Protein 4R1D (pdb70)

B-factor: mean 24.42, std 10.05, range [10.06, 81.53]

Nearest PDB structures (foldseek):
  4r1d-assembly1_A  TM=1.002E+00  e=0.000E+00  Pseudomonas aeruginosa PAO1
  4x00-assembly4_D  TM=4.977E-01  e=3.340E-01  Burkholderia cenocepacia J2315
  1a88-assembly1_C  TM=2.875E-01  e=1.333E-01  Streptomyces lividans
  8oxn-assembly2_BBB  TM=3.572E-01  e=4.376E-01  Paenarthrobacter nitroguajacolicus
  7okz-assembly2_BBB  TM=3.645E-01  e=8.370E-01  Paenarthrobacter nitroguajacolicus

InterPro domains:
  IPR029058 Alpha/Beta hydrolase fold [G3DSA:3.40.50.1820] (187-536)
  IPR029058 Alpha/Beta hydrolase fold [SSF53474] (50-340)

Solvent-accessible surface area: 31313 Å² total; per-residue (Å²): 181,79,20,17,5,0,0,0,0,0,0,0,32,12,1,1,4,0,60,0,76,8,1,62,0,12,2,0,30,10,28,6,7,74,158,45,34,102,33,6,6,30,5,0,7,3,0,0,3,14,12,3,9,2,18,6,16,26,20,23,4,8,68,19,135,10,2,42,40,3,49,101,1,32,22,68,28,42,137,6,81,30,61,49,101,32,0,56,135,25,2,0,0,24,2,2,64,53,0,1,1,55,0,0,6,27,1,2,82,39,5,76,65,5,40,50,221,218,120,40,46,73,38,0,79,96,88,0,62,21,72,8,42,31,12,4,20,69,46,67,129,27,28,68,6,68,123,122,28,0,73,64,0,35,87,14,55,1,26,0,8,0,0,12,3,11,13,0,27,25,2,76,75,0,0,68,57,2,96,63,28,0,36,99,62,0,2,55,86,8,74,175,118,43,62,19,70,98,99,80,30,163,138,18,70,0,0,0,0,0,1,0,8,0,0,3,0,1,7,0,4,17,47,42,85,65,24,126,38,6,16,0,2,0,2,0,0,5,0,11,24,2,0,0,1,7,0,9,24,0,0,10,1,32,66,41,117,25,31,8,1,3,0,75,43,0,2,43,0,0,3,4,5,0,52,2,18,5,18,1,3,20,2,0,9,29,83,3,9,111,10,42,37,2,0,10,0,0,41,73,131,1,83,38,39,133,35,172,106,42,122,70,23,13,8,8,90,118,108,50,0,20,94,33,0,1,29,30,53,66,23,24,0,0,0,3,116,29,0,28,114,34,3,40,32,29,28,100,117,108,21,8,5,28,5,27,45,32,15,0,32,8,21,2,33,28,2,29,39,2,13,36,56,6,52,96,31,16,35,29,88,30,0,11,4,2,4,2,0,2,78,67,28,51,2,24,14,7,0,0,2,61,10,67,10,85,33,6,76,69,137,77,61,108,62,97,15,73,31,81,5,29,6,56,61,235,171,99,202,51,4,1,34,18,43,120,12,103,25,84,94,52,64,119,124,13,70,57,2,20,6,0,1,59,28,2,0,0,7,0,4,18,14,2,13,112,68,44,7,72,0,0,0,26,0,2,73,42,11,169,26,147,45,8,106,150,134,0,11,48,8,23,50,0,0,59,31,76,12,0,34,10,2,0,1,1,0,0,0,29,1,0,42,88,9,106,168,114,110,81,109,47,39,46,38,30,7,11,0,16,1,8,0,14,1,14,77,62,16,80,57,55,24,1,6,2,5,42,11,28,74,4,62,66,11,128,19,132,73,109,80,20,56,61,70,6,74,124,24,20,108,73,42,106,102,70,132,13,119,98,105,35,59,5,14,51,94,96,23,102,2,22,68,120,1,30,0,2,1,1,22,34,29,63,30,0,47,64,0,15,32,2,3,1,2,1,5,0,57,128,76,84,35,0,0,50,0,71,6,66,0,0,53,121,38,35,162,76,0,34,88,24,2,87,26,8,2,120,49,1,89,22,18,55,88,134,91,79,10,85,58,31,1,3,0,0,50,50,0,21,7,9,34,100,90,71,27,10,5,12,0,0,0,2,1,44,10,81,134,15,52,32,4,53,1,0,1,17,5,7,3,15,29,6,95,38,30,5,30,120,38,0,35,54,23,1,80,46,3,54,101,61,22,113,32,12,80,48,44,80,101,22,169,19,83,13,75,114,17,90,2,52,5,1,0,2,0,0,50,52,109,68,18,69,0,5,0,0,0,0,8,8,75,12,125,139,101,13,17,62,88,6,8,1,12,0,0,1,3,0,19,24,53,48,62,72,117,73,106,86,6,48,101,4,15,176,50,35,158,34,0,34,70,4,1,36,20,1,0,80,9,1,90,48,5,98,66,126

Radius of gyration: 27.32 Å; Cα contacts (8 Å, |Δi|>4): 1902; chains: 2; bounding box: 72×76×62 Å

GO terms:
  GO:0044167 host cell endoplasmic reticulum membrane (C, EXP)
  GO:0030968 endoplasmic reticulum unfolded protein response (P, EXP)
  GO:0006914 autophagy (P, EXP)

Foldseek 3Di:
DAAAAEEEEFEADLWFWKAFPVPRHTQGAFQQAVPPPPDDVRPVSNVRNPVVQDLQSNLVRLFLVGMWFDLPADADLDQLPDDVVRVSLLSRRGGHHLQPRVLLSVLNVCLQQQDDPRDGDPCNNPVQQDFVQQLQWDLPQDGGDDPVLSVLSNSYRYHYHYLYTSLLAALLVSLVSSVCCCLPRVLVVCCVVVVDDVVSSVQHAYEYEYAECSQLSVLSNVQVDPDVSYLAYEYEAYLLQAAPVLLQCLQANDDNHDSHGQGGFNLRNCLRQLNGLSNCLNHGALCQLPNFFQEFEAEPVLHFDADPVRHGPGPPPGSCCLVSADLDQAPRHSQHPVNLCSQNVPDPQPPDPDGSSNSSNVSSVVSNVSSVSSVVSAGDQLYQYEFEAEQVQQLSRRWYWYFDCVQQPDPVRDQDAPRRFGSDDPVDDRHTGTDGDDRPDDDPSCVLQGGGQNNRTSSSRCVNVVVPHSIYRYAADSGDHNNRDDHTHHRSNNSVDPSSSSSSSSSVSVSSVSRDD/DDQVQWAWAAAFQKIFTDHNQKDKDKWKAFPRWTKAWDPDDPVRVVCVVVVVLVVQQVDAAPPPGGQWDDWADLPLRKIWTWGCPDSDHDFKIKIWIWEFAPDDTTIIITIDIDTPVCVVVVSVVNSLQNVFWHFDDQRDFDQAGFTDDGRTTRGDFQFTWMKMKMKIDDPLFPQKIKMKMFTADFAPDDDCVVCVVVLVVVVVVDVFKDWPDWFWDAQVPQGKTKTKMKGDDPHAIKIKIKMWRRFDHRHSFGTIIIMIMIRDDDDADVPHHDDYRDPDPVRVVVSVCNGVNRMHRRNHD

Structure (mmCIF, N/CA/C/O backbone):
data_4R1D
#
_entry.id   4R1D
#
_cell.length_a   59.681
_cell.length_b   135.179
_cell.length_c   62.606
_cell.angle_alpha   90.00
_cell.angle_beta   113.49
_cell.angle_gamma   90.00
#
_symmetry.space_group_name_H-M   'P 1 21 1'
#
loop_
_entity.id
_entity.type
_entity.pdbx_description
1 polymer 'Uncharacterized protein'
2 polymer 'Uncharacterized protein'
3 non-polymer 'CALCIUM ION'
4 water water
#
loop_
_atom_site.group_PDB
_atom_site.id
_atom_site.type_symbol
_atom_site.label_atom_id
_atom_site.label_alt_id
_atom_site.label_comp_id
_atom_site.label_asym_id
_atom_site.label_entity_id
_atom_site.label_seq_id
_atom_site.pdbx_PDB_ins_code
_atom_site.Cartn_x
_atom_site.Cartn_y
_atom_site.Cartn_z
_atom_site.occupancy
_atom_site.B_iso_or_equiv
_atom_site.auth_seq_id
_atom_site.auth_comp_id
_atom_site.auth_asym_id
_atom_site.auth_atom_id
_atom_site.pdbx_PDB_model_num
ATOM 1 N N . GLN A 1 45 ? 45.450 48.745 -8.561 1.00 58.85 45 GLN A N 1
ATOM 2 C CA . GLN A 1 45 ? 44.344 47.812 -8.375 1.00 58.94 45 GLN A CA 1
ATOM 3 C C . GLN A 1 45 ? 44.808 46.396 -8.727 1.00 62.18 45 GLN A C 1
ATOM 4 O O . GLN A 1 45 ? 45.901 46.227 -9.275 1.00 69.61 45 GLN A O 1
ATOM 10 N N . THR A 1 46 ? 43.997 45.379 -8.428 1.00 62.78 46 THR A N 1
ATOM 11 C CA . THR A 1 46 ? 42.653 45.541 -7.871 1.00 55.35 46 THR A CA 1
ATOM 12 C C . THR A 1 46 ? 42.652 46.021 -6.418 1.00 54.89 46 THR A C 1
ATOM 13 O O . THR A 1 46 ? 43.482 45.607 -5.608 1.00 54.47 46 THR A O 1
ATOM 17 N N . ALA A 1 47 ? 41.717 46.913 -6.108 1.00 43.70 47 ALA A N 1
ATOM 18 C CA . ALA A 1 47 ? 41.476 47.346 -4.740 1.00 38.08 47 ALA A CA 1
ATOM 19 C C . ALA A 1 47 ? 40.007 47.108 -4.423 1.00 33.56 47 ALA A C 1
ATOM 20 O O . ALA A 1 47 ? 39.192 48.034 -4.486 1.00 27.74 47 ALA A O 1
ATOM 22 N N . PRO A 1 48 ? 39.654 45.851 -4.113 1.00 29.97 48 PRO A N 1
ATOM 23 C CA . PRO A 1 48 ? 38.247 45.513 -3.888 1.00 23.19 48 PRO A CA 1
ATOM 24 C C . PRO A 1 48 ? 37.713 46.158 -2.625 1.00 24.39 48 PRO A C 1
ATOM 25 O O . PRO A 1 48 ? 38.429 46.252 -1.627 1.00 26.09 48 PRO A O 1
ATOM 29 N N . LEU A 1 49 ? 36.460 46.606 -2.681 1.00 19.27 49 LEU A N 1
ATOM 30 C CA . LEU A 1 49 ? 35.800 47.223 -1.540 1.00 17.89 49 LEU A CA 1
ATOM 31 C C . LEU A 1 49 ? 34.388 46.649 -1.486 1.00 20.47 49 LEU A C 1
ATOM 32 O O . LEU A 1 49 ? 33.478 47.166 -2.135 1.00 22.18 49 LEU A O 1
ATOM 37 N N . PRO A 1 50 ? 34.198 45.555 -0.733 1.00 16.91 50 PRO A N 1
ATOM 38 C CA . PRO A 1 50 ? 32.877 44.922 -0.763 1.00 14.42 50 PRO A CA 1
ATOM 39 C C . PRO A 1 50 ? 31.791 45.768 -0.109 1.00 14.81 50 PRO A C 1
ATOM 40 O O . PRO A 1 50 ? 32.012 46.351 0.942 1.00 16.25 50 PRO A O 1
ATOM 44 N N . VAL A 1 51 ? 30.634 45.814 -0.757 1.00 16.21 51 VAL A N 1
ATOM 45 C CA . VAL A 1 51 ? 29.437 46.420 -0.195 1.00 12.42 51 VAL A CA 1
ATOM 46 C C . VAL A 1 51 ? 28.529 45.279 0.253 1.00 13.27 51 VAL A C 1
ATOM 47 O O . VAL A 1 51 ? 28.108 44.479 -0.568 1.00 14.95 51 VAL A O 1
ATOM 51 N N . ILE A 1 52 ? 28.230 45.212 1.551 1.00 13.48 52 ILE A N 1
ATOM 52 C CA . ILE A 1 52 ? 27.426 44.128 2.098 1.00 14.60 52 ILE A CA 1
ATOM 53 C C . ILE A 1 52 ? 26.007 44.629 2.324 1.00 16.19 52 ILE A C 1
ATOM 54 O O . ILE A 1 52 ? 25.782 45.511 3.149 1.00 14.01 52 ILE A O 1
ATOM 59 N N . PHE A 1 53 ? 25.054 44.072 1.589 1.00 14.10 53 PHE A N 1
ATOM 60 C CA . PHE A 1 53 ? 23.676 44.507 1.726 1.00 11.15 53 PHE A CA 1
ATOM 61 C C . PHE A 1 53 ? 22.996 43.621 2.749 1.00 15.44 53 PHE A C 1
ATOM 62 O O . PHE A 1 53 ? 23.060 42.392 2.654 1.00 15.29 53 PHE A O 1
ATOM 70 N N . ILE A 1 54 ? 22.378 44.248 3.744 1.00 13.29 54 ILE A N 1
ATOM 71 C CA . ILE A 1 54 ? 21.693 43.527 4.787 1.00 15.30 54 ILE A CA 1
ATOM 72 C C . ILE A 1 54 ? 20.215 43.885 4.704 1.00 13.61 54 ILE A C 1
ATOM 73 O O . ILE A 1 54 ? 19.841 45.045 4.900 1.00 14.75 54 ILE A O 1
ATOM 78 N N . PRO A 1 55 ? 19.372 42.888 4.419 1.00 11.90 55 PRO A N 1
ATOM 79 C CA . PRO A 1 55 ? 17.935 43.083 4.216 1.00 12.52 55 PRO A CA 1
ATOM 80 C C . PRO A 1 55 ? 17.211 43.291 5.543 1.00 13.69 55 PRO A C 1
ATOM 81 O O . PRO A 1 55 ? 17.828 43.253 6.601 1.00 13.48 55 PRO A O 1
ATOM 85 N N . GLY A 1 56 ? 15.903 43.501 5.472 1.00 13.76 56 GLY A N 1
ATOM 86 C CA . GLY A 1 56 ? 15.141 43.819 6.660 1.00 16.75 56 GLY A CA 1
ATOM 87 C C . GLY A 1 56 ? 14.053 42.836 7.019 1.00 14.31 56 GLY A C 1
ATOM 88 O O . GLY A 1 56 ? 14.193 41.617 6.868 1.00 13.38 56 GLY A O 1
ATOM 89 N N . ILE A 1 57 ? 12.960 43.402 7.517 1.00 19.44 57 ILE A N 1
ATOM 90 C CA . ILE A 1 57 ? 11.846 42.658 8.086 1.00 19.55 57 ILE A CA 1
ATOM 91 C C . ILE A 1 57 ? 11.368 41.525 7.165 1.00 17.17 57 ILE A C 1
ATOM 92 O O . ILE A 1 57 ? 10.955 41.785 6.047 1.00 16.89 57 ILE A O 1
ATOM 97 N N . MET A 1 58 ? 11.447 40.275 7.636 1.00 15.97 58 MET A N 1
ATOM 98 C CA . MET A 1 58 ? 10.937 39.131 6.868 1.00 14.38 58 MET A CA 1
ATOM 99 C C . MET A 1 58 ? 11.533 39.049 5.454 1.00 15.50 58 MET A C 1
ATOM 100 O O . MET A 1 58 ? 10.930 38.464 4.556 1.00 18.63 58 MET A O 1
ATOM 105 N N . GLY A 1 59 ? 12.718 39.620 5.266 1.00 14.67 59 GLY A N 1
ATOM 106 C CA . GLY A 1 59 ? 13.218 39.887 3.924 1.00 13.23 59 GLY A CA 1
ATOM 107 C C . GLY A 1 59 ? 14.045 38.785 3.287 1.00 14.71 59 GLY A C 1
ATOM 108 O O . GLY A 1 59 ? 14.338 38.841 2.087 1.00 14.99 59 GLY A O 1
ATOM 109 N N . THR A 1 60 ? 14.397 37.779 4.083 1.00 14.72 60 THR A N 1
ATOM 110 C CA . THR A 1 60 ? 15.289 36.711 3.640 1.00 15.76 60 THR A CA 1
ATOM 111 C C . THR A 1 60 ? 14.526 35.398 3.519 1.00 17.12 60 THR A C 1
ATOM 112 O O . THR A 1 60 ? 13.768 35.033 4.410 1.00 13.07 60 THR A O 1
ATOM 116 N N . ASN A 1 61 ? 14.734 34.702 2.409 1.00 13.97 61 ASN A N 1
ATOM 117 C CA . ASN A 1 61 ? 14.148 33.374 2.200 1.00 16.35 61 ASN A CA 1
ATOM 118 C C . ASN A 1 61 ? 14.669 32.363 3.201 1.00 16.16 61 ASN A C 1
ATOM 119 O O . ASN A 1 61 ? 15.855 32.384 3.526 1.00 15.03 61 ASN A O 1
ATOM 124 N N . LEU A 1 62 ? 13.804 31.454 3.660 1.00 13.90 62 LEU A N 1
ATOM 125 C CA . LEU A 1 62 ? 14.200 30.450 4.647 1.00 13.34 62 LEU A CA 1
ATOM 126 C C . LEU A 1 62 ? 13.739 29.070 4.225 1.00 12.38 62 LEU A C 1
ATOM 127 O O . LEU A 1 62 ? 12.696 28.917 3.581 1.00 13.95 62 LEU A O 1
ATOM 132 N N . ARG A 1 63 ? 14.515 28.075 4.621 1.00 14.29 63 ARG A N 1
ATOM 133 C CA . ARG A 1 63 ? 14.132 26.692 4.437 1.00 14.14 63 ARG A CA 1
ATOM 134 C C . ARG A 1 63 ? 14.304 25.968 5.754 1.00 15.15 63 ARG A C 1
ATOM 135 O O . ARG A 1 63 ? 15.051 26.417 6.621 1.00 13.85 63 ARG A O 1
ATOM 143 N N . ASN A 1 64 ? 13.616 24.841 5.909 1.00 15.00 64 ASN A N 1
ATOM 144 C CA . ASN A 1 64 ? 13.768 24.046 7.128 1.00 13.96 64 ASN A CA 1
ATOM 145 C C . ASN A 1 64 ? 15.207 23.525 7.201 1.00 13.99 64 ASN A C 1
ATOM 146 O O . ASN A 1 64 ? 15.736 23.013 6.222 1.00 14.91 64 ASN A O 1
ATOM 151 N N . LYS A 1 65 ? 15.847 23.686 8.352 1.00 13.59 65 LYS A N 1
ATOM 152 C CA . LYS A 1 65 ? 17.263 23.383 8.502 1.00 13.99 65 LYS A CA 1
ATOM 153 C C . LYS A 1 65 ? 17.564 21.893 8.338 1.00 16.16 65 LYS A C 1
ATOM 154 O O . LYS A 1 65 ? 18.619 21.520 7.806 1.00 18.64 65 LYS A O 1
ATOM 160 N N . ALA A 1 66 ? 16.635 21.047 8.774 1.00 14.37 66 ALA A N 1
ATOM 161 C CA . ALA A 1 66 ? 16.815 19.594 8.655 1.00 15.36 66 ALA A CA 1
ATOM 162 C C . ALA A 1 66 ? 16.416 19.052 7.295 1.00 16.38 66 ALA A C 1
ATOM 163 O O . ALA A 1 66 ? 17.140 18.236 6.718 1.00 17.05 66 ALA A O 1
ATOM 165 N N . ASP A 1 67 ? 15.259 19.475 6.788 1.00 15.20 67 ASP A N 1
ATOM 166 C CA . ASP A 1 67 ? 14.700 18.820 5.598 1.00 14.98 67 ASP A CA 1
ATOM 167 C C . ASP A 1 67 ? 14.895 19.593 4.305 1.00 14.77 67 ASP A C 1
ATOM 168 O O . ASP A 1 67 ? 14.670 19.056 3.220 1.00 15.13 67 ASP A O 1
ATOM 173 N N . LYS A 1 68 ? 15.313 20.853 4.443 1.00 14.49 68 LYS A N 1
ATOM 174 C CA . LYS A 1 68 ? 15.675 21.727 3.327 1.00 17.44 68 LYS A CA 1
ATOM 175 C C . LYS A 1 68 ? 14.513 22.233 2.463 1.00 18.13 68 LYS A C 1
ATOM 176 O O . LYS A 1 68 ? 14.740 22.903 1.448 1.00 16.54 68 LYS A O 1
ATOM 182 N N . SER A 1 69 ? 13.275 21.941 2.856 1.00 14.26 69 SER A N 1
ATOM 183 C CA . SER A 1 69 ? 12.131 22.414 2.081 1.00 15.16 69 SER A CA 1
ATOM 184 C C . SER A 1 69 ? 11.887 23.889 2.375 1.00 15.96 69 SER A C 1
ATOM 185 O O . SER A 1 69 ? 12.271 24.387 3.441 1.00 17.31 69 SER A O 1
ATOM 188 N N . GLU A 1 70 ? 11.281 24.589 1.421 1.00 18.02 70 GLU A N 1
ATOM 189 C CA . GLU A 1 70 ? 11.056 26.033 1.546 1.00 14.99 70 GLU A CA 1
ATOM 190 C C . GLU A 1 70 ? 9.941 26.334 2.551 1.00 17.03 70 GLU A C 1
ATOM 191 O O . GLU A 1 70 ? 8.848 25.787 2.438 1.00 16.56 70 GLU A O 1
ATOM 197 N N . VAL A 1 71 ? 10.209 27.204 3.526 1.00 14.29 71 VAL A N 1
ATOM 198 C CA . VAL A 1 71 ? 9.189 27.599 4.494 1.00 15.63 71 VAL A CA 1
ATOM 199 C C . VAL A 1 71 ? 8.911 29.101 4.470 1.00 18.12 71 VAL A C 1
ATOM 200 O O . VAL A 1 71 ? 7.979 29.567 5.115 1.00 17.44 71 VAL A O 1
ATOM 204 N N . TRP A 1 72 ? 9.730 29.863 3.753 1.00 13.38 72 TRP A N 1
ATOM 205 C CA . TRP A 1 72 ? 9.528 31.320 3.683 1.00 14.69 72 TRP A CA 1
ATOM 206 C C . TRP A 1 72 ? 10.122 31.849 2.389 1.00 15.99 72 TRP A C 1
ATOM 207 O O . TRP A 1 72 ? 11.320 31.727 2.169 1.00 15.41 72 TRP A O 1
ATOM 218 N N . ARG A 1 73 ? 9.266 32.404 1.539 1.00 16.95 73 ARG A N 1
ATOM 219 C CA . ARG A 1 73 ? 9.692 32.976 0.272 1.00 17.49 73 ARG A CA 1
ATOM 220 C C . ARG A 1 73 ? 8.708 34.055 -0.173 1.00 17.85 73 ARG A C 1
ATOM 221 O O . ARG A 1 73 ? 7.819 33.830 -1.009 1.00 18.45 73 ARG A O 1
ATOM 229 N N . PRO A 1 74 ? 8.877 35.241 0.411 1.00 16.00 74 PRO A N 1
ATOM 230 C CA . PRO A 1 74 ? 8.058 36.444 0.255 1.00 17.76 74 PRO A CA 1
ATOM 231 C C . PRO A 1 74 ? 8.099 36.960 -1.175 1.00 20.02 74 PRO A C 1
ATOM 232 O O . PRO A 1 74 ? 9.063 36.702 -1.892 1.00 18.38 74 PRO A O 1
ATOM 236 N N . PRO A 1 75 ? 7.057 37.686 -1.595 1.00 17.80 75 PRO A N 1
ATOM 237 C CA . PRO A 1 75 ? 5.886 38.099 -0.809 1.00 16.31 75 PRO A CA 1
ATOM 238 C C . PRO A 1 75 ? 4.861 36.986 -0.678 1.00 21.65 75 PRO A C 1
ATOM 239 O O . PRO A 1 75 ? 4.748 36.142 -1.572 1.00 19.06 75 PRO A O 1
ATOM 243 N N . ASN A 1 76 ? 4.109 37.001 0.422 1.00 19.33 76 ASN A N 1
ATOM 244 C CA . ASN A 1 76 ? 3.088 35.984 0.667 1.00 16.44 76 ASN A CA 1
ATOM 245 C C . ASN A 1 76 ? 1.707 36.591 0.896 1.00 17.45 76 ASN A C 1
ATOM 246 O O . ASN A 1 76 ? 0.784 35.893 1.323 1.00 20.00 76 ASN A O 1
ATOM 251 N N . GLY A 1 77 ? 1.573 37.892 0.635 1.00 19.08 77 GLY A N 1
ATOM 252 C CA . GLY A 1 77 ? 0.322 38.594 0.878 1.00 23.75 77 GLY A CA 1
ATOM 253 C C . GLY A 1 77 ? -0.643 38.555 -0.298 1.00 33.10 77 GLY A C 1
ATOM 254 O O . GLY A 1 77 ? -0.376 37.912 -1.313 1.00 31.74 77 GLY A O 1
ATOM 255 N N . LEU A 1 78 ? -1.775 39.240 -0.162 1.00 37.16 78 LEU A N 1
ATOM 256 C CA . LEU A 1 78 ? -2.745 39.330 -1.253 1.00 43.07 78 LEU A CA 1
ATOM 257 C C . LEU A 1 78 ? -2.271 40.367 -2.259 1.00 42.65 78 LEU A C 1
ATOM 258 O O . LEU A 1 78 ? -2.877 40.558 -3.312 1.00 43.85 78 LEU A O 1
ATOM 263 N N . TRP A 1 79 ? -1.173 41.030 -1.917 1.00 40.57 79 TRP A N 1
ATOM 264 C CA . TRP A 1 79 ? -0.586 42.056 -2.760 1.00 46.46 79 TRP A CA 1
ATOM 265 C C . TRP A 1 79 ? 0.912 41.798 -2.893 1.00 44.28 79 TRP A C 1
ATOM 266 O O . TRP A 1 79 ? 1.553 41.365 -1.940 1.00 43.32 79 TRP A O 1
ATOM 277 N N . PRO A 1 80 ? 1.470 42.020 -4.091 1.00 50.36 80 PRO A N 1
ATOM 278 C CA . PRO A 1 80 ? 0.714 42.310 -5.308 1.00 50.55 80 PRO A CA 1
ATOM 279 C C . PRO A 1 80 ? 0.536 41.029 -6.120 1.00 47.51 80 PRO A C 1
ATOM 280 O O . PRO A 1 80 ? 1.523 40.456 -6.586 1.00 56.25 80 PRO A O 1
ATOM 284 N N . MET A 1 81 ? -0.702 40.572 -6.264 1.00 51.75 81 MET A N 1
ATOM 285 C CA . MET A 1 81 ? -0.986 39.424 -7.112 1.00 45.60 81 MET A CA 1
ATOM 286 C C . MET A 1 81 ? -0.715 39.808 -8.561 1.00 42.06 81 MET A C 1
ATOM 287 O O . MET A 1 81 ? -1.646 39.966 -9.347 1.00 48.97 81 MET A O 1
ATOM 292 N N . ASP A 1 82 ? 0.557 39.965 -8.912 1.00 38.92 82 ASP A N 1
ATOM 293 C CA . ASP A 1 82 ? 0.919 40.475 -10.231 1.00 47.03 82 ASP A CA 1
ATOM 294 C C . ASP A 1 82 ? 1.898 39.564 -10.960 1.00 43.46 82 ASP A C 1
ATOM 295 O O . ASP A 1 82 ? 2.340 39.873 -12.066 1.00 47.07 82 ASP A O 1
ATOM 300 N N . ASP A 1 83 ? 2.244 38.445 -10.336 1.00 34.82 83 ASP A N 1
ATOM 301 C CA . ASP A 1 83 ? 3.185 37.522 -10.945 1.00 31.01 83 ASP A CA 1
ATOM 302 C C . ASP A 1 83 ? 2.826 36.081 -10.619 1.00 31.20 83 ASP A C 1
ATOM 303 O O . ASP A 1 83 ? 2.736 35.703 -9.459 1.00 25.73 83 ASP A O 1
ATOM 308 N N . LEU A 1 84 ? 2.627 35.276 -11.653 1.00 26.46 84 LEU A N 1
ATOM 309 C CA . LEU A 1 84 ? 2.199 33.893 -11.456 1.00 24.82 84 LEU A CA 1
ATOM 310 C C . LEU A 1 84 ? 3.110 33.083 -10.524 1.00 22.71 84 LEU A C 1
ATOM 311 O O . LEU A 1 84 ? 2.635 32.436 -9.590 1.00 23.17 84 LEU A O 1
ATOM 316 N N . PHE A 1 85 ? 4.416 33.101 -10.773 1.00 23.52 85 PHE A N 1
ATOM 317 C CA . PHE A 1 85 ? 5.317 32.282 -9.978 1.00 23.27 85 PHE A CA 1
ATOM 318 C C . PHE A 1 85 ? 5.462 32.787 -8.555 1.00 25.57 85 PHE A C 1
ATOM 319 O O . PHE A 1 85 ? 5.652 31.999 -7.637 1.00 23.35 85 PHE A O 1
ATOM 327 N N . ALA A 1 86 ? 5.365 34.104 -8.387 1.00 27.15 86 ALA A N 1
ATOM 328 C CA . ALA A 1 86 ? 5.330 34.711 -7.061 1.00 30.91 86 ALA A CA 1
ATOM 329 C C . ALA A 1 86 ? 4.194 34.106 -6.247 1.00 24.87 86 ALA A C 1
ATOM 330 O O . ALA A 1 86 ? 4.368 33.777 -5.070 1.00 26.39 86 ALA A O 1
ATOM 332 N N . SER A 1 87 ? 3.037 33.954 -6.887 1.00 23.47 87 SER A N 1
ATOM 333 C CA . SER A 1 87 ? 1.843 33.444 -6.216 1.00 21.30 87 SER A CA 1
ATOM 334 C C . SER A 1 87 ? 1.975 31.944 -5.900 1.00 22.84 87 SER A C 1
ATOM 335 O O . SER A 1 87 ? 1.490 31.474 -4.873 1.00 19.50 87 SER A O 1
ATOM 338 N N . ILE A 1 88 ? 2.652 31.197 -6.764 1.00 18.75 88 ILE A N 1
ATOM 339 C CA . ILE A 1 88 ? 2.975 29.805 -6.435 1.00 20.12 88 ILE A CA 1
ATOM 340 C C . ILE A 1 88 ? 3.869 29.763 -5.197 1.00 23.88 88 ILE A C 1
ATOM 341 O O . ILE A 1 88 ? 3.655 28.956 -4.289 1.00 16.89 88 ILE A O 1
ATOM 346 N N . GLY A 1 89 ? 4.852 30.659 -5.137 1.00 23.04 89 GLY A N 1
ATOM 347 C CA . GLY A 1 89 ? 5.743 30.714 -3.993 1.00 22.21 89 GLY A CA 1
ATOM 348 C C . GLY A 1 89 ? 4.986 30.935 -2.698 1.00 17.00 89 GLY A C 1
ATOM 349 O O . GLY A 1 89 ? 5.286 30.315 -1.666 1.00 22.20 89 GLY A O 1
ATOM 350 N N . ALA A 1 90 ? 3.992 31.809 -2.750 1.00 21.67 90 ALA A N 1
ATOM 351 C CA . ALA A 1 90 ? 3.211 32.136 -1.563 1.00 19.54 90 ALA A CA 1
ATOM 352 C C . ALA A 1 90 ? 2.281 30.991 -1.199 1.00 21.57 90 ALA A C 1
ATOM 353 O O . ALA A 1 90 ? 2.021 30.723 -0.024 1.00 22.05 90 ALA A O 1
ATOM 355 N N . LEU A 1 91 ? 1.757 30.321 -2.211 1.00 19.11 91 LEU A N 1
ATOM 356 C CA . LEU A 1 91 ? 0.881 29.183 -1.951 1.00 18.22 91 LEU A CA 1
ATOM 357 C C . LEU A 1 91 ? 1.664 28.091 -1.209 1.00 16.44 91 LEU A C 1
ATOM 358 O O . LEU A 1 91 ? 1.232 27.583 -0.165 1.00 17.91 91 LEU A O 1
ATOM 363 N N . TRP A 1 92 ? 2.829 27.748 -1.745 1.00 16.08 92 TRP A N 1
ATOM 364 C CA . TRP A 1 92 ? 3.641 26.648 -1.237 1.00 15.32 92 TRP A CA 1
ATOM 365 C C . TRP A 1 92 ? 4.246 26.914 0.136 1.00 19.55 92 TRP A C 1
ATOM 366 O O . TRP A 1 92 ? 4.359 26.007 0.961 1.00 17.92 92 TRP A O 1
ATOM 377 N N . THR A 1 93 ? 4.678 28.152 0.367 1.00 18.06 93 THR A N 1
ATOM 378 C CA . THR A 1 93 ? 5.333 28.467 1.630 1.00 23.01 93 THR A CA 1
ATOM 379 C C . THR A 1 93 ? 4.349 28.865 2.726 1.00 20.67 93 THR A C 1
ATOM 380 O O . THR A 1 93 ? 4.662 28.743 3.908 1.00 33.22 93 THR A O 1
ATOM 384 N N . TRP A 1 94 ? 3.165 29.333 2.354 1.00 17.98 94 TRP A N 1
ATOM 385 C CA . TRP A 1 94 ? 2.319 29.981 3.352 1.00 20.61 94 TRP A CA 1
ATOM 386 C C . TRP A 1 94 ? 0.838 29.603 3.313 1.00 20.01 94 TRP A C 1
ATOM 387 O O . TRP A 1 94 ? 0.281 29.118 4.304 1.00 20.27 94 TRP A O 1
ATOM 398 N N . ALA A 1 95 ? 0.204 29.841 2.175 1.00 18.71 95 ALA A N 1
ATOM 399 C CA . ALA A 1 95 ? -1.234 29.681 2.055 1.00 17.65 95 ALA A CA 1
ATOM 400 C C . ALA A 1 95 ? -1.728 28.288 2.445 1.00 17.08 95 ALA A C 1
ATOM 401 O O . ALA A 1 95 ? -2.775 28.171 3.083 1.00 19.83 95 ALA A O 1
ATOM 403 N N . TRP A 1 96 ? -0.992 27.238 2.079 1.00 15.58 96 TRP A N 1
ATOM 404 C CA . TRP A 1 96 ? -1.462 25.876 2.377 1.00 16.99 96 TRP A CA 1
ATOM 405 C C . TRP A 1 96 ? -1.023 25.360 3.739 1.00 18.76 96 TRP A C 1
ATOM 406 O O . TRP A 1 96 ? -1.415 24.257 4.142 1.00 17.72 96 TRP A O 1
ATOM 417 N N . ARG A 1 97 ? -0.214 26.155 4.438 1.00 16.02 97 ARG A N 1
ATOM 418 C CA . ARG A 1 97 ? 0.253 25.790 5.776 1.00 16.45 97 ARG A CA 1
ATOM 419 C C . ARG A 1 97 ? -0.790 26.170 6.815 1.00 17.98 97 ARG A C 1
ATOM 420 O O . ARG A 1 97 ? -1.115 27.353 6.951 1.00 18.04 97 ARG A O 1
ATOM 428 N N . GLY A 1 98 ? -1.289 25.178 7.551 1.00 17.35 98 GLY A N 1
ATOM 429 C CA . GLY A 1 98 ? -2.202 25.430 8.660 1.00 17.90 98 GLY A CA 1
ATOM 430 C C . GLY A 1 98 ? -1.522 26.166 9.808 1.00 16.35 98 GLY A C 1
ATOM 431 O O . GLY A 1 98 ? -0.298 26.235 9.873 1.00 15.51 98 GLY A O 1
ATOM 432 N N . PRO A 1 99 ? -2.315 26.712 10.744 1.00 17.71 99 PRO A N 1
ATOM 433 C CA . PRO A 1 99 ? -1.775 27.538 11.837 1.00 17.42 99 PRO A CA 1
ATOM 434 C C . PRO A 1 99 ? -0.735 26.821 12.709 1.00 16.48 99 PRO A C 1
ATOM 435 O O . PRO A 1 99 ? 0.271 27.432 13.084 1.00 14.90 99 PRO A O 1
ATOM 439 N N . LYS A 1 100 ? -0.977 25.550 13.032 1.00 14.55 100 LYS A N 1
ATOM 440 C CA . LYS A 1 100 ? -0.035 24.786 13.821 1.00 17.35 100 LYS A CA 1
ATOM 441 C C . LYS A 1 100 ? 1.225 24.532 12.999 1.00 16.49 100 LYS A C 1
ATOM 442 O O . LYS A 1 100 ? 2.335 24.688 13.495 1.00 16.63 100 LYS A O 1
ATOM 448 N N . ALA A 1 101 ? 1.055 24.153 11.738 1.00 15.13 101 ALA A N 1
ATOM 449 C CA . ALA A 1 101 ? 2.217 23.941 10.872 1.00 15.09 101 ALA A CA 1
ATOM 450 C C . ALA A 1 101 ? 3.079 25.206 10.802 1.00 15.70 101 ALA A C 1
ATOM 451 O O . ALA A 1 101 ? 4.313 25.134 10.889 1.00 14.37 101 ALA A O 1
ATOM 453 N N . ARG A 1 102 ? 2.436 26.365 10.663 1.00 12.15 102 ARG A N 1
ATOM 454 C CA . ARG A 1 102 ? 3.192 27.617 10.544 1.00 12.47 102 ARG A CA 1
ATOM 455 C C . ARG A 1 102 ? 4.025 27.872 11.773 1.00 17.78 102 ARG A C 1
ATOM 456 O O . ARG A 1 102 ? 5.159 28.322 11.670 1.00 16.88 102 ARG A O 1
ATOM 464 N N . GLN A 1 103 ? 3.447 27.599 12.938 1.00 13.08 103 GLN A N 1
ATOM 465 C CA . GLN A 1 103 ? 4.148 27.802 14.191 1.00 15.16 103 GLN A CA 1
ATOM 466 C C . GLN A 1 103 ? 5.339 26.859 14.323 1.00 13.73 103 GLN A C 1
ATOM 467 O O . GLN A 1 103 ? 6.383 27.225 14.854 1.00 16.11 103 GLN A O 1
ATOM 473 N N . GLU A 1 104 ? 5.184 25.639 13.824 1.00 16.46 104 GLU A N 1
ATOM 474 C CA . GLU A 1 104 ? 6.283 24.681 13.839 1.00 16.67 104 GLU A CA 1
ATOM 475 C C . GLU A 1 104 ? 7.372 25.018 12.840 1.00 14.74 104 GLU A C 1
ATOM 476 O O . GLU A 1 104 ? 8.555 24.841 13.123 1.00 17.91 104 GLU A O 1
ATOM 482 N N . LEU A 1 105 ? 6.981 25.464 11.656 1.00 16.22 105 LEU A N 1
ATOM 483 C CA . LEU A 1 105 ? 7.963 25.644 10.593 1.00 14.50 105 LEU A CA 1
ATOM 484 C C . LEU A 1 105 ? 8.686 26.995 10.647 1.00 19.89 105 LEU A C 1
ATOM 485 O O . LEU A 1 105 ? 9.803 27.115 10.158 1.00 17.73 105 LEU A O 1
ATOM 490 N N . LEU A 1 106 ? 8.052 28.006 11.225 1.00 15.16 106 LEU A N 1
ATOM 491 C CA . LEU A 1 106 ? 8.703 29.316 11.353 1.00 15.08 106 LEU A CA 1
ATOM 492 C C . LEU A 1 106 ? 9.237 29.460 12.773 1.00 18.03 106 LEU A C 1
ATOM 493 O O . LEU A 1 106 ? 8.840 30.350 13.533 1.00 20.72 106 LEU A O 1
ATOM 498 N N . LYS A 1 107 ? 10.136 28.544 13.112 1.00 16.71 107 LYS A N 1
ATOM 499 C CA . LYS A 1 107 ? 10.739 28.442 14.421 1.00 18.95 107 LYS A CA 1
ATOM 500 C C . LYS A 1 107 ? 12.213 28.736 14.197 1.00 20.99 107 LYS A C 1
ATOM 501 O O . LYS A 1 107 ? 12.879 28.057 13.401 1.00 15.31 107 LYS A O 1
ATOM 507 N N . ALA A 1 108 ? 12.707 29.769 14.872 1.00 19.28 108 ALA A N 1
ATOM 508 C CA . ALA A 1 108 ? 14.045 30.290 14.634 1.00 15.45 108 ALA A CA 1
ATOM 509 C C . ALA A 1 108 ? 15.133 29.219 14.585 1.00 16.44 108 ALA A C 1
ATOM 510 O O . ALA A 1 108 ? 15.961 29.213 13.670 1.00 15.11 108 ALA A O 1
ATOM 512 N N . GLU A 1 109 ? 15.126 28.317 15.561 1.00 15.72 109 GLU A N 1
ATOM 513 C CA . GLU A 1 109 ? 16.196 27.326 15.709 1.00 15.98 109 GLU A CA 1
ATOM 514 C C . GLU A 1 109 ? 16.126 26.222 14.668 1.00 15.09 109 GLU A C 1
ATOM 515 O O . GLU A 1 109 ? 17.028 25.384 14.584 1.00 15.44 109 GLU A O 1
ATOM 521 N N . GLN A 1 110 ? 15.050 26.214 13.890 1.00 16.74 110 GLN A N 1
ATOM 522 C CA . GLN A 1 110 ? 14.771 25.119 12.974 1.00 13.49 110 GLN A CA 1
ATOM 523 C C . GLN A 1 110 ? 14.725 25.557 11.511 1.00 16.02 110 GLN A C 1
ATOM 524 O O . GLN A 1 110 ? 14.317 24.786 10.643 1.00 16.75 110 GLN A O 1
ATOM 530 N N . VAL A 1 111 ? 15.158 26.792 11.244 1.00 15.27 111 VAL A N 1
ATOM 531 C CA . VAL A 1 111 ? 15.234 27.295 9.880 1.00 11.26 111 VAL A CA 1
ATOM 532 C C . VAL A 1 111 ? 16.636 27.798 9.559 1.00 12.70 111 VAL A C 1
ATOM 533 O O . VAL A 1 111 ? 17.434 28.015 10.451 1.00 18.45 111 VAL A O 1
ATOM 537 N N . GLU A 1 112 ? 16.920 27.987 8.272 1.00 14.77 112 GLU A N 1
ATOM 538 C CA . GLU A 1 112 ? 18.184 28.595 7.839 1.00 16.84 112 GLU A CA 1
ATOM 539 C C . GLU A 1 112 ? 17.988 29.377 6.544 1.00 13.10 112 GLU A C 1
ATOM 540 O O . GLU A 1 112 ? 17.029 29.155 5.805 1.00 13.34 112 GLU A O 1
ATOM 546 N N . VAL A 1 113 ? 18.879 30.323 6.286 1.00 13.34 113 VAL A N 1
ATOM 547 C CA . VAL A 1 113 ? 18.841 31.067 5.033 1.00 17.36 113 VAL A CA 1
ATOM 548 C C . VAL A 1 113 ? 18.804 30.143 3.819 1.00 16.73 113 VAL A C 1
ATOM 549 O O . VAL A 1 113 ? 19.533 29.150 3.764 1.00 19.22 113 VAL A O 1
ATOM 553 N N . ASP A 1 114 ? 17.944 30.479 2.861 1.00 13.88 114 ASP A N 1
ATOM 554 C CA . ASP A 1 114 ? 17.815 29.753 1.596 1.00 14.26 114 ASP A CA 1
ATOM 555 C C . ASP A 1 114 ? 18.259 30.687 0.480 1.00 17.29 114 ASP A C 1
ATOM 556 O O . ASP A 1 114 ? 17.595 31.686 0.210 1.00 14.65 114 ASP A O 1
ATOM 561 N N . ASP A 1 115 ? 19.378 30.361 -0.163 1.00 17.07 115 ASP A N 1
ATOM 562 C CA . ASP A 1 115 ? 19.931 31.218 -1.207 1.00 12.90 115 ASP A CA 1
ATOM 563 C C . ASP A 1 115 ? 19.468 30.857 -2.614 1.00 18.44 115 ASP A C 1
ATOM 564 O O . ASP A 1 115 ? 20.004 31.370 -3.601 1.00 15.92 115 ASP A O 1
ATOM 569 N N . GLN A 1 116 ? 18.461 29.987 -2.708 1.00 15.15 116 GLN A N 1
ATOM 570 C CA . GLN A 1 116 ? 18.013 29.483 -4.000 1.00 17.33 116 GLN A CA 1
ATOM 571 C C . GLN A 1 116 ? 16.754 30.165 -4.531 1.00 20.17 116 GLN A C 1
ATOM 572 O O . GLN A 1 116 ? 16.047 29.615 -5.378 1.00 20.78 116 GLN A O 1
ATOM 578 N N . GLY A 1 117 ? 16.491 31.384 -4.062 1.00 17.57 117 GLY A N 1
ATOM 579 C CA . GLY A 1 117 ? 15.388 32.163 -4.591 1.00 16.90 117 GLY A CA 1
ATOM 580 C C . GLY A 1 117 ? 15.664 32.698 -5.985 1.00 19.55 117 GLY A C 1
ATOM 581 O O . GLY A 1 117 ? 16.789 32.606 -6.496 1.00 18.72 117 GLY A O 1
ATOM 582 N N . THR A 1 118 ? 14.634 33.269 -6.598 1.00 21.06 118 THR A N 1
ATOM 583 C CA . THR A 1 118 ? 14.749 33.831 -7.937 1.00 22.54 118 THR A CA 1
ATOM 584 C C . THR A 1 118 ? 15.583 35.108 -7.879 1.00 21.59 118 THR A C 1
ATOM 585 O O . THR A 1 118 ? 15.598 35.792 -6.863 1.00 21.81 118 THR A O 1
ATOM 589 N N . ILE A 1 119 ? 16.265 35.413 -8.979 1.00 21.58 119 ILE A N 1
ATOM 590 C CA . ILE A 1 119 ? 17.159 36.565 -9.056 1.00 20.21 119 ILE A CA 1
ATOM 591 C C . ILE A 1 119 ? 16.875 37.360 -10.315 1.00 26.17 119 ILE A C 1
ATOM 592 O O . ILE A 1 119 ? 16.709 36.789 -11.394 1.00 23.14 119 ILE A O 1
ATOM 597 N N . ASP A 1 120 ? 16.838 38.682 -10.178 1.00 21.75 120 ASP A N 1
ATOM 598 C CA . ASP A 1 120 ? 16.710 39.561 -11.325 1.00 22.63 120 ASP A CA 1
ATOM 599 C C . ASP A 1 120 ? 18.007 40.334 -11.448 1.00 24.16 120 ASP A C 1
ATOM 600 O O . ASP A 1 120 ? 18.229 41.284 -10.708 1.00 21.79 120 ASP A O 1
ATOM 605 N N . VAL A 1 121 ? 18.877 39.916 -12.360 1.00 22.06 121 VAL A N 1
ATOM 606 C CA . VAL A 1 121 ? 20.172 40.569 -12.495 1.00 22.10 121 VAL A CA 1
ATOM 607 C C . VAL A 1 121 ? 20.035 41.978 -13.072 1.00 22.19 121 VAL A C 1
ATOM 608 O O . VAL A 1 121 ? 20.955 42.784 -12.973 1.00 19.89 121 VAL A O 1
ATOM 612 N N . GLY A 1 122 ? 18.877 42.272 -13.652 1.00 24.65 122 GLY A N 1
ATOM 613 C CA . GLY A 1 122 ? 18.592 43.602 -14.168 1.00 22.96 122 GLY A CA 1
ATOM 614 C C . GLY A 1 122 ? 19.678 44.139 -15.081 1.00 26.83 122 GLY A C 1
ATOM 615 O O . GLY A 1 122 ? 20.068 43.490 -16.054 1.00 27.23 122 GLY A O 1
ATOM 616 N N . GLN A 1 123 ? 20.171 45.332 -14.757 1.00 26.22 123 GLN A N 1
ATOM 617 C CA . GL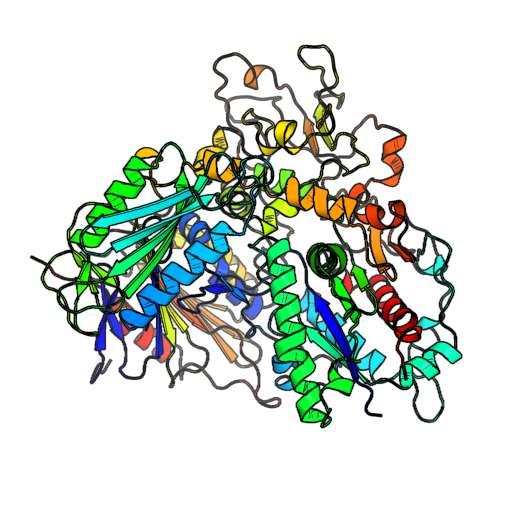N A 1 123 ? 21.263 45.942 -15.509 1.00 32.54 123 GLN A CA 1
ATOM 618 C C . GLN A 1 123 ? 22.564 45.928 -14.703 1.00 29.78 123 GLN A C 1
ATOM 619 O O . GLN A 1 123 ? 23.433 46.772 -14.896 1.00 30.26 123 GLN A O 1
ATOM 625 N N . SER A 1 124 ? 22.707 44.950 -13.815 1.00 27.47 124 SER A N 1
ATOM 626 C CA . SER A 1 124 ? 23.863 44.891 -12.920 1.00 26.95 124 SER A CA 1
ATOM 627 C C . SER A 1 124 ? 25.152 44.543 -13.638 1.00 30.76 124 SER A C 1
ATOM 628 O O . SER A 1 124 ? 26.242 44.820 -13.140 1.00 28.85 124 SER A O 1
ATOM 631 N N . GLY A 1 125 ? 25.025 43.906 -14.795 1.00 30.45 125 GLY A N 1
ATOM 632 C CA . GLY A 1 125 ? 26.178 43.411 -15.521 1.00 29.85 125 GLY A CA 1
ATOM 633 C C . GLY A 1 125 ? 26.648 42.055 -15.026 1.00 30.30 125 GLY A C 1
ATOM 634 O O . GLY A 1 125 ? 27.700 41.574 -15.445 1.00 35.34 125 GLY A O 1
ATOM 635 N N . LEU A 1 126 ? 25.867 41.437 -14.139 1.00 23.94 126 LEU A N 1
ATOM 636 C CA . LEU A 1 126 ? 26.204 40.132 -13.569 1.00 26.10 126 LEU A CA 1
ATOM 637 C C . LEU A 1 126 ? 25.404 39.012 -14.212 1.00 23.02 126 LEU A C 1
ATOM 638 O O . LEU A 1 126 ? 24.229 39.186 -14.506 1.00 24.98 126 LEU A O 1
ATOM 643 N N . SER A 1 127 ? 26.031 37.854 -14.396 1.00 26.95 127 SER A N 1
ATOM 644 C CA . SER A 1 127 ? 25.292 36.658 -14.778 1.00 26.05 127 SER A CA 1
ATOM 645 C C . SER A 1 127 ? 24.467 36.201 -13.588 1.00 29.65 127 SER A C 1
ATOM 646 O O . SER A 1 127 ? 24.794 36.524 -12.441 1.00 24.65 127 SER A O 1
ATOM 649 N N . GLU A 1 128 ? 23.404 35.442 -13.832 1.00 28.51 128 GLU A N 1
ATOM 650 C CA A GLU A 1 128 ? 22.607 34.913 -12.727 0.56 27.01 128 GLU A CA 1
ATOM 651 C CA B GLU A 1 128 ? 22.615 34.948 -12.722 0.44 27.03 128 GLU A CA 1
ATOM 652 C C . GLU A 1 128 ? 23.473 34.072 -11.817 1.00 25.66 128 GLU A C 1
ATOM 653 O O . GLU A 1 128 ? 23.262 34.028 -10.618 1.00 20.72 128 GLU A O 1
ATOM 664 N N . GLU A 1 129 ? 24.445 33.382 -12.404 1.00 25.52 129 GLU A N 1
ATOM 665 C CA . GLU A 1 129 ? 25.292 32.492 -11.633 1.00 21.72 129 GLU A CA 1
ATOM 666 C C . GLU A 1 129 ? 26.162 33.299 -10.667 1.00 21.34 129 GLU A C 1
ATOM 667 O O . GLU A 1 129 ? 26.369 32.909 -9.514 1.00 21.59 129 GLU A O 1
ATOM 673 N N . ALA A 1 130 ? 26.669 34.427 -11.153 1.00 21.50 130 ALA A N 1
ATOM 674 C CA . ALA A 1 130 ? 27.496 35.307 -10.343 1.00 18.98 130 ALA A CA 1
ATOM 675 C C . ALA A 1 130 ? 26.667 35.946 -9.234 1.00 18.89 130 ALA A C 1
ATOM 676 O O . ALA A 1 130 ? 27.098 35.986 -8.094 1.00 17.88 130 ALA A O 1
ATOM 678 N N . ALA A 1 131 ? 25.480 36.434 -9.589 1.00 18.95 131 ALA A N 1
ATOM 679 C CA . ALA A 1 131 ? 24.567 37.044 -8.622 1.00 18.36 131 ALA A CA 1
ATOM 680 C C . ALA A 1 131 ? 24.147 36.011 -7.580 1.00 19.15 131 ALA A C 1
ATOM 681 O O . ALA A 1 131 ? 23.975 36.343 -6.409 1.00 18.04 131 ALA A O 1
ATOM 683 N N . ARG A 1 132 ? 23.986 34.757 -8.005 1.00 16.17 132 ARG A N 1
ATOM 684 C CA . ARG A 1 132 ? 23.668 33.679 -7.069 1.00 16.47 132 ARG A CA 1
ATOM 685 C C . ARG A 1 132 ? 24.810 33.487 -6.063 1.00 17.38 132 ARG A C 1
ATOM 686 O O . ARG A 1 132 ? 24.588 33.395 -4.855 1.00 17.26 132 ARG A O 1
ATOM 694 N N . LEU A 1 133 ? 26.043 33.445 -6.560 1.00 15.70 133 LEU A N 1
ATOM 695 C CA . LEU A 1 133 ? 27.203 33.346 -5.682 1.00 16.57 133 LEU A CA 1
ATOM 696 C C . LEU A 1 133 ? 27.263 34.520 -4.717 1.00 17.24 133 LEU A C 1
ATOM 697 O O . LEU A 1 133 ? 27.691 34.368 -3.569 1.00 18.36 133 LEU A O 1
ATOM 702 N N . ARG A 1 134 ? 26.839 35.686 -5.189 1.00 15.87 134 ARG A N 1
ATOM 703 C CA . ARG A 1 134 ? 26.821 36.884 -4.345 1.00 16.13 134 ARG A CA 1
ATOM 704 C C . ARG A 1 134 ? 25.661 36.859 -3.348 1.00 16.34 134 ARG A C 1
ATOM 705 O O . ARG A 1 134 ? 25.514 37.789 -2.558 1.00 15.60 134 ARG A O 1
ATOM 713 N N . GLY A 1 135 ? 24.821 35.826 -3.419 1.00 16.48 135 GLY A N 1
ATOM 714 C CA . GLY A 1 135 ? 23.722 35.665 -2.473 1.00 16.58 135 GLY A CA 1
ATOM 715 C C . GLY A 1 135 ? 22.449 36.448 -2.766 1.00 13.06 135 GLY A C 1
ATOM 716 O O . GLY A 1 135 ? 21.562 36.570 -1.907 1.00 14.49 135 GLY A O 1
ATOM 717 N N . TRP A 1 136 ? 22.324 36.966 -3.979 1.00 13.49 136 TRP A N 1
ATOM 718 C CA . TRP A 1 136 ? 21.173 37.808 -4.290 1.00 18.21 136 TRP A CA 1
ATOM 719 C C . TRP A 1 136 ? 19.857 37.021 -4.306 1.00 14.07 136 TRP A C 1
ATOM 720 O O . TRP A 1 136 ? 18.786 37.616 -4.279 1.00 14.90 136 TRP A O 1
ATOM 731 N N . GLY A 1 137 ? 19.947 35.689 -4.343 1.00 11.84 137 GLY A N 1
ATOM 732 C CA . GLY A 1 137 ? 18.758 34.856 -4.323 1.00 14.92 137 GLY A CA 1
ATOM 733 C C . GLY A 1 137 ? 18.321 34.525 -2.906 1.00 16.79 137 GLY A C 1
ATOM 734 O O . GLY A 1 137 ? 17.456 33.682 -2.696 1.00 14.42 137 GLY A O 1
ATOM 735 N N . LYS A 1 138 ? 18.940 35.177 -1.931 1.00 13.38 138 LYS A N 1
ATOM 736 C CA . LYS A 1 138 ? 18.590 34.976 -0.527 1.00 11.01 138 LYS A CA 1
ATOM 737 C C . LYS A 1 138 ? 17.421 35.837 -0.084 1.00 15.68 138 LYS A C 1
ATOM 738 O O . LYS A 1 138 ? 16.847 35.593 0.975 1.00 15.51 138 LYS A O 1
ATOM 744 N N . VAL A 1 139 ? 17.105 36.869 -0.859 1.00 12.80 139 VAL A N 1
ATOM 745 C CA . VAL A 1 139 ? 16.193 37.916 -0.391 1.00 13.99 139 VAL A CA 1
ATOM 746 C C . VAL A 1 139 ? 15.064 38.240 -1.370 1.00 17.23 139 VAL A C 1
ATOM 747 O O . VAL A 1 139 ? 15.142 37.916 -2.556 1.00 17.10 139 VAL A O 1
ATOM 751 N N . MET A 1 140 ? 14.021 38.896 -0.860 1.00 13.24 140 MET A N 1
ATOM 752 C CA A MET A 1 140 ? 12.856 39.252 -1.664 0.54 17.45 140 MET A CA 1
ATOM 753 C CA B MET A 1 140 ? 12.858 39.273 -1.666 0.46 17.46 140 MET A CA 1
ATOM 754 C C . MET A 1 140 ? 13.291 39.984 -2.937 1.00 17.74 140 MET A C 1
ATOM 755 O O . MET A 1 140 ? 13.969 41.018 -2.886 1.00 18.18 140 MET A O 1
ATOM 764 N N . ARG A 1 141 ? 12.907 39.440 -4.083 1.00 17.17 141 ARG A N 1
ATOM 765 C CA . ARG A 1 141 ? 13.466 39.930 -5.341 1.00 17.36 141 ARG A CA 1
ATOM 766 C C . ARG A 1 141 ? 13.094 41.375 -5.678 1.00 16.12 141 ARG A C 1
ATOM 767 O O . ARG A 1 141 ? 13.969 42.209 -5.893 1.00 16.49 141 ARG A O 1
ATOM 775 N N . SER A 1 142 ? 11.803 41.664 -5.736 1.00 17.29 142 SER A N 1
ATOM 776 C CA . SER A 1 142 ? 11.352 43.008 -6.115 1.00 20.14 142 SER A CA 1
ATOM 777 C C . SER A 1 142 ? 11.863 44.087 -5.161 1.00 21.55 142 SER A C 1
ATOM 778 O O . SER A 1 142 ? 12.204 45.197 -5.576 1.00 19.98 142 SER A O 1
ATOM 781 N N . ALA A 1 143 ? 11.902 43.769 -3.874 1.00 16.47 143 ALA A N 1
ATOM 782 C CA . ALA A 1 143 ? 12.291 44.756 -2.869 1.00 17.59 143 ALA A CA 1
ATOM 783 C C . ALA A 1 143 ? 13.775 45.093 -2.893 1.00 15.44 143 ALA A C 1
ATOM 784 O O . ALA A 1 143 ? 14.156 46.244 -2.627 1.00 13.79 143 ALA A O 1
ATOM 786 N N . TYR A 1 144 ? 14.603 44.097 -3.217 1.00 14.22 144 TYR A N 1
ATOM 787 C CA . TYR A 1 144 ? 16.054 44.227 -3.043 1.00 16.90 144 TYR A CA 1
ATOM 788 C C . TYR A 1 144 ? 16.943 44.036 -4.271 1.00 15.50 144 TYR A C 1
ATOM 789 O O . TYR A 1 144 ? 18.006 44.641 -4.347 1.00 16.03 144 TYR A O 1
ATOM 798 N N . ASN A 1 145 ? 16.546 43.190 -5.218 1.00 15.47 145 ASN A N 1
ATOM 799 C CA . ASN A 1 145 ? 17.407 42.969 -6.386 1.00 15.10 145 ASN A CA 1
ATOM 800 C C . ASN A 1 145 ? 17.684 44.237 -7.227 1.00 14.48 145 ASN A C 1
ATOM 801 O O . ASN A 1 145 ? 18.821 44.466 -7.639 1.00 16.56 145 ASN A O 1
ATOM 806 N N . PRO A 1 146 ? 16.655 45.074 -7.456 1.00 15.41 146 PRO A N 1
ATOM 807 C CA . PRO A 1 146 ? 16.911 46.318 -8.198 1.00 17.07 146 PRO A CA 1
ATOM 808 C C . PRO A 1 146 ? 17.973 47.207 -7.546 1.00 13.00 146 PRO A C 1
ATOM 809 O O . PRO A 1 146 ? 18.867 47.672 -8.242 1.00 13.27 146 PRO A O 1
ATOM 813 N N . VAL A 1 147 ? 17.912 47.443 -6.240 1.00 14.54 147 VAL A N 1
ATOM 814 C CA . VAL A 1 147 ? 18.895 48.351 -5.649 1.00 12.53 147 VAL A CA 1
ATOM 815 C C . VAL A 1 147 ? 20.292 47.733 -5.587 1.00 12.88 147 VAL A C 1
ATOM 816 O O . VAL A 1 147 ? 21.298 48.426 -5.737 1.00 14.68 147 VAL A O 1
ATOM 820 N N . MET A 1 148 ? 20.355 46.419 -5.401 1.00 12.97 148 MET A N 1
ATOM 821 C CA . MET A 1 148 ? 21.644 45.762 -5.414 1.00 12.20 148 MET A CA 1
ATOM 822 C C . MET A 1 148 ? 22.279 45.873 -6.804 1.00 12.97 148 MET A C 1
ATOM 823 O O . MET A 1 148 ? 23.470 46.119 -6.929 1.00 13.29 148 MET A O 1
ATOM 828 N N . GLY A 1 149 ? 21.467 45.719 -7.841 1.00 15.28 149 GLY A N 1
ATOM 829 C CA . GLY A 1 149 ? 21.979 45.774 -9.197 1.00 15.52 149 GLY A CA 1
ATOM 830 C C . GLY A 1 149 ? 22.321 47.198 -9.592 1.00 18.69 149 GLY A C 1
ATOM 831 O O . GLY A 1 149 ? 23.254 47.436 -10.361 1.00 16.20 149 GLY A O 1
ATOM 832 N N . LEU A 1 150 ? 21.560 48.151 -9.069 1.00 11.65 150 LEU A N 1
ATOM 833 C CA . LEU A 1 150 ? 21.828 49.575 -9.351 1.00 13.47 150 LEU A CA 1
ATOM 834 C C . LEU A 1 150 ? 23.160 50.021 -8.759 1.00 15.82 150 LEU A C 1
ATOM 835 O O . LEU A 1 150 ? 23.965 50.687 -9.420 1.00 16.83 150 LEU A O 1
ATOM 840 N N . MET A 1 151 ? 23.378 49.693 -7.489 1.00 15.14 151 MET A N 1
ATOM 841 C CA . MET A 1 151 ? 24.621 50.044 -6.835 1.00 16.25 151 MET A CA 1
ATOM 842 C C . MET A 1 151 ? 25.788 49.385 -7.561 1.00 15.26 151 MET A C 1
ATOM 843 O O . MET A 1 151 ? 26.855 49.981 -7.736 1.00 15.02 151 MET A O 1
ATOM 848 N N . GLU A 1 152 ? 25.586 48.146 -7.985 1.00 14.00 152 GLU A N 1
ATOM 849 C CA . GLU A 1 152 ? 26.659 47.419 -8.663 1.00 18.00 152 GLU A CA 1
ATOM 850 C C . GLU A 1 152 ? 27.070 48.155 -9.940 1.00 16.32 152 GLU A C 1
ATOM 851 O O . GLU A 1 152 ? 28.258 48.401 -10.171 1.00 17.59 152 GLU A O 1
ATOM 857 N N . ARG A 1 153 ? 26.093 48.506 -10.771 1.00 17.95 153 ARG A N 1
ATOM 858 C CA . ARG A 1 153 ? 26.420 49.168 -12.036 1.00 19.31 153 ARG A CA 1
ATOM 859 C C . ARG A 1 153 ? 26.911 50.591 -11.823 1.00 17.77 153 ARG A C 1
ATOM 860 O O . ARG A 1 153 ? 27.857 51.038 -12.483 1.00 19.08 153 ARG A O 1
ATOM 868 N N . ARG A 1 154 ? 26.280 51.303 -10.899 1.00 14.30 154 ARG A N 1
ATOM 869 C CA . ARG A 1 154 ? 26.720 52.672 -10.613 1.00 16.88 154 ARG A CA 1
ATOM 870 C C . ARG A 1 154 ? 28.153 52.681 -10.084 1.00 18.14 154 ARG A C 1
ATOM 871 O O . ARG A 1 154 ? 28.990 53.455 -10.546 1.00 16.25 154 ARG A O 1
ATOM 879 N N . LEU A 1 155 ? 28.454 51.809 -9.133 1.00 17.77 155 LEU A N 1
ATOM 880 C CA . LEU A 1 155 ? 29.783 51.829 -8.512 1.00 15.89 155 LEU A CA 1
ATOM 881 C C . LEU A 1 155 ? 30.876 51.269 -9.427 1.00 17.07 155 LEU A C 1
ATOM 882 O O . LEU A 1 155 ? 32.065 51.536 -9.224 1.00 20.49 155 LEU A O 1
ATOM 887 N N . ASP A 1 156 ? 30.461 50.499 -10.430 1.00 18.33 156 ASP A N 1
ATOM 888 C CA . ASP A 1 156 ? 31.369 49.944 -11.432 1.00 21.23 156 ASP A CA 1
ATOM 889 C C . ASP A 1 156 ? 31.588 50.935 -12.575 1.00 17.84 156 ASP A C 1
ATOM 890 O O . ASP A 1 156 ? 32.381 50.686 -13.484 1.00 19.77 156 ASP A O 1
ATOM 895 N N . ASN A 1 157 ? 30.882 52.059 -12.527 1.00 17.83 157 ASN A N 1
ATOM 896 C CA . ASN A 1 157 ? 30.929 53.040 -13.600 1.00 16.77 157 ASN A CA 1
ATOM 897 C C . ASN A 1 157 ? 30.952 54.480 -13.092 1.00 17.15 157 ASN A C 1
ATOM 898 O O . ASN A 1 157 ? 30.044 55.247 -13.388 1.00 19.28 157 ASN A O 1
ATOM 903 N N . ILE A 1 158 ? 31.991 54.838 -12.340 1.00 18.23 158 ILE A N 1
ATOM 904 C CA . ILE A 1 158 ? 32.083 56.190 -11.778 1.00 16.14 158 ILE A CA 1
ATOM 905 C C . ILE A 1 158 ? 32.864 57.116 -12.699 1.00 16.37 158 ILE A C 1
ATOM 906 O O . ILE A 1 158 ? 32.384 58.188 -13.081 1.00 18.83 158 ILE A O 1
ATOM 911 N N . VAL A 1 159 ? 34.068 56.687 -13.053 1.00 18.46 159 VAL A N 1
ATOM 912 C CA . VAL A 1 159 ? 34.915 57.443 -13.957 1.00 20.26 159 VAL A CA 1
ATOM 913 C C . VAL A 1 159 ? 35.326 56.535 -15.097 1.00 20.74 159 VAL A C 1
ATOM 914 O O . VAL A 1 159 ? 35.751 55.406 -14.870 1.00 21.16 159 VAL A O 1
ATOM 918 N N . SER A 1 160 ? 35.203 57.026 -16.324 1.00 23.19 160 SER A N 1
ATOM 919 C CA . SER A 1 160 ? 35.781 56.329 -17.470 1.00 22.43 160 SER A CA 1
ATOM 920 C C . SER A 1 160 ? 36.438 57.346 -18.393 1.00 22.25 160 SER A C 1
ATOM 921 O O . SER A 1 160 ? 35.870 58.404 -18.654 1.00 23.92 160 SER A O 1
ATOM 924 N N . ARG A 1 161 ? 37.639 57.037 -18.865 1.00 21.17 161 ARG A N 1
ATOM 925 C CA A ARG A 1 161 ? 38.329 57.905 -19.815 0.56 22.51 161 ARG A CA 1
ATOM 926 C CA B ARG A 1 161 ? 38.326 57.909 -19.817 0.44 22.54 161 ARG A CA 1
ATOM 927 C C . ARG A 1 161 ? 38.400 59.346 -19.313 1.00 24.41 161 ARG A C 1
ATOM 928 O O . ARG A 1 161 ? 38.210 60.298 -20.079 1.00 24.17 161 ARG A O 1
ATOM 943 N N . ARG A 1 162 ? 38.671 59.482 -18.021 1.00 22.36 162 ARG A N 1
ATOM 944 C CA . ARG A 1 162 ? 38.846 60.775 -17.364 1.00 23.31 162 ARG A CA 1
ATOM 945 C C . ARG A 1 162 ? 37.611 61.670 -17.420 1.00 24.79 162 ARG A C 1
ATOM 946 O O . ARG A 1 162 ? 37.721 62.896 -17.411 1.00 23.41 162 ARG A O 1
ATOM 954 N N . GLU A 1 163 ? 36.431 61.051 -17.463 1.00 22.48 163 GLU A N 1
ATOM 955 C CA . GLU A 1 163 ? 35.182 61.781 -17.315 1.00 25.39 163 GLU A CA 1
ATOM 956 C C . GLU A 1 163 ? 34.299 61.089 -16.296 1.00 22.35 163 GLU A C 1
ATOM 957 O O . GLU A 1 163 ? 34.288 59.861 -16.193 1.00 20.87 163 GLU A O 1
ATOM 963 N N . LEU A 1 164 ? 33.550 61.881 -15.547 1.00 22.13 164 LEU A N 1
ATOM 964 C CA . LEU A 1 164 ? 32.500 61.322 -14.709 1.00 22.51 164 LEU A CA 1
ATOM 965 C C . LEU A 1 164 ? 31.393 60.749 -15.578 1.00 24.36 164 LEU A C 1
ATOM 966 O O . LEU A 1 164 ? 30.929 61.391 -16.517 1.00 22.29 164 LEU A O 1
ATOM 971 N N . GLN A 1 165 ? 30.947 59.545 -15.241 1.00 22.75 165 GLN A N 1
ATOM 972 C CA . GLN A 1 165 ? 29.913 58.885 -16.012 1.00 19.63 165 GLN A CA 1
ATOM 973 C C . GLN A 1 165 ? 28.506 59.318 -15.584 1.00 23.66 165 GLN A C 1
ATOM 974 O O . GLN A 1 165 ? 28.340 60.143 -14.682 1.00 21.18 165 GLN A O 1
ATOM 980 N N . ALA A 1 166 ? 27.501 58.751 -16.241 1.00 20.51 166 ALA A N 1
ATOM 981 C CA . ALA A 1 166 ? 26.106 59.122 -16.035 1.00 22.36 166 ALA A CA 1
ATOM 982 C C . ALA A 1 166 ? 25.710 59.056 -14.575 1.00 18.94 166 ALA A C 1
ATOM 983 O O . ALA A 1 166 ? 26.170 58.181 -13.838 1.00 21.43 166 ALA A O 1
ATOM 985 N N . TRP A 1 167 ? 24.848 59.988 -14.180 1.00 20.73 167 TRP A N 1
ATOM 986 C CA . TRP A 1 167 ? 24.327 60.086 -12.816 1.00 20.47 167 TRP A CA 1
ATOM 987 C C . TRP A 1 167 ? 25.345 60.711 -11.860 1.00 20.01 167 TRP A C 1
ATOM 988 O O . TRP A 1 167 ? 25.044 61.701 -11.175 1.00 18.29 167 TRP A O 1
ATOM 999 N N . TRP A 1 168 ? 26.553 60.153 -11.831 1.00 19.27 168 TRP A N 1
ATOM 1000 C CA . TRP A 1 168 ? 27.619 60.699 -10.993 1.00 20.97 168 TRP A CA 1
ATOM 1001 C C . TRP A 1 168 ? 27.947 62.127 -11.411 1.00 19.25 168 TRP A C 1
ATOM 1002 O O . TRP A 1 168 ? 28.356 62.937 -10.596 1.00 19.95 168 TRP A O 1
ATOM 1013 N N . ASN A 1 169 ? 27.770 62.419 -12.694 1.00 18.22 169 ASN A N 1
ATOM 1014 C CA . ASN A 1 169 ? 28.169 63.725 -13.216 1.00 20.61 169 ASN A CA 1
ATOM 1015 C C . ASN A 1 169 ? 27.142 64.826 -13.016 1.00 20.30 169 ASN A C 1
ATOM 1016 O O . ASN A 1 169 ? 27.372 65.974 -13.419 1.00 25.09 169 ASN A O 1
ATOM 1021 N N . ASP A 1 170 ? 26.015 64.496 -12.395 1.00 19.58 170 ASP A N 1
ATOM 1022 C CA . ASP A 1 170 ? 24.956 65.485 -12.199 1.00 21.51 170 ASP A CA 1
ATOM 1023 C C . ASP A 1 170 ? 24.166 65.175 -10.934 1.00 22.07 170 ASP A C 1
ATOM 1024 O O . ASP A 1 170 ? 24.350 65.827 -9.896 1.00 21.11 170 ASP A O 1
ATOM 1029 N N . GLU A 1 171 ? 23.310 64.161 -11.012 1.00 20.47 171 GLU A N 1
ATOM 1030 C CA . GLU A 1 171 ? 22.453 63.795 -9.888 1.00 19.20 171 GLU A CA 1
ATOM 1031 C C . GLU A 1 171 ? 23.199 63.595 -8.559 1.00 18.12 171 GLU A C 1
ATOM 1032 O O . GLU A 1 171 ? 22.733 64.033 -7.497 1.00 18.35 171 GLU A O 1
ATOM 1038 N N . ALA A 1 172 ? 24.340 62.917 -8.609 1.00 17.21 172 ALA A N 1
ATOM 1039 C CA . ALA A 1 172 ? 25.108 62.639 -7.406 1.00 17.50 172 ALA A CA 1
ATOM 1040 C C . ALA A 1 172 ? 25.614 63.889 -6.705 1.00 17.91 172 ALA A C 1
ATOM 1041 O O . ALA A 1 172 ? 25.921 63.839 -5.526 1.00 17.74 172 ALA A O 1
ATOM 1043 N N . LEU A 1 173 ? 25.698 65.004 -7.425 1.00 19.04 173 LEU A N 1
ATOM 1044 C CA . LEU A 1 173 ? 26.336 66.208 -6.879 1.00 20.70 173 LEU A CA 1
ATOM 1045 C C . LEU A 1 173 ? 25.377 67.091 -6.081 1.00 22.81 173 LEU A C 1
ATOM 1046 O O . LEU A 1 173 ? 25.761 68.149 -5.586 1.00 21.42 173 LEU A O 1
ATOM 1051 N N . SER A 1 174 ? 24.129 66.649 -5.974 1.00 22.24 174 SER A N 1
ATOM 1052 C CA . SER A 1 174 ? 23.081 67.379 -5.267 1.00 23.69 174 SER A CA 1
ATOM 1053 C C . SER A 1 174 ? 23.496 67.809 -3.849 1.00 22.18 174 SER A C 1
ATOM 1054 O O . SER A 1 174 ? 24.088 67.030 -3.103 1.00 22.14 174 SER A O 1
ATOM 1057 N N . PRO A 1 175 ? 23.209 69.070 -3.469 1.00 20.25 175 PRO A N 1
ATOM 1058 C CA . PRO A 1 175 ? 23.460 69.431 -2.068 1.00 21.68 175 PRO A CA 1
ATOM 1059 C C . PRO A 1 175 ? 22.638 68.526 -1.161 1.00 16.32 175 PRO A C 1
ATOM 1060 O O . PRO A 1 175 ? 21.462 68.342 -1.427 1.00 22.68 175 PRO A O 1
ATOM 1064 N N . PRO A 1 176 ? 23.250 67.956 -0.110 1.00 19.18 176 PRO A N 1
ATOM 1065 C CA . PRO A 1 176 ? 22.530 67.010 0.752 1.00 16.77 176 PRO A CA 1
ATOM 1066 C C . PRO A 1 176 ? 21.214 67.563 1.301 1.00 17.02 176 PRO A C 1
ATOM 1067 O O . PRO A 1 176 ? 20.259 66.808 1.453 1.00 17.04 176 PRO A O 1
ATOM 1071 N N . GLY A 1 177 ? 21.150 68.866 1.563 1.00 18.92 177 GLY A N 1
ATOM 1072 C CA . GLY A 1 177 ? 19.926 69.462 2.069 1.00 23.03 177 GLY A CA 1
ATOM 1073 C C . GLY A 1 177 ? 18.761 69.316 1.107 1.00 19.16 177 GLY A C 1
ATOM 1074 O O . GLY A 1 177 ? 17.608 69.159 1.516 1.00 19.44 177 GLY A O 1
ATOM 1075 N N . ASP A 1 178 ? 19.070 69.377 -0.182 1.00 18.17 178 ASP A N 1
ATOM 1076 C CA . ASP A 1 178 ? 18.067 69.237 -1.223 1.00 19.43 178 ASP A CA 1
ATOM 1077 C C . ASP A 1 178 ? 17.424 67.850 -1.119 1.00 18.37 178 ASP A C 1
ATOM 1078 O O . ASP A 1 178 ? 16.284 67.654 -1.545 1.00 20.11 178 ASP A O 1
ATOM 1083 N N . GLN A 1 179 ? 18.181 66.900 -0.569 1.00 16.09 179 GLN A N 1
ATOM 1084 C CA . GLN A 1 179 ? 17.761 65.494 -0.465 1.00 14.41 179 GLN A CA 1
ATOM 1085 C C . GLN A 1 179 ? 17.151 65.192 0.909 1.00 17.58 179 GLN A C 1
ATOM 1086 O O . GLN A 1 179 ? 16.882 64.029 1.250 1.00 16.38 179 GLN A O 1
ATOM 1092 N N . GLY A 1 180 ? 16.949 66.235 1.706 1.00 13.85 180 GLY A N 1
ATOM 1093 C CA . GLY A 1 180 ? 16.337 66.068 3.015 1.00 15.12 180 GLY A CA 1
ATOM 1094 C C . GLY A 1 180 ? 17.315 65.837 4.160 1.00 16.64 180 GLY A C 1
ATOM 1095 O O . GLY A 1 180 ? 16.899 65.465 5.250 1.00 18.48 180 GLY A O 1
ATOM 1096 N N . GLU A 1 181 ? 18.607 66.072 3.935 1.00 17.36 181 GLU A N 1
ATOM 1097 C CA . GLU A 1 181 ? 19.605 65.883 5.002 1.00 17.58 181 GLU A CA 1
ATOM 1098 C C . GLU A 1 181 ? 19.373 66.895 6.118 1.00 19.25 181 GLU A C 1
ATOM 1099 O O . GLU A 1 181 ? 19.217 68.085 5.847 1.00 19.13 181 GLU A O 1
ATOM 1105 N N . GLU A 1 182 ? 19.355 66.422 7.362 1.00 18.28 182 GLU A N 1
ATOM 1106 C CA . GLU A 1 182 ? 18.930 67.252 8.494 1.00 20.10 182 GLU A CA 1
ATOM 1107 C C . GLU A 1 182 ? 19.995 67.576 9.545 1.00 22.83 182 GLU A C 1
ATOM 1108 O O . GLU A 1 182 ? 19.767 68.441 10.388 1.00 20.87 182 GLU A O 1
ATOM 1114 N N . GLN A 1 183 ? 21.141 66.901 9.512 1.00 15.46 183 GLN A N 1
ATOM 1115 C CA . GLN A 1 183 ? 22.180 67.148 10.520 1.00 16.96 183 GLN A CA 1
ATOM 1116 C C . GLN A 1 183 ? 22.989 68.396 10.163 1.00 19.32 183 GLN A C 1
ATOM 1117 O O . GLN A 1 183 ? 23.445 69.121 11.043 1.00 22.68 183 GLN A O 1
ATOM 1123 N N . GLY A 1 184 ? 23.177 68.631 8.868 1.00 20.36 184 GLY A N 1
ATOM 1124 C CA . GLY A 1 184 ? 23.810 69.849 8.393 1.00 24.27 184 GLY A CA 1
ATOM 1125 C C . GLY A 1 184 ? 25.323 69.825 8.442 1.00 27.72 184 GLY A C 1
ATOM 1126 O O . GLY A 1 184 ? 25.968 70.858 8.284 1.00 30.98 184 GLY A O 1
ATOM 1127 N N . LYS A 1 185 ? 25.893 68.645 8.655 1.00 21.59 185 LYS A N 1
ATOM 1128 C CA . LYS A 1 185 ? 27.339 68.515 8.789 1.00 22.53 185 LYS A CA 1
ATOM 1129 C C . LYS A 1 185 ? 27.999 68.144 7.457 1.00 31.22 185 LYS A C 1
ATOM 1130 O O . LYS A 1 185 ? 28.994 68.744 7.057 1.00 26.75 185 LYS A O 1
ATOM 1136 N N . VAL A 1 186 ? 27.429 67.175 6.753 1.00 23.38 186 VAL A N 1
ATOM 1137 C CA . VAL A 1 186 ? 28.070 66.688 5.540 1.00 20.53 186 VAL A CA 1
ATOM 1138 C C . VAL A 1 186 ? 27.794 67.583 4.344 1.00 19.65 186 VAL A C 1
ATOM 1139 O O . VAL A 1 186 ? 26.818 68.324 4.315 1.00 20.49 186 VAL A O 1
ATOM 1143 N N . GLY A 1 187 ? 28.671 67.524 3.351 1.00 18.83 187 GLY A N 1
ATOM 1144 C CA . GLY A 1 187 ? 28.529 68.384 2.191 1.00 19.97 187 GLY A CA 1
ATOM 1145 C C . GLY A 1 187 ? 28.337 67.568 0.933 1.00 20.09 187 GLY A C 1
ATOM 1146 O O . GLY A 1 187 ? 28.321 66.341 0.986 1.00 19.89 187 GLY A O 1
ATOM 1147 N N . PRO A 1 188 ? 28.187 68.243 -0.211 1.00 20.72 188 PRO A N 1
ATOM 1148 C CA . PRO A 1 188 ? 27.961 67.527 -1.468 1.00 18.41 188 PRO A CA 1
ATOM 1149 C C . PRO A 1 188 ? 29.175 66.698 -1.846 1.00 21.54 188 PRO A C 1
ATOM 1150 O O . PRO A 1 188 ? 30.283 66.978 -1.385 1.00 18.57 188 PRO A O 1
ATOM 1154 N N . ILE A 1 189 ? 28.954 65.678 -2.668 1.00 19.37 189 ILE A N 1
ATOM 1155 C CA . ILE A 1 189 ? 30.041 64.934 -3.275 1.00 16.32 189 ILE A CA 1
ATOM 1156 C C . ILE A 1 189 ? 30.752 65.876 -4.248 1.00 17.39 189 ILE A C 1
ATOM 1157 O O . ILE A 1 189 ? 30.098 66.681 -4.920 1.00 20.20 189 ILE A O 1
ATOM 1162 N N . ASP A 1 190 ? 32.075 65.796 -4.298 1.00 19.55 190 ASP A N 1
ATOM 1163 C CA . ASP A 1 190 ? 32.839 66.587 -5.257 1.00 20.64 190 ASP A CA 1
ATOM 1164 C C . ASP A 1 190 ? 33.647 65.707 -6.201 1.00 21.26 190 ASP A C 1
ATOM 1165 O O . ASP A 1 190 ? 33.666 64.479 -6.067 1.00 18.17 190 ASP A O 1
ATOM 1170 N N . GLU A 1 191 ? 34.310 66.336 -7.168 1.00 20.07 191 GLU A N 1
ATOM 1171 C CA . GLU A 1 191 ? 34.984 65.584 -8.222 1.00 19.00 191 GLU A CA 1
ATOM 1172 C C . GLU A 1 191 ? 36.173 64.789 -7.682 1.00 16.54 191 GLU A C 1
ATOM 1173 O O . GLU A 1 191 ? 36.429 63.666 -8.120 1.00 19.23 191 GLU A O 1
ATOM 1179 N N . GLU A 1 192 ? 36.910 65.380 -6.742 1.00 16.14 192 GLU A N 1
ATOM 1180 C CA . GLU A 1 192 ? 37.963 64.662 -6.008 1.00 16.54 192 GLU A CA 1
ATOM 1181 C C . GLU A 1 192 ? 37.492 63.334 -5.472 1.00 17.18 192 GLU A C 1
ATOM 1182 O O . GLU A 1 192 ? 38.142 62.303 -5.638 1.00 17.42 192 GLU A O 1
ATOM 1188 N N . GLU A 1 193 ? 36.389 63.408 -4.743 1.00 20.68 193 GLU A N 1
ATOM 1189 C CA . GLU A 1 193 ? 35.848 62.256 -4.034 1.00 18.46 193 GLU A CA 1
ATOM 1190 C C . GLU A 1 193 ? 35.477 61.136 -4.988 1.00 20.66 193 GLU A C 1
ATOM 1191 O O . GLU A 1 193 ? 35.758 59.966 -4.713 1.00 19.74 193 GLU A O 1
ATOM 1197 N N . LEU A 1 194 ? 34.867 61.488 -6.117 1.00 17.33 194 LEU A N 1
ATOM 1198 C CA . LEU A 1 194 ? 34.513 60.478 -7.109 1.00 18.04 194 LEU A CA 1
ATOM 1199 C C . LEU A 1 194 ? 35.757 59.892 -7.772 1.00 21.23 194 LEU A C 1
ATOM 1200 O O . LEU A 1 194 ? 35.828 58.698 -8.045 1.00 18.55 194 LEU A O 1
ATOM 1205 N N . LEU A 1 195 ? 36.744 60.729 -8.048 1.00 17.48 195 LEU A N 1
ATOM 1206 C CA . LEU A 1 195 ? 37.961 60.198 -8.643 1.00 16.53 195 LEU A CA 1
ATOM 1207 C C . LEU A 1 195 ? 38.606 59.218 -7.675 1.00 19.73 195 LEU A C 1
ATOM 1208 O O . LEU A 1 195 ? 39.038 58.131 -8.057 1.00 19.86 195 LEU A O 1
ATOM 1213 N N . ARG A 1 196 ? 38.651 59.598 -6.407 1.00 19.95 196 ARG A N 1
ATOM 1214 C CA . ARG A 1 196 ? 39.202 58.726 -5.393 1.00 16.33 196 ARG A CA 1
ATOM 1215 C C . ARG A 1 196 ? 38.404 57.427 -5.333 1.00 19.09 196 ARG A C 1
ATOM 1216 O O . ARG A 1 196 ? 38.970 56.344 -5.256 1.00 20.06 196 ARG A O 1
ATOM 1224 N N . ALA A 1 197 ? 37.084 57.542 -5.345 1.00 19.31 197 ALA A N 1
ATOM 1225 C CA . ALA A 1 197 ? 36.252 56.359 -5.181 1.00 17.94 197 ALA A CA 1
ATOM 1226 C C . ALA A 1 197 ? 36.426 55.426 -6.371 1.00 18.57 197 ALA A C 1
ATOM 1227 O O . ALA A 1 197 ? 36.351 54.206 -6.229 1.00 19.44 197 ALA A O 1
ATOM 1229 N N . SER A 1 198 ? 36.677 56.001 -7.546 1.00 20.08 198 SER A N 1
ATOM 1230 C CA . SER A 1 198 ? 36.792 55.212 -8.772 1.00 20.24 198 SER A CA 1
ATOM 1231 C C . SER A 1 198 ? 38.027 54.315 -8.771 1.00 21.34 198 SER A C 1
ATOM 1232 O O . SER A 1 198 ? 38.178 53.452 -9.627 1.00 24.80 198 SER A O 1
ATOM 1235 N N . ARG A 1 199 ? 38.910 54.521 -7.805 1.00 20.49 199 ARG A N 1
ATOM 1236 C CA . ARG A 1 199 ? 40.099 53.691 -7.694 1.00 22.22 199 ARG A CA 1
ATOM 1237 C C . ARG A 1 199 ? 39.791 52.323 -7.107 1.00 25.14 199 ARG A C 1
ATOM 1238 O O . ARG A 1 199 ? 40.628 51.421 -7.157 1.00 26.53 199 ARG A O 1
ATOM 1246 N N . TYR A 1 200 ? 38.582 52.165 -6.571 1.00 18.79 200 TYR A N 1
ATOM 1247 C CA . TYR A 1 200 ? 38.184 50.910 -5.929 1.00 20.77 200 TYR A CA 1
ATOM 1248 C C . TYR A 1 200 ? 37.212 50.100 -6.776 1.00 24.39 200 TYR A C 1
ATOM 1249 O O . TYR A 1 200 ? 36.459 50.661 -7.561 1.00 19.59 200 TYR A O 1
ATOM 1258 N N . GLN A 1 201 ? 37.243 48.777 -6.624 1.00 23.61 201 GLN A N 1
ATOM 1259 C CA . GLN A 1 201 ? 36.259 47.920 -7.280 1.00 20.12 201 GLN A CA 1
ATOM 1260 C C . GLN A 1 201 ? 35.202 47.488 -6.270 1.00 21.54 201 GLN A C 1
ATOM 1261 O O . GLN A 1 201 ? 35.481 46.708 -5.351 1.00 22.24 201 GLN A O 1
ATOM 1267 N N . PHE A 1 202 ? 33.990 48.008 -6.427 1.00 20.52 202 PHE A N 1
ATOM 1268 C CA . PHE A 1 202 ? 32.918 47.688 -5.500 1.00 15.60 202 PHE A CA 1
ATOM 1269 C C . PHE A 1 202 ? 32.181 46.477 -6.035 1.00 17.93 202 PHE A C 1
ATOM 1270 O O . PHE A 1 202 ? 31.954 46.374 -7.232 1.00 19.01 202 PHE A O 1
ATOM 1278 N N . ASP A 1 203 ? 31.825 45.561 -5.146 1.00 16.17 203 ASP A N 1
ATOM 1279 C CA . ASP A 1 203 ? 30.969 44.421 -5.479 1.00 15.88 203 ASP A CA 1
ATOM 1280 C C . ASP A 1 203 ? 29.920 44.297 -4.376 1.00 13.49 203 ASP A C 1
ATOM 1281 O O . ASP A 1 203 ? 30.263 44.358 -3.194 1.00 15.42 203 ASP A O 1
ATOM 1286 N N . VAL A 1 204 ? 28.662 44.105 -4.754 1.00 13.56 204 VAL A N 1
ATOM 1287 C CA . VAL A 1 204 ? 27.591 43.993 -3.757 1.00 16.38 204 VAL A CA 1
ATOM 1288 C C . VAL A 1 204 ? 27.333 42.532 -3.400 1.00 17.17 204 VAL A C 1
ATOM 1289 O O . VAL A 1 204 ? 27.002 41.730 -4.273 1.00 18.11 204 VAL A O 1
ATOM 1293 N N . TRP A 1 205 ? 27.465 42.209 -2.114 1.00 14.09 205 TRP A N 1
ATOM 1294 C CA . TRP A 1 205 ? 27.207 40.867 -1.604 1.00 17.12 205 TRP A CA 1
ATOM 1295 C C . TRP A 1 205 ? 25.983 40.948 -0.707 1.00 15.72 205 TRP A C 1
ATOM 1296 O O . TRP A 1 205 ? 25.761 41.963 -0.060 1.00 16.02 205 TRP A O 1
ATOM 1307 N N . CYS A 1 206 ? 25.191 39.885 -0.677 1.00 16.34 206 CYS A N 1
ATOM 1308 C CA . CYS A 1 206 ? 23.897 39.926 -0.004 1.00 13.81 206 CYS A CA 1
ATOM 1309 C C . CYS A 1 206 ? 23.904 39.092 1.270 1.00 15.49 206 CYS A C 1
ATOM 1310 O O . CYS A 1 206 ? 23.896 37.859 1.211 1.00 15.93 206 CYS A O 1
ATOM 1313 N N . ALA A 1 207 ? 23.910 39.771 2.412 1.00 15.61 207 ALA A N 1
ATOM 1314 C CA . ALA A 1 207 ? 23.965 39.090 3.700 1.00 13.46 207 ALA A CA 1
ATOM 1315 C C . ALA A 1 207 ? 22.580 38.777 4.242 1.00 16.63 207 ALA A C 1
ATOM 1316 O O . ALA A 1 207 ? 22.179 39.288 5.291 1.00 16.67 207 ALA A O 1
ATOM 1318 N N . GLY A 1 208 ? 21.841 37.933 3.531 1.00 15.89 208 GLY A N 1
ATOM 1319 C CA . GLY A 1 208 ? 20.560 37.472 4.049 1.00 15.11 208 GLY A CA 1
ATOM 1320 C C . GLY A 1 208 ? 20.773 36.811 5.406 1.00 14.03 208 GLY A C 1
ATOM 1321 O O . GLY A 1 208 ? 21.857 36.278 5.688 1.00 16.67 208 GLY A O 1
ATOM 1322 N N . TYR A 1 209 ? 19.746 36.829 6.253 1.00 12.56 209 TYR A N 1
ATOM 1323 C CA . TYR A 1 209 ? 19.888 36.295 7.600 1.00 11.87 209 TYR A CA 1
ATOM 1324 C C . TYR A 1 209 ? 18.572 35.738 8.135 1.00 13.96 209 TYR A C 1
ATOM 1325 O O . TYR A 1 209 ? 17.493 36.054 7.641 1.00 13.61 209 TYR A O 1
ATOM 1334 N N . ASN A 1 210 ? 18.686 34.888 9.142 1.00 14.49 210 ASN A N 1
ATOM 1335 C CA . ASN A 1 210 ? 17.537 34.257 9.751 1.00 15.89 210 ASN A CA 1
ATOM 1336 C C . ASN A 1 210 ? 16.843 35.279 10.640 1.00 11.73 210 ASN A C 1
ATOM 1337 O O . ASN A 1 210 ? 17.231 35.470 11.784 1.00 13.80 210 ASN A O 1
ATOM 1342 N N . TRP A 1 211 ? 15.836 35.945 10.084 1.00 13.34 211 TRP A N 1
ATOM 1343 C CA . TRP A 1 211 ? 15.158 37.053 10.768 1.00 13.10 211 TRP A CA 1
ATOM 1344 C C . TRP A 1 211 ? 14.288 36.607 11.951 1.00 15.62 211 TRP A C 1
ATOM 1345 O O . TRP A 1 211 ? 13.851 37.431 12.749 1.00 13.36 211 TRP A O 1
ATOM 1356 N N . LEU A 1 212 ? 14.042 35.305 12.081 1.00 12.98 212 LEU A N 1
ATOM 1357 C CA . LEU A 1 212 ? 13.289 34.807 13.236 1.00 13.27 212 LEU A CA 1
ATOM 1358 C C . LEU A 1 212 ? 14.118 34.804 14.517 1.00 14.98 212 LEU A C 1
ATOM 1359 O O . LEU A 1 212 ? 13.589 34.947 15.628 1.00 14.05 212 LEU A O 1
ATOM 1364 N N . GLN A 1 213 ? 15.425 34.618 14.376 1.00 14.09 213 GLN A N 1
ATOM 1365 C CA . GLN A 1 213 ? 16.271 34.553 15.549 1.00 11.68 213 GLN A CA 1
ATOM 1366 C C . GLN A 1 213 ? 16.602 35.965 15.999 1.00 14.77 213 GLN A C 1
ATOM 1367 O O . GLN A 1 213 ? 16.346 36.927 15.271 1.00 14.72 213 GLN A O 1
ATOM 1373 N N . SER A 1 214 ? 17.180 36.091 17.195 1.00 16.49 214 SER A N 1
ATOM 1374 C CA . SER A 1 214 ? 17.604 37.402 17.678 1.00 18.56 214 SER A CA 1
ATOM 1375 C C . SER A 1 214 ? 18.551 38.068 16.701 1.00 17.76 214 SER A C 1
ATOM 1376 O O . SER A 1 214 ? 19.443 37.433 16.149 1.00 15.87 214 SER A O 1
ATOM 1379 N N . ASN A 1 215 ? 18.367 39.365 16.502 1.00 17.05 215 ASN A N 1
ATOM 1380 C CA . ASN A 1 215 ? 19.302 40.124 15.703 1.00 11.96 215 ASN A CA 1
ATOM 1381 C C . ASN A 1 215 ? 20.704 40.110 16.292 1.00 16.60 215 ASN A C 1
ATOM 1382 O O . ASN A 1 215 ? 21.687 40.308 15.583 1.00 15.83 215 ASN A O 1
ATOM 1387 N N . ARG A 1 216 ? 20.787 39.847 17.592 1.00 15.21 216 ARG A N 1
ATOM 1388 C CA . ARG A 1 216 ? 22.069 39.611 18.232 1.00 19.85 216 ARG A CA 1
ATOM 1389 C C . ARG A 1 216 ? 22.816 38.463 17.559 1.00 17.26 216 ARG A C 1
ATOM 1390 O O . ARG A 1 216 ? 24.019 38.565 17.302 1.00 18.65 216 ARG A O 1
ATOM 1398 N N . GLN A 1 217 ? 22.115 37.364 17.286 1.00 15.18 217 GLN A N 1
ATOM 1399 C CA . GLN A 1 217 ? 22.751 36.211 16.658 1.00 17.63 217 GLN A CA 1
ATOM 1400 C C . GLN A 1 217 ? 22.970 36.437 15.154 1.00 15.58 217 GLN A C 1
ATOM 1401 O O . GLN A 1 217 ? 23.961 35.983 14.583 1.00 15.78 217 GLN A O 1
ATOM 1407 N N . SER A 1 218 ? 22.047 37.153 14.518 1.00 13.33 218 SER A N 1
ATOM 1408 C CA . SER A 1 218 ? 22.206 37.462 13.100 1.00 15.48 218 SER A CA 1
ATOM 1409 C C . SER A 1 218 ? 23.461 38.290 12.823 1.00 13.04 218 SER A C 1
ATOM 1410 O O . SER A 1 218 ? 24.086 38.182 11.754 1.00 14.25 218 SER A O 1
ATOM 1413 N N . ALA A 1 219 ? 23.828 39.142 13.769 1.00 14.53 219 ALA A N 1
ATOM 1414 C CA . ALA A 1 219 ? 25.072 39.899 13.645 1.00 15.06 219 ALA A CA 1
ATOM 1415 C C . ALA A 1 219 ? 26.247 38.929 13.540 1.00 18.21 219 ALA A C 1
ATOM 1416 O O . ALA A 1 219 ? 27.140 39.111 12.709 1.00 16.66 219 ALA A O 1
ATOM 1418 N N . LEU A 1 220 ? 26.236 37.897 14.383 1.00 19.46 220 LEU A N 1
ATOM 1419 C CA . LEU A 1 220 ? 27.286 36.880 14.345 1.00 18.60 220 LEU A CA 1
ATOM 1420 C C . LEU A 1 220 ? 27.294 36.171 13.002 1.00 17.10 220 LEU A C 1
ATOM 1421 O O . LEU A 1 220 ? 28.359 35.906 12.439 1.00 18.12 220 LEU A O 1
ATOM 1426 N N . ASP A 1 221 ? 26.109 35.864 12.485 1.00 14.94 221 ASP A N 1
ATOM 1427 C CA . ASP A 1 221 ? 26.025 35.173 11.199 1.00 14.78 221 ASP A CA 1
ATOM 1428 C C . ASP A 1 221 ? 26.548 36.043 10.055 1.00 15.90 221 ASP A C 1
ATOM 1429 O O . ASP A 1 221 ? 27.150 35.536 9.104 1.00 15.25 221 ASP A O 1
ATOM 1434 N N . VAL A 1 222 ? 26.324 37.352 10.147 1.00 13.14 222 VAL A N 1
ATOM 1435 C CA . VAL A 1 222 ? 26.811 38.260 9.106 1.00 14.34 222 VAL A CA 1
ATOM 1436 C C . VAL A 1 222 ? 28.336 38.393 9.174 1.00 14.26 222 VAL A C 1
ATOM 1437 O O . VAL A 1 222 ? 29.022 38.402 8.144 1.00 14.88 222 VAL A O 1
ATOM 1441 N N . ARG A 1 223 ? 28.867 38.478 10.390 1.00 15.01 223 ARG A N 1
ATOM 1442 C CA . ARG A 1 223 ? 30.313 38.445 10.580 1.00 15.92 223 ARG A CA 1
ATOM 1443 C C . ARG A 1 223 ? 30.881 37.209 9.885 1.00 16.78 223 ARG A C 1
ATOM 1444 O O . ARG A 1 223 ? 31.813 37.303 9.076 1.00 17.94 223 ARG A O 1
ATOM 1452 N N . ASP A 1 224 ? 30.308 36.044 10.172 1.00 15.10 224 ASP A N 1
ATOM 1453 C CA . ASP A 1 224 ? 30.839 34.816 9.579 1.00 16.01 224 ASP A CA 1
ATOM 1454 C C . ASP A 1 224 ? 30.777 34.858 8.050 1.00 19.39 224 ASP A C 1
ATOM 1455 O O . ASP A 1 224 ? 31.703 34.406 7.370 1.00 19.58 224 ASP A O 1
ATOM 1460 N N . TYR A 1 225 ? 29.683 35.408 7.518 1.00 14.64 225 TYR A N 1
ATOM 1461 C CA . TYR A 1 225 ? 29.492 35.509 6.082 1.00 18.20 225 TYR A CA 1
ATOM 1462 C C . TYR A 1 225 ? 30.605 36.356 5.476 1.00 16.67 225 TYR A C 1
ATOM 1463 O O . TYR A 1 225 ? 31.232 35.961 4.492 1.00 15.20 225 TYR A O 1
ATOM 1472 N N . ILE A 1 226 ? 30.863 37.517 6.068 1.00 16.85 226 ILE A N 1
ATOM 1473 C CA . ILE A 1 226 ? 31.914 38.392 5.550 1.00 14.87 226 ILE A CA 1
ATOM 1474 C C . ILE A 1 226 ? 33.289 37.722 5.657 1.00 17.54 226 ILE A C 1
ATOM 1475 O O . ILE A 1 226 ? 34.039 37.685 4.691 1.00 15.88 226 ILE A O 1
ATOM 1480 N N . GLU A 1 227 ? 33.607 37.187 6.831 1.00 17.10 227 GLU A N 1
ATOM 1481 C CA . GLU A 1 227 ? 34.947 36.656 7.090 1.00 21.09 227 GLU A CA 1
ATOM 1482 C C . GLU A 1 227 ? 35.221 35.327 6.386 1.00 23.27 227 GLU A C 1
ATOM 1483 O O . GLU A 1 227 ? 36.367 35.030 6.025 1.00 21.18 227 GLU A O 1
ATOM 1489 N N . ASN A 1 228 ? 34.177 34.530 6.190 1.00 16.02 228 ASN A N 1
ATOM 1490 C CA . ASN A 1 228 ? 34.356 33.174 5.684 1.00 18.65 228 ASN A CA 1
ATOM 1491 C C . ASN A 1 228 ? 33.871 32.945 4.254 1.00 18.81 228 ASN A C 1
ATOM 1492 O O . ASN A 1 228 ? 34.229 31.946 3.635 1.00 21.07 228 ASN A O 1
ATOM 1497 N N . THR A 1 229 ? 33.062 33.858 3.723 1.00 20.82 229 THR A N 1
ATOM 1498 C CA . THR A 1 229 ? 32.629 33.737 2.327 1.00 17.16 229 THR A CA 1
ATOM 1499 C C . THR A 1 229 ? 33.112 34.895 1.469 1.00 17.60 229 THR A C 1
ATOM 1500 O O . THR A 1 229 ? 33.786 34.701 0.451 1.00 18.65 229 THR A O 1
ATOM 1504 N N . VAL A 1 230 ? 32.759 36.111 1.864 1.00 14.55 230 VAL A N 1
ATOM 1505 C CA . VAL A 1 230 ? 33.102 37.266 1.044 1.00 14.69 230 VAL A CA 1
ATOM 1506 C C . VAL A 1 230 ? 34.608 37.469 0.887 1.00 16.38 230 VAL A C 1
ATOM 1507 O O . VAL A 1 230 ? 35.110 37.524 -0.229 1.00 21.41 230 VAL A O 1
ATOM 1511 N N . LEU A 1 231 ? 35.332 37.571 1.993 1.00 15.95 231 LEU A N 1
ATOM 1512 C CA . LEU A 1 231 ? 36.750 37.917 1.891 1.00 19.06 231 LEU A CA 1
ATOM 1513 C C . LEU A 1 231 ? 37.573 36.795 1.242 1.00 20.44 231 LEU A C 1
ATOM 1514 O O . LEU A 1 231 ? 38.445 37.071 0.417 1.00 18.55 231 LEU A O 1
ATOM 1519 N N . PRO A 1 232 ? 37.277 35.527 1.580 1.00 18.59 232 PRO A N 1
ATOM 1520 C CA . PRO A 1 232 ? 38.058 34.467 0.926 1.00 21.32 232 PRO A CA 1
ATOM 1521 C C . PRO A 1 232 ? 37.900 34.454 -0.595 1.00 19.89 232 PRO A C 1
ATOM 1522 O O . PRO A 1 232 ? 38.826 34.068 -1.302 1.00 23.57 232 PRO A O 1
ATOM 1526 N N . PHE A 1 233 ? 36.751 34.873 -1.110 1.00 18.57 233 PHE A N 1
ATOM 1527 C CA . PHE A 1 233 ? 36.651 35.011 -2.556 1.00 19.75 233 PHE A CA 1
ATOM 1528 C C . PHE A 1 233 ? 37.752 35.936 -3.092 1.00 23.19 233 PHE A C 1
ATOM 1529 O O . PHE A 1 233 ? 38.399 35.615 -4.087 1.00 25.13 233 PHE A O 1
ATOM 1537 N N . TYR A 1 234 ? 37.960 37.083 -2.445 1.00 21.98 234 TYR A N 1
ATOM 1538 C CA . TYR A 1 234 ? 38.972 38.033 -2.916 1.00 19.43 234 TYR A CA 1
ATOM 1539 C C . TYR A 1 234 ? 40.385 37.526 -2.642 1.00 21.35 234 TYR A C 1
ATOM 1540 O O . TYR A 1 234 ? 41.294 37.754 -3.444 1.00 22.16 234 TYR A O 1
ATOM 1549 N N . GLN A 1 235 ? 40.565 36.819 -1.531 1.00 18.49 235 GLN A N 1
ATOM 1550 C CA . GLN A 1 235 ? 41.871 36.217 -1.255 1.00 21.49 235 GLN A CA 1
ATOM 1551 C C . GLN A 1 235 ? 42.286 35.368 -2.452 1.00 26.84 235 GLN A C 1
ATOM 1552 O O . GLN A 1 235 ? 43.390 35.517 -2.981 1.00 24.14 235 GLN A O 1
ATOM 1558 N N . LYS A 1 236 ? 41.384 34.495 -2.887 1.00 24.28 236 LYS A N 1
ATOM 1559 C CA . LYS A 1 236 ? 41.674 33.582 -3.983 1.00 28.71 236 LYS A CA 1
ATOM 1560 C C . LYS A 1 236 ? 41.749 34.294 -5.326 1.00 28.82 236 LYS A C 1
ATOM 1561 O O . LYS A 1 236 ? 42.654 34.049 -6.119 1.00 29.38 236 LYS A O 1
ATOM 1567 N N . GLU A 1 237 ? 40.788 35.169 -5.585 1.00 26.91 237 GLU A N 1
ATOM 1568 C CA . GLU A 1 237 ? 40.682 35.820 -6.883 1.00 32.89 237 GLU A CA 1
ATOM 1569 C C . GLU A 1 237 ? 41.833 36.790 -7.127 1.00 36.55 237 GLU A C 1
ATOM 1570 O O . GLU A 1 237 ? 42.359 36.881 -8.238 1.00 31.81 237 GLU A O 1
ATOM 1576 N N . CYS A 1 238 ? 42.225 37.508 -6.079 1.00 29.64 238 CYS A N 1
ATOM 1577 C CA . CYS A 1 238 ? 43.223 38.559 -6.206 1.00 29.47 238 CYS A CA 1
ATOM 1578 C C . CYS A 1 238 ? 44.591 38.130 -5.688 1.00 29.69 238 CYS A C 1
ATOM 1579 O O . CYS A 1 238 ? 45.527 38.925 -5.678 1.00 33.09 238 CYS A O 1
ATOM 1582 N N . GLY A 1 239 ? 44.702 36.880 -5.246 1.00 29.03 239 GLY A N 1
ATOM 1583 C CA . GLY A 1 239 ? 45.958 36.372 -4.722 1.00 31.31 239 GLY A CA 1
ATOM 1584 C C . GLY A 1 239 ? 46.498 37.224 -3.587 1.00 33.86 239 GLY A C 1
ATOM 1585 O O . GLY A 1 239 ? 47.648 37.656 -3.613 1.00 27.79 239 GLY A O 1
ATOM 1586 N N . LEU A 1 240 ? 45.661 37.458 -2.581 1.00 24.93 240 LEU A N 1
ATOM 1587 C CA . LEU A 1 240 ? 46.017 38.324 -1.468 1.00 25.07 240 LEU A CA 1
ATOM 1588 C C . LEU A 1 240 ? 46.692 37.548 -0.346 1.00 28.43 240 LEU A C 1
ATOM 1589 O O . LEU A 1 240 ? 46.253 36.456 0.025 1.00 27.19 240 LEU A O 1
ATOM 1594 N N . ASP A 1 241 ? 47.758 38.111 0.206 1.00 28.95 241 ASP A N 1
ATOM 1595 C CA . ASP A 1 241 ? 48.399 37.486 1.348 1.00 28.15 241 ASP A CA 1
ATOM 1596 C C . ASP A 1 241 ? 47.602 37.875 2.590 1.00 29.17 241 ASP A C 1
ATOM 1597 O O . ASP A 1 241 ? 46.714 38.720 2.510 1.00 25.61 241 ASP A O 1
ATOM 1602 N N . PRO A 1 242 ? 47.901 37.247 3.734 1.00 27.09 242 PRO A N 1
ATOM 1603 C CA . PRO A 1 242 ? 47.121 37.494 4.951 1.00 30.48 242 PRO A CA 1
ATOM 1604 C C . PRO A 1 242 ? 47.100 38.948 5.415 1.00 27.91 242 PRO A C 1
ATOM 1605 O O . PRO A 1 242 ? 46.060 39.396 5.894 1.00 26.37 242 PRO A O 1
ATOM 1609 N N . GLU A 1 243 ? 48.206 39.673 5.286 1.00 25.27 243 GLU A N 1
ATOM 1610 C CA . GLU A 1 243 ? 48.212 41.085 5.672 1.00 25.66 243 GLU A CA 1
ATOM 1611 C C . GLU A 1 243 ? 47.227 41.904 4.839 1.00 29.64 243 GLU A C 1
ATOM 1612 O O . GLU A 1 243 ? 46.475 42.723 5.368 1.00 25.49 243 GLU A O 1
ATOM 1618 N N . GLN A 1 244 ? 47.250 41.692 3.529 1.00 20.33 244 GLN A N 1
ATOM 1619 C CA . GLN A 1 244 ? 46.320 42.366 2.633 1.00 29.39 244 GLN A CA 1
ATOM 1620 C C . GLN A 1 244 ? 44.870 42.070 3.006 1.00 25.16 244 GLN A C 1
ATOM 1621 O O . GLN A 1 244 ? 44.017 42.948 2.959 1.00 25.67 244 GLN A O 1
ATOM 1627 N N . MET A 1 245 ? 44.603 40.817 3.353 1.00 24.27 245 MET A N 1
ATOM 1628 C CA . MET A 1 245 ? 43.286 40.412 3.820 1.00 23.42 245 MET A CA 1
ATOM 1629 C C . MET A 1 245 ? 42.886 41.205 5.039 1.00 25.58 245 MET A C 1
ATOM 1630 O O . MET A 1 245 ? 41.795 41.780 5.100 1.00 21.80 245 MET A O 1
ATOM 1635 N N . ARG A 1 246 ? 43.768 41.195 6.032 1.00 22.82 246 ARG A N 1
ATOM 1636 C CA . ARG A 1 246 ? 43.518 41.890 7.285 1.00 24.54 246 ARG A CA 1
ATOM 1637 C C . ARG A 1 246 ? 43.201 43.355 7.060 1.00 24.02 246 ARG A C 1
ATOM 1638 O O . ARG A 1 246 ? 42.438 43.949 7.825 1.00 23.58 246 ARG A O 1
ATOM 1646 N N . ARG A 1 247 ? 43.787 43.938 6.017 1.00 22.54 247 ARG A N 1
ATOM 1647 C CA A ARG A 1 247 ? 43.632 45.368 5.756 0.50 25.64 247 ARG A CA 1
ATOM 1648 C CA B ARG A 1 247 ? 43.635 45.366 5.763 0.50 25.64 247 ARG A CA 1
ATOM 1649 C C . ARG A 1 247 ? 42.334 45.678 5.018 1.00 20.06 247 ARG A C 1
ATOM 1650 O O . ARG A 1 247 ? 41.909 46.833 4.945 1.00 21.12 247 ARG A O 1
ATOM 1665 N N . MET A 1 248 ? 41.697 44.652 4.468 1.00 18.59 248 MET A N 1
ATOM 1666 C CA . MET A 1 248 ? 40.453 44.887 3.735 1.00 21.59 248 MET A CA 1
ATOM 1667 C C . MET A 1 248 ? 39.356 45.453 4.653 1.00 20.70 248 MET A C 1
ATOM 1668 O O . MET A 1 248 ? 39.299 45.131 5.844 1.00 18.29 248 MET A O 1
ATOM 1673 N N . LYS A 1 249 ? 38.514 46.319 4.095 1.00 19.91 249 LYS A N 1
ATOM 1674 C CA . LYS A 1 249 ? 37.354 46.860 4.813 1.00 20.65 249 LYS A CA 1
ATOM 1675 C C . LYS A 1 249 ? 36.097 46.666 3.963 1.00 17.59 249 LYS A C 1
ATOM 1676 O O . LYS A 1 249 ? 36.183 46.486 2.757 1.00 16.86 249 LYS A O 1
ATOM 1682 N N . VAL A 1 250 ? 34.925 46.719 4.583 1.00 13.49 250 VAL A N 1
ATOM 1683 C CA . VAL A 1 250 ? 33.677 46.620 3.822 1.00 11.94 250 VAL A CA 1
ATOM 1684 C C . VAL A 1 250 ? 32.742 47.760 4.230 1.00 15.22 250 VAL A C 1
ATOM 1685 O O . VAL A 1 250 ? 32.933 48.392 5.265 1.00 15.91 250 VAL A O 1
ATOM 1689 N N . ILE A 1 251 ? 31.731 48.022 3.417 1.00 14.66 251 ILE A N 1
ATOM 1690 C CA . ILE A 1 251 ? 30.723 49.031 3.748 1.00 13.77 251 ILE A CA 1
ATOM 1691 C C . ILE A 1 251 ? 29.383 48.330 3.858 1.00 15.07 251 ILE A C 1
ATOM 1692 O O . ILE A 1 251 ? 29.008 47.583 2.964 1.00 15.29 251 ILE A O 1
ATOM 1697 N N . LEU A 1 252 ? 28.664 48.555 4.952 1.00 14.17 252 LEU A N 1
ATOM 1698 C CA . LEU A 1 252 ? 27.339 47.950 5.121 1.00 14.43 252 LEU A CA 1
ATOM 1699 C C . LEU A 1 252 ? 26.266 48.863 4.533 1.00 14.96 252 LEU A C 1
ATOM 1700 O O . LEU A 1 252 ? 26.332 50.082 4.693 1.00 14.90 252 LEU A O 1
ATOM 1705 N N . VAL A 1 253 ? 25.293 48.275 3.846 1.00 14.48 253 VAL A N 1
ATOM 1706 C CA . VAL A 1 253 ? 24.113 49.012 3.384 1.00 12.94 253 VAL A CA 1
ATOM 1707 C C . VAL A 1 253 ? 22.927 48.194 3.863 1.00 16.13 253 VAL A C 1
ATOM 1708 O O . VAL A 1 253 ? 22.783 47.016 3.503 1.00 14.08 253 VAL A O 1
ATOM 1712 N N . THR A 1 254 ? 22.106 48.785 4.726 1.00 13.75 254 THR A N 1
ATOM 1713 C CA . THR A 1 254 ? 21.063 48.019 5.391 1.00 15.68 254 THR A CA 1
ATOM 1714 C C . THR A 1 254 ? 19.669 48.514 5.060 1.00 15.20 254 THR A C 1
ATOM 1715 O O . THR A 1 254 ? 19.455 49.698 4.795 1.00 13.37 254 THR A O 1
ATOM 1719 N N . HIS A 1 255 ? 18.717 47.591 5.098 1.00 12.60 255 HIS A N 1
ATOM 1720 C CA . HIS A 1 255 ? 17.300 47.944 4.995 1.00 10.85 255 HIS A CA 1
ATOM 1721 C C . HIS A 1 255 ? 16.572 47.572 6.282 1.00 15.80 255 HIS A C 1
ATOM 1722 O O . HIS A 1 255 ? 16.725 46.462 6.800 1.00 14.76 255 HIS A O 1
ATOM 1729 N N . SER A 1 256 ? 15.792 48.501 6.812 1.00 12.87 256 SER A N 1
ATOM 1730 C CA . SER A 1 256 ? 14.851 48.133 7.871 1.00 14.13 256 SER A CA 1
ATOM 1731 C C . SER A 1 256 ? 15.579 47.503 9.071 1.00 13.45 256 SER A C 1
ATOM 1732 O O . SER A 1 256 ? 16.597 48.019 9.534 1.00 15.38 256 SER A O 1
ATOM 1735 N N . MET A 1 257 ? 15.067 46.384 9.586 1.00 15.76 257 MET A N 1
ATOM 1736 C CA A MET A 1 257 ? 15.666 45.772 10.771 0.35 15.42 257 MET A CA 1
ATOM 1737 C CA B MET A 1 257 ? 15.668 45.761 10.767 0.65 15.41 257 MET A CA 1
ATOM 1738 C C . MET A 1 257 ? 17.098 45.284 10.529 1.00 12.42 257 MET A C 1
ATOM 1739 O O . MET A 1 257 ? 17.831 44.983 11.475 1.00 15.41 257 MET A O 1
ATOM 1748 N N . GLY A 1 258 ? 17.498 45.216 9.266 1.00 13.92 258 GLY A N 1
ATOM 1749 C CA . GLY A 1 258 ? 18.882 44.902 8.952 1.00 11.79 258 GLY A CA 1
ATOM 1750 C C . GLY A 1 258 ? 19.819 45.918 9.596 1.00 16.52 258 GLY A C 1
ATOM 1751 O O . GLY A 1 258 ? 20.998 45.650 9.806 1.00 13.72 258 GLY A O 1
ATOM 1752 N N . GLY A 1 259 ? 19.288 47.095 9.914 1.00 11.79 259 GLY A N 1
ATOM 1753 C CA . GLY A 1 259 ? 20.070 48.114 10.587 1.00 12.70 259 GLY A CA 1
ATOM 1754 C C . GLY A 1 259 ? 20.368 47.771 12.040 1.00 14.99 259 GLY A C 1
ATOM 1755 O O . GLY A 1 259 ? 21.376 48.199 12.603 1.00 13.91 259 GLY A O 1
ATOM 1756 N N . LEU A 1 260 ? 19.468 47.026 12.663 1.00 14.73 260 LEU A N 1
ATOM 1757 C CA . LEU A 1 260 ? 19.710 46.573 14.025 1.00 15.81 260 LEU A CA 1
ATOM 1758 C C . LEU A 1 260 ? 20.770 45.462 14.024 1.00 14.80 260 LEU A C 1
ATOM 1759 O O . LEU A 1 260 ? 21.632 45.403 14.916 1.00 16.94 260 LEU A O 1
ATOM 1764 N N . VAL A 1 261 ? 20.711 44.602 13.014 1.00 14.29 261 VAL A N 1
ATOM 1765 C CA . VAL A 1 261 ? 21.730 43.571 12.826 1.00 14.12 261 VAL A CA 1
ATOM 1766 C C . VAL A 1 261 ? 23.099 44.236 12.689 1.00 15.13 261 VAL A C 1
ATOM 1767 O O . VAL A 1 261 ? 24.062 43.844 13.350 1.00 14.03 261 VAL A O 1
ATOM 1771 N N . ALA A 1 262 ? 23.169 45.259 11.842 1.00 14.80 262 ALA A N 1
ATOM 1772 C CA . ALA A 1 262 ? 24.415 45.973 11.599 1.00 14.21 262 ALA A CA 1
ATOM 1773 C C . ALA A 1 262 ? 24.949 46.622 12.876 1.00 14.23 262 ALA A C 1
ATOM 1774 O O . ALA A 1 262 ? 26.132 46.556 13.175 1.00 15.33 262 ALA A O 1
ATOM 1776 N N . ARG A 1 263 ? 24.070 47.251 13.639 1.00 14.63 263 ARG A N 1
ATOM 1777 C CA . ARG A 1 263 ? 24.520 47.893 14.866 1.00 13.98 263 ARG A CA 1
ATOM 1778 C C . ARG A 1 263 ? 25.004 46.881 15.899 1.00 14.28 263 ARG A C 1
ATOM 1779 O O . ARG A 1 263 ? 25.999 47.111 16.570 1.00 14.78 263 ARG A O 1
ATOM 1787 N N . ALA A 1 264 ? 24.296 45.759 16.027 1.00 13.25 264 ALA A N 1
ATOM 1788 C CA . ALA A 1 264 ? 24.765 44.682 16.886 1.00 13.79 264 ALA A CA 1
ATOM 1789 C C . ALA A 1 264 ? 26.169 44.251 16.463 1.00 16.71 264 ALA A C 1
ATOM 1790 O O . ALA A 1 264 ? 27.044 44.051 17.297 1.00 15.79 264 ALA A O 1
ATOM 1792 N N . LEU A 1 265 ? 26.379 44.131 15.155 1.00 13.36 265 LEU A N 1
ATOM 1793 C CA . LEU A 1 265 ? 27.673 43.733 14.605 1.00 14.05 265 LEU A CA 1
ATOM 1794 C C . LEU A 1 265 ? 28.807 44.717 14.912 1.00 18.13 265 LEU A C 1
ATOM 1795 O O . LEU A 1 265 ? 29.860 44.320 15.416 1.00 16.17 265 LEU A O 1
ATOM 1800 N N . THR A 1 266 ? 28.597 46.002 14.620 1.00 12.26 266 THR A N 1
ATOM 1801 C CA . THR A 1 266 ? 29.663 46.986 14.801 1.00 16.65 266 THR A CA 1
ATOM 1802 C C . THR A 1 266 ? 29.764 47.585 16.204 1.00 16.64 266 THR A C 1
ATOM 1803 O O . THR A 1 266 ? 30.848 48.002 16.606 1.00 18.21 266 THR A O 1
ATOM 1807 N N . GLN A 1 267 ? 28.649 47.616 16.936 1.00 16.00 267 GLN A N 1
ATOM 1808 C CA . GLN A 1 267 ? 28.583 48.323 18.215 1.00 20.33 267 GLN A CA 1
ATOM 1809 C C . GLN A 1 267 ? 28.675 47.447 19.472 1.00 18.93 267 GLN A C 1
ATOM 1810 O O . GLN A 1 267 ? 29.074 47.936 20.536 1.00 20.24 267 GLN A O 1
ATOM 1816 N N . LEU A 1 268 ? 28.315 46.169 19.355 1.00 15.36 268 LEU A N 1
ATOM 1817 C CA . LEU A 1 268 ? 28.374 45.251 20.489 1.00 18.45 268 LEU A CA 1
ATOM 1818 C C . LEU A 1 268 ? 29.574 44.317 20.420 1.00 22.58 268 LEU A C 1
ATOM 1819 O O . LEU A 1 268 ? 29.771 43.492 21.301 1.00 25.83 268 LEU A O 1
ATOM 1824 N N . HIS A 1 269 ? 30.355 44.435 19.351 1.00 22.93 269 HIS A N 1
ATOM 1825 C CA . HIS A 1 269 ? 31.572 43.651 19.197 1.00 26.37 269 HIS A CA 1
ATOM 1826 C C . HIS A 1 269 ? 32.632 44.544 18.584 1.00 30.30 269 HIS A C 1
ATOM 1827 O O . HIS A 1 269 ? 32.318 45.604 18.063 1.00 25.10 269 HIS A O 1
ATOM 1834 N N . GLY A 1 270 ? 33.887 44.114 18.652 1.00 29.28 270 GLY A N 1
ATOM 1835 C CA . GLY A 1 270 ? 34.951 44.823 17.974 1.00 27.40 270 GLY A CA 1
ATOM 1836 C C . GLY A 1 270 ? 34.961 44.361 16.536 1.00 27.24 270 GLY A C 1
ATOM 1837 O O . GLY A 1 270 ? 35.400 43.250 16.234 1.00 26.78 270 GLY A O 1
ATOM 1838 N N . TYR A 1 271 ? 34.441 45.184 15.638 1.00 27.38 271 TYR A N 1
ATOM 1839 C CA . TYR A 1 271 ? 34.424 44.793 14.237 1.00 24.11 271 TYR A CA 1
ATOM 1840 C C . TYR A 1 271 ? 34.797 45.972 13.369 1.00 24.67 271 TYR A C 1
ATOM 1841 O O . TYR A 1 271 ? 33.955 46.568 12.694 1.00 24.78 271 TYR A O 1
ATOM 1850 N N . GLU A 1 272 ? 36.085 46.291 13.404 1.00 23.83 272 GLU A N 1
ATOM 1851 C CA A GLU A 1 272 ? 36.663 47.402 12.669 0.56 23.12 272 GLU A CA 1
ATOM 1852 C CA B GLU A 1 272 ? 36.597 47.431 12.661 0.44 23.11 272 GLU A CA 1
ATOM 1853 C C . GLU A 1 272 ? 36.680 47.131 11.168 1.00 20.33 272 GLU A C 1
ATOM 1854 O O . GLU A 1 272 ? 36.985 48.012 10.376 1.00 24.33 272 GLU A O 1
ATOM 1865 N N . ARG A 1 273 ? 36.368 45.892 10.788 1.00 17.37 273 ARG A N 1
ATOM 1866 C CA . ARG A 1 273 ? 36.262 45.516 9.376 1.00 17.56 273 ARG A CA 1
ATOM 1867 C C . ARG A 1 273 ? 35.306 46.451 8.629 1.00 18.70 273 ARG A C 1
ATOM 1868 O O . ARG A 1 273 ? 35.450 46.685 7.426 1.00 18.52 273 ARG A O 1
ATOM 1876 N N . VAL A 1 274 ? 34.318 46.975 9.345 1.00 16.61 274 VAL A N 1
ATOM 1877 C CA . VAL A 1 274 ? 33.320 47.849 8.729 1.00 16.42 274 VAL A CA 1
ATOM 1878 C C . VAL A 1 274 ? 33.801 49.298 8.694 1.00 14.43 274 VAL A C 1
ATOM 1879 O O . VAL A 1 274 ? 34.086 49.905 9.730 1.00 17.20 274 VAL A O 1
ATOM 1883 N N . LEU A 1 275 ? 33.893 49.842 7.483 1.00 16.68 275 LEU A N 1
ATOM 1884 C CA . LEU A 1 275 ? 34.427 51.188 7.273 1.00 16.75 275 LEU A CA 1
ATOM 1885 C C . LEU A 1 275 ? 33.378 52.249 7.574 1.00 14.67 275 LEU A C 1
ATOM 1886 O O . LEU A 1 275 ? 33.698 53.353 8.040 1.00 17.47 275 LEU A O 1
ATOM 1891 N N . GLY A 1 276 ? 32.126 51.914 7.299 1.00 15.36 276 GLY A N 1
ATOM 1892 C CA . GLY A 1 276 ? 31.024 52.838 7.491 1.00 11.71 276 GLY A CA 1
ATOM 1893 C C . GLY A 1 276 ? 2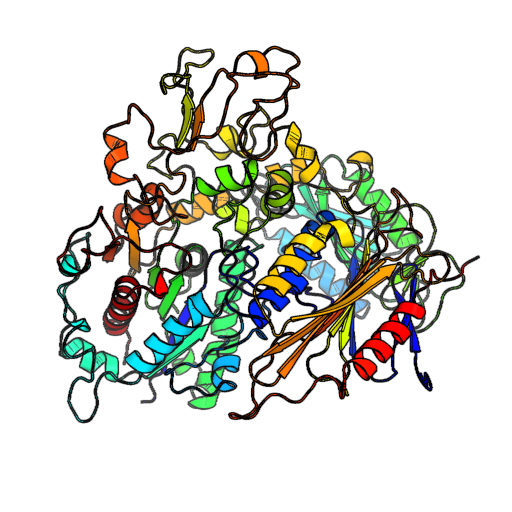9.706 52.137 7.217 1.00 16.15 276 GLY A C 1
ATOM 1894 O O . GLY A 1 276 ? 29.678 51.008 6.727 1.00 15.94 276 GLY A O 1
ATOM 1895 N N . VAL A 1 277 ? 28.604 52.807 7.527 1.00 15.89 277 VAL A N 1
ATOM 1896 C CA . VAL A 1 277 ? 27.302 52.164 7.432 1.00 15.89 277 VAL A CA 1
ATOM 1897 C C . VAL A 1 277 ? 26.258 53.096 6.843 1.00 14.49 277 VAL A C 1
ATOM 1898 O O . VAL A 1 277 ? 26.126 54.249 7.261 1.00 14.07 277 VAL A O 1
ATOM 1902 N N . VAL A 1 278 ? 25.533 52.574 5.858 1.00 15.81 278 VAL A N 1
ATOM 1903 C CA . VAL A 1 278 ? 24.320 53.177 5.346 1.00 13.23 278 VAL A CA 1
ATOM 1904 C C . VAL A 1 278 ? 23.123 52.425 5.926 1.00 13.23 278 VAL A C 1
ATOM 1905 O O . VAL A 1 278 ? 23.046 51.201 5.829 1.00 13.74 278 VAL A O 1
ATOM 1909 N N . HIS A 1 279 ? 22.213 53.161 6.554 1.00 13.72 279 HIS A N 1
ATOM 1910 C CA . HIS A 1 279 ? 20.940 52.615 7.022 1.00 14.72 279 HIS A CA 1
ATOM 1911 C C . HIS A 1 279 ? 19.782 53.222 6.241 1.00 15.39 279 HIS A C 1
ATOM 1912 O O . HIS A 1 279 ? 19.670 54.454 6.130 1.00 11.25 279 HIS A O 1
ATOM 1919 N N . GLY A 1 280 ? 18.894 52.362 5.756 1.00 13.19 280 GLY A N 1
ATOM 1920 C CA . GLY A 1 280 ? 17.630 52.786 5.174 1.00 11.52 280 GLY A CA 1
ATOM 1921 C C . GLY A 1 280 ? 16.467 52.305 6.028 1.00 14.39 280 GLY A C 1
ATOM 1922 O O . GLY A 1 280 ? 16.422 51.144 6.443 1.00 12.85 280 GLY A O 1
ATOM 1923 N N . VAL A 1 281 ? 15.537 53.212 6.300 1.00 13.58 281 VAL A N 1
ATOM 1924 C CA . VAL A 1 281 ? 14.323 52.931 7.071 1.00 14.01 281 VAL A CA 1
ATOM 1925 C C . VAL A 1 281 ? 14.484 52.031 8.295 1.00 14.47 281 VAL A C 1
ATOM 1926 O O . VAL A 1 281 ? 13.673 51.124 8.514 1.00 13.58 281 VAL A O 1
ATOM 1930 N N . GLN A 1 282 ? 15.500 52.304 9.109 1.00 14.52 282 GLN A N 1
ATOM 1931 C CA . GLN A 1 282 ? 15.730 51.512 10.308 1.00 12.37 282 GLN A CA 1
ATOM 1932 C C . GLN A 1 282 ? 14.703 51.874 11.368 1.00 11.35 282 GLN A C 1
ATOM 1933 O O . GLN A 1 282 ? 14.522 53.043 11.666 1.00 15.05 282 GLN A O 1
ATOM 1939 N N . PRO A 1 283 ? 14.037 50.872 11.937 1.00 12.94 283 PRO A N 1
ATOM 1940 C CA . PRO A 1 283 ? 13.220 51.116 13.132 1.00 12.23 283 PRO A CA 1
ATOM 1941 C C . PRO A 1 283 ? 14.153 51.061 14.353 1.00 14.16 283 PRO A C 1
ATOM 1942 O O . PRO A 1 283 ? 14.182 50.068 15.097 1.00 14.78 283 PRO A O 1
ATOM 1946 N N . ALA A 1 284 ? 14.910 52.142 14.539 1.00 13.20 284 ALA A N 1
ATOM 1947 C CA . ALA A 1 284 ? 16.052 52.180 15.446 1.00 14.31 284 ALA A CA 1
ATOM 1948 C C . ALA A 1 284 ? 15.620 51.894 16.868 1.00 15.95 284 ALA A C 1
ATOM 1949 O O . ALA A 1 284 ? 16.357 51.264 17.639 1.00 17.02 284 ALA A O 1
ATOM 1951 N N . THR A 1 285 ? 14.416 52.345 17.206 1.00 14.45 285 THR A N 1
ATOM 1952 C CA . THR A 1 285 ? 13.885 52.125 18.542 1.00 18.25 285 THR A CA 1
ATOM 1953 C C . THR A 1 285 ? 12.613 51.281 18.478 1.00 19.01 285 THR A C 1
ATOM 1954 O O . THR A 1 285 ? 11.869 51.191 19.450 1.00 17.43 285 THR A O 1
ATOM 1958 N N . GLY A 1 286 ? 12.360 50.657 17.327 1.00 14.68 286 GLY A N 1
ATOM 1959 C CA . GLY A 1 286 ? 11.209 49.775 17.224 1.00 13.91 286 GLY A CA 1
ATOM 1960 C C . GLY A 1 286 ? 10.026 50.388 16.500 1.00 15.80 286 GLY A C 1
ATOM 1961 O O . GLY A 1 286 ? 10.175 51.406 15.826 1.00 16.57 286 GLY A O 1
ATOM 1962 N N . SER A 1 287 ? 8.858 49.758 16.623 1.00 16.10 287 SER A N 1
ATOM 1963 C CA . SER A 1 287 ? 7.670 50.181 15.878 1.00 15.22 287 SER A CA 1
ATOM 1964 C C . SER A 1 287 ? 6.383 49.730 16.554 1.00 14.64 287 SER A C 1
ATOM 1965 O O . SER A 1 287 ? 6.177 48.538 16.782 1.00 14.24 287 SER A O 1
ATOM 1968 N N . SER A 1 288 ? 5.500 50.682 16.841 1.00 13.97 288 SER A N 1
ATOM 1969 C CA . SER A 1 288 ? 4.189 50.366 17.398 1.00 16.99 288 SER A CA 1
ATOM 1970 C C . SER A 1 288 ? 3.343 49.462 16.479 1.00 14.48 288 SER A C 1
ATOM 1971 O O . SER A 1 288 ? 2.340 48.888 16.906 1.00 13.84 288 SER A O 1
ATOM 1974 N N . THR A 1 289 ? 3.721 49.338 15.208 1.00 14.97 289 THR A N 1
ATOM 1975 C CA . THR A 1 289 ? 2.942 48.463 14.337 1.00 13.57 289 THR A CA 1
ATOM 1976 C C . THR A 1 289 ? 2.886 47.030 14.856 1.00 14.58 289 THR A C 1
ATOM 1977 O O . THR A 1 289 ? 1.915 46.332 14.601 1.00 16.58 289 THR A O 1
ATOM 1981 N N . ILE A 1 290 ? 3.904 46.587 15.590 1.00 15.12 290 ILE A N 1
ATOM 1982 C CA . ILE A 1 290 ? 3.907 45.200 16.077 1.00 15.22 290 ILE A CA 1
ATOM 1983 C C . ILE A 1 290 ? 2.708 44.944 16.979 1.00 15.84 290 ILE A C 1
ATOM 1984 O O . ILE A 1 290 ? 2.150 43.845 16.997 1.00 14.25 290 ILE A O 1
ATOM 1989 N N . TYR A 1 291 ? 2.291 45.970 17.717 1.00 13.73 291 TYR A N 1
ATOM 1990 C CA . TYR A 1 291 ? 1.102 45.828 18.549 1.00 17.27 291 TYR A CA 1
ATOM 1991 C C . TYR A 1 291 ? -0.143 45.668 17.679 1.00 14.22 291 TYR A C 1
ATOM 1992 O O . TYR A 1 291 ? -0.965 44.805 17.923 1.00 15.97 291 TYR A O 1
ATOM 2001 N N . HIS A 1 292 ? -0.285 46.501 16.654 1.00 15.58 292 HIS A N 1
ATOM 2002 C CA . HIS A 1 292 ? -1.429 46.360 15.761 1.00 14.82 292 HIS A CA 1
ATOM 2003 C C . HIS A 1 292 ? -1.493 44.946 15.206 1.00 16.90 292 HIS A C 1
ATOM 2004 O O . HIS A 1 292 ? -2.531 44.288 15.264 1.00 16.11 292 HIS A O 1
ATOM 2011 N N . HIS A 1 293 ? -0.372 44.479 14.665 1.00 16.51 293 HIS A N 1
ATOM 2012 C CA . HIS A 1 293 ? -0.356 43.191 13.983 1.00 15.67 293 HIS A CA 1
ATOM 2013 C C . HIS A 1 293 ? -0.651 42.017 14.909 1.00 16.33 293 HIS A C 1
ATOM 2014 O O . HIS A 1 293 ? -1.393 41.117 14.534 1.00 16.32 293 HIS A O 1
ATOM 2021 N N . MET A 1 294 ? -0.095 42.045 16.119 1.00 16.28 294 MET A N 1
ATOM 2022 C CA . MET A 1 294 ? -0.322 40.982 17.077 1.00 14.65 294 MET A CA 1
ATOM 2023 C C . MET A 1 294 ? -1.750 40.972 17.610 1.00 16.74 294 MET A C 1
ATOM 2024 O O . MET A 1 294 ? -2.261 39.924 17.984 1.00 15.67 294 MET A O 1
ATOM 2029 N N . ARG A 1 295 ? -2.394 42.131 17.647 1.00 17.31 295 ARG A N 1
ATOM 2030 C CA . ARG A 1 295 ? -3.770 42.172 18.147 1.00 15.09 295 ARG A CA 1
ATOM 2031 C C . ARG A 1 295 ? -4.836 42.084 17.046 1.00 16.20 295 ARG A C 1
ATOM 2032 O O . ARG A 1 295 ? -5.978 41.699 17.327 1.00 17.90 295 ARG A O 1
ATOM 2040 N N . CYS A 1 296 ? -4.477 42.407 15.801 1.00 15.71 296 CYS A N 1
ATOM 2041 C CA . CYS A 1 296 ? -5.477 42.514 14.726 1.00 16.91 296 CYS A CA 1
ATOM 2042 C C . CYS A 1 296 ? -5.188 41.707 13.463 1.00 17.96 296 CYS A C 1
ATOM 2043 O O . CYS A 1 296 ? -6.043 41.634 12.582 1.00 19.57 296 CYS A O 1
ATOM 2046 N N . GLY A 1 297 ? -3.981 41.161 13.349 1.00 17.37 297 GLY A N 1
ATOM 2047 C CA . GLY A 1 297 ? -3.522 40.592 12.088 1.00 17.96 297 GLY A CA 1
ATOM 2048 C C . GLY A 1 297 ? -2.925 41.658 11.188 1.00 17.50 297 GLY A C 1
ATOM 2049 O O . GLY A 1 297 ? -3.083 42.853 11.431 1.00 18.99 297 GLY A O 1
ATOM 2050 N N . TYR A 1 298 ? -2.218 41.241 10.139 1.00 18.65 298 TYR A N 1
ATOM 2051 C CA . TYR A 1 298 ? -1.772 42.190 9.132 1.00 18.59 298 TYR A CA 1
ATOM 2052 C C . TYR A 1 298 ? -2.957 42.652 8.287 1.00 19.48 298 TYR A C 1
ATOM 2053 O O . TYR A 1 298 ? -3.940 41.934 8.154 1.00 23.06 298 TYR A O 1
ATOM 2062 N N . GLU A 1 299 ? -2.839 43.843 7.710 1.00 28.61 299 GLU A N 1
ATOM 2063 C CA . GLU A 1 299 ? -3.851 44.369 6.800 1.00 30.88 299 GLU A CA 1
ATOM 2064 C C . GLU A 1 299 ? -3.764 43.699 5.428 1.00 29.69 299 GLU A C 1
ATOM 2065 O O . GLU A 1 299 ? -2.712 43.194 5.037 1.00 23.96 299 GLU A O 1
ATOM 2071 N N . GLY A 1 300 ? -4.878 43.701 4.700 1.00 31.05 300 GLY A N 1
ATOM 2072 C CA . GLY A 1 300 ? -4.956 43.035 3.413 1.00 32.19 300 GLY A CA 1
ATOM 2073 C C . GLY A 1 300 ? -3.994 43.591 2.382 1.00 30.92 300 GLY A C 1
ATOM 2074 O O . GLY A 1 300 ? -3.583 42.885 1.464 1.00 37.11 300 GLY A O 1
ATOM 2075 N N . ILE A 1 301 ? -3.635 44.860 2.531 1.00 33.10 301 ILE A N 1
ATOM 2076 C CA . ILE A 1 301 ? -2.720 45.513 1.602 1.00 36.67 301 ILE A CA 1
ATOM 2077 C C . ILE A 1 301 ? -1.255 45.072 1.744 1.00 30.76 301 ILE A C 1
ATOM 2078 O O . ILE A 1 301 ? -0.428 45.380 0.885 1.00 29.92 301 ILE A O 1
ATOM 2083 N N . ALA A 1 302 ? -0.924 44.373 2.826 1.00 26.41 302 ALA A N 1
ATOM 2084 C CA . ALA A 1 302 ? 0.474 44.031 3.094 1.00 21.86 302 ALA A CA 1
ATOM 2085 C C . ALA A 1 302 ? 1.025 42.960 2.145 1.00 21.06 302 ALA A C 1
ATOM 2086 O O . ALA A 1 302 ? 0.383 41.926 1.910 1.00 21.39 302 ALA A O 1
ATOM 2088 N N . GLN A 1 303 ? 2.221 43.207 1.613 1.00 21.17 303 GLN A N 1
ATOM 2089 C CA . GLN A 1 303 ? 2.890 42.238 0.746 1.00 20.57 303 GLN A CA 1
ATOM 2090 C C . GLN A 1 303 ? 3.436 41.063 1.531 1.00 19.80 303 GLN A C 1
ATOM 2091 O O . GLN A 1 303 ? 3.503 39.938 1.023 1.00 20.24 303 GLN A O 1
ATOM 2097 N N . VAL A 1 304 ? 3.893 41.336 2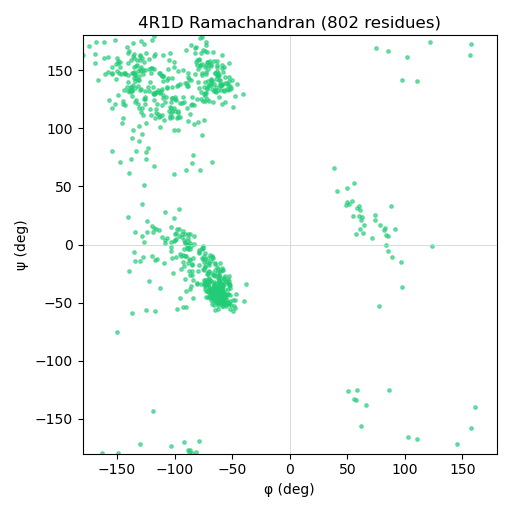.752 1.00 19.46 304 VAL A N 1
ATOM 2098 C CA . VAL A 1 304 ? 4.489 40.297 3.573 1.00 16.83 304 VAL A CA 1
ATOM 2099 C C . VAL A 1 304 ? 3.798 40.268 4.923 1.00 22.08 304 VAL A C 1
ATOM 2100 O O . VAL A 1 304 ? 3.707 41.295 5.598 1.00 18.14 304 VAL A O 1
ATOM 2104 N N . VAL A 1 305 ? 3.300 39.094 5.302 1.00 17.56 305 VAL A N 1
ATOM 2105 C CA . VAL A 1 305 ? 2.442 38.974 6.473 1.00 15.55 305 VAL A CA 1
ATOM 2106 C C . VAL A 1 305 ? 2.755 37.719 7.273 1.00 18.57 305 VAL A C 1
ATOM 2107 O O . VAL A 1 305 ? 3.283 36.760 6.729 1.00 15.08 305 VAL A O 1
ATOM 2111 N N . LEU A 1 306 ? 2.424 37.729 8.563 1.00 13.51 306 LEU A N 1
ATOM 2112 C CA . LEU A 1 306 ? 2.519 36.526 9.382 1.00 15.75 306 LEU A CA 1
ATOM 2113 C C . LEU A 1 306 ? 1.147 36.087 9.894 1.00 16.53 306 LEU A C 1
ATOM 2114 O O . LEU A 1 306 ? 1.046 35.245 10.780 1.00 19.37 306 LEU A O 1
ATOM 2119 N N . GLY A 1 307 ? 0.092 36.659 9.330 1.00 18.50 307 GLY A N 1
ATOM 2120 C CA . GLY A 1 307 ? -1.250 36.240 9.685 1.00 18.91 307 GLY A CA 1
ATOM 2121 C C . GLY A 1 307 ? -2.299 37.304 9.430 1.00 15.58 307 GLY A C 1
ATOM 2122 O O . GLY A 1 307 ? -1.977 38.484 9.267 1.00 19.63 307 GLY A O 1
ATOM 2123 N N . ARG A 1 308 ? -3.558 36.870 9.397 1.00 17.70 308 ARG A N 1
ATOM 2124 C CA . ARG A 1 308 ? -4.673 37.760 9.075 1.00 16.67 308 ARG A CA 1
ATOM 2125 C C . ARG A 1 308 ? -5.535 38.081 10.290 1.00 16.66 308 ARG A C 1
ATOM 2126 O O . ARG A 1 308 ? -6.544 38.776 10.172 1.00 20.83 308 ARG A O 1
ATOM 2134 N N . ASN A 1 309 ? -5.150 37.557 11.440 1.00 18.97 309 ASN A N 1
ATOM 2135 C CA . ASN A 1 309 ? -5.779 37.939 12.703 1.00 17.80 309 ASN A CA 1
ATOM 2136 C C . ASN A 1 309 ? -4.778 37.785 13.839 1.00 19.64 309 ASN A C 1
ATOM 2137 O O . ASN A 1 309 ? -3.627 37.343 13.635 1.00 17.53 309 ASN A O 1
ATOM 2142 N N . ALA A 1 310 ? -5.202 38.176 15.033 1.00 18.70 310 ALA A N 1
ATOM 2143 C CA . ALA A 1 310 ? -4.341 38.156 16.204 1.00 16.15 310 ALA A CA 1
ATOM 2144 C C . ALA A 1 310 ? -3.676 36.802 16.430 1.00 14.11 310 ALA A C 1
ATOM 2145 O O . ALA A 1 310 ? -2.468 36.728 16.646 1.00 16.25 310 ALA A O 1
ATOM 2147 N N . GLY A 1 311 ? -4.474 35.739 16.411 1.00 14.32 311 GLY A N 1
ATOM 2148 C CA . GLY A 1 311 ? -3.984 34.419 16.768 1.00 15.82 311 GLY A CA 1
ATOM 2149 C C . GLY A 1 311 ? -2.909 33.944 15.805 1.00 16.34 311 GLY A C 1
ATOM 2150 O O . GLY A 1 311 ? -1.943 33.298 16.213 1.00 16.40 311 GLY A O 1
ATOM 2151 N N . GLU A 1 312 ? -3.086 34.239 14.523 1.00 16.60 312 GLU A N 1
ATOM 2152 C CA . GLU A 1 312 ? -2.118 33.806 13.514 1.00 19.19 312 GLU A CA 1
ATOM 2153 C C . GLU A 1 312 ? -0.783 34.517 13.679 1.00 19.24 312 GLU A C 1
ATOM 2154 O O . GLU A 1 312 ? 0.273 33.896 13.653 1.00 16.61 312 GLU A O 1
ATOM 2160 N N . VAL A 1 313 ? -0.830 35.827 13.865 1.00 15.06 313 VAL A N 1
ATOM 2161 C CA . VAL A 1 313 ? 0.406 36.580 13.998 1.00 12.11 313 VAL A CA 1
ATOM 2162 C C . VAL A 1 313 ? 1.073 36.246 15.311 1.00 16.65 313 VAL A C 1
ATOM 2163 O O . VAL A 1 313 ? 2.278 36.028 15.371 1.00 15.38 313 VAL A O 1
ATOM 2167 N N . THR A 1 314 ? 0.278 36.216 16.377 1.00 12.80 314 THR A N 1
ATOM 2168 C CA . THR A 1 314 ? 0.816 35.993 17.708 1.00 11.56 314 THR A CA 1
ATOM 2169 C C . THR A 1 314 ? 1.500 34.628 17.825 1.00 12.81 314 THR A C 1
ATOM 2170 O O . THR A 1 314 ? 2.524 34.510 18.478 1.00 16.10 314 THR A O 1
ATOM 2174 N N . ALA A 1 315 ? 0.945 33.617 17.164 1.00 15.53 315 ALA A N 1
ATOM 2175 C CA . ALA A 1 315 ? 1.515 32.271 17.207 1.00 12.70 315 ALA A CA 1
ATOM 2176 C C . ALA A 1 315 ? 2.957 32.232 16.710 1.00 14.34 315 ALA A C 1
ATOM 2177 O O . ALA A 1 315 ? 3.762 31.435 17.182 1.00 17.59 315 ALA A O 1
ATOM 2179 N N . ILE A 1 316 ? 3.260 33.066 15.725 1.00 14.22 316 ILE A N 1
ATOM 2180 C CA . ILE A 1 316 ? 4.620 33.133 15.199 1.00 14.68 316 ILE A CA 1
ATOM 2181 C C . ILE A 1 316 ? 5.486 34.174 15.928 1.00 16.11 316 ILE A C 1
ATOM 2182 O O . ILE A 1 316 ? 6.560 33.849 16.465 1.00 16.74 316 ILE A O 1
ATOM 2187 N N . VAL A 1 317 ? 5.005 35.412 15.990 1.00 13.29 317 VAL A N 1
ATOM 2188 C CA . VAL A 1 317 ? 5.817 36.503 16.501 1.00 12.34 317 VAL A CA 1
ATOM 2189 C C . VAL A 1 317 ? 6.187 36.327 17.972 1.00 12.51 317 VAL A C 1
ATOM 2190 O O . VAL A 1 317 ? 7.311 36.605 18.366 1.00 13.56 317 VAL A O 1
ATOM 2194 N N . ALA A 1 318 ? 5.245 35.857 18.788 1.00 14.43 318 ALA A N 1
ATOM 2195 C CA . ALA A 1 318 ? 5.475 35.779 20.231 1.00 16.13 318 ALA A CA 1
ATOM 2196 C C . ALA A 1 318 ? 6.503 34.717 20.593 1.00 17.52 318 ALA A C 1
ATOM 2197 O O . ALA A 1 318 ? 6.950 34.649 21.736 1.00 16.61 318 ALA A O 1
ATOM 2199 N N . ASN A 1 319 ? 6.887 33.903 19.611 1.00 15.55 319 ASN A N 1
ATOM 2200 C CA . ASN A 1 319 ? 7.947 32.897 19.800 1.00 16.52 319 ASN A CA 1
ATOM 2201 C C . ASN A 1 319 ? 9.275 33.223 19.125 1.00 18.94 319 ASN A C 1
ATOM 2202 O O . ASN A 1 319 ? 10.209 32.406 19.142 1.00 18.74 319 ASN A O 1
ATOM 2207 N N . SER A 1 320 ? 9.360 34.413 18.541 1.00 15.39 320 SER A N 1
ATOM 2208 C CA . SER A 1 320 ? 10.514 34.792 17.737 1.00 16.32 320 SER A CA 1
ATOM 2209 C C . SER A 1 320 ? 11.178 36.040 18.287 1.00 17.52 320 SER A C 1
ATOM 2210 O O . SER A 1 320 ? 10.572 37.114 18.322 1.00 14.88 320 SER A O 1
ATOM 2213 N N . ALA A 1 321 ? 12.431 35.887 18.717 1.00 18.22 321 ALA A N 1
ATOM 2214 C CA . ALA A 1 321 ? 13.190 37.003 19.268 1.00 17.97 321 ALA A CA 1
ATOM 2215 C C . ALA A 1 321 ? 13.399 38.065 18.199 1.00 15.87 321 ALA A C 1
ATOM 2216 O O . ALA A 1 321 ? 13.257 39.260 18.458 1.00 15.27 321 ALA A O 1
ATOM 2218 N N . GLY A 1 322 ? 13.725 37.626 16.986 1.00 15.98 322 GLY A N 1
ATOM 2219 C CA . GLY A 1 322 ? 13.932 38.559 15.890 1.00 15.71 322 GLY A CA 1
ATOM 2220 C C . GLY A 1 322 ? 12.710 39.417 15.616 1.00 15.67 322 GLY A C 1
ATOM 2221 O O . GLY A 1 322 ? 12.835 40.623 15.365 1.00 18.39 322 GLY A O 1
ATOM 2222 N N . ALA A 1 323 ? 11.527 38.805 15.647 1.00 15.58 323 ALA A N 1
ATOM 2223 C CA . ALA A 1 323 ? 10.296 39.532 15.358 1.00 14.58 323 ALA A CA 1
ATOM 2224 C C . ALA A 1 323 ? 9.933 40.459 16.510 1.00 20.46 323 ALA A C 1
ATOM 2225 O O . ALA A 1 323 ? 9.584 41.629 16.293 1.00 18.76 323 ALA A O 1
ATOM 2227 N N . LEU A 1 324 ? 10.023 39.933 17.733 1.00 16.82 324 LEU A N 1
ATOM 2228 C CA . LEU A 1 324 ? 9.660 40.693 18.925 1.00 19.81 324 LEU A CA 1
ATOM 2229 C C . LEU A 1 324 ? 10.588 41.871 19.143 1.00 17.92 324 LEU A C 1
ATOM 2230 O O . LEU A 1 324 ? 10.205 42.857 19.774 1.00 20.43 324 LEU A O 1
ATOM 2235 N N . GLU A 1 325 ? 11.815 41.765 18.641 1.00 14.50 325 GLU A N 1
ATOM 2236 C CA . GLU A 1 325 ? 12.787 42.840 18.817 1.00 15.72 325 GLU A CA 1
ATOM 2237 C C . GLU A 1 325 ? 12.393 44.116 18.074 1.00 15.44 325 GLU A C 1
ATOM 2238 O O . GLU A 1 325 ? 12.976 45.170 18.299 1.00 16.58 325 GLU A O 1
ATOM 2244 N N . LEU A 1 326 ? 11.394 44.020 17.203 1.00 15.72 326 LEU A N 1
ATOM 2245 C CA . LEU A 1 326 ? 10.846 45.203 16.550 1.00 15.79 326 LEU A CA 1
ATOM 2246 C C . LEU A 1 326 ? 9.963 46.017 17.503 1.00 16.23 326 LEU A C 1
ATOM 2247 O O . LEU A 1 326 ? 9.592 47.149 17.200 1.00 16.36 326 LEU A O 1
ATOM 2252 N N . ALA A 1 327 ? 9.612 45.439 18.647 1.00 14.96 327 ALA A N 1
ATOM 2253 C CA . ALA A 1 327 ? 8.720 46.131 19.582 1.00 17.67 327 ALA A CA 1
ATOM 2254 C C . ALA A 1 327 ? 9.372 47.427 20.069 1.00 16.46 327 ALA A C 1
ATOM 2255 O O . ALA A 1 327 ? 10.590 47.489 20.202 1.00 15.60 327 ALA A O 1
ATOM 2257 N N . PRO A 1 328 ? 8.562 48.483 20.312 1.00 13.78 328 PRO A N 1
ATOM 2258 C CA . PRO A 1 328 ? 9.158 49.730 20.812 1.00 14.67 328 PRO A CA 1
ATOM 2259 C C . PRO A 1 328 ? 10.010 49.522 22.075 1.00 16.02 328 PRO A C 1
ATOM 2260 O O . PRO A 1 328 ? 9.623 48.782 22.979 1.00 18.41 328 PRO A O 1
ATOM 2264 N N . SER A 1 329 ? 11.166 50.176 22.126 1.00 13.77 329 SER A N 1
ATOM 2265 C CA . SER A 1 329 ? 12.051 50.099 23.283 1.00 15.32 329 SER A CA 1
ATOM 2266 C C . SER A 1 329 ? 11.578 51.062 24.369 1.00 19.88 329 SER A C 1
ATOM 2267 O O . SER A 1 329 ? 10.572 51.749 24.195 1.00 17.23 329 SER A O 1
ATOM 2270 N N . ALA A 1 330 ? 12.299 51.128 25.484 1.00 18.98 330 ALA A N 1
ATOM 2271 C CA . ALA A 1 330 ? 11.968 52.119 26.516 1.00 18.21 330 ALA A CA 1
ATOM 2272 C C . ALA A 1 330 ? 12.242 53.546 26.039 1.00 19.59 330 ALA A C 1
ATOM 2273 O O . ALA A 1 330 ? 11.649 54.498 26.542 1.00 21.08 330 ALA A O 1
ATOM 2275 N N . GLU A 1 331 ? 13.155 53.685 25.082 1.00 17.59 331 GLU A N 1
ATOM 2276 C CA . GLU A 1 331 ? 13.585 54.996 24.578 1.00 18.72 331 GLU A CA 1
ATOM 2277 C C . GLU A 1 331 ? 12.769 55.482 23.381 1.00 17.30 331 GLU A C 1
ATOM 2278 O O . GLU A 1 331 ? 12.896 56.623 22.934 1.00 19.34 331 GLU A O 1
ATOM 2284 N N . TYR A 1 332 ? 11.952 54.594 22.842 1.00 16.00 332 TYR A N 1
ATOM 2285 C CA . TYR A 1 332 ? 11.098 54.903 21.700 1.00 15.34 332 TYR A CA 1
ATOM 2286 C C . TYR A 1 332 ? 10.257 56.135 22.006 1.00 16.09 332 TYR A C 1
ATOM 2287 O O . TYR A 1 332 ? 9.680 56.225 23.082 1.00 17.02 332 TYR A O 1
ATOM 2296 N N . ARG A 1 333 ? 10.195 57.082 21.073 1.00 13.26 333 ARG A N 1
ATOM 2297 C CA . ARG A 1 333 ? 9.349 58.267 21.252 1.00 16.22 333 ARG A CA 1
ATOM 2298 C C . ARG A 1 333 ? 9.798 59.046 22.495 1.00 19.31 333 ARG A C 1
ATOM 2299 O O . ARG A 1 333 ? 8.987 59.668 23.188 1.00 19.11 333 ARG A O 1
ATOM 2307 N N . GLU A 1 334 ? 11.102 59.005 22.759 1.00 18.37 334 GLU A N 1
ATOM 2308 C CA . GLU A 1 334 ? 11.701 59.684 23.903 1.00 19.04 334 GLU A CA 1
ATOM 2309 C C . GLU A 1 334 ? 10.975 59.332 25.209 1.00 23.21 334 GLU A C 1
ATOM 2310 O O . GLU A 1 334 ? 10.843 60.168 26.106 1.00 22.83 334 GLU A O 1
ATOM 2316 N N . GLY A 1 335 ? 10.504 58.092 25.305 1.00 19.05 335 GLY A N 1
ATOM 2317 C CA . GLY A 1 335 ? 9.858 57.599 26.510 1.00 21.48 335 GLY A CA 1
ATOM 2318 C C . GLY A 1 335 ? 8.381 57.940 26.640 1.00 17.85 335 GLY A C 1
ATOM 2319 O O . GLY A 1 335 ? 7.731 57.540 27.611 1.00 22.13 335 GLY A O 1
ATOM 2320 N N . ARG A 1 336 ? 7.832 58.658 25.665 1.00 21.19 336 ARG A N 1
ATOM 2321 C CA . ARG A 1 336 ? 6.416 59.033 25.736 1.00 18.41 336 ARG A CA 1
ATOM 2322 C C . ARG A 1 336 ? 5.493 57.887 25.328 1.00 21.70 336 ARG A C 1
ATOM 2323 O O . ARG A 1 336 ? 5.919 56.949 24.652 1.00 18.05 336 ARG A O 1
ATOM 2331 N N . PRO A 1 337 ? 4.222 57.953 25.752 1.00 20.97 337 PRO A N 1
ATOM 2332 C CA . PRO A 1 337 ? 3.263 56.901 25.407 1.00 17.95 337 PRO A CA 1
ATOM 2333 C C . PRO A 1 337 ? 2.889 56.855 23.930 1.00 18.55 337 PRO A C 1
ATOM 2334 O O . PRO A 1 337 ? 2.961 57.864 23.224 1.00 19.39 337 PRO A O 1
ATOM 2338 N N . TRP A 1 338 ? 2.499 55.666 23.478 1.00 16.26 338 TRP A N 1
ATOM 2339 C CA . TRP A 1 338 ? 2.060 55.449 22.108 1.00 17.46 338 TRP A CA 1
ATOM 2340 C C . TRP A 1 338 ? 0.799 54.600 22.044 1.00 17.46 338 TRP A C 1
ATOM 2341 O O . TRP A 1 338 ? 0.222 54.415 20.988 1.00 17.35 338 TRP A O 1
ATOM 2352 N N . LEU A 1 339 ? 0.363 54.082 23.188 1.00 15.43 339 LEU A N 1
ATOM 2353 C CA . LEU A 1 339 ? -0.813 53.233 23.217 1.00 16.05 339 LEU A CA 1
ATOM 2354 C C . LEU A 1 339 ? -1.848 53.954 24.045 1.00 18.63 339 LEU A C 1
ATOM 2355 O O . LEU A 1 339 ? -1.658 54.136 25.246 1.00 16.51 339 LEU A O 1
ATOM 2360 N N . PHE A 1 340 ? -2.926 54.370 23.399 1.00 17.47 340 PHE A N 1
ATOM 2361 C CA . PHE A 1 340 ? -3.899 55.259 24.032 1.00 19.87 340 PHE A CA 1
ATOM 2362 C C . PHE A 1 340 ? -5.276 54.628 24.157 1.00 20.29 340 PHE A C 1
ATOM 2363 O O . PHE A 1 340 ? -5.833 54.119 23.186 1.00 18.99 340 PHE A O 1
ATOM 2371 N N . LEU A 1 341 ? -5.840 54.687 25.361 1.00 18.72 341 LEU A N 1
ATOM 2372 C CA . LEU A 1 341 ? -7.193 54.228 25.593 1.00 16.54 341 LEU A CA 1
ATOM 2373 C C . LEU A 1 341 ? -8.085 55.463 25.689 1.00 26.60 341 LEU A C 1
ATOM 2374 O O . LEU A 1 341 ? -7.950 56.248 26.625 1.00 22.46 341 LEU A O 1
ATOM 2379 N N . CYS A 1 342 ? -8.978 55.635 24.716 1.00 22.06 342 CYS A N 1
ATOM 2380 C CA . CYS A 1 342 ? -9.768 56.865 24.589 1.00 23.99 342 CYS A CA 1
ATOM 2381 C C . CYS A 1 342 ? -11.259 56.577 24.629 1.00 24.79 342 CYS A C 1
ATOM 2382 O O . CYS A 1 342 ? -11.693 55.453 24.362 1.00 23.21 342 CYS A O 1
ATOM 2385 N N . ASP A 1 343 ? -12.048 57.601 24.946 1.00 26.54 343 ASP A N 1
ATOM 2386 C CA . ASP A 1 343 ? -13.495 57.466 24.921 1.00 26.54 343 ASP A CA 1
ATOM 2387 C C . ASP A 1 343 ? -14.042 57.777 23.523 1.00 31.75 343 ASP A C 1
ATOM 2388 O O . ASP A 1 343 ? -13.276 58.077 22.599 1.00 28.12 343 ASP A O 1
ATOM 2393 N N . ALA A 1 344 ? -15.364 57.708 23.380 1.00 29.84 344 ALA A N 1
ATOM 2394 C CA . ALA A 1 344 ? -16.030 57.944 22.098 1.00 33.65 344 ALA A CA 1
ATOM 2395 C C . ALA A 1 344 ? -15.700 59.302 21.478 1.00 38.16 344 ALA A C 1
ATOM 2396 O O . ALA A 1 344 ? -15.745 59.456 20.259 1.00 40.31 344 ALA A O 1
ATOM 2398 N N . GLN A 1 345 ? -15.371 60.286 22.311 1.00 38.05 345 GLN A N 1
ATOM 2399 C CA . GLN A 1 345 ? -15.014 61.614 21.813 1.00 36.23 345 GLN A CA 1
ATOM 2400 C C . GLN A 1 345 ? -13.520 61.736 21.503 1.00 38.77 345 GLN A C 1
ATOM 2401 O O . GLN A 1 345 ? -13.041 62.810 21.137 1.00 41.29 345 GLN A O 1
ATOM 2407 N N . GLY A 1 346 ? -12.784 60.639 21.669 1.00 33.95 346 GLY A N 1
ATOM 2408 C CA . GLY A 1 346 ? -11.369 60.616 21.351 1.00 30.67 346 GLY A CA 1
ATOM 2409 C C . GLY A 1 346 ? -10.477 61.105 22.475 1.00 32.76 346 GLY A C 1
ATOM 2410 O O . GLY A 1 346 ? -9.267 61.256 22.301 1.00 32.57 346 GLY A O 1
ATOM 2411 N N . GLN A 1 347 ? -11.071 61.344 23.638 1.00 28.31 347 GLN A N 1
ATOM 2412 C CA . GLN A 1 347 ? -10.321 61.842 24.777 1.00 29.68 347 GLN A CA 1
ATOM 2413 C C . GLN A 1 347 ? -9.742 60.690 25.574 1.00 24.16 347 GLN A C 1
ATOM 2414 O O . GLN A 1 347 ? -10.422 59.691 25.825 1.00 24.89 347 GLN A O 1
ATOM 2420 N N . VAL A 1 348 ? -8.483 60.840 25.964 1.00 25.81 348 VAL A N 1
ATOM 2421 C CA . VAL A 1 348 ? -7.780 59.797 26.694 1.00 25.90 348 VAL A CA 1
ATOM 2422 C C . VAL A 1 348 ? -8.430 59.593 28.056 1.00 27.59 348 VAL A C 1
ATOM 2423 O O . VAL A 1 348 ? -8.700 60.560 28.774 1.00 24.20 348 VAL A O 1
ATOM 2427 N N . LEU A 1 349 ? -8.675 58.329 28.389 1.00 24.07 349 LEU A N 1
ATOM 2428 C CA . LEU A 1 349 ? -9.358 57.935 29.614 1.00 20.82 349 LEU A CA 1
ATOM 2429 C C . LEU A 1 349 ? -8.444 58.057 30.832 1.00 20.74 349 LEU A C 1
ATOM 2430 O O . LEU A 1 349 ? -7.240 58.232 30.690 1.00 23.64 349 LEU A O 1
ATOM 2435 N N . LYS A 1 350 ? -9.027 57.969 32.028 1.00 26.36 350 LYS A N 1
ATOM 2436 C CA . LYS A 1 350 ? -8.260 58.043 33.271 1.00 23.55 350 LYS A CA 1
ATOM 2437 C C . LYS A 1 350 ? -8.240 56.684 33.953 1.00 24.12 350 LYS A C 1
ATOM 2438 O O . LYS A 1 350 ? -9.231 55.956 33.896 1.00 25.15 350 LYS A O 1
ATOM 2444 N N . ASP A 1 351 ? -7.127 56.348 34.606 1.00 26.34 351 ASP A N 1
ATOM 2445 C CA . ASP A 1 351 ? -7.039 55.081 35.343 1.00 21.91 351 ASP A CA 1
ATOM 2446 C C . ASP A 1 351 ? -7.455 55.223 36.808 1.00 29.94 351 ASP A C 1
ATOM 2447 O O . ASP A 1 351 ? -7.978 56.258 37.221 1.00 28.44 351 ASP A O 1
ATOM 2452 N N . ILE A 1 352 ? -7.207 54.171 37.578 1.00 26.95 352 ILE A N 1
ATOM 2453 C CA . ILE A 1 352 ? -7.607 54.099 38.979 1.00 36.33 352 ILE A CA 1
ATOM 2454 C C . ILE A 1 352 ? -7.072 55.273 39.799 1.00 30.38 352 ILE A C 1
ATOM 2455 O O . ILE A 1 352 ? -7.701 55.701 40.769 1.00 32.09 352 ILE A O 1
ATOM 2460 N N . ASP A 1 353 ? -5.909 55.787 39.414 1.00 27.95 353 ASP A N 1
ATOM 2461 C CA . ASP A 1 353 ? -5.307 56.906 40.129 1.00 28.07 353 ASP A CA 1
ATOM 2462 C C . ASP A 1 353 ? -5.572 58.247 39.449 1.00 24.28 353 ASP A C 1
ATOM 2463 O O . ASP A 1 353 ? -4.978 59.258 39.814 1.00 29.20 353 ASP A O 1
ATOM 2468 N N . GLY A 1 354 ? -6.456 58.251 38.458 1.00 29.00 354 GLY A N 1
ATOM 2469 C CA . GLY A 1 354 ? -6.815 59.480 37.769 1.00 30.94 354 GLY A CA 1
ATOM 2470 C C . GLY A 1 354 ? -5.779 59.931 36.754 1.00 33.46 354 GLY A C 1
ATOM 2471 O O . GLY A 1 354 ? -5.788 61.090 36.318 1.00 28.44 354 GLY A O 1
ATOM 2472 N N . LYS A 1 355 ? -4.887 59.018 36.375 1.00 27.53 355 LYS A N 1
ATOM 2473 C CA . LYS A 1 355 ? -3.839 59.325 35.408 1.00 25.52 355 LYS A CA 1
ATOM 2474 C C . LYS A 1 355 ? -4.233 58.876 33.997 1.00 24.32 355 LYS A C 1
ATOM 2475 O O . LYS A 1 355 ? -4.972 57.904 33.836 1.00 25.16 355 LYS A O 1
ATOM 2481 N N . PRO A 1 356 ? -3.743 59.588 32.973 1.00 24.54 356 PRO A N 1
ATOM 2482 C CA . PRO A 1 356 ? -4.146 59.261 31.602 1.00 21.43 356 PRO A CA 1
ATOM 2483 C C . PRO A 1 356 ? -3.784 57.820 31.253 1.00 19.39 356 PRO A C 1
ATOM 2484 O O . PRO A 1 356 ? -2.693 57.366 31.588 1.00 21.96 356 PRO A O 1
ATOM 2488 N N . ARG A 1 357 ? -4.696 57.125 30.591 1.00 19.44 357 ARG A N 1
ATOM 2489 C CA . ARG A 1 357 ? -4.435 55.762 30.139 1.00 18.10 357 ARG A CA 1
ATOM 2490 C C . ARG A 1 357 ? -3.713 55.824 28.794 1.00 18.44 357 ARG A C 1
ATOM 2491 O O . ARG A 1 357 ? -4.276 55.509 27.735 1.00 21.39 357 ARG A O 1
ATOM 2499 N N . ALA A 1 358 ? -2.464 56.266 28.884 1.00 21.78 358 ALA A N 1
ATOM 2500 C CA . ALA A 1 358 ? -1.554 56.451 27.764 1.00 17.73 358 ALA A CA 1
ATOM 2501 C C . ALA A 1 358 ? -0.287 55.693 28.138 1.00 20.15 358 ALA A C 1
ATOM 2502 O O . ALA A 1 358 ? 0.428 56.082 29.063 1.00 20.05 358 ALA A O 1
ATOM 2504 N N . TYR A 1 359 ? -0.004 54.602 27.429 1.00 20.63 359 TYR A N 1
ATOM 2505 C CA . TYR A 1 359 ? 1.049 53.679 27.831 1.00 19.57 359 TYR A CA 1
ATOM 2506 C C . TYR A 1 359 ? 2.204 53.679 26.828 1.00 17.06 359 TYR A C 1
ATOM 2507 O O . TYR A 1 359 ? 1.978 53.900 25.641 1.00 17.31 359 TYR A O 1
ATOM 2516 N N . PRO A 1 360 ? 3.445 53.462 27.306 1.00 19.58 360 PRO A N 1
ATOM 2517 C CA . PRO A 1 360 ? 3.808 53.296 28.724 1.00 15.64 360 PRO A CA 1
ATOM 2518 C C . PRO A 1 360 ? 3.560 54.579 29.514 1.00 17.46 360 PRO A C 1
ATOM 2519 O O . PRO A 1 360 ? 3.708 55.676 28.973 1.00 18.27 360 PRO A O 1
ATOM 2523 N N . GLN A 1 361 ? 3.195 54.423 30.784 1.00 18.89 361 GLN A N 1
ATOM 2524 C CA . GLN A 1 361 ? 2.972 55.546 31.688 1.00 20.11 361 GLN A CA 1
ATOM 2525 C C . GLN A 1 361 ? 4.267 55.886 32.409 1.00 21.14 361 GLN A C 1
ATOM 2526 O O . GLN A 1 361 ? 4.504 57.047 32.772 1.00 21.27 361 GLN A O 1
ATOM 2532 N N . ASN A 1 362 ? 5.109 54.873 32.613 1.00 20.52 362 ASN A N 1
ATOM 2533 C CA A ASN A 1 362 ? 6.383 55.094 33.299 0.60 23.69 362 ASN A CA 1
ATOM 2534 C CA B ASN A 1 362 ? 6.361 55.034 33.335 0.40 23.70 362 ASN A CA 1
ATOM 2535 C C . ASN A 1 362 ? 7.580 54.498 32.566 1.00 21.57 362 ASN A C 1
ATOM 2536 O O . ASN A 1 362 ? 8.486 53.926 33.168 1.00 23.73 362 ASN A O 1
ATOM 2545 N N . GLN A 1 363 ? 7.575 54.661 31.247 1.00 21.57 363 GLN A N 1
ATOM 2546 C CA . GLN A 1 363 ? 8.714 54.317 30.403 1.00 18.71 363 GLN A CA 1
ATOM 2547 C C . GLN A 1 363 ? 9.161 52.867 30.488 1.00 18.16 363 GLN A C 1
ATOM 2548 O O . GLN A 1 363 ? 10.342 52.570 30.304 1.00 20.42 363 GLN A O 1
ATOM 2554 N N . ASP A 1 364 ? 8.220 51.963 30.739 1.00 18.00 364 ASP A N 1
ATOM 2555 C CA . ASP A 1 364 ? 8.541 50.537 30.751 1.00 16.78 364 ASP A CA 1
ATOM 2556 C C . ASP A 1 364 ? 7.511 49.748 29.962 1.00 17.04 364 ASP A C 1
ATOM 2557 O O . ASP A 1 364 ? 6.609 49.143 30.537 1.00 20.25 364 ASP A O 1
ATOM 2562 N N . PRO A 1 365 ? 7.652 49.738 28.634 1.00 17.93 365 PRO A N 1
ATOM 2563 C CA . PRO A 1 365 ? 6.695 49.032 27.782 1.00 16.49 365 PRO A CA 1
ATOM 2564 C C . PRO A 1 365 ? 6.747 47.537 28.032 1.00 15.96 365 PRO A C 1
ATOM 2565 O O . PRO A 1 365 ? 5.739 46.860 27.827 1.00 17.17 365 PRO A O 1
ATOM 2569 N N . TYR A 1 366 ? 7.896 47.032 28.482 1.00 16.48 366 TYR A N 1
ATOM 2570 C CA . TYR A 1 366 ? 8.039 45.597 28.706 1.00 16.08 366 TYR A CA 1
ATOM 2571 C C . TYR A 1 366 ? 7.061 45.088 29.759 1.00 20.96 366 TYR A C 1
ATOM 2572 O O . TYR A 1 366 ? 6.362 44.091 29.533 1.00 16.09 366 TYR A O 1
ATOM 2581 N N . GLU A 1 367 ? 6.991 45.777 30.896 1.00 18.45 367 GLU A N 1
ATOM 2582 C CA . GLU A 1 367 ? 6.085 45.358 31.964 1.00 21.55 367 GLU A CA 1
ATOM 2583 C C . GLU A 1 367 ? 4.679 45.927 31.784 1.00 20.56 367 GLU A C 1
ATOM 2584 O O . GLU A 1 367 ? 3.685 45.258 32.061 1.00 19.49 367 GLU A O 1
ATOM 2590 N N . GLU A 1 368 ? 4.601 47.171 31.325 1.00 19.26 368 GLU A N 1
ATOM 2591 C CA . GLU A 1 368 ? 3.317 47.853 31.203 1.00 17.36 368 GLU A CA 1
ATOM 2592 C C . GLU A 1 368 ? 2.437 47.333 30.071 1.00 20.81 368 GLU A C 1
ATOM 2593 O O . GLU A 1 368 ? 1.216 47.355 30.165 1.00 19.55 368 GLU A O 1
ATOM 2599 N N . ILE A 1 369 ? 3.059 46.858 29.001 1.00 17.74 369 ILE A N 1
ATOM 2600 C CA . ILE A 1 369 ? 2.310 46.452 27.813 1.00 15.97 369 ILE A CA 1
ATOM 2601 C C . ILE A 1 369 ? 2.624 45.016 27.399 1.00 15.72 369 ILE A C 1
ATOM 2602 O O . ILE A 1 369 ? 1.725 44.182 27.315 1.00 15.81 369 ILE A O 1
ATOM 2607 N N . TYR A 1 370 ? 3.901 44.719 27.164 1.00 15.49 370 TYR A N 1
ATOM 2608 C CA . TYR A 1 370 ? 4.256 43.442 26.522 1.00 15.45 370 TYR A CA 1
ATOM 2609 C C . TYR A 1 370 ? 3.942 42.199 27.361 1.00 16.87 370 TYR A C 1
ATOM 2610 O O . TYR A 1 370 ? 3.471 41.205 26.822 1.00 16.36 370 TYR A O 1
ATOM 2619 N N . LYS A 1 371 ? 4.199 42.262 28.668 1.00 20.23 371 LYS A N 1
ATOM 2620 C CA . LYS A 1 371 ? 3.885 41.151 29.566 1.00 17.78 371 LYS A CA 1
ATOM 2621 C C . LYS A 1 371 ? 2.513 41.294 30.238 1.00 21.69 371 LYS A C 1
ATOM 2622 O O . LYS A 1 371 ? 2.027 40.358 30.875 1.00 21.00 371 LYS A O 1
ATOM 2628 N N . ASN A 1 372 ? 1.897 42.462 30.096 1.00 19.77 372 ASN A N 1
ATOM 2629 C CA . ASN A 1 372 ? 0.558 42.689 30.650 1.00 20.40 372 ASN A CA 1
ATOM 2630 C C . ASN A 1 372 ? -0.477 41.742 30.036 1.00 20.34 372 ASN A C 1
ATOM 2631 O O . ASN A 1 372 ? -0.588 41.645 28.812 1.00 20.53 372 ASN A O 1
ATOM 2636 N N . THR A 1 373 ? -1.221 41.032 30.881 1.00 20.17 373 THR A N 1
ATOM 2637 C CA . THR A 1 373 ? -2.179 40.049 30.389 1.00 22.34 373 THR A CA 1
ATOM 2638 C C . THR A 1 373 ? -3.624 40.539 30.369 1.00 20.07 373 THR A C 1
ATOM 2639 O O . THR A 1 373 ? -4.530 39.767 30.051 1.00 18.94 373 THR A O 1
ATOM 2643 N N . THR A 1 374 ? -3.839 41.805 30.728 1.00 24.11 374 THR A N 1
ATOM 2644 C CA . THR A 1 374 ? -5.176 42.390 30.660 1.00 23.46 374 THR A CA 1
ATOM 2645 C C . THR A 1 374 ? -5.567 42.638 29.208 1.00 25.00 374 THR A C 1
ATOM 2646 O O . THR A 1 374 ? -4.750 42.474 28.298 1.00 23.08 374 THR A O 1
ATOM 2650 N N . TRP A 1 375 ? -6.811 43.055 28.992 1.00 22.34 375 TRP A N 1
ATOM 2651 C CA . TRP A 1 375 ? -7.326 43.234 27.636 1.00 23.19 375 TRP A CA 1
ATOM 2652 C C . TRP A 1 375 ? -6.468 44.112 26.715 1.00 24.69 375 TRP A C 1
ATOM 2653 O O . TRP A 1 375 ? -6.523 43.949 25.499 1.00 21.94 375 TRP A O 1
ATOM 2664 N N . TYR A 1 376 ? -5.701 45.052 27.269 1.00 17.48 376 TYR A N 1
ATOM 2665 C CA . TYR A 1 376 ? -4.940 45.957 26.414 1.00 18.27 376 TYR A CA 1
ATOM 2666 C C . TYR A 1 376 ? -3.482 45.534 26.270 1.00 19.86 376 TYR A C 1
ATOM 2667 O O . TYR A 1 376 ? -2.695 46.234 25.648 1.00 19.48 376 TYR A O 1
ATOM 2676 N N . GLY A 1 377 ? -3.138 44.382 26.836 1.00 18.30 377 GLY A N 1
ATOM 2677 C CA . GLY A 1 377 ? -1.775 43.879 26.763 1.00 19.00 377 GLY A CA 1
ATOM 2678 C C . GLY A 1 377 ? -1.446 43.360 25.380 1.00 18.84 377 GLY A C 1
ATOM 2679 O O . GLY A 1 377 ? -2.336 43.176 24.559 1.00 17.98 377 GLY A O 1
ATOM 2680 N N . LEU A 1 378 ? -0.162 43.129 25.120 1.00 17.13 378 LEU A N 1
ATOM 2681 C CA . LEU A 1 378 ? 0.274 42.657 23.804 1.00 14.50 378 LEU A CA 1
ATOM 2682 C C . LEU A 1 378 ? -0.280 41.265 23.512 1.00 16.35 378 LEU A C 1
ATOM 2683 O O . LEU A 1 378 ? -0.723 40.979 22.396 1.00 18.02 378 LEU A O 1
ATOM 2688 N N . VAL A 1 379 ? -0.220 40.401 24.518 1.00 15.18 379 VAL A N 1
ATOM 2689 C CA . VAL A 1 379 ? -0.848 39.091 24.462 1.00 16.12 379 VAL A CA 1
ATOM 2690 C C . VAL A 1 379 ? -1.814 38.934 25.632 1.00 20.06 379 VAL A C 1
ATOM 2691 O O . VAL A 1 379 ? -1.469 38.363 26.670 1.00 18.09 379 VAL A O 1
ATOM 2695 N N . PRO A 1 380 ? -3.033 39.460 25.465 1.00 17.69 380 PRO A N 1
ATOM 2696 C CA . PRO A 1 380 ? -4.048 39.324 26.514 1.00 20.77 380 PRO A CA 1
ATOM 2697 C C . PRO A 1 380 ? -4.307 37.852 26.789 1.00 24.55 380 PRO A C 1
ATOM 2698 O O . PRO A 1 380 ? -3.948 36.970 25.992 1.00 18.90 380 PRO A O 1
ATOM 2702 N N . GLU A 1 381 ? -4.920 37.584 27.930 1.00 19.22 381 GLU A N 1
ATOM 2703 C CA . GLU A 1 381 ? -5.209 36.221 28.332 1.00 18.40 381 GLU A CA 1
ATOM 2704 C C . GLU A 1 381 ? -5.937 35.450 27.230 1.00 20.73 381 GLU A C 1
ATOM 2705 O O . GLU A 1 381 ? -5.683 34.260 27.012 1.00 23.16 381 GLU A O 1
ATOM 2711 N N . GLN A 1 382 ? -6.836 36.126 26.524 1.00 22.62 382 GLN A N 1
ATOM 2712 C CA . GLN A 1 382 ? -7.602 35.470 25.472 1.00 22.90 382 GLN A CA 1
ATOM 2713 C C . GLN A 1 382 ? -6.690 34.885 24.393 1.00 18.20 382 GLN A C 1
ATOM 2714 O O . GLN A 1 382 ? -7.112 34.016 23.638 1.00 21.02 382 GLN A O 1
ATOM 2720 N N . ASN A 1 383 ? -5.456 35.380 24.315 1.00 18.96 383 ASN A N 1
ATOM 2721 C CA . ASN A 1 383 ? -4.545 34.978 23.237 1.00 19.77 383 ASN A CA 1
ATOM 2722 C C . ASN A 1 383 ? -3.405 34.069 23.699 1.00 22.17 383 ASN A C 1
ATOM 2723 O O . ASN A 1 383 ? -2.519 33.725 22.909 1.00 17.96 383 ASN A O 1
ATOM 2728 N N . SER A 1 384 ? -3.420 33.694 24.975 1.00 16.71 384 SER A N 1
ATOM 2729 C CA . SER A 1 384 ? -2.410 32.789 25.525 1.00 19.26 384 SER A CA 1
ATOM 2730 C C . SER A 1 384 ? -2.394 31.450 24.791 1.00 21.52 384 SER A C 1
ATOM 2731 O O . SER A 1 384 ? -1.341 30.816 24.667 1.00 19.63 384 SER A O 1
ATOM 2734 N N . GLN A 1 385 ? -3.565 31.035 24.310 1.00 19.65 385 GLN A N 1
ATOM 2735 C CA . GLN A 1 385 ? -3.742 29.746 23.645 1.00 22.23 385 GLN A CA 1
ATOM 2736 C C . GLN A 1 385 ? -2.867 29.648 22.407 1.00 18.03 385 GLN A C 1
ATOM 2737 O O . GLN A 1 385 ? -2.544 28.553 21.955 1.00 20.05 385 GLN A O 1
ATOM 2743 N N . TYR A 1 386 ? -2.479 30.799 21.867 1.00 15.57 386 TYR A N 1
ATOM 2744 C CA . TYR A 1 386 ? -1.696 30.822 20.628 1.00 15.00 386 TYR A CA 1
ATOM 2745 C C . TYR A 1 386 ? -0.187 30.716 20.852 1.00 19.87 386 TYR A C 1
ATOM 2746 O O . TYR A 1 386 ? 0.574 30.484 19.903 1.00 16.18 386 TYR A O 1
ATOM 2755 N N . LEU A 1 387 ? 0.258 30.876 22.096 1.00 17.13 387 LEU A N 1
ATOM 2756 C CA . LEU A 1 387 ? 1.703 30.865 22.371 1.00 16.33 387 LEU A CA 1
ATOM 2757 C C . LEU A 1 387 ? 2.358 29.513 22.057 1.00 19.73 387 LEU A C 1
ATOM 2758 O O . LEU A 1 387 ? 3.470 29.452 21.511 1.00 19.00 387 LEU A O 1
ATOM 2763 N N . ASP A 1 388 ? 1.673 28.436 22.421 1.00 17.41 388 ASP A N 1
ATOM 2764 C CA . ASP A 1 388 ? 2.148 27.085 22.141 1.00 18.00 388 ASP A CA 1
ATOM 2765 C C . ASP A 1 388 ? 0.926 26.218 21.876 1.00 22.11 388 ASP A C 1
ATOM 2766 O O . ASP A 1 388 ? 0.191 25.854 22.792 1.00 20.34 388 ASP A O 1
ATOM 2771 N N . MET A 1 389 ? 0.696 25.895 20.612 1.00 14.89 389 MET A N 1
ATOM 2772 C CA . MET A 1 389 ? -0.500 25.157 20.247 1.00 19.48 389 MET A CA 1
ATOM 2773 C C . MET A 1 389 ? -0.265 23.646 20.207 1.00 23.36 389 MET A C 1
ATOM 2774 O O . MET A 1 389 ? -1.141 22.893 19.797 1.00 24.01 389 MET A O 1
ATOM 2779 N N . SER A 1 390 ? 0.899 23.205 20.670 1.00 20.07 390 SER A N 1
ATOM 2780 C CA . SER A 1 390 ? 1.326 21.822 20.437 1.00 29.89 390 SER A CA 1
ATOM 2781 C C . SER A 1 390 ? 0.614 20.795 21.314 1.00 30.58 390 SER A C 1
ATOM 2782 O O . SER A 1 390 ? 0.557 19.610 20.983 1.00 35.44 390 SER A O 1
ATOM 2785 N N . ASP A 1 391 ? 0.066 21.253 22.429 1.00 31.12 391 ASP A N 1
ATOM 2786 C CA . ASP A 1 391 ? -0.528 20.350 23.393 1.00 43.13 391 ASP A CA 1
ATOM 2787 C C . ASP A 1 391 ? -1.074 21.193 24.529 1.00 49.05 391 ASP A C 1
ATOM 2788 O O . ASP A 1 391 ? -0.710 22.365 24.667 1.00 48.78 391 ASP A O 1
ATOM 2793 N N . LYS A 1 392 ? -1.949 20.606 25.336 1.00 51.85 392 LYS A N 1
ATOM 2794 C CA . LYS A 1 392 ? -2.440 21.285 26.524 1.00 56.87 392 LYS A CA 1
ATOM 2795 C C . LYS A 1 392 ? -1.251 21.579 27.426 1.00 53.00 392 LYS A C 1
ATOM 2796 O O . LYS A 1 392 ? -0.340 20.763 27.538 1.00 41.17 392 LYS A O 1
ATOM 2802 N N . LYS A 1 393 ? -1.265 22.745 28.061 1.00 52.92 393 LYS A N 1
ATOM 2803 C CA . LYS A 1 393 ? -0.164 23.180 28.917 1.00 55.54 393 LYS A CA 1
ATOM 2804 C C . LYS A 1 393 ? 0.453 22.042 29.744 1.00 51.53 393 LYS A C 1
ATOM 2805 O O . LYS A 1 393 ? 1.661 22.015 29.963 1.00 48.20 393 LYS A O 1
ATOM 2811 N N . GLU A 1 394 ? -0.379 21.090 30.161 1.00 54.73 394 GLU A N 1
ATOM 2812 C CA . GLU A 1 394 ? -0.014 20.105 31.184 1.00 53.34 394 GLU A CA 1
ATOM 2813 C C . GLU A 1 394 ? 1.233 19.243 30.936 1.00 49.48 394 GLU A C 1
ATOM 2814 O O . GLU A 1 394 ? 2.079 19.114 31.820 1.00 46.65 394 GLU A O 1
ATOM 2820 N N . GLY A 1 395 ? 1.338 18.639 29.757 1.00 40.74 395 GLY A N 1
ATOM 2821 C CA . GLY A 1 395 ? 2.423 17.712 29.483 1.00 42.06 395 GLY A CA 1
ATOM 2822 C C . GLY A 1 395 ? 3.690 18.351 28.932 1.00 31.86 395 GLY A C 1
ATOM 2823 O O . GLY A 1 395 ? 4.680 17.663 28.682 1.00 32.14 395 GLY A O 1
ATOM 2824 N N . LEU A 1 396 ? 3.666 19.668 28.753 1.00 27.73 396 LEU A N 1
ATOM 2825 C CA . LEU A 1 396 ? 4.793 20.382 28.144 1.00 27.68 396 LEU A CA 1
ATOM 2826 C C . LEU A 1 396 ? 6.023 20.483 29.043 1.00 26.94 396 LEU A C 1
ATOM 2827 O O . LEU A 1 396 ? 5.921 20.405 30.267 1.00 25.41 396 LEU A O 1
ATOM 2832 N N . ARG A 1 397 ? 7.189 20.670 28.429 1.00 22.19 397 ARG A N 1
ATOM 2833 C CA . ARG A 1 397 ? 8.423 20.825 29.182 1.00 18.58 397 ARG A CA 1
ATOM 2834 C C . ARG A 1 397 ? 8.615 22.268 29.611 1.00 15.63 397 ARG A C 1
ATOM 2835 O O . ARG A 1 397 ? 9.341 22.554 30.560 1.00 18.16 397 ARG A O 1
ATOM 2843 N N . VAL A 1 398 ? 7.976 23.179 28.890 1.00 19.52 398 VAL A N 1
ATOM 2844 C CA . VAL A 1 398 ? 8.132 24.597 29.166 1.00 18.92 398 VAL A CA 1
ATOM 2845 C C . VAL A 1 398 ? 6.761 25.260 29.072 1.00 21.94 398 VAL A C 1
ATOM 2846 O O . VAL A 1 398 ? 5.983 24.979 28.157 1.00 23.24 398 VAL A O 1
ATOM 2850 N N . GLY A 1 399 ? 6.461 26.116 30.044 1.00 24.86 399 GLY A N 1
ATOM 2851 C CA . GLY A 1 399 ? 5.207 26.844 30.053 1.00 24.27 399 GLY A CA 1
ATOM 2852 C C . GLY A 1 399 ? 5.254 27.943 29.017 1.00 23.22 399 GLY A C 1
ATOM 2853 O O . GLY A 1 399 ? 6.252 28.643 28.913 1.00 19.32 399 GLY A O 1
ATOM 2854 N N . PRO A 1 400 ? 4.177 28.090 28.234 1.00 26.12 400 PRO A N 1
ATOM 2855 C CA . PRO A 1 400 ? 4.151 29.051 27.124 1.00 23.14 400 PRO A CA 1
ATOM 2856 C C . PRO A 1 400 ? 4.397 30.483 27.586 1.00 23.73 400 PRO A C 1
ATOM 2857 O O . PRO A 1 400 ? 5.123 31.229 26.926 1.00 20.66 400 PRO A O 1
ATOM 2861 N N . ARG A 1 401 ? 3.804 30.858 28.713 1.00 22.98 401 ARG A N 1
ATOM 2862 C CA . ARG A 1 401 ? 3.946 32.212 29.231 1.00 19.66 401 ARG A CA 1
ATOM 2863 C C . ARG A 1 401 ? 5.339 32.393 29.845 1.00 21.96 401 ARG A C 1
ATOM 2864 O O . ARG A 1 401 ? 5.923 33.465 29.737 1.00 20.02 401 ARG A O 1
ATOM 2872 N N . ASP A 1 402 ? 5.884 31.336 30.455 1.00 20.29 402 ASP A N 1
ATOM 2873 C CA . ASP A 1 402 ? 7.250 31.370 30.981 1.00 20.40 402 ASP A CA 1
ATOM 2874 C C . ASP A 1 402 ? 8.199 31.728 29.849 1.00 20.32 402 ASP A C 1
ATOM 2875 O O . ASP A 1 402 ? 9.050 32.596 29.987 1.00 18.16 402 ASP A O 1
ATOM 2880 N N . ASN A 1 403 ? 8.063 31.015 28.741 1.00 19.26 403 ASN A N 1
ATOM 2881 C CA . ASN A 1 403 ? 8.921 31.242 27.579 1.00 17.16 403 ASN A CA 1
ATOM 2882 C C . ASN A 1 403 ? 8.770 32.662 27.058 1.00 19.53 403 ASN A C 1
ATOM 2883 O O . ASN A 1 403 ? 9.759 33.351 26.805 1.00 16.21 403 ASN A O 1
ATOM 2888 N N . PHE A 1 404 ? 7.522 33.089 26.891 1.00 18.59 404 PHE A N 1
ATOM 2889 C CA . PHE A 1 404 ? 7.235 34.422 26.373 1.00 16.44 404 PHE A CA 1
ATOM 2890 C C . PHE A 1 404 ? 7.802 35.529 27.260 1.00 15.38 404 PHE A C 1
ATOM 2891 O O . PHE A 1 404 ? 8.414 36.473 26.761 1.00 16.26 404 PHE A O 1
ATOM 2899 N N . GLU A 1 405 ? 7.616 35.426 28.578 1.00 16.97 405 GLU A N 1
ATOM 2900 C CA . GLU A 1 405 ? 8.122 36.476 29.461 1.00 19.32 405 GLU A CA 1
ATOM 2901 C C . GLU A 1 405 ? 9.647 36.543 29.462 1.00 17.11 405 GLU A C 1
ATOM 2902 O O . GLU A 1 405 ? 10.238 37.637 29.504 1.00 16.43 405 GLU A O 1
ATOM 2908 N N . ASP A 1 406 ? 10.298 35.383 29.421 1.00 15.43 406 ASP A N 1
ATOM 2909 C CA . ASP A 1 406 ? 11.751 35.369 29.329 1.00 18.90 406 ASP A CA 1
ATOM 2910 C C . ASP A 1 406 ? 12.211 35.999 28.007 1.00 16.13 406 ASP A C 1
ATOM 2911 O O . ASP A 1 406 ? 13.238 36.687 27.969 1.00 15.55 406 ASP A O 1
ATOM 2916 N N . LEU A 1 407 ? 11.455 35.770 26.934 1.00 15.99 407 LEU A N 1
ATOM 2917 C CA A LEU A 1 407 ? 11.817 36.345 25.636 0.60 16.29 407 LEU A CA 1
ATOM 2918 C CA B LEU A 1 407 ? 11.809 36.341 25.642 0.40 16.32 407 LEU A CA 1
ATOM 2919 C C . LEU A 1 407 ? 11.690 37.861 25.699 1.00 15.57 407 LEU A C 1
ATOM 2920 O O . LEU A 1 407 ? 12.528 38.577 25.172 1.00 17.26 407 LEU A O 1
ATOM 2929 N N . ILE A 1 408 ? 10.639 38.350 26.362 1.00 16.75 408 ILE A N 1
ATOM 2930 C CA . ILE A 1 408 ? 10.487 39.795 26.522 1.00 18.52 408 ILE A CA 1
ATOM 2931 C C . ILE A 1 408 ? 11.664 40.376 27.320 1.00 16.70 408 ILE A C 1
ATOM 2932 O O . ILE A 1 408 ? 12.193 41.433 26.984 1.00 16.90 408 ILE A O 1
ATOM 2937 N N . ASP A 1 409 ? 12.087 39.685 28.373 1.00 16.91 409 ASP A N 1
ATOM 2938 C CA . ASP A 1 409 ? 13.201 40.189 29.172 1.00 17.10 409 ASP A CA 1
ATOM 2939 C C . ASP A 1 409 ? 14.485 40.219 28.331 1.00 17.93 409 ASP A C 1
ATOM 2940 O O . ASP A 1 409 ? 15.293 41.156 28.425 1.00 18.48 409 ASP A O 1
ATOM 2945 N N . SER A 1 410 ? 14.654 39.200 27.493 1.00 17.62 410 SER A N 1
ATOM 2946 C CA . SER A 1 410 ? 15.765 39.177 26.530 1.00 17.53 410 SER A CA 1
ATOM 2947 C C . SER A 1 410 ? 15.773 40.375 25.588 1.00 17.22 410 SER A C 1
ATOM 2948 O O . SER A 1 410 ? 16.807 41.011 25.416 1.00 18.50 410 SER A O 1
ATOM 2951 N N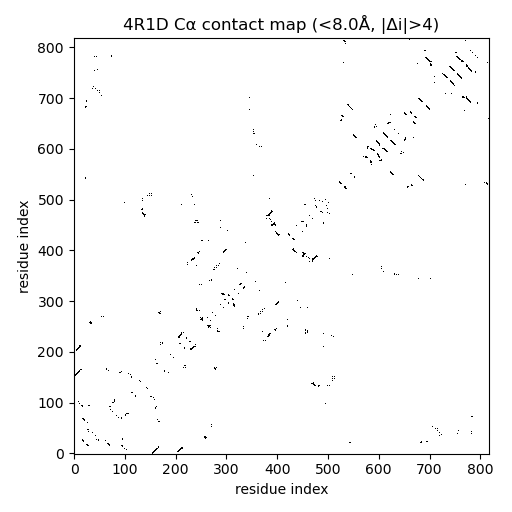 . ILE A 1 411 ? 14.642 40.677 24.955 1.00 19.59 411 ILE A N 1
ATOM 2952 C CA A ILE A 1 411 ? 14.520 41.843 24.084 0.27 18.29 411 ILE A CA 1
ATOM 2953 C CA B ILE A 1 411 ? 14.610 41.832 24.062 0.73 18.26 411 ILE A CA 1
ATOM 2954 C C . ILE A 1 411 ? 14.870 43.135 24.821 1.00 16.77 411 ILE A C 1
ATOM 2955 O O . ILE A 1 411 ? 15.550 44.013 24.296 1.00 18.76 411 ILE A O 1
ATOM 2964 N N . ALA A 1 412 ? 14.352 43.265 26.044 1.00 17.11 412 ALA A N 1
ATOM 2965 C CA . ALA A 1 412 ? 14.597 44.475 26.832 1.00 18.42 412 ALA A CA 1
ATOM 2966 C C . ALA A 1 412 ? 16.095 44.658 27.025 1.00 16.66 412 ALA A C 1
ATOM 2967 O O . ALA A 1 412 ? 16.621 45.774 26.940 1.00 17.52 412 ALA A O 1
ATOM 2969 N N . ASN A 1 413 ? 16.788 43.550 27.260 1.00 15.74 413 ASN A N 1
ATOM 2970 C CA . ASN A 1 413 ? 18.229 43.598 27.483 1.00 17.51 413 ASN A CA 1
ATOM 2971 C C . ASN A 1 413 ? 18.975 43.962 26.190 1.00 16.75 413 ASN A C 1
ATOM 2972 O O . ASN A 1 413 ? 19.878 44.791 26.190 1.00 19.87 413 ASN A O 1
ATOM 2977 N N . PHE A 1 414 ? 18.562 43.360 25.082 1.00 18.96 414 PHE A N 1
ATOM 2978 C CA . PHE A 1 414 ? 19.157 43.675 23.783 1.00 16.37 414 PHE A CA 1
ATOM 2979 C C . PHE A 1 414 ? 18.903 45.130 23.399 1.00 16.96 414 PHE A C 1
ATOM 2980 O O . PHE A 1 414 ? 19.815 45.833 22.986 1.00 16.13 414 PHE A O 1
ATOM 2988 N N . HIS A 1 415 ? 17.658 45.576 23.532 1.00 16.05 415 HIS A N 1
ATOM 2989 C CA . HIS A 1 415 ? 17.309 46.978 23.298 1.00 13.41 415 HIS A CA 1
ATOM 2990 C C . HIS A 1 415 ? 18.194 47.925 24.093 1.00 18.17 415 HIS A C 1
ATOM 2991 O O . HIS A 1 415 ? 18.693 48.911 23.560 1.00 18.23 415 HIS A O 1
ATOM 2998 N N . GLY A 1 416 ? 18.345 47.639 25.382 1.00 21.86 416 GLY A N 1
ATOM 2999 C CA . GLY A 1 416 ? 19.162 48.465 26.256 1.00 20.00 416 GLY A CA 1
ATOM 3000 C C . GLY A 1 416 ? 20.619 48.532 25.833 1.00 20.40 416 GLY A C 1
ATOM 3001 O O . GLY A 1 416 ? 21.218 49.605 25.828 1.00 19.21 416 GLY A O 1
ATOM 3002 N N . GLU A 1 417 ? 21.198 47.384 25.491 1.00 17.59 417 GLU A N 1
ATOM 3003 C CA . GLU A 1 417 ? 22.569 47.354 24.991 1.00 20.42 417 GLU A CA 1
ATOM 3004 C C . GLU A 1 417 ? 22.725 48.133 23.702 1.00 17.93 417 GLU A C 1
ATOM 3005 O O . GLU A 1 417 ? 23.666 48.922 23.553 1.00 17.61 417 GLU A O 1
ATOM 3011 N N . LEU A 1 418 ? 21.816 47.915 22.755 1.00 17.37 418 LEU A N 1
ATOM 3012 C CA . LEU A 1 418 ? 21.897 48.647 21.495 1.00 20.23 418 LEU A CA 1
ATOM 3013 C C . LEU A 1 418 ? 21.799 50.150 21.710 1.00 20.26 418 LEU A C 1
ATOM 3014 O O . LEU A 1 418 ? 22.538 50.908 21.103 1.00 18.94 418 LEU A O 1
ATOM 3019 N N . SER A 1 419 ? 20.862 50.581 22.551 1.00 17.56 419 SER A N 1
ATOM 3020 C CA . SER A 1 419 ? 20.702 52.002 22.826 1.00 19.94 419 SER A CA 1
ATOM 3021 C C . SER A 1 419 ? 22.006 52.617 23.345 1.00 23.64 419 SER A C 1
ATOM 3022 O O . SER A 1 419 ? 22.473 53.644 22.833 1.00 22.64 419 SER A O 1
ATOM 3025 N N . ALA A 1 420 ? 22.589 51.983 24.359 1.00 18.02 420 ALA A N 1
ATOM 3026 C CA . ALA A 1 420 ? 23.825 52.482 24.977 1.00 23.09 420 ALA A CA 1
ATOM 3027 C C . ALA A 1 420 ? 24.994 52.481 23.995 1.00 25.32 420 ALA A C 1
ATOM 3028 O O . ALA A 1 420 ? 25.825 53.393 24.000 1.00 24.28 420 ALA A O 1
ATOM 3030 N N . ALA A 1 421 ? 25.040 51.465 23.139 1.00 18.58 421 ALA A N 1
ATOM 3031 C CA . ALA A 1 421 ? 26.149 51.287 22.204 1.00 22.22 421 ALA A CA 1
ATOM 3032 C C . ALA A 1 421 ? 26.060 52.203 20.983 1.00 21.53 421 ALA A C 1
ATOM 3033 O O . ALA A 1 421 ? 27.051 52.407 20.281 1.00 21.88 421 ALA A O 1
ATOM 3035 N N . GLY A 1 422 ? 24.875 52.751 20.725 1.00 19.64 422 GLY A N 1
ATOM 3036 C CA . GLY A 1 422 ? 24.708 53.742 19.673 1.00 19.97 422 GLY A CA 1
ATOM 3037 C C . GLY A 1 422 ? 24.914 53.262 18.236 1.00 17.29 422 GLY A C 1
ATOM 3038 O O . GLY A 1 422 ? 24.465 52.177 17.855 1.00 16.86 422 GLY A O 1
ATOM 3039 N N . TYR A 1 423 ? 25.589 54.094 17.445 1.00 15.05 423 TYR A N 1
ATOM 3040 C CA . TYR A 1 423 ? 25.717 53.897 16.002 1.00 18.84 423 TYR A CA 1
ATOM 3041 C C . TYR A 1 423 ? 27.180 54.007 15.599 1.00 20.31 423 TYR A C 1
ATOM 3042 O O . TYR A 1 423 ? 27.950 54.736 16.228 1.00 17.71 423 TYR A O 1
ATOM 3051 N N . HIS A 1 424 ? 27.548 53.297 14.536 1.00 16.73 424 HIS A N 1
ATOM 3052 C CA . HIS A 1 424 ? 28.864 53.432 13.931 1.00 17.50 424 HIS A CA 1
ATOM 3053 C C . HIS A 1 424 ? 29.167 54.920 13.690 1.00 18.51 424 HIS A C 1
ATOM 3054 O O . HIS A 1 424 ? 28.283 55.693 13.331 1.00 14.75 424 HIS A O 1
ATOM 3061 N N . SER A 1 425 ? 30.415 55.326 13.904 1.00 18.03 425 SER A N 1
ATOM 3062 C CA . SER A 1 425 ? 30.784 56.738 13.780 1.00 19.15 425 SER A CA 1
ATOM 3063 C C . SER A 1 425 ? 30.656 57.299 12.357 1.00 19.31 425 SER A C 1
ATOM 3064 O O . SER A 1 425 ? 30.645 58.518 12.157 1.00 22.15 425 SER A O 1
ATOM 3067 N N . GLU A 1 426 ? 30.572 56.421 11.364 1.00 16.08 426 GLU A N 1
ATOM 3068 C CA . GLU A 1 426 ? 30.368 56.873 9.991 1.00 15.15 426 GLU A CA 1
ATOM 3069 C C . GLU A 1 426 ? 29.035 56.325 9.473 1.00 16.68 426 GLU A C 1
ATOM 3070 O O . GLU A 1 426 ? 29.000 55.484 8.579 1.00 18.24 426 GLU A O 1
ATOM 3076 N N . THR A 1 427 ? 27.946 56.812 10.056 1.00 16.45 427 THR A N 1
ATOM 3077 C CA . THR A 1 427 ? 26.621 56.313 9.735 1.00 15.98 427 THR A CA 1
ATOM 3078 C C . THR A 1 427 ? 25.851 57.332 8.908 1.00 18.42 427 THR A C 1
ATOM 3079 O O . THR A 1 427 ? 25.737 58.508 9.294 1.00 17.00 427 THR A O 1
ATOM 3083 N N . TYR A 1 428 ? 25.339 56.879 7.767 1.00 14.64 428 TYR A N 1
ATOM 3084 C CA . TYR A 1 428 ? 24.512 57.704 6.887 1.00 15.61 428 TYR A CA 1
ATOM 3085 C C . TYR A 1 428 ? 23.138 57.064 6.813 1.00 16.23 428 TYR A C 1
ATOM 3086 O O . TYR A 1 428 ? 22.965 55.989 6.235 1.00 16.27 428 TYR A O 1
ATOM 3095 N N . ALA A 1 429 ? 22.156 57.703 7.435 1.00 14.34 429 ALA A N 1
ATOM 3096 C CA . ALA A 1 429 ? 20.841 57.096 7.565 1.00 12.33 429 ALA A CA 1
ATOM 3097 C C . ALA A 1 429 ? 19.808 57.844 6.720 1.00 14.37 429 ALA A C 1
ATOM 3098 O O . ALA A 1 429 ? 19.891 59.058 6.572 1.00 16.26 429 ALA A O 1
ATOM 3100 N N . HIS A 1 430 ? 18.838 57.119 6.168 1.00 13.05 430 HIS A N 1
ATOM 3101 C CA . HIS A 1 430 ? 17.685 57.764 5.538 1.00 12.95 430 HIS A CA 1
ATOM 3102 C C . HIS A 1 430 ? 16.405 57.049 5.981 1.00 15.70 430 HIS A C 1
ATOM 3103 O O . HIS A 1 430 ? 16.426 55.872 6.335 1.00 14.21 430 HIS A O 1
ATOM 3110 N N . TYR A 1 431 ? 15.294 57.765 5.998 1.00 12.84 431 TYR A N 1
ATOM 3111 C CA . TYR A 1 431 ? 14.053 57.175 6.467 1.00 15.38 431 TYR A CA 1
ATOM 3112 C C . TYR A 1 431 ? 12.854 57.934 5.905 1.00 15.15 431 TYR A C 1
ATOM 3113 O O . TYR A 1 431 ? 12.996 59.062 5.434 1.00 14.95 431 TYR A O 1
ATOM 3122 N N . GLY A 1 432 ? 11.692 57.291 5.937 1.00 16.81 432 GLY A N 1
ATOM 3123 C CA . GLY A 1 432 ? 10.455 57.877 5.441 1.00 15.84 432 GLY A CA 1
ATOM 3124 C C . GLY A 1 432 ? 9.683 58.525 6.574 1.00 16.62 432 GLY A C 1
ATOM 3125 O O . GLY A 1 432 ? 9.337 57.873 7.563 1.00 16.47 432 GLY A O 1
ATOM 3126 N N . ALA A 1 433 ? 9.422 59.819 6.427 1.00 18.03 433 ALA A N 1
ATOM 3127 C CA . ALA A 1 433 ? 8.718 60.578 7.439 1.00 19.27 433 ALA A CA 1
ATOM 3128 C C . ALA A 1 433 ? 7.603 61.348 6.755 1.00 17.58 433 ALA A C 1
ATOM 3129 O O . ALA A 1 433 ? 7.795 62.480 6.320 1.00 18.79 433 ALA A O 1
ATOM 3131 N N . ASP A 1 434 ? 6.438 60.725 6.654 1.00 17.00 434 ASP A N 1
ATOM 3132 C CA . ASP A 1 434 ? 5.362 61.312 5.872 1.00 20.24 434 ASP A CA 1
ATOM 3133 C C . ASP A 1 434 ? 4.054 61.178 6.610 1.00 19.27 434 ASP A C 1
ATOM 3134 O O . ASP A 1 434 ? 3.675 60.085 7.040 1.00 17.48 434 ASP A O 1
ATOM 3139 N N . ASP A 1 435 ? 3.357 62.300 6.759 1.00 21.24 435 ASP A N 1
ATOM 3140 C CA . ASP A 1 435 ? 2.108 62.299 7.508 1.00 19.37 435 ASP A CA 1
ATOM 3141 C C . ASP A 1 435 ? 0.932 61.701 6.736 1.00 24.69 435 ASP A C 1
ATOM 3142 O O . ASP A 1 435 ? -0.149 61.545 7.298 1.00 24.34 435 ASP A O 1
ATOM 3147 N N . SER A 1 436 ? 1.142 61.336 5.469 1.00 17.24 436 SER A N 1
ATOM 3148 C CA . SER A 1 436 ? 0.104 60.611 4.728 1.00 22.21 436 SER A CA 1
ATOM 3149 C C . SER A 1 436 ? 0.204 59.094 4.916 1.00 23.63 436 SER A C 1
ATOM 3150 O O . SER A 1 436 ? -0.522 58.328 4.284 1.00 24.72 436 SER A O 1
ATOM 3153 N N . ARG A 1 437 ? 1.104 58.656 5.793 1.00 18.62 437 ARG A N 1
ATOM 3154 C CA . ARG A 1 437 ? 1.215 57.236 6.104 1.00 21.91 437 ARG A CA 1
ATOM 3155 C C . ARG A 1 437 ? 1.154 57.088 7.612 1.00 22.86 437 ARG A C 1
ATOM 3156 O O . ARG A 1 437 ? 2.167 57.249 8.284 1.00 21.33 437 ARG A O 1
ATOM 3164 N N . HIS A 1 438 ? -0.040 56.815 8.138 1.00 24.75 438 HIS A N 1
ATOM 3165 C CA . HIS A 1 438 ? -0.276 56.892 9.581 1.00 21.41 438 HIS A CA 1
ATOM 3166 C C . HIS A 1 438 ? 0.616 55.947 10.381 1.00 20.21 438 HIS A C 1
ATOM 3167 O O . HIS A 1 438 ? 0.995 56.257 11.515 1.00 21.93 438 HIS A O 1
ATOM 3174 N N . SER A 1 439 ? 0.930 54.796 9.787 1.00 18.68 439 SER A N 1
ATOM 3175 C CA . SER A 1 439 ? 1.929 53.876 10.327 1.00 15.13 439 SER A CA 1
ATOM 3176 C C . SER A 1 439 ? 1.600 53.361 11.733 1.00 18.04 439 SER A C 1
ATOM 3177 O O . SER A 1 439 ? 2.504 52.961 12.467 1.00 16.35 439 SER A O 1
ATOM 3180 N N . TRP A 1 440 ? 0.320 53.364 12.097 1.00 17.77 440 TRP A N 1
ATOM 3181 C CA . TRP A 1 440 ? -0.107 52.979 13.447 1.00 19.57 440 TRP A CA 1
ATOM 3182 C C . TRP A 1 440 ? 0.702 53.693 14.523 1.00 17.30 440 TRP A C 1
ATOM 3183 O O . TRP A 1 440 ? 0.946 53.150 15.608 1.00 18.94 440 TRP A O 1
ATOM 3194 N N . ARG A 1 441 ? 1.087 54.929 14.229 1.00 19.40 441 ARG A N 1
ATOM 3195 C CA . ARG A 1 441 ? 1.986 55.667 15.104 1.00 18.01 441 ARG A CA 1
ATOM 3196 C C . ARG A 1 441 ? 1.332 55.941 16.462 1.00 16.97 441 ARG A C 1
ATOM 3197 O O . ARG A 1 441 ? 1.977 55.828 17.503 1.00 15.11 441 ARG A O 1
ATOM 3205 N N . ASP A 1 442 ? 0.060 56.324 16.444 1.00 19.95 442 ASP A N 1
ATOM 3206 C CA . ASP A 1 442 ? -0.730 56.355 17.668 1.00 17.86 442 ASP A CA 1
ATOM 3207 C C . ASP A 1 442 ? -1.620 55.144 17.636 1.00 18.68 442 ASP A C 1
ATOM 3208 O O . ASP A 1 442 ? -2.451 55.004 16.738 1.00 24.96 442 ASP A O 1
ATOM 3213 N N . LEU A 1 443 ? -1.433 54.251 18.598 1.00 16.77 443 LEU A N 1
ATOM 3214 C CA . LEU A 1 443 ? -2.207 53.038 18.641 1.00 17.33 443 LEU A CA 1
ATOM 3215 C C . LEU A 1 443 ? -3.359 53.346 19.581 1.00 21.35 443 LEU A C 1
ATOM 3216 O O . LEU A 1 443 ? -3.156 53.490 20.782 1.00 18.40 443 LEU A O 1
ATOM 3221 N N . ILE A 1 444 ? -4.561 53.455 19.028 1.00 16.97 444 ILE A N 1
ATOM 3222 C CA . ILE A 1 444 ? -5.711 53.930 19.797 1.00 18.15 444 ILE A CA 1
ATOM 3223 C C . ILE A 1 444 ? -6.826 52.904 19.919 1.00 19.13 444 ILE A C 1
ATOM 3224 O O . ILE A 1 444 ? -7.333 52.403 18.924 1.00 19.22 444 ILE A O 1
ATOM 3229 N N . TRP A 1 445 ? -7.205 52.597 21.158 1.00 15.74 445 TRP A N 1
ATOM 3230 C CA . TRP A 1 445 ? -8.390 51.802 21.424 1.00 14.89 445 TRP A CA 1
ATOM 3231 C C . TRP A 1 445 ? -9.455 52.814 21.800 1.00 22.81 445 TRP A C 1
ATOM 3232 O O . TRP A 1 445 ? -9.328 53.494 22.819 1.00 22.20 445 TRP A O 1
ATOM 3243 N N . LYS A 1 446 ? -10.492 52.922 20.984 1.00 20.63 446 LYS A N 1
ATOM 3244 C CA . LYS A 1 446 ? -11.545 53.897 21.237 1.00 22.93 446 LYS A CA 1
ATOM 3245 C C . LYS A 1 446 ? -12.820 53.178 21.656 1.00 23.81 446 LYS A C 1
ATOM 3246 O O . LYS A 1 446 ? -13.280 52.266 20.973 1.00 23.13 446 LYS A O 1
ATOM 3252 N N . GLY A 1 447 ? -13.381 53.568 22.799 1.00 23.81 447 GLY A N 1
ATOM 3253 C CA . GLY A 1 447 ? -14.568 52.911 23.313 1.00 21.59 447 GLY A CA 1
ATOM 3254 C C . GLY A 1 447 ? -14.575 52.849 24.830 1.00 22.44 447 GLY A C 1
ATOM 3255 O O . GLY A 1 447 ? -13.718 53.441 25.478 1.00 25.55 447 GLY A O 1
ATOM 3256 N N . ASP A 1 448 ? -15.535 52.123 25.391 1.00 23.76 448 ASP A N 1
ATOM 3257 C CA . ASP A 1 448 ? -15.712 52.060 26.841 1.00 28.19 448 ASP A CA 1
ATOM 3258 C C . ASP A 1 448 ? -15.205 50.736 27.413 1.00 23.50 448 ASP A C 1
ATOM 3259 O O . ASP A 1 448 ? -15.807 49.695 27.190 1.00 26.92 448 ASP A O 1
ATOM 3264 N N . PRO A 1 449 ? -14.080 50.778 28.146 1.00 23.69 449 PRO A N 1
ATOM 3265 C CA . PRO A 1 449 ? -13.446 49.584 28.720 1.00 22.71 449 PRO A CA 1
ATOM 3266 C C . PRO A 1 449 ? -14.190 49.031 29.929 1.00 28.93 449 PRO A C 1
ATOM 3267 O O . PRO A 1 449 ? -13.862 47.942 30.388 1.00 27.73 449 PRO A O 1
ATOM 3271 N N . THR A 1 450 ? -15.172 49.770 30.438 1.00 27.48 450 THR A N 1
ATOM 3272 C CA . THR A 1 450 ? -15.845 49.382 31.677 1.00 29.00 450 THR A CA 1
ATOM 3273 C C . THR A 1 450 ? -16.262 47.908 31.719 1.00 27.40 450 THR A C 1
ATOM 3274 O O . THR A 1 450 ? -15.901 47.188 32.647 1.00 32.50 450 THR A O 1
ATOM 3278 N N . PRO A 1 451 ? -17.025 47.452 30.719 1.00 26.34 451 PRO A N 1
ATOM 3279 C CA . PRO A 1 451 ? -17.494 46.061 30.764 1.00 27.43 451 PRO A CA 1
ATOM 3280 C C . PRO A 1 451 ? -16.352 45.050 30.668 1.00 26.50 451 PRO A C 1
ATOM 3281 O O . PRO A 1 451 ? -16.508 43.899 31.069 1.00 29.21 451 PRO A O 1
ATOM 3285 N N . LEU A 1 452 ? -15.214 45.472 30.130 1.00 30.42 452 LEU A N 1
ATOM 3286 C CA . LEU A 1 452 ? -14.087 44.562 29.993 1.00 25.76 452 LEU A CA 1
ATOM 3287 C C . LEU A 1 452 ? -13.348 44.421 31.317 1.00 30.25 452 LEU A C 1
ATOM 3288 O O . LEU A 1 452 ? -12.661 43.437 31.552 1.00 27.63 452 LEU A O 1
ATOM 3293 N N . GLU A 1 453 ? -13.505 45.415 32.181 1.00 23.33 453 GLU A N 1
ATOM 3294 C CA . GLU A 1 453 ? -12.668 45.528 33.370 1.00 27.88 453 GLU A CA 1
ATOM 3295 C C . GLU A 1 453 ? -13.382 45.283 34.701 1.00 37.06 453 GLU A C 1
ATOM 3296 O O . GLU A 1 453 ? -12.795 45.478 35.765 1.00 30.67 453 GLU A O 1
ATOM 3302 N N . THR A 1 454 ? -14.639 44.862 34.658 1.00 34.34 454 THR A N 1
ATOM 3303 C CA . THR A 1 454 ? -15.295 44.464 35.898 1.00 41.62 454 THR A CA 1
ATOM 3304 C C . THR A 1 454 ? -14.714 43.122 36.333 1.00 44.50 454 THR A C 1
ATOM 3305 O O . THR A 1 454 ? -14.304 42.324 35.491 1.00 43.45 454 THR A O 1
ATOM 3309 N N . PRO A 1 455 ? -14.649 42.879 37.652 1.00 47.60 455 PRO A N 1
ATOM 3310 C CA . PRO A 1 455 ? -14.125 41.615 38.176 1.00 47.79 455 PRO A CA 1
ATOM 3311 C C . PRO A 1 455 ? -14.693 40.414 37.428 1.00 47.15 455 PRO A C 1
ATOM 3312 O O . PRO A 1 455 ? -15.882 40.385 37.117 1.00 47.47 455 PRO A O 1
ATOM 3316 N N . GLY A 1 456 ? -13.846 39.433 37.140 1.00 50.30 456 GLY A N 1
ATOM 3317 C CA . GLY A 1 456 ? -14.277 38.264 36.397 1.00 57.00 456 GLY A CA 1
ATOM 3318 C C . GLY A 1 456 ? -14.466 38.590 34.929 1.00 52.52 456 GLY A C 1
ATOM 3319 O O . GLY A 1 456 ? -15.247 37.945 34.230 1.00 51.57 456 GLY A O 1
ATOM 3320 N N . ALA A 1 457 ? -13.749 39.610 34.472 1.00 49.85 457 ALA A N 1
ATOM 3321 C CA . ALA A 1 457 ? -13.747 40.000 33.070 1.00 55.75 457 ALA A CA 1
ATOM 3322 C C . ALA A 1 457 ? -13.547 38.784 32.171 1.00 49.79 457 ALA A C 1
ATOM 3323 O O . ALA A 1 457 ? -12.603 38.018 32.357 1.00 59.17 457 ALA A O 1
ATOM 3325 N N . THR A 1 458 ? -14.429 38.611 31.191 1.00 46.61 458 THR A N 1
ATOM 3326 C CA . THR A 1 458 ? -14.340 37.455 30.308 1.00 52.76 458 THR A CA 1
ATOM 3327 C C . THR A 1 458 ? -14.403 37.824 28.825 1.00 46.17 458 THR A C 1
ATOM 3328 O O . THR A 1 458 ? -14.074 37.006 27.964 1.00 44.20 458 THR A O 1
ATOM 3332 N N . LEU A 1 459 ? -14.815 39.056 28.537 1.00 42.41 459 LEU A N 1
ATOM 3333 C CA . LEU A 1 459 ? -15.046 39.495 27.162 1.00 35.50 459 LEU A CA 1
ATOM 3334 C C . LEU A 1 459 ? -13.832 39.275 26.268 1.00 34.60 459 LEU A C 1
ATOM 3335 O O . LEU A 1 459 ? -12.692 39.513 26.674 1.00 31.38 459 LEU A O 1
ATOM 3340 N N . ASN A 1 460 ? -14.088 38.823 25.047 1.00 25.06 460 ASN A N 1
ATOM 3341 C CA . ASN A 1 460 ? -13.027 38.619 24.075 1.00 24.53 460 ASN A CA 1
ATOM 3342 C C . ASN A 1 460 ? -13.242 39.486 22.836 1.00 23.72 460 ASN A C 1
ATOM 3343 O O . ASN A 1 460 ? -14.369 39.840 22.498 1.00 23.95 460 ASN A O 1
ATOM 3348 N N . ASP A 1 461 ? -12.156 39.853 22.168 1.00 19.44 461 ASP A N 1
ATOM 3349 C CA . ASP A 1 461 ? -12.285 40.623 20.943 1.00 18.49 461 ASP A CA 1
ATOM 3350 C C . ASP A 1 461 ? -12.463 39.674 19.755 1.00 14.46 461 ASP A C 1
ATOM 3351 O O . ASP A 1 461 ? -12.559 38.456 19.938 1.00 20.82 461 ASP A O 1
ATOM 3356 N N . ASP A 1 462 ? -12.524 40.224 18.550 1.00 18.34 462 ASP A N 1
ATOM 3357 C CA . ASP A 1 462 ? -12.709 39.400 17.355 1.00 22.55 462 ASP A CA 1
ATOM 3358 C C . ASP A 1 462 ? -11.374 39.088 16.680 1.00 21.19 462 ASP A C 1
ATOM 3359 O O . ASP A 1 462 ? -11.338 38.641 15.532 1.00 19.59 462 ASP A O 1
ATOM 3364 N N . GLU A 1 463 ? -10.288 39.348 17.402 1.00 18.69 463 GLU A N 1
ATOM 3365 C CA . GLU A 1 463 ? -8.932 39.122 16.898 1.00 17.73 463 GLU A CA 1
ATOM 3366 C C . GLU A 1 463 ? -8.612 39.948 15.662 1.00 18.89 463 GLU A C 1
ATOM 3367 O O . GLU A 1 463 ? -7.605 39.705 14.996 1.00 19.29 463 GLU A O 1
ATOM 3373 N N . ASN A 1 464 ? -9.456 40.945 15.378 1.00 16.51 464 ASN A N 1
ATOM 3374 C CA . ASN A 1 464 ? -9.268 41.813 14.223 1.00 20.06 464 ASN A CA 1
ATOM 3375 C C . ASN A 1 464 ? -9.465 43.304 14.565 1.00 20.20 464 ASN A C 1
ATOM 3376 O O . ASN A 1 464 ? -9.524 44.146 13.675 1.00 21.11 464 ASN A O 1
ATOM 3381 N N . GLY A 1 465 ? -9.557 43.625 15.852 1.00 19.16 465 GLY A N 1
ATOM 3382 C CA . GLY A 1 465 ? -9.505 45.016 16.264 1.00 16.40 465 GLY A CA 1
ATOM 3383 C C . GLY A 1 465 ? -10.686 45.526 17.074 1.00 23.43 465 GLY A C 1
ATOM 3384 O O . GLY A 1 465 ? -10.690 46.686 17.474 1.00 22.36 465 GLY A O 1
ATOM 3385 N N . THR A 1 466 ? -11.682 44.686 17.327 1.00 20.93 466 THR A N 1
ATOM 3386 C CA . THR A 1 466 ? -12.828 45.170 18.104 1.00 22.41 466 THR A CA 1
ATOM 3387 C C . THR A 1 466 ? -13.401 44.183 19.115 1.00 21.57 466 THR A C 1
ATOM 3388 O O . THR A 1 466 ? -13.398 42.965 18.900 1.00 20.10 466 THR A O 1
ATOM 3392 N N . TYR A 1 467 ? -13.875 44.740 20.231 1.00 21.24 467 TYR A N 1
ATOM 3393 C CA . TYR A 1 467 ? -14.628 44.005 21.238 1.00 21.91 467 TYR A CA 1
ATOM 3394 C C . TYR A 1 467 ? -16.143 44.090 20.981 1.00 21.46 467 TYR A C 1
ATOM 3395 O O . TYR A 1 467 ? -16.927 43.416 21.640 1.00 23.30 467 TYR A O 1
ATOM 3404 N N . ASN A 1 468 ? -16.551 44.935 20.040 1.00 23.48 468 ASN A N 1
ATOM 3405 C CA . ASN A 1 468 ? -17.963 44.994 19.651 1.00 27.78 468 ASN A CA 1
ATOM 3406 C C . ASN A 1 468 ? -18.368 43.689 19.003 1.00 27.56 468 ASN A C 1
ATOM 3407 O O . ASN A 1 468 ? -17.617 43.124 18.211 1.00 24.87 468 ASN A O 1
ATOM 3412 N N . SER A 1 469 ? -19.550 43.202 19.348 1.00 22.04 469 SER A N 1
ATOM 3413 C CA . SER A 1 469 ? -20.036 41.957 18.786 1.00 28.60 469 SER A CA 1
ATOM 3414 C C . SER A 1 469 ? -21.551 41.981 18.702 1.00 25.93 469 SER A C 1
ATOM 3415 O O . SER A 1 469 ? -22.187 42.966 19.068 1.00 25.69 469 SER A O 1
ATOM 3418 N N . TRP A 1 470 ? -22.119 40.887 18.208 1.00 29.83 470 TRP A N 1
ATOM 3419 C CA . TRP A 1 470 ? -23.563 40.707 18.209 1.00 29.22 470 TRP A CA 1
ATOM 3420 C C . TRP A 1 470 ? -24.099 40.923 19.624 1.00 31.80 470 TRP A C 1
ATOM 3421 O O . TRP A 1 470 ? -25.210 41.429 19.811 1.00 27.78 470 TRP A O 1
ATOM 3432 N N . PHE A 1 471 ? -23.280 40.578 20.616 1.00 31.40 471 PHE A N 1
ATOM 3433 C CA . PHE A 1 471 ? -23.699 40.590 22.018 1.00 36.13 471 PHE A CA 1
ATOM 3434 C C . PHE A 1 471 ? -23.443 41.889 22.799 1.00 38.24 471 PHE A C 1
ATOM 3435 O O . PHE A 1 471 ? -24.071 42.105 23.840 1.00 42.29 471 PHE A O 1
ATOM 3443 N N . ARG A 1 472 ? -22.545 42.746 22.307 1.00 34.21 472 ARG A N 1
ATOM 3444 C CA . ARG A 1 472 ? -22.137 43.959 23.036 1.00 41.60 472 ARG A CA 1
ATOM 3445 C C . ARG A 1 472 ? -21.631 45.078 22.114 1.00 40.12 472 ARG A C 1
ATOM 3446 O O . ARG A 1 472 ? -21.009 44.782 21.098 1.00 36.54 472 ARG A O 1
ATOM 3454 N N . ARG A 1 473 ? -21.875 46.348 22.481 1.00 39.02 473 ARG A N 1
ATOM 3455 C CA . ARG A 1 473 ? -21.584 47.520 21.611 1.00 41.05 473 ARG A CA 1
ATOM 3456 C C . ARG A 1 473 ? -20.983 48.750 22.329 1.00 36.74 473 ARG A C 1
ATOM 3457 O O . ARG A 1 473 ? -21.016 48.836 23.555 1.00 41.45 473 ARG A O 1
ATOM 3465 N N . GLY A 1 474 ? -20.458 49.703 21.553 1.00 29.37 474 GLY A N 1
ATOM 3466 C CA . GLY A 1 474 ? -19.712 50.834 22.093 1.00 31.01 474 GLY A CA 1
ATOM 3467 C C . GLY A 1 474 ? -18.396 50.496 22.796 1.00 29.31 474 GLY A C 1
ATOM 3468 O O . GLY A 1 474 ? -17.835 51.312 23.541 1.00 25.09 474 GLY A O 1
ATOM 3469 N N . LEU A 1 475 ? -17.895 49.292 22.546 1.00 23.67 475 LEU A N 1
ATOM 3470 C CA . LEU A 1 475 ? -16.719 48.787 23.242 1.00 22.97 475 LEU A CA 1
ATOM 3471 C C . LEU A 1 475 ? -15.401 49.138 22.531 1.00 21.59 475 LEU A C 1
ATOM 3472 O O . LEU A 1 475 ? -15.412 49.593 21.381 1.00 24.10 475 LEU A O 1
ATOM 3477 N N . PRO A 1 476 ? -14.261 48.940 23.220 1.00 23.08 476 PRO A N 1
ATOM 3478 C CA . PRO A 1 476 ? -12.979 49.363 22.646 1.00 20.84 476 PRO A CA 1
ATOM 3479 C C . PRO A 1 476 ? -12.713 48.783 21.261 1.00 17.14 476 PRO A C 1
ATOM 3480 O O . PRO A 1 476 ? -12.902 47.582 21.021 1.00 21.60 476 PRO A O 1
ATOM 3484 N N . THR A 1 477 ? -12.266 49.662 20.372 1.00 20.69 477 THR A N 1
ATOM 3485 C CA . THR A 1 477 ? -11.976 49.312 18.993 1.00 19.18 477 THR A CA 1
ATOM 3486 C C . THR A 1 477 ? -10.718 50.029 18.550 1.00 22.33 477 THR A C 1
ATOM 3487 O O . THR A 1 477 ? -10.563 51.239 18.739 1.00 18.45 477 THR A O 1
ATOM 3491 N N . ILE A 1 478 ? -9.801 49.291 17.940 1.00 17.82 478 ILE A N 1
ATOM 3492 C CA . ILE A 1 478 ? -8.614 49.942 17.412 1.00 18.79 478 ILE A CA 1
ATOM 3493 C C . ILE A 1 478 ? -8.984 50.790 16.204 1.00 23.10 478 ILE A C 1
ATOM 3494 O O . ILE A 1 478 ? -9.591 50.303 15.249 1.00 24.34 478 ILE A O 1
ATOM 3499 N N . VAL A 1 479 ? -8.652 52.074 16.269 1.00 22.79 479 VAL A N 1
ATOM 3500 C CA . VAL A 1 479 ? -8.966 52.988 15.187 1.00 22.75 479 VAL A CA 1
ATOM 3501 C C . VAL A 1 479 ? -7.718 53.741 14.752 1.00 23.68 479 VAL A C 1
ATOM 3502 O O . VAL A 1 479 ? -6.809 53.988 15.546 1.00 26.00 479 VAL A O 1
ATOM 3506 N N . GLN A 1 480 ? -7.689 54.104 13.477 1.00 25.26 480 GLN A N 1
ATOM 3507 C CA . GLN A 1 480 ? -6.584 54.841 12.899 1.00 30.62 480 GLN A CA 1
ATOM 3508 C C . GLN A 1 480 ? -6.388 56.176 13.617 1.00 35.10 480 GLN A C 1
ATOM 3509 O O . GLN A 1 480 ? -7.362 56.874 13.918 1.00 28.79 480 GLN A O 1
ATOM 3515 N N . GLY A 1 481 ? -5.129 56.521 13.891 1.00 25.68 481 GLY A N 1
ATOM 3516 C CA . GLY A 1 481 ? -4.785 57.812 14.460 1.00 31.03 481 GLY A CA 1
ATOM 3517 C C . GLY A 1 481 ? -4.798 58.888 13.393 1.00 31.52 481 GLY A C 1
ATOM 3518 O O . GLY A 1 481 ? -5.247 58.634 12.277 1.00 37.47 481 GLY A O 1
ATOM 3519 N N . PRO A 1 482 ? -4.279 60.088 13.713 1.00 34.63 482 PRO A N 1
ATOM 3520 C CA . PRO A 1 482 ? -3.617 60.440 14.973 1.00 25.83 482 PRO A CA 1
ATOM 3521 C C . PRO A 1 482 ? -4.584 60.800 16.095 1.00 32.36 482 PRO A C 1
ATOM 3522 O O . PRO A 1 482 ? -5.765 61.061 15.857 1.00 32.69 482 PRO A O 1
ATOM 3526 N N . LEU A 1 483 ? -4.060 60.818 17.318 1.00 25.82 483 LEU A N 1
ATOM 3527 C CA . LEU A 1 483 ? -4.829 61.158 18.503 1.00 26.27 483 LEU A CA 1
ATOM 3528 C C . LEU A 1 483 ? -5.479 62.536 18.346 1.00 41.37 483 LEU A C 1
ATOM 3529 O O . LEU A 1 483 ? -4.896 63.450 17.761 1.00 35.61 483 LEU A O 1
ATOM 3534 N N . GLU A 1 484 ? -6.690 62.671 18.879 1.00 42.53 484 GLU A N 1
ATOM 3535 C CA . GLU A 1 484 ? -7.477 63.894 18.745 1.00 44.92 484 GLU A CA 1
ATOM 3536 C C . GLU A 1 484 ? -6.747 65.107 19.323 1.00 46.39 484 GLU A C 1
ATOM 3537 O O . GLU A 1 484 ? -6.575 66.125 18.648 1.00 45.43 484 GLU A O 1
ATOM 3543 N N . THR A 1 485 ? -6.317 64.985 20.575 1.00 40.81 485 THR A N 1
ATOM 3544 C CA . THR A 1 485 ? -5.563 66.040 21.246 1.00 41.23 485 THR A CA 1
ATOM 3545 C C . THR A 1 485 ? -4.146 65.550 21.511 1.00 41.08 485 THR A C 1
ATOM 3546 O O . THR A 1 485 ? -3.928 64.673 22.347 1.00 42.39 485 THR A O 1
ATOM 3550 N N . GLY A 1 486 ? -3.182 66.115 20.799 1.00 38.09 486 GLY A N 1
ATOM 3551 C CA . GLY A 1 486 ? -1.817 65.634 20.881 1.00 36.98 486 GLY A CA 1
ATOM 3552 C C . GLY A 1 486 ? -0.891 66.446 21.762 1.00 38.69 486 GLY A C 1
ATOM 3553 O O . GLY A 1 486 ? -1.121 67.626 22.033 1.00 37.68 486 GLY A O 1
ATOM 3554 N N . ASN A 1 487 ? 0.168 65.786 22.208 1.00 27.28 487 ASN A N 1
ATOM 3555 C CA . ASN A 1 487 ? 1.254 66.411 22.939 1.00 29.19 487 ASN A CA 1
ATOM 3556 C C . ASN A 1 487 ? 2.123 67.149 21.928 1.00 32.48 487 ASN A C 1
ATOM 3557 O O . ASN A 1 487 ? 2.568 66.559 20.944 1.00 28.78 487 ASN A O 1
ATOM 3562 N N . PRO A 1 488 ? 2.344 68.452 22.147 1.00 29.75 488 PRO A N 1
ATOM 3563 C CA . PRO A 1 488 ? 3.148 69.284 21.240 1.00 31.32 488 PRO A CA 1
ATOM 3564 C C . PRO A 1 488 ? 4.526 68.682 20.973 1.00 25.99 488 PRO A C 1
ATOM 3565 O O . PRO A 1 488 ? 5.067 68.834 19.879 1.00 25.93 488 PRO A O 1
ATOM 3569 N N . LEU A 1 489 ? 5.088 68.016 21.975 1.00 22.57 489 LEU A N 1
ATOM 3570 C CA . LEU A 1 489 ? 6.373 67.340 21.826 1.00 26.34 489 LEU A CA 1
ATOM 3571 C C . LEU A 1 489 ? 6.314 66.181 20.834 1.00 24.15 489 LEU A C 1
ATOM 3572 O O . LEU A 1 489 ? 7.351 65.701 20.382 1.00 24.43 489 LEU A O 1
ATOM 3577 N N . ASP A 1 490 ? 5.108 65.729 20.507 1.00 21.01 490 ASP A N 1
ATOM 3578 C CA . ASP A 1 490 ? 4.954 64.588 19.605 1.00 24.43 490 ASP A CA 1
ATOM 3579 C C . ASP A 1 490 ? 4.869 64.969 18.131 1.00 22.23 490 ASP A C 1
ATOM 3580 O O . ASP A 1 490 ? 4.772 64.095 17.270 1.00 21.13 490 ASP A O 1
ATOM 3585 N N . ALA A 1 491 ? 4.872 66.266 17.833 1.00 21.64 491 ALA A N 1
ATOM 3586 C CA . ALA A 1 491 ? 4.674 66.701 16.451 1.00 20.90 491 ALA A CA 1
ATOM 3587 C C . ALA A 1 491 ? 5.687 66.116 15.451 1.00 17.54 491 ALA A C 1
ATOM 3588 O O . ALA A 1 491 ? 5.306 65.693 14.355 1.00 18.37 491 ALA A O 1
ATOM 3590 N N . SER A 1 492 ? 6.957 66.064 15.838 1.00 17.74 492 SER A N 1
ATOM 3591 C CA . SER A 1 492 ? 8.015 65.676 14.908 1.00 19.76 492 SER A CA 1
ATOM 3592 C C . SER A 1 492 ? 8.002 64.181 14.608 1.00 20.14 492 SER A C 1
ATOM 3593 O O . SER A 1 492 ? 8.571 63.754 13.609 1.00 19.70 492 SER A O 1
ATOM 3596 N N . GLY A 1 493 ? 7.349 63.402 15.463 1.00 16.67 493 GLY A N 1
ATOM 3597 C CA . GLY A 1 493 ? 7.375 61.948 15.353 1.00 21.36 493 GLY A CA 1
ATOM 3598 C C . GLY A 1 493 ? 6.164 61.309 14.690 1.00 19.37 493 GLY A C 1
ATOM 3599 O O . GLY A 1 493 ? 6.081 60.084 14.595 1.00 18.70 493 GLY A O 1
ATOM 3600 N N . SER A 1 494 ? 5.235 62.132 14.206 1.00 19.74 494 SER A N 1
ATOM 3601 C CA . SER A 1 494 ? 4.020 61.624 13.562 1.00 20.84 494 SER A CA 1
ATOM 3602 C C . SER A 1 494 ? 4.301 61.019 12.188 1.00 17.46 494 SER A C 1
ATOM 3603 O O . SER A 1 494 ? 5.368 61.242 11.603 1.00 18.13 494 SER A O 1
ATOM 3606 N N . GLY A 1 495 ? 3.326 60.276 11.672 1.00 17.04 495 GLY A N 1
ATOM 3607 C CA . GLY A 1 495 ? 3.458 59.606 10.385 1.00 19.04 495 GLY A CA 1
ATOM 3608 C C . GLY A 1 495 ? 4.579 58.570 10.353 1.00 15.01 495 GLY A C 1
ATOM 3609 O O . GLY A 1 495 ? 5.001 58.062 11.387 1.00 17.23 495 GLY A O 1
ATOM 3610 N N . GLY A 1 496 ? 5.080 58.284 9.155 1.00 15.82 496 GLY A N 1
ATOM 3611 C CA . GLY A 1 496 ? 6.194 57.362 9.012 1.00 15.51 496 GLY A CA 1
ATOM 3612 C C . GLY A 1 496 ? 6.270 56.839 7.594 1.00 17.09 496 GLY A C 1
ATOM 3613 O O . GLY A 1 496 ? 6.064 57.592 6.634 1.00 17.20 496 GLY A O 1
ATOM 3614 N N . ASP A 1 497 ? 6.567 55.550 7.455 1.00 15.39 497 ASP A N 1
ATOM 3615 C CA . ASP A 1 497 ? 6.653 54.948 6.129 1.00 16.84 497 ASP A CA 1
ATOM 3616 C C . ASP A 1 497 ? 5.720 53.745 5.999 1.00 18.60 497 ASP A C 1
ATOM 3617 O O . ASP A 1 497 ? 5.909 52.914 5.121 1.00 17.94 497 ASP A O 1
ATOM 3622 N N . GLU A 1 498 ? 4.714 53.683 6.879 1.00 16.57 498 GLU A N 1
ATOM 3623 C CA . GLU A 1 498 ? 3.712 52.612 6.945 1.00 18.72 498 GLU A CA 1
ATOM 3624 C C . GLU A 1 498 ? 4.080 51.581 8.002 1.00 17.17 498 GLU A C 1
ATOM 3625 O O . GLU A 1 498 ? 3.211 51.053 8.692 1.00 19.85 498 GLU A O 1
ATOM 3631 N N . THR A 1 499 ? 5.373 51.306 8.131 1.00 18.48 499 THR A N 1
ATOM 3632 C CA . THR A 1 499 ? 5.835 50.307 9.092 1.00 16.59 499 THR A CA 1
ATOM 3633 C C . THR A 1 499 ? 6.637 50.902 10.244 1.00 16.47 499 THR A C 1
ATOM 3634 O O . THR A 1 499 ? 6.517 50.442 11.377 1.00 21.06 499 THR A O 1
ATOM 3638 N N . VAL A 1 500 ? 7.445 51.919 9.949 1.00 15.38 500 VAL A N 1
ATOM 3639 C CA . VAL A 1 500 ? 8.262 52.588 10.961 1.00 16.70 500 VAL A CA 1
ATOM 3640 C C . VAL A 1 500 ? 7.744 54.015 11.195 1.00 13.46 500 VAL A C 1
ATOM 3641 O O . VAL A 1 500 ? 7.848 54.860 10.319 1.00 13.77 500 VAL A O 1
ATOM 3645 N N . PRO A 1 501 ? 7.174 54.276 12.379 1.00 14.76 501 PRO A N 1
ATOM 3646 C CA . PRO A 1 501 ? 6.734 55.653 12.665 1.00 14.35 501 PRO A CA 1
ATOM 3647 C C . PRO A 1 501 ? 7.936 56.575 12.670 1.00 15.06 501 PRO A C 1
ATOM 3648 O O . PRO A 1 501 ? 9.034 56.158 13.017 1.00 14.36 501 PRO A O 1
ATOM 3652 N N . THR A 1 502 ? 7.733 57.829 12.296 1.00 14.89 502 THR A N 1
ATOM 3653 C CA . THR A 1 502 ? 8.812 58.795 12.326 1.00 11.98 502 THR A CA 1
ATOM 3654 C C . THR A 1 502 ? 9.504 58.829 13.707 1.00 13.54 502 THR A C 1
ATOM 3655 O O . THR A 1 502 ? 10.714 59.032 13.794 1.00 16.02 502 THR A O 1
ATOM 3659 N N . ASP A 1 503 ? 8.734 58.620 14.780 1.00 16.84 503 ASP A N 1
ATOM 3660 C CA . ASP A 1 503 ? 9.291 58.508 16.131 1.00 18.94 503 ASP A CA 1
ATOM 3661 C C . ASP A 1 503 ? 10.600 57.725 16.124 1.00 18.01 503 ASP A C 1
ATOM 3662 O O . ASP A 1 503 ? 11.595 58.137 16.707 1.00 18.08 503 ASP A O 1
ATOM 3667 N N . SER A 1 504 ? 10.562 56.575 15.463 1.00 14.06 504 SER A N 1
ATOM 3668 C CA . SER A 1 504 ? 11.664 55.610 15.451 1.00 11.67 504 SER A CA 1
ATOM 3669 C C . SER A 1 504 ? 12.623 55.907 14.290 1.00 14.03 504 SER A C 1
ATOM 3670 O O . SER A 1 504 ? 13.842 55.824 14.434 1.00 14.00 504 SER A O 1
ATOM 3673 N N . GLY A 1 505 ? 12.076 56.260 13.136 1.00 13.89 505 GLY A N 1
ATOM 3674 C CA . GLY A 1 505 ? 12.918 56.589 11.997 1.00 13.80 505 GLY A CA 1
ATOM 3675 C C . GLY A 1 505 ? 13.909 57.721 12.259 1.00 18.26 505 GLY A C 1
ATOM 3676 O O . GLY A 1 505 ? 15.021 57.720 11.736 1.00 13.54 505 GLY A O 1
ATOM 3677 N N . GLN A 1 506 ? 13.510 58.695 13.072 1.00 17.75 506 GLN A N 1
ATOM 3678 C CA . GLN A 1 506 ? 14.374 59.840 13.336 1.00 15.14 506 GLN A CA 1
ATOM 3679 C C . GLN A 1 506 ? 15.285 59.640 14.557 1.00 16.11 506 GLN A C 1
ATOM 3680 O O . GLN A 1 506 ? 16.043 60.536 14.912 1.00 16.34 506 GLN A O 1
ATOM 3686 N N . ALA A 1 507 ? 15.231 58.469 15.196 1.00 16.73 507 ALA A N 1
ATOM 3687 C CA . ALA A 1 507 ? 16.065 58.250 16.383 1.00 16.80 507 ALA A CA 1
ATOM 3688 C C . ALA A 1 507 ? 17.565 58.386 16.104 1.00 18.37 507 ALA A C 1
ATOM 3689 O O . ALA A 1 507 ? 18.300 58.966 16.912 1.00 17.73 507 ALA A O 1
ATOM 3691 N N . PRO A 1 508 ? 18.037 57.842 14.966 1.00 17.23 508 PRO A N 1
ATOM 3692 C CA . PRO A 1 508 ? 19.462 57.998 14.657 1.00 20.64 508 PRO A CA 1
ATOM 3693 C C . PRO A 1 508 ? 19.873 59.475 14.553 1.00 15.51 508 PRO A C 1
ATOM 3694 O O . PRO A 1 508 ? 20.931 59.847 15.055 1.00 17.73 508 PRO A O 1
ATOM 3698 N N . ALA A 1 509 ? 19.048 60.304 13.924 1.00 16.55 509 ALA A N 1
ATOM 3699 C CA . ALA A 1 509 ? 19.354 61.731 13.848 1.00 17.93 509 ALA A CA 1
ATOM 3700 C C . ALA A 1 509 ? 19.443 62.310 15.259 1.00 18.64 509 ALA A C 1
ATOM 3701 O O . ALA A 1 509 ? 20.377 63.036 15.584 1.00 18.28 509 ALA A O 1
ATOM 3703 N N . LEU A 1 510 ? 18.485 61.956 16.106 1.00 17.03 510 LEU A N 1
ATOM 3704 C CA . LEU A 1 510 ? 18.491 62.458 17.480 1.00 23.34 510 LEU A CA 1
ATOM 3705 C C . LEU A 1 510 ? 19.725 62.009 18.265 1.00 22.10 510 LEU A C 1
ATOM 3706 O O . LEU A 1 510 ? 20.184 62.709 19.168 1.00 24.81 510 LEU A O 1
ATOM 3711 N N . ALA A 1 511 ? 20.272 60.850 17.912 1.00 18.65 511 ALA A N 1
ATOM 3712 C CA . ALA A 1 511 ? 21.436 60.314 18.604 1.00 19.90 511 ALA A CA 1
ATOM 3713 C C . ALA A 1 511 ? 22.741 60.863 18.030 1.00 22.93 511 ALA A C 1
ATOM 3714 O O . ALA A 1 511 ? 23.829 60.518 18.493 1.00 24.94 511 ALA A O 1
ATOM 3716 N N . GLY A 1 512 ? 22.626 61.696 17.005 1.00 21.92 512 GLY A N 1
ATOM 3717 C CA . GLY A 1 512 ? 23.768 62.405 16.459 1.00 22.82 512 GLY A CA 1
ATOM 3718 C C . GLY A 1 512 ? 24.562 61.697 15.375 1.00 23.46 512 GLY A C 1
ATOM 3719 O O . GLY A 1 512 ? 25.774 61.886 15.290 1.00 23.58 512 GLY A O 1
ATOM 3720 N N . VAL A 1 513 ? 23.902 60.893 14.539 1.00 19.34 513 VAL A N 1
ATOM 3721 C CA . VAL A 1 513 ? 24.608 60.240 13.433 1.00 16.74 513 VAL A CA 1
ATOM 3722 C C . VAL A 1 513 ? 25.148 61.283 12.466 1.00 17.76 513 VAL A C 1
ATOM 3723 O O . VAL A 1 513 ? 24.670 62.429 12.427 1.00 18.89 513 VAL A O 1
ATOM 3727 N N . LYS A 1 514 ? 26.155 60.893 11.696 1.00 17.80 514 LYS A N 1
ATOM 3728 C CA . LYS A 1 514 ? 26.856 61.838 10.830 1.00 20.79 514 LYS A CA 1
ATOM 3729 C C . LYS A 1 514 ? 25.944 62.466 9.775 1.00 21.80 514 LYS A C 1
ATOM 3730 O O . LYS A 1 514 ? 26.017 63.669 9.511 1.00 18.47 514 LYS A O 1
ATOM 3736 N N . ALA A 1 515 ? 25.095 61.650 9.159 1.00 16.25 515 ALA A N 1
ATOM 3737 C CA . ALA A 1 515 ? 24.142 62.152 8.176 1.00 15.30 515 ALA A CA 1
ATOM 3738 C C . ALA A 1 515 ? 22.791 61.457 8.316 1.00 15.35 515 ALA A C 1
ATOM 3739 O O . ALA A 1 515 ? 22.724 60.251 8.566 1.00 15.67 515 ALA A O 1
ATOM 3741 N N . SER A 1 516 ? 21.717 62.221 8.173 1.00 12.85 516 SER A N 1
ATOM 3742 C CA . SER A 1 516 ? 20.358 61.687 8.301 1.00 15.52 516 SER A CA 1
ATOM 3743 C C . SER A 1 516 ? 19.444 62.375 7.281 1.00 18.63 516 SER A C 1
ATOM 3744 O O . SER A 1 516 ? 19.294 63.609 7.284 1.00 17.17 516 SER A O 1
ATOM 3747 N N . PHE A 1 517 ? 18.858 61.578 6.392 1.00 15.20 517 PHE A N 1
ATOM 3748 C CA . PHE A 1 517 ? 17.973 62.093 5.345 1.00 15.27 517 PHE A CA 1
ATOM 3749 C C . PHE A 1 517 ? 16.517 61.803 5.659 1.00 16.36 517 PHE A C 1
ATOM 3750 O O . PHE A 1 517 ? 16.085 60.638 5.707 1.00 16.05 517 PHE A O 1
ATOM 3758 N N . ARG A 1 518 ? 15.766 62.881 5.881 1.00 13.82 518 ARG A N 1
ATOM 3759 C CA . ARG A 1 518 ? 14.383 62.784 6.301 1.00 14.27 518 ARG A CA 1
ATOM 3760 C C . ARG A 1 518 ? 13.494 62.924 5.058 1.00 17.88 518 ARG A C 1
ATOM 3761 O O . ARG A 1 518 ? 13.249 64.029 4.565 1.00 18.03 518 ARG A O 1
ATOM 3769 N N . HIS A 1 519 ? 13.039 61.794 4.532 1.00 13.76 519 HIS A N 1
ATOM 3770 C CA . HIS A 1 519 ? 12.345 61.795 3.243 1.00 13.71 519 HIS A CA 1
ATOM 3771 C C . HIS A 1 519 ? 10.828 61.857 3.413 1.00 17.34 519 HIS A C 1
ATOM 3772 O O . HIS A 1 519 ? 10.258 61.180 4.257 1.00 20.39 519 HIS A O 1
ATOM 3779 N N . GLY A 1 520 ? 10.170 62.663 2.590 1.00 18.18 520 GLY A N 1
ATOM 3780 C CA . GLY A 1 520 ? 8.727 62.759 2.668 1.00 14.65 520 GLY A CA 1
ATOM 3781 C C . GLY A 1 520 ? 8.245 64.098 3.194 1.00 18.58 520 GLY A C 1
ATOM 3782 O O . GLY A 1 520 ? 9.017 65.048 3.322 1.00 18.09 520 GLY A O 1
ATOM 3783 N N . SER A 1 521 ? 6.960 64.153 3.526 1.00 22.42 521 SER A N 1
ATOM 3784 C CA . SER A 1 521 ? 6.297 65.412 3.839 1.00 21.99 521 SER A CA 1
ATOM 3785 C C . SER A 1 521 ? 6.883 66.148 5.047 1.00 20.70 521 SER A C 1
ATOM 3786 O O . SER A 1 521 ? 6.791 67.379 5.133 1.00 21.55 521 SER A O 1
ATOM 3789 N N . LYS A 1 522 ? 7.478 65.412 5.985 1.00 17.96 522 LYS A N 1
ATOM 3790 C CA . LYS A 1 522 ? 8.028 66.030 7.193 1.00 19.78 522 LYS A CA 1
ATOM 3791 C C . LYS A 1 522 ? 9.484 66.465 7.048 1.00 19.45 522 LYS A C 1
ATOM 3792 O O . LYS A 1 522 ? 10.078 67.000 7.981 1.00 17.38 522 LYS A O 1
ATOM 3798 N N . GLY A 1 523 ? 10.062 66.219 5.878 1.00 18.52 523 GLY A N 1
ATOM 3799 C CA . GLY A 1 523 ? 11.409 66.662 5.593 1.00 17.40 523 GLY A CA 1
ATOM 3800 C C . GLY A 1 523 ? 11.403 67.884 4.695 1.00 20.72 523 GLY A C 1
ATOM 3801 O O . GLY A 1 523 ? 10.338 68.435 4.397 1.00 19.66 523 GLY A O 1
ATOM 3802 N N . LYS A 1 524 ? 12.589 68.304 4.258 1.00 18.41 524 LYS A N 1
ATOM 3803 C CA . LYS A 1 524 ? 12.730 69.486 3.410 1.00 21.22 524 LYS A CA 1
ATOM 3804 C C . LYS A 1 524 ? 13.569 69.172 2.176 1.00 22.57 524 LYS A C 1
ATOM 3805 O O . LYS A 1 524 ? 14.113 68.073 2.051 1.00 19.22 524 LYS A O 1
ATOM 3811 N N . GLY A 1 525 ? 13.692 70.145 1.274 1.00 22.19 525 GLY A N 1
ATOM 3812 C CA . GLY A 1 525 ? 14.575 70.000 0.126 1.00 19.63 525 GLY A CA 1
ATOM 3813 C C . GLY A 1 525 ? 13.875 69.862 -1.211 1.00 19.17 525 GLY A C 1
ATOM 3814 O O . GLY A 1 525 ? 12.847 69.197 -1.335 1.00 20.02 525 GLY A O 1
ATOM 3815 N N . GLN A 1 526 ? 14.442 70.499 -2.233 1.00 21.91 526 GLN A N 1
ATOM 3816 C CA . GLN A 1 526 ? 13.785 70.548 -3.532 1.00 22.24 526 GLN A CA 1
ATOM 3817 C C . GLN A 1 526 ? 13.751 69.207 -4.262 1.00 17.94 526 GLN A C 1
ATOM 3818 O O . GLN A 1 526 ? 12.957 69.019 -5.191 1.00 20.83 526 GLN A O 1
ATOM 3824 N N . ALA A 1 527 ? 14.602 68.271 -3.847 1.00 18.92 527 ALA A N 1
ATOM 3825 C CA . ALA A 1 527 ? 14.594 66.922 -4.420 1.00 18.95 527 ALA A CA 1
ATOM 3826 C C . ALA A 1 527 ? 13.811 65.952 -3.547 1.00 20.21 527 ALA A C 1
ATOM 3827 O O . ALA A 1 527 ? 13.885 64.732 -3.729 1.00 22.85 527 ALA A O 1
ATOM 3829 N N . ASN A 1 5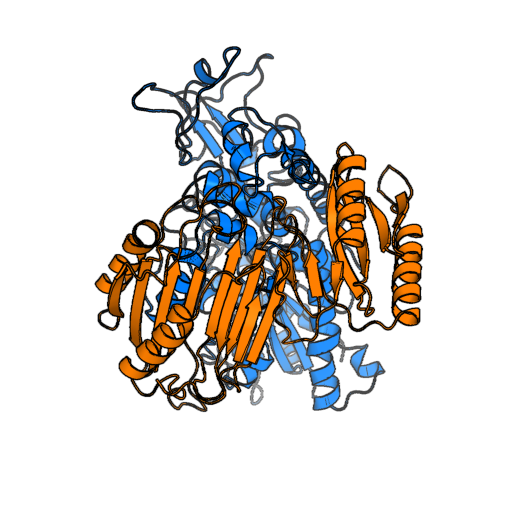28 ? 13.050 66.505 -2.608 1.00 18.55 528 ASN A N 1
ATOM 3830 C CA . ASN A 1 528 ? 12.346 65.713 -1.602 1.00 18.19 528 ASN A CA 1
ATOM 3831 C C . ASN A 1 528 ? 10.863 66.092 -1.553 1.00 18.26 528 ASN A C 1
ATOM 3832 O O . ASN A 1 528 ? 10.253 66.084 -0.487 1.00 21.20 528 ASN A O 1
ATOM 3837 N N . THR A 1 529 ? 10.287 66.429 -2.706 1.00 19.82 529 THR A N 1
ATOM 3838 C CA . THR A 1 529 ? 8.897 66.889 -2.758 1.00 20.86 529 THR A CA 1
ATOM 3839 C C . THR A 1 529 ? 7.868 65.795 -3.019 1.00 21.49 529 THR A C 1
ATOM 3840 O O . THR A 1 529 ? 6.677 66.020 -2.825 1.00 22.50 529 THR A O 1
ATOM 3844 N N . LYS A 1 530 ? 8.308 64.622 -3.471 1.00 19.47 530 LYS A N 1
ATOM 3845 C CA . LYS A 1 530 ? 7.386 63.509 -3.669 1.00 24.81 530 LYS A CA 1
ATOM 3846 C C . LYS A 1 530 ? 6.892 62.972 -2.333 1.00 18.25 530 LYS A C 1
ATOM 3847 O O . LYS A 1 530 ? 7.573 63.094 -1.321 1.00 19.96 530 LYS A O 1
ATOM 3853 N N . ARG A 1 531 ? 5.715 62.358 -2.331 1.00 23.37 531 ARG A N 1
ATOM 3854 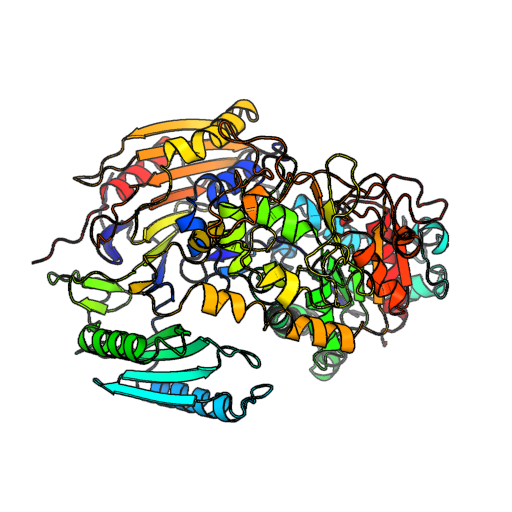C CA . ARG A 1 531 ? 5.203 61.693 -1.129 1.00 20.35 531 ARG A CA 1
ATOM 3855 C C . ARG A 1 531 ? 6.267 60.715 -0.627 1.00 20.73 531 ARG A C 1
ATOM 3856 O O . ARG A 1 531 ? 6.940 60.066 -1.435 1.00 17.24 531 ARG A O 1
ATOM 3864 N N . GLY A 1 532 ? 6.432 60.626 0.692 1.00 17.03 532 GLY A N 1
ATOM 3865 C CA . GLY A 1 532 ? 7.403 59.708 1.274 1.00 18.78 532 GLY A CA 1
ATOM 3866 C C . GLY A 1 532 ? 7.116 58.283 0.848 1.00 19.16 532 GLY A C 1
ATOM 3867 O O . GLY A 1 532 ? 5.966 57.911 0.632 1.00 17.84 532 GLY A O 1
ATOM 3868 N N . TYR A 1 533 ? 8.168 57.481 0.723 1.00 19.37 533 TYR A N 1
ATOM 3869 C CA . TYR A 1 533 ? 8.038 56.121 0.228 1.00 14.95 533 TYR A CA 1
ATOM 3870 C C . TYR A 1 533 ? 7.485 55.177 1.288 1.00 17.89 533 TYR A C 1
ATOM 3871 O O . TYR A 1 533 ? 7.445 55.505 2.470 1.00 17.89 533 TYR A O 1
ATOM 3880 N N . GLU A 1 534 ? 7.048 54.006 0.838 1.00 17.79 534 GLU A N 1
ATOM 3881 C CA . GLU A 1 534 ? 6.570 52.951 1.711 1.00 16.18 534 GLU A CA 1
ATOM 3882 C C . GLU A 1 534 ? 7.752 52.075 2.123 1.00 16.40 534 GLU A C 1
ATOM 3883 O O . GLU A 1 534 ? 8.706 51.910 1.370 1.00 16.83 534 GLU A O 1
ATOM 3889 N N . HIS A 1 535 ? 7.680 51.534 3.332 1.00 15.13 535 HIS A N 1
ATOM 3890 C CA . HIS A 1 535 ? 8.775 50.781 3.942 1.00 18.19 535 HIS A CA 1
ATOM 3891 C C . HIS A 1 535 ? 9.356 49.656 3.077 1.00 15.77 535 HIS A C 1
ATOM 3892 O O . HIS A 1 535 ? 10.559 49.604 2.825 1.00 14.50 535 HIS A O 1
ATOM 3899 N N . GLN A 1 536 ? 8.495 48.745 2.647 1.00 13.46 536 GLN A N 1
ATOM 3900 C CA . GLN A 1 536 ? 8.941 47.519 2.023 1.00 18.93 536 GLN A CA 1
ATOM 3901 C C . GLN A 1 536 ? 9.678 47.818 0.734 1.00 16.51 536 GLN A C 1
ATOM 3902 O O . GLN A 1 536 ? 10.658 47.148 0.399 1.00 18.79 536 GLN A O 1
ATOM 3908 N N . GLU A 1 537 ? 9.205 48.838 0.028 1.00 18.94 537 GLU A N 1
ATOM 3909 C CA . GLU A 1 537 ? 9.742 49.179 -1.280 1.00 22.95 537 GLU A CA 1
ATOM 3910 C C . GLU A 1 537 ? 10.671 50.392 -1.239 1.00 19.52 537 GLU A C 1
ATOM 3911 O O . GLU A 1 537 ? 10.958 50.971 -2.273 1.00 16.71 537 GLU A O 1
ATOM 3917 N N . SER A 1 538 ? 11.128 50.785 -0.054 1.00 13.87 538 SER A N 1
ATOM 3918 C CA . SER A 1 538 ? 11.889 52.040 0.073 1.00 15.67 538 SER A CA 1
ATOM 3919 C C . SER A 1 538 ? 13.094 52.140 -0.876 1.00 13.03 538 SER A C 1
ATOM 3920 O O . SER A 1 538 ? 13.378 53.213 -1.421 1.00 15.21 538 SER A O 1
ATOM 3923 N N . TYR A 1 539 ? 13.805 51.035 -1.084 1.00 14.42 539 TYR A N 1
ATOM 3924 C CA . TYR A 1 539 ? 15.017 51.092 -1.893 1.00 12.13 539 TYR A CA 1
ATOM 3925 C C . TYR A 1 539 ? 14.712 51.170 -3.377 1.00 13.85 539 TYR A C 1
ATOM 3926 O O . TYR A 1 539 ? 15.620 51.259 -4.199 1.00 14.67 539 TYR A O 1
ATOM 3935 N N . ASN A 1 540 ? 13.428 51.119 -3.715 1.00 13.22 540 ASN A N 1
ATOM 3936 C CA . ASN A 1 540 ? 13.015 51.394 -5.093 1.00 14.77 540 ASN A CA 1
ATOM 3937 C C . ASN A 1 540 ? 12.657 52.872 -5.344 1.00 16.87 540 ASN A C 1
ATOM 3938 O O . ASN A 1 540 ? 12.231 53.244 -6.444 1.00 16.47 540 ASN A O 1
ATOM 3943 N N . ASP A 1 541 ? 12.848 53.705 -4.328 1.00 14.35 541 ASP A N 1
ATOM 3944 C CA . ASP A 1 541 ? 12.600 55.143 -4.451 1.00 15.69 541 ASP A CA 1
ATOM 3945 C C . ASP A 1 541 ? 13.925 55.843 -4.711 1.00 18.55 541 ASP A C 1
ATOM 3946 O O . ASP A 1 541 ? 14.930 55.527 -4.069 1.00 15.14 541 ASP A O 1
ATOM 3951 N N . ALA A 1 542 ? 13.929 56.784 -5.655 1.00 16.88 542 ALA A N 1
ATOM 3952 C CA . ALA A 1 542 ? 15.152 57.481 -6.046 1.00 16.87 542 ALA A CA 1
ATOM 3953 C C . ALA A 1 542 ? 15.913 58.103 -4.876 1.00 16.91 542 ALA A C 1
ATOM 3954 O O . ALA A 1 542 ? 17.137 58.173 -4.894 1.00 14.99 542 ALA A O 1
ATOM 3956 N N . ARG A 1 543 ? 15.194 58.587 -3.869 1.00 15.86 543 ARG A N 1
ATOM 3957 C CA . ARG A 1 543 ? 15.856 59.234 -2.734 1.00 15.69 543 ARG A CA 1
ATOM 3958 C C . ARG A 1 543 ? 16.639 58.243 -1.875 1.00 13.33 543 ARG A C 1
ATOM 3959 O O . ARG A 1 543 ? 17.715 58.570 -1.359 1.00 13.41 543 ARG A O 1
ATOM 3967 N N . ALA A 1 544 ? 16.080 57.044 -1.698 1.00 16.24 544 ALA A N 1
ATOM 3968 C CA . ALA A 1 544 ? 16.755 56.019 -0.901 1.00 14.31 544 ALA A CA 1
ATOM 3969 C C . ALA A 1 544 ? 18.017 55.587 -1.620 1.00 12.52 544 ALA A C 1
ATOM 3970 O O . ALA A 1 544 ? 19.058 55.382 -0.992 1.00 14.32 544 ALA A O 1
ATOM 3972 N N . GLN A 1 545 ? 17.908 55.433 -2.939 1.00 15.26 545 GLN A N 1
ATOM 3973 C CA . GLN A 1 545 ? 19.037 55.055 -3.791 1.00 14.15 545 GLN A CA 1
ATOM 3974 C C . GLN A 1 545 ? 20.129 56.120 -3.753 1.00 14.71 545 GLN A C 1
ATOM 3975 O O . GLN A 1 545 ? 21.316 55.807 -3.626 1.00 13.42 545 GLN A O 1
ATOM 3981 N N . TRP A 1 546 ? 19.714 57.376 -3.871 1.00 14.17 546 TRP A N 1
ATOM 3982 C CA . TRP A 1 546 ? 20.649 58.505 -3.808 1.00 10.90 546 TRP A CA 1
ATOM 3983 C C . TRP A 1 546 ? 21.379 58.477 -2.479 1.00 14.56 546 TRP A C 1
ATOM 3984 O O . TRP A 1 546 ? 22.594 58.564 -2.427 1.00 14.55 546 TRP A O 1
ATOM 3995 N N . ALA A 1 547 ? 20.625 58.372 -1.388 1.00 12.08 547 ALA A N 1
ATOM 3996 C CA . ALA A 1 547 ? 21.243 58.394 -0.069 1.00 13.04 547 ALA A CA 1
ATOM 3997 C C . ALA A 1 547 ? 22.213 57.229 0.175 1.00 13.68 547 ALA A C 1
ATOM 3998 O O . ALA A 1 547 ? 23.205 57.385 0.880 1.00 13.90 547 ALA A O 1
ATOM 4000 N N . ALA A 1 548 ? 21.909 56.065 -0.391 1.00 13.19 548 ALA A N 1
ATOM 4001 C CA . ALA A 1 548 ? 22.804 54.915 -0.283 1.00 14.14 548 ALA A CA 1
ATOM 4002 C C . ALA A 1 548 ? 24.109 55.144 -1.050 1.00 12.48 548 ALA A C 1
ATOM 4003 O O . ALA A 1 548 ? 25.202 54.964 -0.512 1.00 13.55 548 ALA A O 1
ATOM 4005 N N . LEU A 1 549 ? 23.997 55.543 -2.311 1.00 15.72 549 LEU A N 1
ATOM 4006 C CA . LEU A 1 549 ? 25.195 55.763 -3.109 1.00 14.85 549 LEU A CA 1
ATOM 4007 C C . LEU A 1 549 ? 26.027 56.916 -2.551 1.00 16.77 549 LEU A C 1
ATOM 4008 O O . LEU A 1 549 ? 27.253 56.850 -2.516 1.00 13.60 549 LEU A O 1
ATOM 4013 N N . TYR A 1 550 ? 25.351 57.972 -2.107 1.00 14.27 550 TYR A N 1
ATOM 4014 C CA . TYR A 1 550 ? 26.026 59.088 -1.457 1.00 13.30 550 TYR A CA 1
ATOM 4015 C C . TYR A 1 550 ? 26.820 58.602 -0.242 1.00 16.62 550 TYR A C 1
ATOM 4016 O O . TYR A 1 550 ? 27.990 58.941 -0.079 1.00 14.13 550 TYR A O 1
ATOM 4025 N N . GLY A 1 551 ? 26.185 57.803 0.613 1.00 16.59 551 GLY A N 1
ATOM 4026 C CA . GLY A 1 551 ? 26.874 57.254 1.764 1.00 14.59 551 GLY A CA 1
ATOM 4027 C C . GLY A 1 551 ? 28.116 56.455 1.375 1.00 15.00 551 GLY A C 1
ATOM 4028 O O . GLY A 1 551 ? 29.185 56.600 1.969 1.00 13.35 551 GLY A O 1
ATOM 4029 N N . VAL A 1 552 ? 27.982 55.615 0.357 1.00 16.36 552 VAL A N 1
ATOM 4030 C CA . VAL A 1 552 ? 29.101 54.766 -0.050 1.00 16.83 552 VAL A CA 1
ATOM 4031 C C . VAL A 1 552 ? 30.289 55.605 -0.514 1.00 15.53 552 VAL A C 1
ATOM 4032 O O . VAL A 1 552 ? 31.442 55.338 -0.133 1.00 14.42 552 VAL A O 1
ATOM 4036 N N . ILE A 1 553 ? 30.005 56.621 -1.324 1.00 14.41 553 ILE A N 1
ATOM 4037 C CA . ILE A 1 553 ? 31.059 57.517 -1.789 1.00 15.41 553 ILE A CA 1
ATOM 4038 C C . ILE A 1 553 ? 31.761 58.239 -0.631 1.00 14.97 553 ILE A C 1
ATOM 4039 O O . ILE A 1 553 ? 32.997 58.278 -0.564 1.00 14.46 553 ILE A O 1
ATOM 4044 N N . LYS A 1 554 ? 30.983 58.806 0.283 1.00 15.73 554 LYS A N 1
ATOM 4045 C CA . LYS A 1 554 ? 31.568 59.486 1.429 1.00 17.78 554 LYS A CA 1
ATOM 4046 C C . LYS A 1 554 ? 32.402 58.552 2.317 1.00 18.19 554 LYS A C 1
ATOM 4047 O O . LYS A 1 554 ? 33.538 58.875 2.675 1.00 16.23 554 LYS A O 1
ATOM 4053 N N . ILE A 1 555 ? 31.852 57.382 2.648 1.00 15.39 555 ILE A N 1
ATOM 4054 C CA . ILE A 1 555 ? 32.556 56.428 3.497 1.00 16.84 555 ILE A CA 1
ATOM 4055 C C . ILE A 1 555 ? 33.877 55.984 2.864 1.00 15.74 555 ILE A C 1
ATOM 4056 O O . ILE A 1 555 ? 34.880 55.811 3.551 1.00 15.89 555 ILE A O 1
ATOM 4061 N N . THR A 1 556 ? 33.854 55.787 1.554 1.00 15.46 556 THR A N 1
ATOM 4062 C CA . THR A 1 556 ? 35.024 55.367 0.780 1.00 15.39 556 THR A CA 1
ATOM 4063 C C . THR A 1 556 ? 36.230 56.316 0.912 1.00 15.83 556 THR A C 1
ATOM 4064 O O . THR A 1 556 ? 37.387 55.890 0.801 1.00 16.40 556 THR A O 1
ATOM 4068 N N . GLN A 1 557 ? 35.967 57.591 1.162 1.00 16.30 557 GLN A N 1
ATOM 4069 C CA . GLN A 1 557 ? 37.052 58.557 1.338 1.00 17.75 557 GLN A CA 1
ATOM 4070 C C . GLN A 1 557 ? 37.973 58.151 2.496 1.00 20.35 557 GLN A C 1
ATOM 4071 O O . GLN A 1 557 ? 39.139 58.550 2.554 1.00 22.13 557 GLN A O 1
ATOM 4077 N N . LEU A 1 558 ? 37.444 57.331 3.403 1.00 19.50 558 LEU A N 1
ATOM 4078 C CA . LEU A 1 558 ? 38.202 56.842 4.557 1.00 18.53 558 LEU A CA 1
ATOM 4079 C C . LEU A 1 558 ? 39.068 55.617 4.257 1.00 22.08 558 LEU A C 1
ATOM 4080 O O . LEU A 1 558 ? 39.907 55.234 5.070 1.00 24.17 558 LEU A O 1
ATOM 4085 N N . ALA A 1 559 ? 38.864 54.999 3.101 1.00 22.49 559 ALA A N 1
ATOM 4086 C CA . ALA A 1 559 ? 39.567 53.764 2.785 1.00 23.10 559 ALA A CA 1
ATOM 4087 C C . ALA A 1 559 ? 41.044 54.066 2.594 1.00 33.55 559 ALA A C 1
ATOM 4088 O O . ALA A 1 559 ? 41.395 55.078 1.998 1.00 27.36 559 ALA A O 1
ATOM 4090 N N . ASP A 1 560 ? 41.908 53.198 3.109 1.00 37.98 560 ASP A N 1
ATOM 4091 C CA . ASP A 1 560 ? 43.343 53.383 2.929 1.00 48.13 560 ASP A CA 1
ATOM 4092 C C . ASP A 1 560 ? 43.756 52.890 1.552 1.00 47.35 560 ASP A C 1
ATOM 4093 O O . ASP A 1 560 ? 43.082 52.041 0.968 1.00 49.11 560 ASP A O 1
ATOM 4098 N N . TRP A 1 561 ? 44.855 53.431 1.035 1.00 56.11 561 TRP A N 1
ATOM 4099 C CA . TRP A 1 561 ? 45.421 52.969 -0.232 1.00 64.24 561 TRP A CA 1
ATOM 4100 C C . TRP A 1 561 ? 46.459 53.942 -0.791 1.00 65.62 561 TRP A C 1
ATOM 4101 O O . TRP A 1 561 ? 47.127 54.658 -0.045 1.00 67.27 561 TRP A O 1
ATOM 4112 N N . MET B 2 1 ? 2.511 2.624 -12.026 1.00 31.54 33 MET B N 1
ATOM 4113 C CA . MET B 2 1 ? 3.896 3.035 -12.207 1.00 37.51 33 MET B CA 1
ATOM 4114 C C . MET B 2 1 ? 4.839 1.918 -11.769 1.00 29.98 33 MET B C 1
ATOM 4115 O O . MET B 2 1 ? 4.587 1.241 -10.777 1.00 38.26 33 MET B O 1
ATOM 4120 N N . ASP B 2 2 ? 5.931 1.740 -12.506 1.00 36.23 34 ASP B N 1
ATOM 4121 C CA . ASP B 2 2 ? 6.928 0.726 -12.177 1.00 33.62 34 ASP B CA 1
ATOM 4122 C C . ASP B 2 2 ? 7.770 1.147 -10.976 1.00 35.97 34 ASP B C 1
ATOM 4123 O O . ASP B 2 2 ? 8.620 2.028 -11.088 1.00 41.09 34 ASP B O 1
ATOM 4128 N N . LYS B 2 3 ? 7.532 0.514 -9.831 1.00 31.87 35 LYS B N 1
ATOM 4129 C CA . LYS B 2 3 ? 8.259 0.838 -8.606 1.00 30.61 35 LYS B CA 1
ATOM 4130 C C . LYS B 2 3 ? 9.442 -0.102 -8.392 1.00 31.84 35 LYS B C 1
ATOM 4131 O O . LYS B 2 3 ? 9.838 -0.389 -7.260 1.00 26.97 35 LYS B O 1
ATOM 4137 N N . THR B 2 4 ? 10.008 -0.582 -9.491 1.00 38.49 36 THR B N 1
ATOM 4138 C CA . THR B 2 4 ? 11.192 -1.422 -9.408 1.00 37.24 36 THR B CA 1
ATOM 4139 C C . THR B 2 4 ? 12.321 -0.669 -8.716 1.00 30.73 36 THR B C 1
ATOM 4140 O O . THR B 2 4 ? 12.725 0.411 -9.155 1.00 35.80 36 THR B O 1
ATOM 4144 N N . GLY B 2 5 ? 12.809 -1.227 -7.614 1.00 31.25 37 GLY B N 1
ATOM 4145 C CA . GLY B 2 5 ? 13.914 -0.628 -6.890 1.00 34.43 37 GLY B CA 1
ATOM 4146 C C . GLY B 2 5 ? 13.523 0.447 -5.885 1.00 25.33 37 GLY B C 1
ATOM 4147 O O . GLY B 2 5 ? 14.379 0.941 -5.147 1.00 28.03 37 GLY B O 1
ATOM 4148 N N . TRP B 2 6 ? 12.246 0.819 -5.852 1.00 28.57 38 TRP B N 1
ATOM 4149 C CA . TRP B 2 6 ? 11.792 1.794 -4.859 1.00 28.17 38 TRP B CA 1
ATOM 4150 C C . TRP B 2 6 ? 12.076 1.281 -3.454 1.00 25.30 38 TRP B C 1
ATOM 4151 O O . TRP B 2 6 ? 12.127 0.072 -3.225 1.00 26.36 38 TRP B O 1
ATOM 4162 N N . ILE B 2 7 ? 12.274 2.207 -2.519 1.00 22.31 39 ILE B N 1
ATOM 4163 C CA . ILE B 2 7 ? 12.657 1.872 -1.152 1.00 19.48 39 ILE B CA 1
ATOM 4164 C C . ILE B 2 7 ? 11.583 2.310 -0.158 1.00 23.27 39 ILE B C 1
ATOM 4165 O O . ILE B 2 7 ? 11.125 3.460 -0.189 1.00 20.38 39 ILE B O 1
ATOM 4170 N N . THR B 2 8 ? 11.189 1.397 0.720 1.00 21.12 40 THR B N 1
ATOM 4171 C CA . THR B 2 8 ? 10.245 1.713 1.791 1.00 20.40 40 THR B CA 1
ATOM 4172 C C . THR B 2 8 ? 11.004 2.298 2.980 1.00 26.41 40 THR B C 1
ATOM 4173 O O . THR B 2 8 ? 11.901 1.654 3.528 1.00 23.92 40 THR B O 1
ATOM 4177 N N . HIS B 2 9 ? 10.649 3.525 3.361 1.00 21.19 41 HIS B N 1
ATOM 4178 C CA . HIS B 2 9 ? 11.340 4.253 4.413 1.00 17.62 41 HIS B CA 1
ATOM 4179 C C . HIS B 2 9 ? 10.445 4.378 5.644 1.00 18.28 41 HIS B C 1
ATOM 4180 O O . HIS B 2 9 ? 9.230 4.518 5.525 1.00 19.06 41 HIS B O 1
ATOM 4187 N N . CYS B 2 10 ? 11.055 4.332 6.822 1.00 16.70 42 CYS B N 1
ATOM 4188 C CA . CYS B 2 10 ? 10.341 4.593 8.069 1.00 17.62 42 CYS B CA 1
ATOM 4189 C C . CYS B 2 10 ? 10.602 6.024 8.494 1.00 19.56 42 CYS B C 1
ATOM 4190 O O . CYS B 2 10 ? 11.755 6.424 8.637 1.00 18.45 42 CYS B O 1
ATOM 4193 N N . PHE B 2 11 ? 9.532 6.786 8.697 1.00 15.60 43 PHE B N 1
ATOM 4194 C CA . PHE B 2 11 ? 9.637 8.128 9.262 1.00 17.63 43 PHE B CA 1
ATOM 4195 C C . PHE B 2 11 ? 8.608 8.235 10.390 1.00 12.61 43 PHE B C 1
ATOM 4196 O O . PHE B 2 11 ? 7.409 8.077 10.161 1.00 16.34 43 PHE B O 1
ATOM 4204 N N . GLY B 2 12 ? 9.070 8.451 11.612 1.00 14.17 44 GLY B N 1
ATOM 4205 C CA . GLY B 2 12 ? 8.145 8.551 12.733 1.00 16.48 44 GLY B CA 1
ATOM 4206 C C . GLY B 2 12 ? 7.326 7.276 12.844 1.00 19.68 44 GLY B C 1
ATOM 4207 O O . GLY B 2 12 ? 7.897 6.181 12.912 1.00 15.78 44 GLY B O 1
ATOM 4208 N N . ARG B 2 13 ? 5.998 7.406 12.840 1.00 18.08 45 ARG B N 1
ATOM 4209 C CA . ARG B 2 13 ? 5.115 6.242 12.966 1.00 13.42 45 ARG B CA 1
ATOM 4210 C C . ARG B 2 13 ? 4.752 5.657 11.613 1.00 14.81 45 ARG B C 1
ATOM 4211 O O . ARG B 2 13 ? 4.006 4.678 11.542 1.00 18.81 45 ARG B O 1
ATOM 4219 N N . PHE B 2 14 ? 5.283 6.243 10.543 1.00 18.08 46 PHE B N 1
ATOM 4220 C CA . PHE B 2 14 ? 4.791 5.948 9.200 1.00 19.31 46 PHE B CA 1
ATOM 4221 C C . PHE B 2 14 ? 5.807 5.300 8.265 1.00 19.21 46 PHE B C 1
ATOM 4222 O O . PHE B 2 14 ? 7.005 5.315 8.526 1.00 18.24 46 PHE B O 1
ATOM 4230 N N . LEU B 2 15 ? 5.297 4.737 7.175 1.00 15.86 47 LEU B N 1
ATOM 4231 C CA . LEU B 2 15 ? 6.120 4.245 6.068 1.00 15.93 47 LEU B CA 1
ATOM 4232 C C . LEU B 2 15 ? 5.733 4.985 4.790 1.00 17.12 47 LEU B C 1
ATOM 4233 O O . LEU B 2 15 ? 4.588 5.409 4.636 1.00 17.75 47 LEU B O 1
ATOM 4238 N N . ILE B 2 16 ? 6.684 5.112 3.869 1.00 13.23 48 ILE B N 1
ATOM 4239 C CA . ILE B 2 16 ? 6.428 5.692 2.564 1.00 15.81 48 ILE B CA 1
ATOM 4240 C C . ILE B 2 16 ? 7.453 5.126 1.591 1.00 19.18 48 ILE B C 1
ATOM 4241 O O . ILE B 2 16 ? 8.579 4.834 1.985 1.00 17.91 48 ILE B O 1
ATOM 4246 N N . ASP B 2 17 ? 7.066 4.963 0.327 1.00 19.60 49 ASP B N 1
ATOM 4247 C CA . ASP B 2 17 ? 7.988 4.465 -0.690 1.00 21.39 49 ASP B CA 1
ATOM 4248 C C . ASP B 2 17 ? 8.510 5.587 -1.581 1.00 19.46 49 ASP B C 1
ATOM 4249 O O . ASP B 2 17 ? 7.746 6.449 -1.997 1.00 20.52 49 ASP B O 1
ATOM 4254 N N . LEU B 2 18 ? 9.815 5.582 -1.852 1.00 17.26 50 LEU B N 1
ATOM 4255 C CA . LEU B 2 18 ? 10.437 6.569 -2.716 1.00 22.18 50 LEU B CA 1
ATOM 4256 C C . LEU B 2 18 ? 11.337 5.868 -3.723 1.00 21.14 50 LEU B C 1
ATOM 4257 O O . LEU B 2 18 ? 11.820 4.770 -3.453 1.00 24.08 50 LEU B O 1
ATOM 4262 N N . PRO B 2 19 ? 11.560 6.503 -4.882 1.00 22.32 51 PRO B N 1
ATOM 4263 C CA . PRO B 2 19 ? 12.451 5.975 -5.926 1.00 22.74 51 PRO B CA 1
ATOM 4264 C C . PRO B 2 19 ? 13.854 5.782 -5.368 1.00 27.48 51 PRO B C 1
ATOM 4265 O O . PRO B 2 19 ? 14.244 6.474 -4.426 1.00 22.17 51 PRO B O 1
ATOM 4269 N N . PRO B 2 20 ? 14.630 4.859 -5.955 1.00 23.91 52 PRO B N 1
ATOM 4270 C CA . PRO B 2 20 ? 15.929 4.541 -5.360 1.00 25.33 52 PRO B CA 1
ATOM 4271 C C . PRO B 2 20 ? 16.933 5.696 -5.413 1.00 21.45 52 PRO B C 1
ATOM 4272 O O . PRO B 2 20 ? 17.825 5.753 -4.567 1.00 25.55 52 PRO B O 1
ATOM 4276 N N . ASP B 2 21 ? 16.796 6.595 -6.383 1.00 25.50 53 ASP B N 1
ATOM 4277 C CA . ASP B 2 21 ? 17.739 7.701 -6.522 1.00 23.33 53 ASP B CA 1
ATOM 4278 C C . ASP B 2 21 ? 17.281 8.978 -5.795 1.00 25.40 53 ASP B C 1
ATOM 4279 O O . ASP B 2 21 ? 17.912 10.020 -5.914 1.00 23.06 53 ASP B O 1
ATOM 4284 N N . ALA B 2 22 ? 16.195 8.885 -5.035 1.00 22.77 54 ALA B N 1
ATOM 4285 C CA . ALA B 2 22 ? 15.681 10.041 -4.295 1.00 20.39 54 ALA B CA 1
ATOM 4286 C C . ALA B 2 22 ? 16.735 10.540 -3.314 1.00 19.01 54 ALA B C 1
ATOM 4287 O O . ALA B 2 22 ? 17.391 9.741 -2.639 1.00 21.07 54 ALA B O 1
ATOM 4289 N N . VAL B 2 23 ? 16.897 11.861 -3.249 1.00 17.18 55 VAL B N 1
ATOM 4290 C CA . VAL B 2 23 ? 17.812 12.496 -2.308 1.00 16.77 55 VAL B CA 1
ATOM 4291 C C . VAL B 2 23 ? 16.976 13.012 -1.140 1.00 20.00 55 VAL B C 1
ATOM 4292 O O . VAL B 2 23 ? 16.120 13.880 -1.326 1.00 19.20 55 VAL B O 1
ATOM 4296 N N . ILE B 2 24 ? 17.241 12.482 0.049 1.00 15.10 56 ILE B N 1
ATOM 4297 C CA . ILE B 2 24 ? 16.350 12.630 1.207 1.00 18.27 56 ILE B CA 1
ATOM 4298 C C . ILE B 2 24 ? 17.035 13.362 2.362 1.00 19.30 56 ILE B C 1
ATOM 4299 O O . ILE B 2 24 ? 18.151 13.024 2.751 1.00 17.85 56 ILE B O 1
ATOM 4304 N N . ASN B 2 25 ? 16.362 14.374 2.900 1.00 16.21 57 ASN B N 1
ATOM 4305 C CA . ASN B 2 25 ? 16.815 15.061 4.097 1.00 17.96 57 ASN B CA 1
ATOM 4306 C C . ASN B 2 25 ? 15.683 15.045 5.122 1.00 16.91 57 ASN B C 1
ATOM 4307 O O . ASN B 2 25 ? 14.577 15.474 4.817 1.00 16.33 57 ASN B O 1
ATOM 4312 N N . ALA B 2 26 ? 15.964 14.541 6.319 1.00 17.30 58 ALA B N 1
ATOM 4313 C CA . ALA B 2 26 ? 14.928 14.360 7.331 1.00 17.12 58 ALA B CA 1
ATOM 4314 C C . ALA B 2 26 ? 15.268 15.041 8.644 1.00 13.99 58 ALA B C 1
ATOM 4315 O O . ALA B 2 26 ? 16.437 15.152 9.027 1.00 17.46 58 ALA B O 1
ATOM 4317 N N . GLY B 2 27 ? 14.222 15.457 9.346 1.00 15.08 59 GLY B N 1
ATOM 4318 C CA . GLY B 2 27 ? 14.352 15.989 10.685 1.00 11.47 59 GLY B CA 1
ATOM 4319 C C . GLY B 2 27 ? 13.260 15.426 11.575 1.00 15.72 59 GLY B C 1
ATOM 4320 O O . GLY B 2 27 ? 12.143 15.172 11.106 1.00 12.86 59 GLY B O 1
ATOM 4321 N N . TYR B 2 28 ? 13.588 15.250 12.855 1.00 13.72 60 TYR B N 1
ATOM 4322 C CA . TYR B 2 28 ? 12.681 14.657 13.835 1.00 14.41 60 TYR B CA 1
ATOM 4323 C C . TYR B 2 28 ? 12.659 15.546 15.049 1.00 13.38 60 TYR B C 1
ATOM 4324 O O . TYR B 2 28 ? 13.698 16.076 15.443 1.00 14.70 60 TYR B O 1
ATOM 4333 N N . TYR B 2 29 ? 11.482 15.704 15.644 1.00 14.75 61 TYR B N 1
ATOM 4334 C CA . TYR B 2 29 ? 11.312 16.670 16.719 1.00 14.32 61 TYR B CA 1
ATOM 4335 C C . TYR B 2 29 ? 10.483 16.059 17.840 1.00 14.32 61 TYR B C 1
ATOM 4336 O O . TYR B 2 29 ? 9.425 15.473 17.591 1.00 15.47 61 TYR B O 1
ATOM 4345 N N . LEU B 2 30 ? 10.972 16.217 19.068 1.00 16.56 62 LEU B N 1
ATOM 4346 C CA A LEU B 2 30 ? 10.308 15.686 20.249 0.65 17.49 62 LEU B CA 1
ATOM 4347 C CA B LEU B 2 30 ? 10.306 15.696 20.259 0.35 17.48 62 LEU B CA 1
ATOM 4348 C C . LEU B 2 30 ? 9.970 16.848 21.184 1.00 17.06 62 LEU B C 1
ATOM 4349 O O . LEU B 2 30 ? 10.848 17.632 21.547 1.00 16.35 62 LEU B O 1
ATOM 4358 N N . TRP B 2 31 ? 8.698 16.939 21.572 1.00 15.15 63 TRP B N 1
ATOM 4359 C CA . TRP B 2 31 ? 8.217 18.056 22.374 1.00 17.61 63 TRP B CA 1
ATOM 4360 C C . TRP B 2 31 ? 8.673 19.366 21.734 1.00 17.70 63 TRP B C 1
ATOM 4361 O O . TRP B 2 31 ? 8.993 20.330 22.415 1.00 18.49 63 TRP B O 1
ATOM 4372 N N . GLY B 2 32 ? 8.681 19.385 20.402 1.00 17.51 64 GLY B N 1
ATOM 4373 C CA . GLY B 2 32 ? 8.927 20.604 19.656 1.00 18.20 64 GLY B CA 1
ATOM 4374 C C . GLY B 2 32 ? 10.380 20.903 19.335 1.00 18.69 64 GLY B C 1
ATOM 4375 O O . GLY B 2 32 ? 10.659 21.786 18.536 1.00 16.34 64 GLY B O 1
ATOM 4376 N N . ASP B 2 33 ? 11.307 20.163 19.939 1.00 16.10 65 ASP B N 1
ATOM 4377 C CA . ASP B 2 33 ? 12.735 20.412 19.748 1.00 14.37 65 ASP B CA 1
ATOM 4378 C C . ASP B 2 33 ? 13.390 19.297 18.935 1.00 15.40 65 ASP B C 1
ATOM 4379 O O . ASP B 2 33 ? 13.073 18.128 19.117 1.00 16.70 65 ASP B O 1
ATOM 4384 N N . ARG B 2 34 ? 14.308 19.653 18.043 1.00 15.99 66 ARG B N 1
ATOM 4385 C CA . ARG B 2 34 ? 14.923 18.649 17.185 1.00 14.11 66 ARG B CA 1
ATOM 4386 C C . ARG B 2 34 ? 15.770 17.629 17.939 1.00 14.57 66 ARG B C 1
ATOM 4387 O O . ARG B 2 34 ? 16.569 17.989 18.800 1.00 14.62 66 ARG B O 1
ATOM 4395 N N . ILE B 2 35 ? 15.566 16.351 17.623 1.00 14.28 67 ILE B N 1
ATOM 4396 C CA . ILE B 2 35 ? 16.485 15.319 18.065 1.00 15.03 67 ILE B CA 1
ATOM 4397 C C . ILE B 2 35 ? 17.428 15.061 16.893 1.00 16.19 67 ILE B C 1
ATOM 4398 O O . ILE B 2 35 ? 17.026 14.545 15.844 1.00 19.20 67 ILE B O 1
ATOM 4403 N N . GLU B 2 36 ? 18.670 15.492 17.081 1.00 13.21 68 GLU B N 1
ATOM 4404 C CA . GLU B 2 36 ? 19.690 15.497 16.033 1.00 16.65 68 GLU B CA 1
ATOM 4405 C C . GLU B 2 36 ? 20.629 14.307 16.160 1.00 17.41 68 GLU B C 1
ATOM 4406 O O . GLU B 2 36 ? 21.214 14.073 17.218 1.00 18.91 68 GLU B O 1
ATOM 4412 N N . TYR B 2 37 ? 20.780 13.557 15.072 1.00 17.57 69 TYR B N 1
ATOM 4413 C CA . TYR B 2 37 ? 21.729 12.453 15.037 1.00 17.41 69 TYR B CA 1
ATOM 4414 C C . TYR B 2 37 ? 23.150 12.990 14.863 1.00 22.42 69 TYR B C 1
ATOM 4415 O O . TYR B 2 37 ? 23.412 13.821 13.991 1.00 21.89 69 TYR B O 1
ATOM 4424 N N . LEU B 2 38 ? 24.069 12.512 15.694 1.00 18.87 70 LEU B N 1
ATOM 4425 C CA . LEU B 2 38 ? 25.451 12.978 15.649 1.00 19.75 70 LEU B CA 1
ATOM 4426 C C . LEU B 2 38 ? 26.360 11.869 15.128 1.00 23.65 70 LEU B C 1
ATOM 4427 O O . LEU B 2 38 ? 26.124 10.699 15.418 1.00 19.06 70 LEU B O 1
ATOM 4432 N N . ASP B 2 39 ? 27.396 12.250 14.381 1.00 24.29 71 ASP B N 1
ATOM 4433 C CA . ASP B 2 39 ? 28.356 11.287 13.826 1.00 33.36 71 ASP B CA 1
ATOM 4434 C C . ASP B 2 39 ? 29.358 10.828 14.874 1.00 34.64 71 ASP B C 1
ATOM 4435 O O . ASP B 2 39 ? 30.161 9.929 14.622 1.00 34.38 71 ASP B O 1
ATOM 4440 N N . ASP B 2 40 ? 29.305 11.452 16.046 1.00 26.70 72 ASP B N 1
ATOM 4441 C CA . ASP B 2 40 ? 30.295 11.236 17.097 1.00 29.96 72 ASP B CA 1
ATOM 4442 C C . ASP B 2 40 ? 30.531 9.787 17.470 1.00 33.08 72 ASP B C 1
ATOM 4443 O O . ASP B 2 40 ? 29.587 9.024 17.676 1.00 33.24 72 ASP B O 1
ATOM 4448 N N . LYS B 2 41 ? 31.805 9.425 17.578 1.00 33.57 73 LYS B N 1
ATOM 4449 C CA . LYS B 2 41 ? 32.199 8.223 18.291 1.00 37.60 73 LYS B CA 1
ATOM 4450 C C . LYS B 2 41 ? 32.163 8.557 19.782 1.00 35.27 73 LYS B C 1
ATOM 4451 O O . LYS B 2 41 ? 32.197 9.732 20.156 1.00 36.45 73 LYS B O 1
ATOM 4457 N N . PRO B 2 42 ? 32.082 7.532 20.639 1.00 33.24 74 PRO B N 1
ATOM 4458 C CA . PRO B 2 42 ? 31.905 7.744 22.079 1.00 32.84 74 PRO B CA 1
ATOM 4459 C C . PRO B 2 42 ? 32.934 8.683 22.708 1.00 37.40 74 PRO B C 1
ATOM 4460 O O . PRO B 2 42 ? 32.544 9.520 23.524 1.00 33.38 74 PRO B O 1
ATOM 4464 N N . THR B 2 43 ? 34.211 8.557 22.350 1.00 34.70 75 THR B N 1
ATOM 4465 C CA . THR B 2 43 ? 35.224 9.448 22.917 1.00 37.90 75 THR B CA 1
ATOM 4466 C C . THR B 2 43 ? 35.002 10.883 22.442 1.00 33.79 75 THR B C 1
ATOM 4467 O O . THR B 2 43 ? 35.194 11.838 23.196 1.00 33.40 75 THR B O 1
ATOM 4471 N N . GLU B 2 44 ? 34.595 11.026 21.187 1.00 31.56 76 GLU B N 1
ATOM 4472 C CA . GLU B 2 44 ? 34.267 12.332 20.632 1.00 32.10 76 GLU B CA 1
ATOM 4473 C C . GLU B 2 44 ? 33.070 12.957 21.352 1.00 32.20 76 GLU B C 1
ATOM 4474 O O . GLU B 2 44 ? 33.087 14.154 21.662 1.00 32.31 76 GLU B O 1
ATOM 4480 N N . LEU B 2 45 ? 32.044 12.151 21.620 1.00 29.25 77 LEU B N 1
ATOM 4481 C CA . LEU B 2 45 ? 30.861 12.642 22.331 1.00 30.37 77 LEU B CA 1
ATOM 4482 C C . LEU B 2 45 ? 31.223 13.134 23.729 1.00 31.66 77 LEU B C 1
ATOM 4483 O O . LEU B 2 45 ? 30.786 14.202 24.147 1.00 27.39 77 LEU B O 1
ATOM 4488 N N . ALA B 2 46 ? 32.017 12.348 24.449 1.00 30.66 78 ALA B N 1
ATOM 4489 C CA . ALA B 2 46 ? 32.435 12.724 25.798 1.00 28.53 78 ALA B CA 1
ATOM 4490 C C . ALA B 2 46 ? 33.133 14.070 25.785 1.00 29.45 78 ALA B C 1
ATOM 4491 O O . ALA B 2 46 ? 32.890 14.917 26.648 1.00 30.68 78 ALA B O 1
ATOM 4493 N N . ALA B 2 47 ? 34.003 14.258 24.800 1.00 25.84 79 ALA B N 1
ATOM 4494 C CA . ALA B 2 47 ? 34.793 15.475 24.682 1.00 31.75 79 ALA B CA 1
ATOM 4495 C C . ALA B 2 47 ? 33.911 16.656 24.287 1.00 31.88 79 ALA B C 1
ATOM 4496 O O . ALA B 2 47 ? 34.119 17.783 24.743 1.00 31.50 79 ALA B O 1
ATOM 4498 N N . ARG B 2 48 ? 32.931 16.388 23.428 1.00 30.61 80 ARG B N 1
ATOM 4499 C CA . ARG B 2 48 ? 31.951 17.396 23.025 1.00 28.84 80 ARG B CA 1
ATOM 4500 C C . ARG B 2 48 ? 31.182 17.930 24.237 1.00 22.12 80 ARG B C 1
ATOM 4501 O O . ARG B 2 48 ? 31.032 19.143 24.415 1.00 27.51 80 ARG B O 1
ATOM 4509 N N . VAL B 2 49 ? 30.686 17.015 25.059 1.00 25.30 81 VAL B N 1
ATOM 4510 C CA . VAL B 2 49 ? 29.894 17.386 26.232 1.00 25.22 81 VAL B CA 1
ATOM 4511 C C . VAL B 2 49 ? 30.724 18.108 27.293 1.00 28.21 81 VAL B C 1
ATOM 4512 O O . VAL B 2 49 ? 30.289 19.122 27.849 1.00 26.14 81 VAL B O 1
ATOM 4516 N N . ASP B 2 50 ? 31.919 17.593 27.571 1.00 27.37 82 ASP B N 1
ATOM 4517 C CA . ASP B 2 50 ? 32.808 18.238 28.537 1.00 29.14 82 ASP B CA 1
ATOM 4518 C C . ASP B 2 50 ? 33.189 19.627 28.055 1.00 25.75 82 ASP B C 1
ATOM 4519 O O . ASP B 2 50 ? 33.278 20.559 28.848 1.00 26.53 82 ASP B O 1
ATOM 4524 N N . ARG B 2 51 ? 33.426 19.761 26.752 1.00 25.22 83 ARG B N 1
ATOM 4525 C CA . ARG B 2 51 ? 33.824 21.039 26.173 1.00 29.51 83 ARG B CA 1
ATOM 4526 C C . ARG B 2 51 ? 32.751 22.098 26.385 1.00 28.39 83 ARG B C 1
ATOM 4527 O O . ARG B 2 51 ? 33.049 23.249 26.708 1.00 25.00 83 ARG B O 1
ATOM 4535 N N . LEU B 2 52 ? 31.500 21.703 26.172 1.00 25.75 84 LEU B N 1
ATOM 4536 C CA . LEU B 2 52 ? 30.371 22.609 26.329 1.00 28.52 84 LEU B CA 1
ATOM 4537 C C . LEU B 2 52 ? 30.152 22.989 27.780 1.00 21.55 84 LEU B C 1
ATOM 4538 O O . LEU B 2 52 ? 29.852 24.145 28.082 1.00 23.65 84 LEU B O 1
ATOM 4543 N N . GLU B 2 53 ? 30.252 22.010 28.674 1.00 24.31 85 GLU B N 1
ATOM 4544 C CA . GLU B 2 53 ? 30.059 22.307 30.087 1.00 25.66 85 GLU B CA 1
ATOM 4545 C C . GLU B 2 53 ? 31.059 23.368 30.524 1.00 26.32 85 GLU B C 1
ATOM 4546 O O . GLU B 2 53 ? 30.709 24.322 31.221 1.00 24.33 85 GLU B O 1
ATOM 4552 N N . GLN B 2 54 ? 32.305 23.220 30.091 1.00 24.73 86 GLN B N 1
ATOM 4553 C CA . GLN B 2 54 ? 33.332 24.169 30.490 1.00 24.80 86 GLN B CA 1
ATOM 4554 C C . GLN B 2 54 ? 33.140 25.550 29.864 1.00 25.11 86 GLN B C 1
ATOM 4555 O O . GLN B 2 54 ? 33.494 26.560 30.466 1.00 29.88 86 GLN B O 1
ATOM 4561 N N . GLU B 2 55 ? 32.573 25.604 28.665 1.00 24.24 87 GLU B N 1
ATOM 4562 C CA . GLU B 2 55 ? 32.247 26.889 28.062 1.00 25.73 87 GLU B CA 1
ATOM 4563 C C . GLU B 2 55 ? 31.184 27.589 28.893 1.00 24.48 87 GLU B C 1
ATOM 4564 O O . GLU B 2 55 ? 31.307 28.773 29.201 1.00 24.67 87 GLU B O 1
ATOM 4570 N N . TRP B 2 56 ? 30.134 26.852 29.236 1.00 23.30 88 TRP B N 1
ATOM 4571 C CA . TRP B 2 56 ? 29.037 27.403 30.023 1.00 20.91 88 TRP B CA 1
ATOM 4572 C C . TRP B 2 56 ? 29.550 27.941 31.352 1.00 25.46 88 TRP B C 1
ATOM 4573 O O . TRP B 2 56 ? 29.113 28.990 31.820 1.00 22.74 88 TRP B O 1
ATOM 4584 N N . ARG B 2 57 ? 30.471 27.208 31.961 1.00 23.51 89 ARG B N 1
ATOM 4585 C CA . ARG B 2 57 ? 30.998 27.594 33.269 1.00 24.36 89 ARG B CA 1
ATOM 4586 C C . ARG B 2 57 ? 31.741 28.936 33.253 1.00 24.46 89 ARG B C 1
ATOM 4587 O O . ARG B 2 57 ? 31.901 29.567 34.304 1.00 27.78 89 ARG B O 1
ATOM 4595 N N . THR B 2 58 ? 32.164 29.387 32.070 1.00 22.24 90 THR B N 1
ATOM 4596 C CA . THR B 2 58 ? 32.839 30.676 31.947 1.00 24.53 90 THR B CA 1
ATOM 4597 C C . THR B 2 58 ? 31.852 31.826 31.769 1.00 27.17 90 THR B C 1
ATOM 4598 O O . THR B 2 58 ? 32.222 32.991 31.889 1.00 25.66 90 THR B O 1
ATOM 4602 N N . GLN B 2 59 ? 30.599 31.501 31.472 1.00 25.71 91 GLN B N 1
ATOM 4603 C CA . GLN B 2 59 ? 29.628 32.536 31.145 1.00 21.50 91 GLN B CA 1
ATOM 4604 C C . GLN B 2 59 ? 28.836 33.002 32.353 1.00 24.19 91 GLN B C 1
ATOM 4605 O O . GLN B 2 59 ? 28.628 32.254 33.306 1.00 21.45 91 GLN B O 1
ATOM 4611 N N . ARG B 2 60 ? 28.418 34.261 32.308 1.00 23.73 92 ARG B N 1
ATOM 4612 C CA . ARG B 2 60 ? 27.778 34.900 33.446 1.00 23.09 92 ARG B CA 1
ATOM 4613 C C . ARG B 2 60 ? 26.391 35.420 33.109 1.00 25.65 92 ARG B C 1
ATOM 4614 O O . ARG B 2 60 ? 26.201 36.095 32.105 1.00 25.59 92 ARG B O 1
ATOM 4622 N N . HIS B 2 61 ? 25.434 35.100 33.972 1.00 22.31 93 HIS B N 1
ATOM 4623 C CA . HIS B 2 61 ? 24.106 35.688 33.933 1.00 23.17 93 HIS B CA 1
ATOM 4624 C C . HIS B 2 61 ? 24.263 37.143 34.355 1.00 29.13 93 HIS B C 1
ATOM 4625 O O . HIS B 2 61 ? 25.257 37.498 34.993 1.00 27.51 93 HIS B O 1
ATOM 4632 N N . LYS B 2 62 ? 23.315 38.000 33.987 1.00 20.55 94 LYS B N 1
ATOM 4633 C CA . LYS B 2 62 ? 23.461 39.417 34.323 1.00 27.14 94 LYS B CA 1
ATOM 4634 C C . LYS B 2 62 ? 23.281 39.659 35.819 1.00 29.68 94 LYS B C 1
ATOM 4635 O O . LYS B 2 62 ? 23.770 40.653 36.352 1.00 32.08 94 LYS B O 1
ATOM 4641 N N . SER B 2 63 ? 22.579 38.755 36.492 1.00 24.11 95 SER B N 1
ATOM 4642 C CA . SER B 2 63 ? 22.307 38.936 37.916 1.00 31.33 95 SER B CA 1
ATOM 4643 C C . SER B 2 63 ? 22.409 37.668 38.769 1.00 33.81 95 SER B C 1
ATOM 4644 O O . SER B 2 63 ? 22.619 37.758 39.978 1.00 35.50 95 SER B O 1
ATOM 4647 N N . LYS B 2 64 ? 22.269 36.497 38.150 1.00 28.48 96 LYS B N 1
ATOM 4648 C CA . LYS B 2 64 ? 22.198 35.243 38.901 1.00 27.49 96 LYS B CA 1
ATOM 4649 C C . LYS B 2 64 ? 23.498 34.436 38.962 1.00 28.71 96 LYS B C 1
ATOM 4650 O O . LYS B 2 64 ? 23.491 33.285 39.408 1.00 32.11 96 LYS B O 1
ATOM 4656 N N . GLY B 2 65 ? 24.602 35.021 38.508 1.00 26.77 97 GLY B N 1
ATOM 4657 C CA . GLY B 2 65 ? 25.891 34.356 38.577 1.00 24.44 97 GLY B CA 1
ATOM 4658 C C . GLY B 2 65 ? 26.221 33.428 37.421 1.00 26.46 97 GLY B C 1
ATOM 4659 O O . GLY B 2 65 ? 26.192 33.834 36.258 1.00 24.20 97 GLY B O 1
ATOM 4660 N N . ASN B 2 66 ? 26.545 32.176 37.734 1.00 22.35 98 ASN B N 1
ATOM 4661 C CA . ASN B 2 66 ? 27.049 31.258 36.711 1.00 23.92 98 ASN B CA 1
ATOM 4662 C C . ASN B 2 66 ? 25.931 30.854 35.753 1.00 22.47 98 ASN B C 1
ATOM 4663 O O . ASN B 2 66 ? 24.826 30.552 36.186 1.00 22.60 98 ASN B O 1
ATOM 4668 N N . MET B 2 67 ? 26.214 30.845 34.452 1.00 23.04 99 MET B N 1
ATOM 4669 C CA . MET B 2 67 ? 25.225 30.402 33.480 1.00 22.13 99 MET B CA 1
ATOM 4670 C C . MET B 2 67 ? 25.013 28.898 33.543 1.00 19.37 99 MET B C 1
ATOM 4671 O O . MET B 2 67 ? 23.946 28.405 33.186 1.00 19.99 99 MET B O 1
ATOM 4676 N N . PHE B 2 68 ? 26.023 28.164 34.008 1.00 19.65 100 PHE B N 1
ATOM 4677 C CA . PHE B 2 68 ? 25.881 26.719 34.139 1.00 20.16 100 PHE B CA 1
ATOM 4678 C C . PHE B 2 68 ? 25.221 26.353 35.462 1.00 22.91 100 PHE B C 1
ATOM 4679 O O . PHE B 2 68 ? 25.667 26.775 36.524 1.00 24.05 100 PHE B O 1
ATOM 4687 N N . LEU B 2 69 ? 24.160 25.564 35.392 1.00 22.62 101 LEU B N 1
ATOM 4688 C CA . LEU B 2 69 ? 23.447 25.150 36.594 1.00 20.89 101 LEU B CA 1
ATOM 4689 C C . LEU B 2 69 ? 23.865 23.758 37.071 1.00 29.12 101 LEU B C 1
ATOM 4690 O O . LEU B 2 69 ? 24.283 23.596 38.215 1.00 29.34 101 LEU B O 1
ATOM 4695 N N . ARG B 2 70 ? 23.771 22.758 36.201 1.00 24.63 102 ARG B N 1
ATOM 4696 C CA . ARG B 2 70 ? 24.153 21.406 36.593 1.00 27.04 102 ARG B CA 1
ATOM 4697 C C . ARG B 2 70 ? 24.234 20.447 35.425 1.00 25.93 102 ARG B C 1
ATOM 4698 O O . ARG B 2 70 ? 23.615 20.654 34.380 1.00 23.41 102 ARG B O 1
ATOM 4706 N N . LYS B 2 71 ? 25.020 19.395 35.613 1.00 25.12 103 LYS B N 1
ATOM 4707 C CA . LYS B 2 71 ? 25.014 18.268 34.704 1.00 22.64 103 LYS B CA 1
ATOM 4708 C C . LYS B 2 71 ? 24.162 17.170 35.321 1.00 29.92 103 LYS B C 1
ATOM 4709 O O . LYS B 2 71 ? 24.389 16.768 36.466 1.00 28.95 103 LYS B O 1
ATOM 4715 N N . ILE B 2 72 ? 23.167 16.705 34.570 1.00 21.40 104 ILE B N 1
ATOM 4716 C CA . ILE B 2 72 ? 22.226 15.715 35.059 1.00 25.74 104 ILE B CA 1
ATOM 4717 C C . ILE B 2 72 ? 22.471 14.346 34.430 1.00 26.19 104 ILE B C 1
ATOM 4718 O O . ILE B 2 72 ? 22.665 14.233 33.219 1.00 25.55 104 ILE B O 1
ATOM 4723 N N . ASP B 2 73 ? 22.455 13.310 35.266 1.00 32.95 105 ASP B N 1
ATOM 4724 C CA . ASP B 2 73 ? 22.621 11.930 34.811 1.00 26.45 105 ASP B CA 1
ATOM 4725 C C . ASP B 2 73 ? 21.249 11.282 34.646 1.00 26.55 105 ASP B C 1
ATOM 4726 O O . ASP B 2 73 ? 20.530 11.086 35.627 1.00 29.62 105 ASP B O 1
ATOM 4731 N N . PHE B 2 74 ? 20.872 10.969 33.406 1.00 26.24 106 PHE B N 1
ATOM 4732 C CA . PHE B 2 74 ? 19.540 10.442 33.122 1.00 20.85 106 PHE B CA 1
ATOM 4733 C C . PHE B 2 74 ? 19.475 8.920 33.172 1.00 27.22 106 PHE B C 1
ATOM 4734 O O . PHE B 2 74 ? 18.465 8.328 32.791 1.00 26.87 106 PHE B O 1
ATOM 4742 N N . GLY B 2 75 ? 20.550 8.291 33.633 1.00 28.69 107 GLY B N 1
ATOM 4743 C CA . GLY B 2 75 ? 20.663 6.847 33.558 1.00 30.16 107 GLY B CA 1
ATOM 4744 C C . GLY B 2 75 ? 20.967 6.429 32.129 1.00 33.43 107 GLY B C 1
ATOM 4745 O O . GLY B 2 75 ? 20.887 7.245 31.205 1.00 27.46 107 GLY B O 1
ATOM 4746 N N . ASN B 2 76 ? 21.322 5.161 31.947 1.00 28.96 108 ASN B N 1
ATOM 4747 C CA . ASN B 2 76 ? 21.587 4.621 30.620 1.00 29.29 108 ASN B CA 1
ATOM 4748 C C . ASN B 2 76 ? 22.618 5.424 29.830 1.00 29.74 108 ASN B C 1
ATOM 4749 O O . ASN B 2 76 ? 22.503 5.569 28.612 1.00 33.27 108 ASN B O 1
ATOM 4754 N N . GLU B 2 77 ? 23.632 5.915 30.545 1.00 38.65 109 GLU B N 1
ATOM 4755 C CA . GLU B 2 77 ? 24.709 6.770 30.016 1.00 39.48 109 GLU B CA 1
ATOM 4756 C C . GLU B 2 77 ? 24.271 8.076 29.349 1.00 35.87 109 GLU B C 1
ATOM 4757 O O . GLU B 2 77 ? 25.084 8.767 28.748 1.00 34.47 109 GLU B O 1
ATOM 4763 N N . SER B 2 78 ? 22.998 8.418 29.473 1.00 28.97 110 SER B N 1
ATOM 4764 C CA . SER B 2 78 ? 22.512 9.672 28.917 1.00 27.14 110 SER B CA 1
ATOM 4765 C C . SER B 2 78 ? 22.727 10.802 29.916 1.00 27.65 110 SER B C 1
ATOM 4766 O O . SER B 2 78 ? 22.564 10.603 31.122 1.00 27.46 110 SER B O 1
ATOM 4769 N N . VAL B 2 79 ? 23.099 11.983 29.419 1.00 21.58 111 VAL B N 1
ATOM 4770 C CA . VAL B 2 79 ? 23.339 13.128 30.290 1.00 24.86 111 VAL B CA 1
ATOM 4771 C C . VAL B 2 79 ? 22.709 14.414 29.753 1.00 21.58 111 VAL B C 1
ATOM 4772 O O . VAL B 2 79 ? 22.405 14.531 28.562 1.00 25.57 111 VAL B O 1
ATOM 4776 N N . GLY B 2 80 ? 22.529 15.383 30.638 1.00 22.10 112 GLY B N 1
ATOM 4777 C CA . GLY B 2 80 ? 22.046 16.688 30.225 1.00 24.12 112 GLY B CA 1
ATOM 4778 C C . GLY B 2 80 ? 22.856 17.814 30.825 1.00 23.70 112 GLY B C 1
ATOM 4779 O O . GLY B 2 80 ? 23.305 17.724 31.966 1.00 24.75 112 GLY B O 1
ATOM 4780 N N . LEU B 2 81 ? 23.060 18.875 30.052 1.00 19.76 113 LEU B N 1
ATOM 4781 C CA . LEU B 2 81 ? 23.645 20.096 30.577 1.00 19.62 113 LEU B CA 1
ATOM 4782 C C . LEU B 2 81 ? 22.526 21.105 30.760 1.00 24.59 113 LEU B C 1
ATOM 4783 O O . LEU B 2 81 ? 21.809 21.419 29.815 1.00 18.33 113 LEU B O 1
ATOM 4788 N N . LEU B 2 82 ? 22.372 21.598 31.982 1.00 16.10 114 LEU B N 1
ATOM 4789 C CA . LEU B 2 82 ? 21.328 22.564 32.288 1.00 19.89 114 LEU B CA 1
ATOM 4790 C C . LEU B 2 82 ? 21.950 23.923 32.527 1.00 20.38 114 LEU B C 1
ATOM 4791 O O . LEU B 2 82 ? 22.822 24.083 33.396 1.00 23.33 114 LEU B O 1
ATOM 4796 N N . SER B 2 83 ? 21.507 24.905 31.749 1.00 17.58 115 SER B N 1
ATOM 4797 C CA . SER B 2 83 ? 21.997 26.273 31.870 1.00 15.11 115 SER B CA 1
ATOM 4798 C C . SER B 2 83 ? 20.804 27.210 31.829 1.00 17.28 115 SER B C 1
ATOM 4799 O O . SER B 2 83 ? 19.715 26.795 31.452 1.00 15.89 115 SER B O 1
ATOM 4802 N N . TRP B 2 84 ? 20.990 28.462 32.239 1.00 20.82 116 TRP B N 1
ATOM 4803 C CA . TRP B 2 84 ? 19.961 29.478 32.009 1.00 18.00 116 TRP B CA 1
ATOM 4804 C C . TRP B 2 84 ? 19.749 29.658 30.505 1.00 20.14 116 TRP B C 1
ATOM 4805 O O . TRP B 2 84 ? 20.696 29.571 29.733 1.00 20.07 116 TRP B O 1
ATOM 4816 N N . SER B 2 85 ? 18.513 29.921 30.087 1.00 18.85 117 SER B N 1
ATOM 4817 C CA . SER B 2 85 ? 18.222 30.026 28.655 1.00 17.18 117 SER B CA 1
ATOM 4818 C C . SER B 2 85 ? 18.721 31.330 28.026 1.00 17.35 117 SER B C 1
ATOM 4819 O O . SER B 2 85 ? 18.793 31.448 26.800 1.00 19.88 117 SER B O 1
ATOM 4822 N N . SER B 2 86 ? 19.049 32.312 28.862 1.00 16.57 118 SER B N 1
ATOM 4823 C CA . SER B 2 86 ? 19.720 33.530 28.416 1.00 21.49 118 SER B CA 1
ATOM 4824 C C . SER B 2 86 ? 20.353 34.207 29.612 1.00 23.77 118 SER B C 1
ATOM 4825 O O . SER B 2 86 ? 20.142 33.793 30.753 1.00 17.51 118 SER B O 1
ATOM 4828 N N . GLU B 2 87 ? 21.106 35.269 29.354 1.00 19.95 119 GLU B N 1
ATOM 4829 C CA . GLU B 2 87 ? 21.781 35.961 30.439 1.00 22.49 119 GLU B CA 1
ATOM 4830 C C . GLU B 2 87 ? 20.854 36.825 31.287 1.00 21.07 119 GLU B C 1
ATOM 4831 O O . GLU B 2 87 ? 21.304 37.455 32.247 1.00 22.64 119 GLU B O 1
ATOM 4837 N N . VAL B 2 88 ? 19.570 36.864 30.939 1.00 19.63 120 VAL B N 1
ATOM 4838 C CA . VAL B 2 88 ? 18.585 37.529 31.798 1.00 18.56 120 VAL B CA 1
ATOM 4839 C C . VAL B 2 88 ? 17.375 36.657 32.110 1.00 22.53 120 VAL B C 1
ATOM 4840 O O . VAL B 2 88 ? 16.410 37.120 32.725 1.00 24.86 120 VAL B O 1
ATOM 4844 N N . ALA B 2 89 ? 17.431 35.392 31.710 1.00 19.79 121 ALA B N 1
ATOM 4845 C CA . ALA B 2 89 ? 16.322 34.470 31.950 1.00 19.35 121 ALA B CA 1
ATOM 4846 C C . ALA B 2 89 ? 16.052 34.289 33.442 1.00 17.07 121 ALA B C 1
ATOM 4847 O O . ALA B 2 89 ? 16.975 34.311 34.248 1.00 20.46 121 ALA B O 1
ATOM 4849 N N . SER B 2 90 ? 14.789 34.103 33.800 1.00 18.18 122 SER B N 1
ATOM 4850 C CA . SER B 2 90 ? 14.436 33.803 35.186 1.00 22.50 122 SER B CA 1
ATOM 4851 C C . SER B 2 90 ? 13.426 32.662 35.294 1.00 22.00 122 SER B C 1
ATOM 4852 O O . SER B 2 90 ? 13.219 32.105 36.379 1.00 22.02 122 SER B O 1
ATOM 4855 N N . LYS B 2 91 ? 12.791 32.307 34.179 1.00 18.13 123 LYS B N 1
ATOM 4856 C CA . LYS B 2 91 ? 11.734 31.296 34.228 1.00 20.63 123 LYS B CA 1
ATOM 4857 C C . LYS B 2 91 ? 12.025 30.029 33.431 1.00 19.29 123 LYS B C 1
ATOM 4858 O O . LYS B 2 91 ? 11.316 29.023 33.573 1.00 19.77 123 LYS B O 1
ATOM 4864 N N . THR B 2 92 ? 13.049 30.087 32.584 1.00 24.69 124 THR B N 1
ATOM 4865 C CA . THR B 2 92 ? 13.368 28.964 31.711 1.00 18.47 124 THR B CA 1
ATOM 4866 C C . THR B 2 92 ? 14.853 28.660 31.671 1.00 17.68 124 THR B C 1
ATOM 4867 O O . THR B 2 92 ? 15.700 29.562 31.712 1.00 17.44 124 THR B O 1
ATOM 4871 N N . TYR B 2 93 ? 15.143 27.364 31.599 1.00 17.65 125 TYR B N 1
ATOM 4872 C CA . TYR B 2 93 ? 16.482 26.846 31.402 1.00 17.55 125 TYR B CA 1
ATOM 4873 C C . TYR B 2 93 ? 16.620 26.387 29.961 1.00 18.89 125 TYR B C 1
ATOM 4874 O O . TYR B 2 93 ? 15.631 26.209 29.250 1.00 17.78 125 TYR B O 1
ATOM 4883 N N . LEU B 2 94 ? 17.865 26.180 29.551 1.00 16.54 126 LEU B N 1
ATOM 4884 C CA . LEU B 2 94 ? 18.170 25.384 28.383 1.00 16.73 126 LEU B CA 1
ATOM 4885 C C . LEU B 2 94 ? 18.624 24.039 28.916 1.00 17.61 126 LEU B C 1
ATOM 4886 O O . LEU B 2 94 ? 19.522 23.976 29.769 1.00 18.50 126 LEU B O 1
ATOM 4891 N N . LEU B 2 95 ? 17.991 22.972 28.443 1.00 16.23 127 LEU B N 1
ATOM 4892 C CA . LEU B 2 95 ? 18.415 21.619 28.775 1.00 17.47 127 LEU B CA 1
ATOM 4893 C C . LEU B 2 95 ? 18.941 20.955 27.513 1.00 15.96 127 LEU B C 1
ATOM 4894 O O . LEU B 2 95 ? 18.186 20.683 26.580 1.00 18.68 127 LEU B O 1
ATOM 4899 N N . ASP B 2 96 ? 20.251 20.740 27.483 1.00 17.84 128 ASP B N 1
ATOM 4900 C CA . ASP B 2 96 ? 20.926 20.142 26.332 1.00 16.23 128 ASP B CA 1
ATOM 4901 C C . ASP B 2 96 ? 21.180 18.656 26.619 1.00 19.43 128 ASP B C 1
ATOM 4902 O O . ASP B 2 96 ? 22.141 18.318 27.316 1.00 25.25 128 ASP B O 1
ATOM 4907 N N . THR B 2 97 ? 20.322 17.775 26.108 1.00 20.73 129 THR B N 1
ATOM 4908 C CA . THR B 2 97 ? 20.442 16.342 26.415 1.00 16.09 129 THR B CA 1
ATOM 4909 C C . THR B 2 97 ? 21.187 15.558 25.343 1.00 24.04 129 THR B C 1
ATOM 4910 O O . THR B 2 97 ? 20.971 15.752 24.140 1.00 21.35 129 THR B O 1
ATOM 4914 N N . TYR B 2 98 ? 22.054 14.662 25.795 1.00 15.88 130 TYR B N 1
ATOM 4915 C CA . TYR B 2 98 ? 22.763 13.753 24.905 1.00 21.32 130 TYR B CA 1
ATOM 4916 C C . TYR B 2 98 ? 22.341 12.339 25.265 1.00 20.73 130 TYR B C 1
ATOM 4917 O O . TYR B 2 98 ? 22.322 11.961 26.440 1.00 23.20 130 TYR B O 1
ATOM 4926 N N . VAL B 2 99 ? 21.963 11.569 24.258 1.00 17.92 131 VAL B N 1
ATOM 4927 C CA . VAL B 2 99 ? 21.371 10.259 24.513 1.00 19.73 131 VAL B CA 1
ATOM 4928 C C . VAL B 2 99 ? 21.812 9.282 23.440 1.00 23.27 131 VAL B C 1
ATOM 4929 O O . VAL B 2 99 ? 22.029 9.669 22.289 1.00 21.60 131 VAL B O 1
ATOM 4933 N N . THR B 2 100 ? 21.957 8.018 23.823 1.00 21.20 132 THR B N 1
ATOM 4934 C CA . THR B 2 100 ? 22.450 6.994 22.913 1.00 22.81 132 THR B CA 1
ATOM 4935 C C . THR B 2 100 ? 21.441 5.871 22.729 1.00 21.45 132 THR B C 1
ATOM 4936 O O . THR B 2 100 ? 20.692 5.545 23.637 1.00 25.98 132 THR B O 1
ATOM 4940 N N . SER B 2 101 ? 21.425 5.276 21.542 1.00 20.13 133 SER B N 1
ATOM 4941 C CA . SER B 2 101 ? 20.557 4.140 21.281 1.00 18.18 133 SER B CA 1
ATOM 4942 C C . SER B 2 101 ? 21.196 2.867 21.832 1.00 21.43 133 SER B C 1
ATOM 4943 O O . SER B 2 101 ? 22.411 2.822 22.056 1.00 21.50 133 SER B O 1
ATOM 4946 N N . LYS B 2 102 ? 20.362 1.857 22.065 1.00 21.44 134 LYS B N 1
ATOM 4947 C CA A LYS B 2 102 ? 20.820 0.543 22.501 0.46 24.02 134 LYS B CA 1
ATOM 4948 C CA B LYS B 2 102 ? 20.833 0.541 22.497 0.54 24.01 134 LYS B CA 1
ATOM 4949 C C . LYS B 2 102 ? 20.125 -0.531 21.682 1.00 23.29 134 LYS B C 1
ATOM 4950 O O . LYS B 2 102 ? 18.979 -0.351 21.259 1.00 21.95 134 LYS B O 1
ATOM 4961 N N . PRO B 2 103 ? 20.792 -1.679 21.482 1.00 20.47 135 PRO B N 1
ATOM 4962 C CA . PRO B 2 103 ? 22.138 -1.983 21.979 1.00 24.13 135 PRO B CA 1
ATOM 4963 C C . PRO B 2 103 ? 23.261 -1.479 21.080 1.00 25.50 135 PRO B C 1
ATOM 4964 O O . PRO B 2 103 ? 24.405 -1.399 21.535 1.00 28.73 135 PRO B O 1
ATOM 4968 N N . THR B 2 104 ? 22.958 -1.166 19.824 1.00 21.52 136 THR B N 1
ATOM 4969 C CA . THR B 2 104 ? 23.962 -0.557 18.966 1.00 21.66 136 THR B CA 1
ATOM 4970 C C . THR B 2 104 ? 24.054 0.935 19.268 1.00 25.07 136 THR B C 1
ATOM 4971 O O . THR B 2 104 ? 23.064 1.659 19.217 1.00 19.90 136 THR B O 1
ATOM 4975 N N . TRP B 2 105 ? 25.260 1.380 19.570 1.00 24.12 137 TRP B N 1
ATOM 4976 C CA . TRP B 2 105 ? 25.511 2.753 19.979 1.00 26.15 137 TRP B CA 1
ATOM 4977 C C . TRP B 2 105 ? 25.371 3.739 18.822 1.00 25.76 137 TRP B C 1
ATOM 4978 O O . TRP B 2 105 ? 26.003 3.581 17.779 1.00 22.00 137 TRP B O 1
ATOM 4989 N N . HIS B 2 106 ? 24.522 4.746 19.012 1.00 21.75 138 HIS B N 1
ATOM 4990 C CA . HIS B 2 106 ? 24.486 5.924 18.151 1.00 24.34 138 HIS B CA 1
ATOM 4991 C C . HIS B 2 106 ? 24.195 7.084 19.080 1.00 21.40 138 HIS B C 1
ATOM 4992 O O . HIS B 2 106 ? 23.466 6.922 20.060 1.00 22.57 138 HIS B O 1
ATOM 4999 N N . VAL B 2 107 ? 24.740 8.246 18.763 1.00 18.91 139 VAL B N 1
ATOM 5000 C CA . VAL B 2 107 ? 24.589 9.413 19.628 1.00 21.91 139 VAL B CA 1
ATOM 5001 C C . VAL B 2 107 ? 23.603 10.435 19.076 1.00 23.36 139 VAL B C 1
ATOM 5002 O O . VAL B 2 107 ? 23.540 10.641 17.872 1.00 19.70 139 VAL B O 1
ATOM 5006 N N . TYR B 2 108 ? 22.839 11.064 19.969 1.00 17.52 140 TYR B N 1
ATOM 5007 C CA . TYR B 2 108 ? 21.881 12.096 19.582 1.00 17.16 140 TYR B CA 1
ATOM 5008 C C . TYR B 2 108 ? 21.947 13.288 20.514 1.00 18.63 140 TYR B C 1
ATOM 5009 O O . TYR B 2 108 ? 22.208 13.134 21.709 1.00 18.94 140 TYR B O 1
ATOM 5018 N N . ARG B 2 109 ? 21.684 14.472 19.962 1.00 15.21 141 ARG B N 1
ATOM 5019 C CA . ARG B 2 109 ? 21.561 15.679 20.762 1.00 17.56 141 ARG B CA 1
ATOM 5020 C C . ARG B 2 109 ? 20.110 16.148 20.705 1.00 18.00 141 ARG B C 1
ATOM 5021 O O . ARG B 2 109 ? 19.534 16.239 19.630 1.00 15.27 141 ARG B O 1
ATOM 5029 N N . TRP B 2 110 ? 19.523 16.429 21.862 1.00 17.38 142 TRP B N 1
ATOM 5030 C CA . TRP B 2 110 ? 18.142 16.870 21.919 1.00 16.21 142 TRP B CA 1
ATOM 5031 C C . TRP B 2 110 ? 18.072 18.034 22.898 1.00 17.31 142 TRP B C 1
ATOM 5032 O O . TRP B 2 110 ? 18.043 17.840 24.118 1.00 18.37 142 TRP B O 1
ATOM 5043 N N . LYS B 2 111 ? 18.080 19.247 22.363 1.00 16.20 143 LYS B N 1
ATOM 5044 C CA . LYS B 2 111 ? 18.236 20.431 23.201 1.00 16.02 143 LYS B CA 1
ATOM 5045 C C . LYS B 2 111 ? 17.029 21.340 23.092 1.00 20.53 143 LYS B C 1
ATOM 5046 O O . LYS B 2 111 ? 16.533 21.603 21.999 1.00 16.58 143 LYS B O 1
ATOM 5052 N N . GLY B 2 112 ? 16.555 21.826 24.232 1.00 17.73 144 GLY B N 1
ATOM 5053 C CA . GLY B 2 112 ? 15.441 22.748 24.205 1.00 18.06 144 GLY B CA 1
ATOM 5054 C C . GLY B 2 112 ? 15.211 23.405 25.543 1.00 18.56 144 GLY B C 1
ATOM 5055 O O . GLY B 2 112 ? 15.857 23.070 26.529 1.00 17.75 144 GLY B O 1
ATOM 5056 N N . LYS B 2 113 ? 14.283 24.352 25.578 1.00 15.45 145 LYS B N 1
ATOM 5057 C CA . LYS B 2 113 ? 14.017 25.069 26.822 1.00 15.10 145 LYS B CA 1
ATOM 5058 C C . LYS B 2 113 ? 13.086 24.293 27.740 1.00 16.34 145 LYS B C 1
ATOM 5059 O O . LYS B 2 113 ? 12.183 23.585 27.287 1.00 18.78 145 LYS B O 1
ATOM 5065 N N . VAL B 2 114 ? 13.316 24.444 29.045 1.00 15.54 146 VAL B N 1
ATOM 5066 C CA . VAL B 2 114 ? 12.523 23.779 30.060 1.00 18.11 146 VAL B CA 1
ATOM 5067 C C . VAL B 2 114 ? 12.167 24.808 31.140 1.00 16.81 146 VAL B C 1
ATOM 5068 O O . VAL B 2 114 ? 12.985 25.648 31.496 1.00 18.56 146 VAL B O 1
ATOM 5072 N N . SER B 2 115 ? 10.945 24.755 31.651 1.00 17.71 147 SER B N 1
ATOM 5073 C CA . SER B 2 115 ? 10.563 25.694 32.702 1.00 18.64 147 SER B CA 1
ATOM 5074 C C . SER B 2 115 ? 11.225 25.337 34.025 1.00 19.98 147 SER B C 1
ATOM 5075 O O . SER B 2 115 ? 11.336 24.168 34.380 1.00 21.55 147 SER B O 1
ATOM 5078 N N . VAL B 2 116 ? 11.662 26.358 34.748 1.00 20.44 148 VAL B N 1
ATOM 5079 C CA . VAL B 2 116 ? 12.233 26.154 36.074 1.00 22.66 148 VAL B CA 1
ATOM 5080 C C . VAL B 2 116 ? 11.312 25.276 36.918 1.00 26.03 148 VAL B C 1
ATOM 5081 O O . VAL B 2 116 ? 11.755 24.304 37.537 1.00 26.54 148 VAL B O 1
ATOM 5085 N N . ASP B 2 117 ? 10.024 25.607 36.923 1.00 25.71 149 ASP B N 1
ATOM 5086 C CA . ASP B 2 117 ? 9.076 24.894 37.772 1.00 27.55 149 ASP B CA 1
ATOM 5087 C C . ASP B 2 117 ? 8.588 23.592 37.139 1.00 28.46 149 ASP B C 1
ATOM 5088 O O . ASP B 2 117 ? 7.692 22.932 37.667 1.00 26.97 149 ASP B O 1
ATOM 5093 N N . ARG B 2 118 ? 9.197 23.216 36.014 1.00 20.65 150 ARG B N 1
ATOM 5094 C CA . ARG B 2 118 ? 8.895 21.933 35.389 1.00 24.41 150 ARG B CA 1
ATOM 5095 C C . ARG B 2 118 ? 10.115 21.028 35.292 1.00 23.76 150 ARG B C 1
ATOM 5096 O O . ARG B 2 118 ? 10.099 20.044 34.544 1.00 23.16 150 ARG B O 1
ATOM 5104 N N . GLU B 2 119 ? 11.160 21.350 36.050 1.00 21.66 151 GLU B N 1
ATOM 5105 C CA . GLU B 2 119 ? 12.433 20.654 35.921 1.00 22.41 151 GLU B CA 1
ATOM 5106 C C . GLU B 2 119 ? 12.353 19.142 36.135 1.00 26.23 151 GLU B C 1
ATOM 5107 O O . GLU B 2 119 ? 12.917 18.374 35.355 1.00 22.61 151 GLU B O 1
ATOM 5113 N N . GLN B 2 120 ? 11.682 18.716 37.199 1.00 27.26 152 GLN B N 1
ATOM 5114 C CA . GLN B 2 120 ? 11.588 17.290 37.507 1.00 28.98 152 GLN B CA 1
ATOM 5115 C C . GLN B 2 120 ? 10.881 16.550 36.380 1.00 26.88 152 GLN B C 1
ATOM 5116 O O . GLN B 2 120 ? 11.252 15.427 36.028 1.00 26.33 152 GLN B O 1
ATOM 5122 N N . HIS B 2 121 ? 9.847 17.177 35.829 1.00 25.20 153 HIS B N 1
ATOM 5123 C CA . HIS B 2 121 ? 9.095 16.581 34.735 1.00 24.49 153 HIS B CA 1
ATOM 5124 C C . HIS B 2 121 ? 9.975 16.406 33.502 1.00 24.46 153 HIS B C 1
ATOM 5125 O O . HIS B 2 121 ? 9.969 15.351 32.867 1.00 24.40 153 HIS B O 1
ATOM 5132 N N . ALA B 2 122 ? 10.729 17.446 33.164 1.00 21.67 154 ALA B N 1
ATOM 5133 C CA . ALA B 2 122 ? 11.678 17.357 32.050 1.00 20.76 154 ALA B CA 1
ATOM 5134 C C . ALA B 2 122 ? 12.670 16.217 32.279 1.00 23.44 154 ALA B C 1
ATOM 5135 O O . ALA B 2 122 ? 12.980 15.449 31.365 1.00 23.49 154 ALA B O 1
ATOM 5137 N N . VAL B 2 123 ? 13.175 16.106 33.503 1.00 24.31 155 VAL B N 1
ATOM 5138 C CA . VAL B 2 123 ? 14.123 15.045 33.821 1.00 23.40 155 VAL B CA 1
ATOM 5139 C C . VAL B 2 123 ? 13.520 13.663 33.557 1.00 23.03 155 VAL B C 1
ATOM 5140 O O . VAL B 2 123 ? 14.155 12.817 32.929 1.00 25.40 155 VAL B O 1
ATOM 5144 N N . GLU B 2 124 ? 12.287 13.442 33.997 1.00 19.12 156 GLU B N 1
ATOM 5145 C CA . GLU B 2 124 ? 11.648 12.143 33.790 1.00 27.12 156 GLU B CA 1
ATOM 5146 C C . GLU B 2 124 ? 11.486 11.824 32.300 1.00 25.27 156 GLU B C 1
ATOM 5147 O O . GLU B 2 124 ? 11.639 10.674 31.884 1.00 22.49 156 GLU B O 1
ATOM 5153 N N . ILE B 2 125 ? 11.188 12.841 31.497 1.00 22.35 157 ILE B N 1
ATOM 5154 C CA . ILE B 2 125 ? 11.066 12.644 30.055 1.00 23.48 157 ILE B CA 1
ATOM 5155 C C . ILE B 2 125 ? 12.389 12.158 29.447 1.00 17.95 157 ILE B C 1
ATOM 5156 O O . ILE B 2 125 ? 12.397 11.230 28.640 1.00 23.12 157 ILE B O 1
ATOM 5161 N N . SER B 2 126 ? 13.498 12.782 29.844 1.00 19.26 158 SER B N 1
ATOM 5162 C CA . SER B 2 126 ? 14.819 12.386 29.364 1.00 21.19 158 SER B CA 1
ATOM 5163 C C . SER B 2 126 ? 15.225 11.009 29.888 1.00 25.08 158 SER B C 1
ATOM 5164 O O . SER B 2 126 ? 15.820 10.223 29.158 1.00 21.01 158 SER B O 1
ATOM 5167 N N . ARG B 2 127 ? 14.910 10.725 31.149 1.00 23.02 159 ARG B N 1
ATOM 5168 C CA . ARG B 2 127 ? 15.117 9.380 31.692 1.00 28.48 159 ARG B CA 1
ATOM 5169 C C . ARG B 2 127 ? 14.411 8.349 30.821 1.00 23.54 159 ARG B C 1
ATOM 5170 O O . ARG B 2 127 ? 14.985 7.319 30.454 1.00 24.82 159 ARG B O 1
ATOM 5178 N N . ALA B 2 128 ? 13.151 8.624 30.509 1.00 22.79 160 ALA B N 1
ATOM 5179 C CA . ALA B 2 128 ? 12.334 7.705 29.730 1.00 26.66 160 ALA B CA 1
ATOM 5180 C C . ALA B 2 128 ? 12.869 7.572 28.306 1.00 23.66 160 ALA B C 1
ATOM 5181 O O . ALA B 2 128 ? 12.902 6.478 27.752 1.00 21.77 160 ALA B O 1
ATOM 5183 N N . LEU B 2 129 ? 13.290 8.691 27.722 1.00 17.91 161 LEU B N 1
ATOM 5184 C CA . LEU B 2 129 ? 13.897 8.665 26.394 1.00 24.93 161 LEU B CA 1
ATOM 5185 C C . LEU B 2 129 ? 15.098 7.725 26.363 1.00 24.49 161 LEU B C 1
ATOM 5186 O O . LEU B 2 129 ? 15.258 6.938 25.430 1.00 19.77 161 LEU B O 1
ATOM 5191 N N . ALA B 2 130 ? 15.938 7.807 27.389 1.00 18.98 162 ALA B N 1
ATOM 5192 C CA . ALA B 2 130 ? 17.159 6.997 27.425 1.00 25.29 162 ALA B CA 1
ATOM 5193 C C . ALA B 2 130 ? 16.844 5.509 27.589 1.00 25.41 162 ALA B C 1
ATOM 5194 O O . ALA B 2 130 ? 17.578 4.650 27.096 1.00 25.35 162 ALA B O 1
ATOM 5196 N N . ARG B 2 131 ? 15.754 5.206 28.286 1.00 20.33 163 ARG B N 1
ATOM 5197 C CA . ARG B 2 131 ? 15.277 3.826 28.375 1.00 24.88 163 ARG B CA 1
ATOM 5198 C C . ARG B 2 131 ? 14.719 3.324 27.050 1.00 28.64 163 ARG B C 1
ATOM 5199 O O . ARG B 2 131 ? 14.880 2.152 26.718 1.00 24.94 163 ARG B O 1
ATOM 5207 N N . ASN B 2 132 ? 14.064 4.212 26.300 1.00 22.76 164 ASN B N 1
ATOM 5208 C CA . ASN B 2 132 ? 13.283 3.807 25.134 1.00 19.59 164 ASN B CA 1
ATOM 5209 C C . ASN B 2 132 ? 13.999 3.896 23.780 1.00 16.90 164 ASN B C 1
ATOM 5210 O O . ASN B 2 132 ? 13.461 3.436 22.772 1.00 20.06 164 ASN B O 1
ATOM 5215 N N . LEU B 2 133 ? 15.190 4.484 23.741 1.00 20.33 165 LEU B N 1
ATOM 5216 C CA . LEU B 2 133 ? 15.852 4.713 22.449 1.00 19.43 165 LEU B CA 1
ATOM 5217 C C . LEU B 2 133 ? 16.519 3.432 21.933 1.00 20.55 165 LEU B C 1
ATOM 5218 O O . LEU B 2 133 ? 17.556 3.031 22.438 1.00 21.57 165 LEU B O 1
ATOM 5223 N N . ARG B 2 134 ? 15.907 2.803 20.931 1.00 19.42 166 ARG B N 1
ATOM 5224 C CA . ARG B 2 134 ? 16.369 1.507 20.428 1.00 24.34 166 ARG B CA 1
ATOM 5225 C C . ARG B 2 134 ? 17.042 1.680 19.076 1.00 20.50 166 ARG B C 1
ATOM 5226 O O . ARG B 2 134 ? 16.526 2.376 18.211 1.00 20.34 166 ARG B O 1
ATOM 5234 N N . SER B 2 135 ? 18.186 1.034 18.880 1.00 22.02 167 SER B N 1
ATOM 5235 C CA . SER B 2 135 ? 18.863 1.110 17.587 1.00 19.53 167 SER B CA 1
ATOM 5236 C C . SER B 2 135 ? 18.145 0.281 16.508 1.00 16.16 167 SER B C 1
ATOM 5237 O O . SER B 2 135 ? 17.459 -0.710 16.815 1.00 20.58 167 SER B O 1
ATOM 5240 N N . ARG B 2 136 ? 18.305 0.686 15.248 1.00 20.77 168 ARG B N 1
ATOM 5241 C CA . ARG B 2 136 ? 17.850 -0.095 14.102 1.00 20.03 168 ARG B CA 1
ATOM 5242 C C . ARG B 2 136 ? 18.794 0.189 12.932 1.00 18.57 168 ARG B C 1
ATOM 5243 O O . ARG B 2 136 ? 19.451 1.228 12.901 1.00 20.54 168 ARG B O 1
ATOM 5251 N N . ALA B 2 137 ? 18.879 -0.742 11.985 1.00 19.49 169 ALA B N 1
ATOM 5252 C CA . ALA B 2 137 ? 19.658 -0.515 10.773 1.00 20.86 169 ALA B CA 1
ATOM 5253 C C . ALA B 2 137 ? 18.952 0.564 9.967 1.00 21.78 169 ALA B C 1
ATOM 5254 O O . ALA B 2 137 ? 17.746 0.757 10.126 1.00 21.44 169 ALA B O 1
ATOM 5256 N N . PRO B 2 138 ? 19.698 1.284 9.110 1.00 21.26 170 PRO B N 1
ATOM 5257 C CA . PRO B 2 138 ? 19.141 2.463 8.434 1.00 25.06 170 PRO B CA 1
ATOM 5258 C C . PRO B 2 138 ? 17.817 2.215 7.718 1.00 26.43 170 PRO B C 1
ATOM 5259 O O . PRO B 2 138 ? 16.978 3.118 7.695 1.00 28.16 170 PRO B O 1
ATOM 5263 N N . LYS B 2 139 ? 17.628 1.031 7.138 1.00 19.87 171 LYS B N 1
ATOM 5264 C CA . LYS B 2 139 ? 16.380 0.715 6.447 1.00 21.50 171 LYS B CA 1
ATOM 5265 C C . LYS B 2 139 ? 15.561 -0.388 7.134 1.00 21.38 171 LYS B C 1
ATOM 5266 O O . LYS B 2 139 ? 14.596 -0.900 6.579 1.00 20.61 171 LYS B O 1
ATOM 5272 N N . GLU B 2 140 ? 15.926 -0.723 8.362 1.00 21.16 172 GLU B N 1
ATOM 5273 C CA . GLU B 2 140 ? 15.208 -1.754 9.090 1.00 20.42 172 GLU B CA 1
ATOM 5274 C C . GLU B 2 140 ? 13.846 -1.233 9.539 1.00 23.30 172 GLU B C 1
ATOM 5275 O O . GLU B 2 140 ? 13.752 -0.158 10.129 1.00 19.81 172 GLU B O 1
ATOM 5281 N N . ILE B 2 141 ? 12.801 -2.010 9.270 1.00 19.47 173 ILE B N 1
ATOM 5282 C CA . ILE B 2 141 ? 11.438 -1.655 9.666 1.00 16.92 173 ILE B CA 1
ATOM 5283 C C . ILE B 2 141 ? 11.058 -2.361 10.964 1.00 24.07 173 ILE B C 1
ATOM 5284 O O . ILE B 2 141 ? 10.854 -3.570 10.976 1.00 23.46 173 ILE B O 1
ATOM 5289 N N . PRO B 2 142 ? 10.963 -1.613 12.067 1.00 20.83 174 PRO B N 1
ATOM 5290 C CA . PRO B 2 142 ? 10.690 -2.258 13.360 1.00 25.79 174 PRO B CA 1
ATOM 5291 C C . PRO B 2 142 ? 9.269 -2.797 13.448 1.00 23.48 174 PRO B C 1
ATOM 5292 O O . PRO B 2 142 ? 8.329 -2.132 13.024 1.00 21.72 174 PRO B O 1
ATOM 5296 N N . SER B 2 143 ? 9.110 -4.001 13.993 1.00 25.32 175 SER B N 1
ATOM 5297 C CA . SER B 2 143 ? 7.780 -4.530 14.223 1.00 24.64 175 SER B CA 1
ATOM 5298 C C . SER B 2 143 ? 7.254 -4.100 15.594 1.00 23.37 175 SER B C 1
ATOM 5299 O O . SER B 2 143 ? 6.059 -4.191 15.860 1.00 32.17 175 SER B O 1
ATOM 5302 N N . GLU B 2 144 ? 8.147 -3.629 16.458 1.00 27.02 176 GLU B N 1
ATOM 5303 C CA . GLU B 2 144 ? 7.754 -3.056 17.747 1.00 27.03 176 GLU B CA 1
ATOM 5304 C C . GLU B 2 144 ? 7.181 -1.647 17.536 1.00 26.37 176 GLU B C 1
ATOM 5305 O O . GLU B 2 144 ? 7.604 -0.944 16.626 1.00 23.37 176 GLU B O 1
ATOM 5311 N N . PRO B 2 145 ? 6.208 -1.242 18.367 1.00 27.59 177 PRO B N 1
ATOM 5312 C CA . PRO B 2 145 ? 5.667 0.124 18.289 1.00 26.89 177 PRO B CA 1
ATOM 5313 C C . PRO B 2 145 ? 6.747 1.151 18.601 1.00 21.56 177 PRO B C 1
ATOM 5314 O O . PRO B 2 145 ? 7.623 0.893 19.432 1.00 20.94 177 PRO B O 1
ATOM 5318 N N . GLY B 2 146 ? 6.689 2.309 17.952 1.00 20.94 178 GLY B N 1
ATOM 5319 C CA . GLY B 2 146 ? 7.641 3.364 18.256 1.00 19.97 178 GLY B CA 1
ATOM 5320 C C . GLY B 2 146 ? 7.819 4.371 17.138 1.00 17.36 178 GLY B C 1
ATOM 5321 O O . GLY B 2 146 ? 7.319 4.171 16.031 1.00 19.05 178 GLY B O 1
ATOM 5322 N N . PHE B 2 147 ? 8.563 5.434 17.441 1.00 19.33 179 PHE B N 1
ATOM 5323 C CA . PHE B 2 147 ? 8.767 6.561 16.540 1.00 19.84 179 PHE B CA 1
ATOM 5324 C C . PHE B 2 147 ? 10.169 6.483 15.922 1.00 14.47 179 PHE B C 1
ATOM 5325 O O . PHE B 2 147 ? 11.169 6.649 16.613 1.00 18.29 179 PHE B O 1
ATOM 5333 N N . CYS B 2 148 ? 10.238 6.211 14.624 1.00 17.32 180 CYS B N 1
ATOM 5334 C CA . CYS B 2 148 ? 11.518 6.012 13.959 1.00 16.90 180 CYS B CA 1
ATOM 5335 C C . CYS B 2 148 ? 12.218 7.322 13.660 1.00 17.84 180 CYS B C 1
ATOM 5336 O O . CYS B 2 148 ? 11.601 8.255 13.167 1.00 17.68 180 CYS B O 1
ATOM 5339 N N . ILE B 2 149 ? 13.511 7.362 13.961 1.00 18.93 181 ILE B N 1
ATOM 5340 C CA . ILE B 2 149 ? 14.370 8.483 13.598 1.00 15.89 181 ILE B CA 1
ATOM 5341 C C . ILE B 2 149 ? 15.619 7.895 12.922 1.00 16.93 181 ILE B C 1
ATOM 5342 O O . ILE B 2 149 ? 15.657 6.692 12.642 1.00 18.41 181 ILE B O 1
ATOM 5347 N N . ASP B 2 150 ? 16.634 8.718 12.657 1.00 17.26 182 ASP B N 1
ATOM 5348 C CA . ASP B 2 150 ? 17.869 8.206 12.068 1.00 18.80 182 ASP B CA 1
ATOM 5349 C C . ASP B 2 150 ? 18.454 7.104 12.943 1.00 19.18 182 ASP B C 1
ATOM 5350 O O . ASP B 2 150 ? 18.723 7.331 14.118 1.00 17.01 182 ASP B O 1
ATOM 5355 N N . HIS B 2 151 ? 18.653 5.921 12.364 1.00 20.30 183 HIS B N 1
ATOM 5356 C CA . HIS B 2 151 ? 19.388 4.842 13.029 1.00 18.55 183 HIS B CA 1
ATOM 5357 C C . HIS B 2 151 ? 18.748 4.303 14.308 1.00 19.79 183 HIS B C 1
ATOM 5358 O O . HIS B 2 151 ? 19.367 3.530 15.040 1.00 20.43 183 HIS B O 1
ATOM 5365 N N . ALA B 2 152 ? 17.519 4.697 14.591 1.00 18.09 184 ALA B N 1
ATOM 5366 C CA . ALA B 2 152 ? 16.896 4.255 15.822 1.00 16.00 184 ALA B CA 1
ATOM 5367 C C . ALA B 2 152 ? 15.388 4.433 15.815 1.00 18.28 184 ALA B C 1
ATOM 5368 O O . ALA B 2 152 ? 14.804 4.888 14.831 1.00 19.16 184 ALA B O 1
ATOM 5370 N N . TYR B 2 153 ? 14.760 4.050 16.920 1.00 19.09 185 TYR B N 1
ATOM 5371 C CA . TYR B 2 153 ? 13.372 4.403 17.147 1.00 18.58 185 TYR B CA 1
ATOM 5372 C C . TYR B 2 153 ? 13.090 4.542 18.626 1.00 22.00 185 TYR B C 1
ATOM 5373 O O . TYR B 2 153 ? 13.708 3.886 19.458 1.00 19.69 185 TYR B O 1
ATOM 5382 N N . ILE B 2 154 ? 12.158 5.422 18.948 1.00 19.47 186 ILE B N 1
ATOM 5383 C CA . ILE B 2 154 ? 11.770 5.628 20.326 1.00 19.21 186 ILE B CA 1
ATOM 5384 C C . ILE B 2 154 ? 10.661 4.633 20.612 1.00 20.52 186 ILE B C 1
ATOM 5385 O O . ILE B 2 154 ? 9.547 4.767 20.111 1.00 19.76 186 ILE B O 1
ATOM 5390 N N . ALA B 2 155 ? 10.984 3.596 21.377 1.00 22.47 187 ALA B N 1
ATOM 5391 C CA . ALA B 2 155 ? 10.056 2.488 21.559 1.00 24.17 187 ALA B CA 1
ATOM 5392 C C . ALA B 2 155 ? 8.884 2.872 22.460 1.00 23.54 187 ALA B C 1
ATOM 5393 O O . ALA B 2 155 ? 9.034 3.665 23.388 1.00 27.09 187 ALA B O 1
ATOM 5395 N N . GLY B 2 156 ? 7.717 2.306 22.175 1.00 22.84 188 GLY B N 1
ATOM 5396 C CA . GLY B 2 156 ? 6.546 2.536 22.993 1.00 32.63 188 GLY B CA 1
ATOM 5397 C C . GLY B 2 156 ? 5.397 3.117 22.195 1.00 31.49 188 GLY B C 1
ATOM 5398 O O . GLY B 2 156 ? 5.533 3.432 21.009 1.00 23.65 188 GLY B O 1
ATOM 5399 N N . ASP B 2 157 ? 4.249 3.246 22.842 1.00 25.96 189 ASP B N 1
ATOM 5400 C CA . ASP B 2 157 ? 3.085 3.813 22.182 1.00 29.77 189 ASP B CA 1
ATOM 5401 C C . ASP B 2 157 ? 2.325 4.720 23.134 1.00 28.86 189 ASP B C 1
ATOM 5402 O O . ASP B 2 157 ? 1.125 4.943 22.975 1.00 34.04 189 ASP B O 1
ATOM 5407 N N . SER B 2 158 ? 3.032 5.227 24.133 1.00 22.32 190 SER B N 1
ATOM 5408 C CA . SER B 2 158 ? 2.466 6.212 25.038 1.00 31.06 190 SER B CA 1
ATOM 5409 C C . SER B 2 158 ? 2.525 7.562 24.348 1.00 30.74 190 SER B C 1
ATOM 5410 O O . SER B 2 158 ? 3.512 7.886 23.687 1.00 27.12 190 SER B O 1
ATOM 5413 N N . PHE B 2 159 ? 1.473 8.355 24.497 1.00 29.74 191 PHE B N 1
ATOM 5414 C CA . PHE B 2 159 ? 1.437 9.633 23.802 1.00 25.16 191 PHE B CA 1
ATOM 5415 C C . PHE B 2 159 ? 2.595 10.546 24.190 1.00 23.80 191 PHE B C 1
ATOM 5416 O O . PHE B 2 159 ? 2.955 10.653 25.360 1.00 25.70 191 PHE B O 1
ATOM 5424 N N . GLN B 2 160 ? 3.178 11.202 23.190 1.00 21.51 192 GLN B N 1
ATOM 5425 C CA . GLN B 2 160 ? 4.148 12.271 23.400 1.00 21.05 192 GLN B CA 1
ATOM 5426 C C . GLN B 2 160 ? 4.015 13.199 22.200 1.00 18.83 192 GLN B C 1
ATOM 5427 O O . GLN B 2 160 ? 3.557 12.764 21.139 1.00 19.97 192 GLN B O 1
ATOM 5433 N N . VAL B 2 161 ? 4.388 14.468 22.350 1.00 21.30 193 VAL B N 1
ATOM 5434 C CA . VAL B 2 161 ? 4.399 15.361 21.193 1.00 18.16 193 VAL B CA 1
ATOM 5435 C C . VAL B 2 161 ? 5.592 14.981 20.309 1.00 16.89 193 VAL B C 1
ATOM 5436 O O . VAL B 2 161 ? 6.735 14.979 20.768 1.00 19.71 193 VAL B O 1
ATOM 5440 N N . GLU B 2 162 ? 5.312 14.664 19.047 1.00 16.90 194 GLU B N 1
ATOM 5441 C CA . GLU B 2 162 ? 6.328 14.147 18.140 1.00 16.07 194 GLU B CA 1
ATOM 5442 C C . GLU B 2 162 ? 6.007 14.599 16.724 1.00 16.31 194 GLU B C 1
ATOM 5443 O O . GLU B 2 162 ? 4.844 14.751 16.355 1.00 16.05 194 GLU B O 1
ATOM 5449 N N . ARG B 2 163 ? 7.046 14.817 15.929 1.00 15.67 195 ARG B N 1
ATOM 5450 C CA . ARG B 2 163 ? 6.868 15.397 14.612 1.00 13.81 195 ARG B CA 1
ATOM 5451 C C . ARG B 2 163 ? 8.065 15.034 13.765 1.00 12.47 195 ARG B C 1
ATOM 5452 O O . ARG B 2 163 ? 9.171 14.872 14.285 1.00 14.27 195 ARG B O 1
ATOM 5460 N N . PHE B 2 164 ? 7.837 14.883 12.467 1.00 14.18 196 PHE B N 1
ATOM 5461 C CA . PHE B 2 164 ? 8.938 14.810 11.517 1.00 15.01 196 PHE B CA 1
ATOM 5462 C C . PHE B 2 164 ? 8.660 15.651 10.287 1.00 14.34 196 PHE B C 1
ATOM 5463 O O . PHE B 2 164 ? 7.522 16.031 10.004 1.00 13.53 196 PHE B O 1
ATOM 5471 N N . GLY B 2 165 ? 9.719 15.948 9.553 1.00 13.39 197 GLY B N 1
ATOM 5472 C CA . GLY B 2 165 ? 9.577 16.546 8.249 1.00 14.15 197 GLY B CA 1
ATOM 5473 C C . GLY B 2 165 ? 10.674 15.973 7.382 1.00 11.95 197 GLY B C 1
ATOM 5474 O O . GLY B 2 165 ? 11.832 15.918 7.799 1.00 13.61 197 GLY B O 1
ATOM 5475 N N . VAL B 2 166 ? 10.296 15.553 6.180 1.00 13.88 198 VAL B N 1
ATOM 5476 C CA . VAL B 2 166 ? 11.215 14.925 5.251 1.00 15.84 198 VAL B CA 1
ATOM 5477 C C . VAL B 2 166 ? 11.088 15.641 3.932 1.00 17.69 198 VAL B C 1
ATOM 5478 O O . VAL B 2 166 ? 9.984 15.921 3.486 1.00 15.88 198 VAL B O 1
ATOM 5482 N N . GLY B 2 167 ? 12.225 15.964 3.328 1.00 14.11 199 GLY B N 1
ATOM 5483 C CA . GLY B 2 167 ? 12.257 16.643 2.047 1.00 12.11 199 GLY B CA 1
ATOM 5484 C C . GLY B 2 167 ? 13.008 15.792 1.041 1.00 14.33 199 GLY B C 1
ATOM 5485 O O . GLY B 2 167 ? 14.022 15.192 1.378 1.00 17.10 199 GLY B O 1
ATOM 5486 N N . VAL B 2 168 ? 12.499 15.745 -0.189 1.00 15.78 200 VAL B N 1
ATOM 5487 C CA . VAL B 2 168 ? 13.008 14.806 -1.179 1.00 16.33 200 VAL B CA 1
ATOM 5488 C C . VAL B 2 168 ? 13.157 15.479 -2.525 1.00 15.60 200 VAL B C 1
ATOM 5489 O O . VAL B 2 168 ? 12.238 16.162 -2.984 1.00 16.28 200 VAL B O 1
ATOM 5493 N N . THR B 2 169 ? 14.308 15.282 -3.164 1.00 16.26 201 THR B N 1
ATOM 5494 C CA . THR B 2 169 ? 14.462 15.698 -4.555 1.00 16.96 201 THR B CA 1
ATOM 5495 C C . THR B 2 169 ? 14.739 14.507 -5.459 1.00 20.87 201 THR B C 1
ATOM 5496 O O . THR B 2 169 ? 15.113 13.419 -4.992 1.00 20.11 201 THR B O 1
ATOM 5500 N N . PHE B 2 170 ? 14.531 14.723 -6.754 1.00 19.87 202 PHE B N 1
ATOM 5501 C CA . PHE B 2 170 ? 14.583 13.648 -7.737 1.00 25.76 202 PHE B CA 1
ATOM 5502 C C . PHE B 2 170 ? 15.505 14.058 -8.877 1.00 23.28 202 PHE B C 1
ATOM 5503 O O . PHE B 2 170 ? 15.214 15.011 -9.597 1.00 23.85 202 PHE B O 1
ATOM 5511 N N . PRO B 2 171 ? 16.640 13.359 -9.026 1.00 24.59 203 PRO B N 1
ATOM 5512 C CA . PRO B 2 171 ? 17.606 13.697 -10.081 1.00 27.48 203 PRO B CA 1
ATOM 5513 C C . PRO B 2 171 ? 16.945 13.922 -11.441 1.00 27.35 203 PRO B C 1
ATOM 5514 O O . PRO B 2 171 ? 17.289 14.882 -12.138 1.00 33.18 203 PRO B O 1
ATOM 5518 N N . GLU B 2 172 ? 15.997 13.063 -11.793 1.00 27.72 204 GLU B N 1
ATOM 5519 C CA . GLU B 2 172 ? 15.312 13.125 -13.086 1.00 35.65 204 GLU B CA 1
ATOM 5520 C C . GLU B 2 172 ? 14.340 14.299 -13.217 1.00 33.02 204 GLU B C 1
ATOM 5521 O O . GLU B 2 172 ? 13.906 14.629 -14.325 1.00 30.88 204 GLU B O 1
ATOM 5527 N N . HIS B 2 173 ? 13.991 14.920 -12.093 1.00 26.32 205 HIS B N 1
ATOM 5528 C CA . HIS B 2 173 ? 13.032 16.022 -12.106 1.00 28.57 205 HIS B CA 1
ATOM 5529 C C . HIS B 2 173 ? 13.584 17.281 -11.454 1.00 26.63 205 HIS B C 1
ATOM 5530 O O . HIS B 2 173 ? 13.178 17.647 -10.347 1.00 28.36 205 HIS B O 1
ATOM 5537 N N . PRO B 2 174 ? 14.506 17.960 -12.147 1.00 26.94 206 PRO B N 1
ATOM 5538 C CA . PRO B 2 174 ? 15.137 19.176 -11.632 1.00 26.55 206 PRO B CA 1
ATOM 5539 C C . PRO B 2 174 ? 14.091 20.226 -11.297 1.00 29.24 206 PRO B C 1
ATOM 5540 O O . PRO B 2 174 ? 13.207 20.500 -12.101 1.00 30.94 206 PRO B O 1
ATOM 5544 N N . GLY B 2 175 ? 14.195 20.813 -10.114 1.00 24.65 207 GLY B N 1
ATOM 5545 C CA . GLY B 2 175 ? 13.248 21.827 -9.704 1.00 24.92 207 GLY B CA 1
ATOM 5546 C C . GLY B 2 175 ? 12.122 21.294 -8.839 1.00 23.53 207 GLY B C 1
ATOM 5547 O O . GLY B 2 175 ? 11.413 22.072 -8.215 1.00 22.49 207 GLY B O 1
ATOM 5548 N N . ALA B 2 176 ? 11.949 19.977 -8.802 1.00 27.41 208 ALA B N 1
ATOM 5549 C CA . ALA B 2 176 ? 10.893 19.384 -7.979 1.00 21.88 208 ALA B CA 1
ATOM 5550 C C . ALA B 2 176 ? 11.351 19.123 -6.549 1.00 17.00 208 ALA B C 1
ATOM 5551 O O . ALA B 2 176 ? 12.489 18.720 -6.307 1.00 20.53 208 ALA B O 1
ATOM 5553 N N . ARG B 2 177 ? 10.454 19.333 -5.592 1.00 19.12 209 ARG B N 1
ATOM 5554 C CA . ARG B 2 177 ? 10.715 18.891 -4.230 1.00 15.95 209 ARG B CA 1
ATOM 5555 C C . ARG B 2 177 ? 9.447 18.305 -3.641 1.00 13.62 209 ARG B C 1
ATOM 5556 O O . ARG B 2 177 ? 8.365 18.877 -3.783 1.00 15.57 209 ARG B O 1
ATOM 5564 N N . PHE B 2 178 ? 9.581 17.147 -3.018 1.00 16.10 210 PHE B N 1
ATOM 5565 C CA . PHE B 2 178 ? 8.481 16.533 -2.287 1.00 15.19 210 PHE B CA 1
ATOM 5566 C C . PHE B 2 178 ? 8.753 16.667 -0.800 1.00 17.03 210 PHE B C 1
ATOM 5567 O O . PHE B 2 178 ? 9.891 16.540 -0.365 1.00 16.28 210 PHE B O 1
ATOM 5575 N N . GLU B 2 179 ? 7.717 16.931 -0.016 1.00 15.62 211 GLU B N 1
ATOM 5576 C CA . GLU B 2 179 ? 7.864 16.901 1.436 1.00 14.54 211 GLU B CA 1
ATOM 5577 C C . GLU B 2 179 ? 6.733 16.150 2.132 1.00 13.35 211 GLU B C 1
ATOM 5578 O O . GLU B 2 179 ? 5.580 16.175 1.688 1.00 15.03 211 GLU B O 1
ATOM 5584 N N . PHE B 2 180 ? 7.091 15.502 3.240 1.00 14.14 212 PHE B N 1
ATOM 5585 C CA . PHE B 2 180 ? 6.211 14.626 4.009 1.00 14.09 212 PHE B CA 1
ATOM 5586 C C . PHE B 2 180 ? 6.399 14.993 5.479 1.00 11.99 212 PHE B C 1
ATOM 5587 O O . PHE B 2 180 ? 7.518 14.977 5.987 1.00 13.37 212 PHE B O 1
ATOM 5595 N N . ARG B 2 181 ? 5.315 15.361 6.154 1.00 16.35 213 ARG B N 1
ATOM 5596 C CA . ARG B 2 181 ? 5.403 15.780 7.554 1.00 14.60 213 ARG B CA 1
ATOM 5597 C C . ARG B 2 181 ? 4.296 15.139 8.369 1.00 12.90 213 ARG B C 1
ATOM 5598 O O . ARG B 2 181 ? 3.196 14.927 7.854 1.00 15.72 213 ARG B O 1
ATOM 5606 N N . SER B 2 182 ? 4.572 14.869 9.644 1.00 14.49 214 SER B N 1
ATOM 5607 C CA . SER B 2 182 ? 3.521 14.503 10.594 1.00 13.31 214 SER B CA 1
ATOM 5608 C C . SER B 2 182 ? 3.742 15.290 11.873 1.00 14.26 214 SER B C 1
ATOM 5609 O O . SER B 2 182 ? 4.889 15.559 12.266 1.00 14.39 214 SER B O 1
ATOM 5612 N N . SER B 2 183 ? 2.646 15.654 12.523 1.00 13.25 215 SER B N 1
ATOM 5613 C CA . SER B 2 183 ? 2.712 16.436 13.735 1.00 17.87 215 SER B CA 1
ATOM 5614 C C . SER B 2 183 ? 1.526 16.049 14.608 1.00 16.80 215 SER B C 1
ATOM 5615 O O . SER B 2 183 ? 0.389 16.039 14.139 1.00 15.65 215 SER B O 1
ATOM 5618 N N . THR B 2 184 ? 1.776 15.720 15.870 1.00 18.05 216 THR B N 1
ATOM 5619 C CA . THR B 2 184 ? 0.680 15.365 16.770 1.00 18.21 216 THR B CA 1
ATOM 5620 C C . THR B 2 184 ? -0.265 16.559 16.928 1.00 16.87 216 THR B C 1
ATOM 5621 O O . THR B 2 184 ? 0.167 17.711 16.891 1.00 19.25 216 THR B O 1
ATOM 5625 N N . GLY B 2 185 ? -1.551 16.273 17.105 1.00 22.74 217 GLY B N 1
ATOM 5626 C CA . GLY B 2 185 ? -2.553 17.310 17.265 1.00 22.20 217 GLY B CA 1
ATOM 5627 C C . GLY B 2 185 ? -3.282 17.633 15.976 1.00 22.59 217 GLY B C 1
ATOM 5628 O O . GLY B 2 185 ? -2.692 17.658 14.888 1.00 19.15 217 GLY B O 1
ATOM 5629 N N . ALA B 2 186 ? -4.581 17.891 16.089 1.00 21.18 218 ALA B N 1
ATOM 5630 C CA . ALA B 2 186 ? -5.373 18.231 14.918 1.00 19.73 218 ALA B CA 1
ATOM 5631 C C . ALA B 2 186 ? -5.010 19.626 14.444 1.00 20.26 218 ALA B C 1
ATOM 5632 O O . ALA B 2 186 ? -4.883 20.544 15.248 1.00 22.48 218 ALA B O 1
ATOM 5634 N N . GLU B 2 187 ? -4.822 19.790 13.140 1.00 20.41 219 GLU B N 1
ATOM 5635 C CA . GLU B 2 187 ? -4.663 21.136 12.612 1.00 20.01 219 GLU B CA 1
ATOM 5636 C C . GLU B 2 187 ? -5.963 21.906 12.861 1.00 23.13 219 GLU B C 1
ATOM 5637 O O . GLU B 2 187 ? -7.048 21.316 12.949 1.00 21.14 219 GLU B O 1
ATOM 5643 N N . LEU B 2 188 ? -5.845 23.224 12.978 1.00 25.29 220 LEU B N 1
ATOM 5644 C CA . LEU B 2 188 ? -6.962 24.075 13.386 1.00 23.61 220 LEU B CA 1
ATOM 5645 C C . LEU B 2 188 ? -8.017 24.283 12.300 1.00 24.86 220 LEU B C 1
ATOM 5646 O O . LEU B 2 188 ? -9.159 24.650 12.590 1.00 26.30 220 LEU B O 1
ATOM 5651 N N . ASN B 2 189 ? -7.623 24.082 11.049 1.00 23.92 221 ASN B N 1
ATOM 5652 C CA . ASN B 2 189 ? -8.543 24.155 9.924 1.00 31.42 221 ASN B CA 1
ATOM 5653 C C . ASN B 2 189 ? -8.200 23.060 8.918 1.00 18.95 221 ASN B C 1
ATOM 5654 O O . ASN B 2 189 ? -7.169 22.406 9.049 1.00 20.21 221 ASN B O 1
ATOM 5659 N N . SER B 2 190 ? -9.065 22.845 7.932 1.00 24.92 222 SER B N 1
ATOM 5660 C CA . SER B 2 190 ? -8.820 21.791 6.940 1.00 21.71 222 SER B CA 1
ATOM 5661 C C . SER B 2 190 ? -8.256 22.348 5.631 1.00 20.69 222 SER B C 1
ATOM 5662 O O . SER B 2 190 ? -8.524 23.481 5.256 1.00 20.56 222 SER B O 1
ATOM 5665 N N . LEU B 2 191 ? -7.497 21.525 4.923 1.00 21.36 223 LEU B N 1
ATOM 5666 C CA . LEU B 2 191 ? -6.767 21.986 3.751 1.00 21.13 223 LEU B CA 1
ATOM 5667 C C . LEU B 2 191 ? -7.613 22.663 2.671 1.00 19.36 223 LEU B C 1
ATOM 5668 O O . LEU B 2 191 ? -7.294 23.756 2.236 1.00 17.21 223 LEU B O 1
ATOM 5673 N N . LEU B 2 192 ? -8.673 22.014 2.212 1.00 18.24 224 LEU B N 1
ATOM 5674 C CA . LEU B 2 192 ? -9.426 22.594 1.104 1.00 20.04 224 LEU B CA 1
ATOM 5675 C C . LEU B 2 192 ? -10.052 23.924 1.490 1.00 20.22 224 LEU B C 1
ATOM 5676 O O . LEU B 2 192 ? -9.968 24.900 0.734 1.00 23.72 224 LEU B O 1
ATOM 5681 N N . GLU B 2 193 ? -10.659 23.971 2.674 1.00 20.68 225 GLU B N 1
ATOM 5682 C CA . GLU B 2 193 ? -11.280 25.210 3.144 1.00 22.04 225 GLU B CA 1
ATOM 5683 C C . GLU B 2 193 ? -10.232 26.299 3.338 1.00 23.23 225 GLU B C 1
ATOM 5684 O O . GLU B 2 193 ? -10.510 27.475 3.123 1.00 21.94 225 GLU B O 1
ATOM 5690 N N . ARG B 2 194 ? -9.024 25.894 3.730 1.00 16.71 226 ARG B N 1
ATOM 5691 C CA . ARG B 2 194 ? -7.940 26.822 4.037 1.00 19.81 226 ARG B CA 1
ATOM 5692 C C . ARG B 2 194 ? -7.416 27.559 2.809 1.00 19.05 226 ARG B C 1
ATOM 5693 O O . ARG B 2 194 ? -7.247 28.791 2.833 1.00 18.82 226 ARG B O 1
ATOM 5701 N N . VAL B 2 195 ? -7.153 26.811 1.743 1.00 18.64 227 VAL B N 1
ATOM 5702 C CA . VAL B 2 195 ? -6.435 27.372 0.596 1.00 17.40 227 VAL B CA 1
ATOM 5703 C C . VAL B 2 195 ? -7.306 27.804 -0.563 1.00 20.92 227 VAL B C 1
ATOM 5704 O O . VAL B 2 195 ? -6.818 28.442 -1.484 1.00 23.26 227 VAL B O 1
ATOM 5708 N N . ASP B 2 196 ? -8.583 27.442 -0.539 1.00 19.74 228 ASP B N 1
ATOM 5709 C CA . ASP B 2 196 ? -9.421 27.666 -1.711 1.00 21.47 228 ASP B CA 1
ATOM 5710 C C . ASP B 2 196 ? -9.500 29.135 -2.123 1.00 22.94 228 ASP B C 1
ATOM 5711 O O . ASP B 2 196 ? -9.382 29.457 -3.307 1.00 23.56 228 ASP B O 1
ATOM 5716 N N . GLY B 2 197 ? -9.704 30.020 -1.152 1.00 25.54 229 GLY B N 1
ATOM 5717 C CA . GLY B 2 197 ? -9.732 31.447 -1.438 1.00 25.54 229 GLY B CA 1
ATOM 5718 C C . GLY B 2 197 ? -8.515 31.883 -2.231 1.00 25.63 229 GLY B C 1
ATOM 5719 O O . GLY B 2 197 ? -8.641 32.517 -3.293 1.00 23.94 229 GLY B O 1
ATOM 5720 N N . PHE B 2 198 ? -7.332 31.534 -1.729 1.00 21.19 230 PHE B N 1
ATOM 5721 C CA . PHE B 2 198 ? -6.094 31.943 -2.376 1.00 21.54 230 PHE B CA 1
ATOM 5722 C C . PHE B 2 198 ? -5.990 31.333 -3.772 1.00 22.93 230 PHE B C 1
ATOM 5723 O O . PHE B 2 198 ? -5.619 32.016 -4.729 1.00 21.28 230 PHE B O 1
ATOM 5731 N N . VAL B 2 199 ? -6.306 30.045 -3.889 1.00 21.73 231 VAL B N 1
ATOM 5732 C CA . VAL B 2 199 ? -6.275 29.406 -5.199 1.00 23.80 231 VAL B CA 1
ATOM 5733 C C . VAL B 2 199 ? -7.237 30.078 -6.188 1.00 24.98 231 VAL B C 1
ATOM 5734 O O . VAL B 2 199 ? -6.859 30.363 -7.320 1.00 25.66 231 VAL B O 1
ATOM 5738 N N . GLN B 2 200 ? -8.479 30.323 -5.772 1.00 23.85 232 GLN B N 1
ATOM 5739 C CA . GLN B 2 200 ? -9.430 30.994 -6.659 1.00 30.54 232 GLN B CA 1
ATOM 5740 C C . GLN B 2 200 ? -8.879 32.357 -7.081 1.00 25.52 232 GLN B C 1
ATOM 5741 O O . GLN B 2 200 ? -9.076 32.798 -8.212 1.00 27.58 232 GLN B O 1
ATOM 5747 N N . ASN B 2 201 ? -8.181 33.018 -6.164 1.00 24.39 233 ASN B N 1
ATOM 5748 C CA . ASN B 2 201 ? -7.527 34.281 -6.469 1.00 28.55 233 ASN B CA 1
ATOM 5749 C C . ASN B 2 201 ? -6.462 34.083 -7.551 1.00 32.33 233 ASN B C 1
ATOM 5750 O O . ASN B 2 201 ? -6.374 34.855 -8.507 1.00 27.91 233 ASN B O 1
ATOM 5755 N N . MET B 2 202 ? -5.660 33.033 -7.409 1.00 28.64 234 MET B N 1
ATOM 5756 C CA . MET B 2 202 ? -4.646 32.734 -8.409 1.00 24.87 234 MET B CA 1
ATOM 5757 C C . MET B 2 202 ? -5.277 32.451 -9.776 1.00 22.00 234 MET B C 1
ATOM 5758 O O . MET B 2 202 ? -4.791 32.941 -10.802 1.00 25.01 234 MET B O 1
ATOM 5763 N N . LEU B 2 203 ? -6.342 31.652 -9.795 1.00 20.40 235 LEU B N 1
ATOM 5764 C CA . LEU B 2 203 ? -6.979 31.268 -11.056 1.00 21.31 235 LEU B CA 1
ATOM 5765 C C . LEU B 2 203 ? -7.580 32.482 -11.745 1.00 28.55 235 LEU B C 1
ATOM 5766 O O . LEU B 2 203 ? -7.538 32.608 -12.971 1.00 26.64 235 LEU B O 1
ATOM 5771 N N . SER B 2 204 ? -8.154 33.366 -10.938 1.00 25.60 236 SER B N 1
ATOM 5772 C CA . SER B 2 204 ? -8.841 34.542 -11.448 1.00 26.98 236 SER B CA 1
ATOM 5773 C C . SER B 2 204 ? -7.855 35.552 -12.003 1.00 27.45 236 SER B C 1
ATOM 5774 O O . SER B 2 204 ? -8.151 36.255 -12.973 1.00 32.91 236 SER B O 1
ATOM 5777 N N . THR B 2 205 ? -6.684 35.623 -11.379 1.00 25.20 237 THR B N 1
ATOM 5778 C CA . THR B 2 205 ? -5.683 36.615 -11.730 1.00 27.73 237 THR B CA 1
ATOM 5779 C C . THR B 2 205 ? -4.796 36.164 -12.887 1.00 32.80 237 THR B C 1
ATOM 5780 O O . THR B 2 205 ? -4.382 36.980 -13.713 1.00 29.60 237 THR B O 1
ATOM 5784 N N . PHE B 2 206 ? -4.504 34.866 -12.938 1.00 26.95 238 PHE B N 1
ATOM 5785 C CA . PHE B 2 206 ? -3.528 34.336 -13.892 1.00 26.22 238 PHE B CA 1
ATOM 5786 C C . PHE B 2 206 ? -4.129 33.295 -14.835 1.00 25.33 238 PHE B C 1
ATOM 5787 O O . PHE B 2 206 ? -4.474 32.192 -14.416 1.00 25.23 238 PHE B O 1
ATOM 5795 N N . ALA B 2 207 ? -4.238 33.641 -16.114 1.00 23.74 239 ALA B N 1
ATOM 5796 C CA . ALA B 2 207 ? -4.804 32.720 -17.096 1.00 24.72 239 ALA B CA 1
ATOM 5797 C C . ALA B 2 207 ? -3.946 31.469 -17.224 1.00 24.52 239 ALA B C 1
ATOM 5798 O O . ALA B 2 207 ? -4.432 30.412 -17.626 1.00 21.98 239 ALA B O 1
ATOM 5800 N N . GLY B 2 208 ? -2.668 31.590 -16.878 1.00 21.05 240 GLY B N 1
ATOM 5801 C CA . GLY B 2 208 ? -1.760 30.462 -16.969 1.00 19.64 240 GLY B CA 1
ATOM 5802 C C . GLY B 2 208 ? -1.873 29.463 -15.828 1.00 22.60 240 GLY B C 1
ATOM 5803 O O . GLY B 2 208 ? -1.233 28.412 -15.873 1.00 21.05 240 GLY B O 1
ATOM 5804 N N . MET B 2 209 ? -2.666 29.793 -14.805 1.00 22.03 241 MET B N 1
ATOM 5805 C CA . MET B 2 209 ? -2.894 28.897 -13.668 1.00 22.27 241 MET B CA 1
ATOM 5806 C C . MET B 2 209 ? -4.064 27.965 -13.953 1.00 21.57 241 MET B C 1
ATOM 5807 O O . MET B 2 209 ? -5.042 28.369 -14.581 1.00 23.65 241 MET B O 1
ATOM 5812 N N . GLU B 2 210 ? -3.973 26.724 -13.488 1.00 20.10 242 GLU B N 1
ATOM 5813 C CA . GLU B 2 210 ? -5.125 25.836 -13.531 1.00 22.74 242 GLU B CA 1
ATOM 5814 C C . GLU B 2 210 ? -5.145 24.856 -12.362 1.00 22.83 242 GLU B C 1
ATOM 5815 O O . GLU B 2 210 ? -4.105 24.517 -11.798 1.00 19.88 242 GLU B O 1
ATOM 5821 N N . THR B 2 211 ? -6.341 24.420 -11.990 1.00 20.10 243 THR B N 1
ATOM 5822 C CA . THR B 2 211 ? -6.469 23.372 -10.998 1.00 24.98 243 THR B CA 1
ATOM 5823 C C . THR B 2 211 ? -6.515 22.030 -11.712 1.00 24.02 243 THR B C 1
ATOM 5824 O O . THR B 2 211 ? -7.365 21.809 -12.569 1.00 28.87 243 THR B O 1
ATOM 5828 N N . LEU B 2 212 ? -5.595 21.137 -11.370 1.00 20.96 244 LEU B N 1
ATOM 5829 C CA . LEU B 2 212 ? -5.585 19.806 -11.977 1.00 21.25 244 LEU B CA 1
ATOM 5830 C C . LEU B 2 212 ? -6.534 18.861 -11.263 1.00 24.91 244 LEU B C 1
ATOM 5831 O O . LEU B 2 212 ? -7.080 17.942 -11.873 1.00 25.04 244 LEU B O 1
ATOM 5836 N N . ARG B 2 213 ? -6.724 19.084 -9.965 1.00 21.24 245 ARG B N 1
ATOM 5837 C CA . ARG B 2 213 ? -7.487 18.165 -9.148 1.00 20.00 245 ARG B CA 1
ATOM 5838 C C . ARG B 2 213 ? -7.828 18.790 -7.807 1.00 23.39 245 ARG B C 1
ATOM 5839 O O . ARG B 2 213 ? -7.017 19.508 -7.217 1.00 21.83 245 ARG B O 1
ATOM 5847 N N . LYS B 2 214 ? -9.032 18.521 -7.322 1.00 25.88 246 LYS B N 1
ATOM 5848 C CA . LYS B 2 214 ? -9.432 18.978 -5.996 1.00 25.12 246 LYS B CA 1
ATOM 5849 C C . LYS B 2 214 ? -10.469 18.027 -5.428 1.00 26.32 246 LYS B C 1
ATOM 5850 O O . LYS B 2 214 ? -11.529 17.837 -6.023 1.00 27.77 246 LYS B O 1
ATOM 5856 N N . GLY B 2 215 ? -10.172 17.429 -4.281 1.00 23.57 247 GLY B N 1
ATOM 5857 C CA . GLY B 2 215 ? -11.145 16.571 -3.634 1.00 23.92 247 GLY B CA 1
ATOM 5858 C C . GLY B 2 215 ? -10.518 15.580 -2.685 1.00 22.38 247 GLY B C 1
ATOM 5859 O O . GLY B 2 215 ? -9.406 15.785 -2.214 1.00 23.07 247 GLY B O 1
ATOM 5860 N N . LYS B 2 216 ? -11.238 14.496 -2.410 1.00 22.63 248 LYS B N 1
ATOM 5861 C CA . LYS B 2 216 ? -10.754 13.483 -1.483 1.00 22.27 248 LYS B CA 1
ATOM 5862 C C . LYS B 2 216 ? -9.688 12.601 -2.117 1.00 21.43 248 LYS B C 1
ATOM 5863 O O . LYS B 2 216 ? -9.728 12.319 -3.316 1.00 22.44 248 LYS B O 1
ATOM 5869 N N . HIS B 2 217 ? -8.731 12.179 -1.296 1.00 18.66 249 HIS B N 1
ATOM 5870 C CA . HIS B 2 217 ? -7.690 11.246 -1.717 1.00 19.81 249 HIS B CA 1
ATOM 5871 C C . HIS B 2 217 ? -7.323 10.394 -0.519 1.00 18.88 249 HIS B C 1
ATOM 5872 O O . HIS B 2 217 ? -6.263 10.547 0.075 1.00 18.94 249 HIS B O 1
ATOM 5879 N N . PRO B 2 218 ? -8.236 9.499 -0.137 1.00 17.47 250 PRO B N 1
ATOM 5880 C CA . PRO B 2 218 ? -7.955 8.574 0.954 1.00 19.53 250 PRO B CA 1
ATOM 5881 C C . PRO B 2 218 ? -6.820 7.658 0.531 1.00 18.48 250 PRO B C 1
ATOM 5882 O O . PRO B 2 218 ? -6.675 7.389 -0.663 1.00 18.46 250 PRO B O 1
ATOM 5886 N N . VAL B 2 219 ? -6.005 7.247 1.497 1.00 19.75 251 VAL B N 1
ATOM 5887 C CA . VAL B 2 219 ? -4.936 6.275 1.288 1.00 18.93 251 VAL B CA 1
ATOM 5888 C C . VAL B 2 219 ? -5.127 5.273 2.406 1.00 23.49 251 VAL B C 1
ATOM 5889 O O . VAL B 2 219 ? -4.792 5.533 3.576 1.00 17.31 251 VAL B O 1
ATOM 5893 N N . GLY B 2 220 ? -5.706 4.131 2.059 1.00 23.23 252 GLY B N 1
ATOM 5894 C CA . GLY B 2 220 ? -6.115 3.188 3.081 1.00 23.26 252 GLY B CA 1
ATOM 5895 C C . GLY B 2 220 ? -7.048 3.897 4.040 1.00 20.25 252 GLY B C 1
ATOM 5896 O O . GLY B 2 220 ? -7.963 4.598 3.615 1.00 21.20 252 GLY B O 1
ATOM 5897 N N . SER B 2 221 ? -6.816 3.743 5.337 1.00 20.05 253 SER B N 1
ATOM 5898 C CA . SER B 2 221 ? -7.723 4.342 6.300 1.00 24.32 253 SER B CA 1
ATOM 5899 C C . SER B 2 221 ? -7.368 5.798 6.639 1.00 22.03 253 SER B C 1
ATOM 5900 O O . SER B 2 221 ? -7.957 6.373 7.545 1.00 23.15 253 SER B O 1
ATOM 5903 N N . LEU B 2 222 ? -6.424 6.381 5.897 1.00 20.97 254 LEU B N 1
ATOM 5904 C CA . LEU B 2 222 ? -6.065 7.795 6.082 1.00 18.00 254 LEU B CA 1
ATOM 5905 C C . LEU B 2 222 ? -6.990 8.674 5.243 1.00 19.99 254 LEU B C 1
ATOM 5906 O O . LEU B 2 222 ? -6.940 8.643 4.013 1.00 21.66 254 LEU B O 1
ATOM 5911 N N . PRO B 2 223 ? -7.842 9.458 5.908 1.00 21.62 255 PRO B N 1
ATOM 5912 C CA . PRO B 2 223 ? -8.831 10.295 5.219 1.00 22.24 255 PRO B CA 1
ATOM 5913 C C . PRO B 2 223 ? -8.222 11.565 4.627 1.00 21.69 255 PRO B C 1
ATOM 5914 O O . PRO B 2 223 ? -8.594 12.653 5.037 1.00 22.17 255 PRO B O 1
ATOM 5918 N N . GLY B 2 224 ? -7.320 11.421 3.661 1.00 16.68 256 GLY B N 1
ATOM 5919 C CA . GLY B 2 224 ? -6.667 12.586 3.080 1.00 20.79 256 GLY B CA 1
ATOM 5920 C C . GLY B 2 224 ? -7.520 13.341 2.074 1.00 19.59 256 GLY B C 1
ATOM 5921 O O . GLY B 2 224 ? -8.410 12.771 1.447 1.00 17.54 256 GLY B O 1
ATOM 5922 N N . GLU B 2 225 ? -7.254 14.638 1.930 1.00 18.84 257 GLU B N 1
ATOM 5923 C CA . GLU B 2 225 ? -7.862 15.435 0.875 1.00 17.07 257 GLU B CA 1
ATOM 5924 C C . GLU B 2 225 ? -6.743 16.165 0.151 1.00 21.03 257 GLU B C 1
ATOM 5925 O O . GLU B 2 225 ? -5.698 16.419 0.737 1.00 17.07 257 GLU B O 1
ATOM 5931 N N . GLU B 2 226 ? -6.946 16.482 -1.119 1.00 16.54 258 GLU B N 1
ATOM 5932 C CA . GLU B 2 226 ? -5.868 17.069 -1.905 1.00 19.49 258 GLU B CA 1
ATOM 5933 C C . GLU B 2 226 ? -6.341 18.213 -2.782 1.00 18.73 258 GLU B C 1
ATOM 5934 O O . GLU B 2 226 ? -7.513 18.312 -3.124 1.00 17.51 258 GLU B O 1
ATOM 5940 N N . TYR B 2 227 ? -5.393 19.056 -3.165 1.00 15.76 259 TYR B N 1
ATOM 5941 C CA . TYR B 2 227 ? -5.657 20.189 -4.013 1.00 16.07 259 TYR B CA 1
ATOM 5942 C C . TYR B 2 227 ? -4.406 20.300 -4.860 1.00 15.24 259 TYR B C 1
ATOM 5943 O O . TYR B 2 227 ? -3.308 20.444 -4.329 1.00 16.62 259 TYR B O 1
ATOM 5952 N N . LEU B 2 228 ? -4.557 20.205 -6.176 1.00 16.78 260 LEU B N 1
ATOM 5953 C CA . LEU B 2 228 ? -3.403 20.123 -7.065 1.00 18.70 260 LEU B CA 1
ATOM 5954 C C . LEU B 2 228 ? -3.487 21.211 -8.123 1.00 18.67 260 LEU B C 1
ATOM 5955 O O . LEU B 2 228 ? -4.456 21.260 -8.883 1.00 19.47 260 LEU B O 1
ATOM 5960 N N . VAL B 2 229 ? -2.487 22.084 -8.184 1.00 17.49 261 VAL B N 1
ATOM 5961 C CA . VAL B 2 229 ? -2.516 23.148 -9.176 1.00 18.33 261 VAL B CA 1
ATOM 5962 C C . VAL B 2 229 ? -1.233 23.167 -10.002 1.00 18.20 261 VAL B C 1
ATOM 5963 O O . VAL B 2 229 ? -0.205 22.644 -9.584 1.00 20.23 261 VAL B O 1
ATOM 5967 N N . ALA B 2 230 ? -1.313 23.741 -11.191 1.00 18.67 262 ALA B N 1
ATOM 5968 C CA . ALA B 2 230 ? -0.142 23.887 -12.034 1.00 16.15 262 ALA B CA 1
ATOM 5969 C C . ALA B 2 230 ? -0.295 25.165 -12.834 1.00 20.77 262 ALA B C 1
ATOM 5970 O O . ALA B 2 230 ? -1.408 25.664 -13.023 1.00 21.70 262 ALA B O 1
ATOM 5972 N N . GLY B 2 231 ? 0.821 25.712 -13.294 1.00 20.11 263 GLY B N 1
ATOM 5973 C CA . GLY B 2 231 ? 0.750 26.852 -14.177 1.00 23.13 263 GLY B CA 1
ATOM 5974 C C . GLY B 2 231 ? 1.988 27.146 -14.983 1.00 25.08 263 GLY B C 1
ATOM 5975 O O . GLY B 2 231 ? 3.088 26.722 -14.647 1.00 25.81 263 GLY B O 1
ATOM 5976 N N . SER B 2 232 ? 1.799 27.906 -16.052 1.00 20.90 264 SER B N 1
ATOM 5977 C CA . SER B 2 232 ? 2.889 28.207 -16.963 1.00 21.11 264 SER B CA 1
ATOM 5978 C C . SER B 2 232 ? 3.088 29.704 -17.110 1.00 21.27 264 SER B C 1
ATOM 5979 O O . SER B 2 232 ? 2.131 30.453 -17.259 1.00 22.47 264 SER B O 1
ATOM 5982 N N . ASP B 2 233 ? 4.344 30.123 -17.068 1.00 21.85 265 ASP B N 1
ATOM 5983 C CA . ASP B 2 233 ? 4.710 31.512 -17.336 1.00 27.57 265 ASP B CA 1
ATOM 5984 C C . ASP B 2 233 ? 6.183 31.553 -17.692 1.00 29.26 265 ASP B C 1
ATOM 5985 O O . ASP B 2 233 ? 6.970 30.760 -17.182 1.00 28.99 265 ASP B O 1
ATOM 5990 N N . LYS B 2 234 ? 6.559 32.475 -18.572 1.00 33.19 266 LYS B N 1
ATOM 5991 C CA . LYS B 2 234 ? 7.962 32.624 -18.949 1.00 37.07 266 LYS B CA 1
ATOM 5992 C C . LYS B 2 234 ? 8.501 31.368 -19.619 1.00 37.16 266 LYS B C 1
ATOM 5993 O O . LYS B 2 234 ? 9.709 31.144 -19.661 1.00 43.03 266 LYS B O 1
ATOM 5999 N N . GLY B 2 235 ? 7.609 30.543 -20.144 1.00 35.34 267 GLY B N 1
ATOM 6000 C CA . GLY B 2 235 ? 8.038 29.338 -20.823 1.00 39.15 267 GLY B CA 1
ATOM 6001 C C . GLY B 2 235 ? 8.524 28.242 -19.894 1.00 39.08 267 GLY B C 1
ATOM 6002 O O . GLY B 2 235 ? 9.270 27.361 -20.314 1.00 34.47 267 GLY B O 1
ATOM 6003 N N . GLN B 2 236 ? 8.121 28.292 -18.627 1.00 33.37 268 GLN B N 1
ATOM 6004 C CA . GLN B 2 236 ? 8.323 27.142 -17.750 1.00 31.25 268 GLN B CA 1
ATOM 6005 C C . GLN B 2 236 ? 7.046 26.821 -16.984 1.00 29.35 268 GLN B C 1
ATOM 6006 O O . GLN B 2 236 ? 6.155 27.673 -16.835 1.00 28.02 268 GLN B O 1
ATOM 6012 N N . ARG B 2 237 ? 6.955 25.585 -16.517 1.00 27.31 269 ARG B N 1
ATOM 6013 C CA . ARG B 2 237 ? 5.757 25.112 -15.833 1.00 30.26 269 ARG B CA 1
ATOM 6014 C C . ARG B 2 237 ? 6.031 24.866 -14.359 1.00 28.74 269 ARG B C 1
ATOM 6015 O O . ARG B 2 237 ? 7.019 24.219 -13.999 1.00 31.51 269 ARG B O 1
ATOM 6023 N N . GLY B 2 238 ? 5.151 25.389 -13.514 1.00 21.89 270 GLY B N 1
ATOM 6024 C CA . GLY B 2 238 ? 5.229 25.170 -12.081 1.00 24.14 270 GLY B CA 1
ATOM 6025 C C . GLY B 2 238 ? 4.102 24.277 -11.587 1.00 17.69 270 GLY B C 1
ATOM 6026 O O . GLY B 2 238 ? 3.095 24.078 -12.268 1.00 20.13 270 GLY B O 1
ATOM 6027 N N . TYR B 2 239 ? 4.271 23.740 -10.386 1.00 17.59 271 TYR B N 1
ATOM 6028 C CA . TYR B 2 239 ? 3.298 22.836 -9.807 1.00 19.50 271 TYR B CA 1
ATOM 6029 C C . TYR B 2 239 ? 3.212 23.089 -8.316 1.00 14.13 271 TYR B C 1
ATOM 6030 O O . TYR B 2 239 ? 4.209 23.432 -7.688 1.00 17.36 271 TYR B O 1
ATOM 6039 N N . THR B 2 240 ? 2.028 22.902 -7.753 1.00 14.52 272 THR B N 1
ATOM 6040 C CA . THR B 2 240 ? 1.906 22.810 -6.301 1.00 16.11 272 THR B CA 1
ATOM 6041 C C . THR B 2 240 ? 0.815 21.800 -5.960 1.00 12.55 272 THR B C 1
ATOM 6042 O O . THR B 2 240 ? -0.364 22.033 -6.220 1.00 16.42 272 THR B O 1
ATOM 6046 N N . PHE B 2 241 ? 1.246 20.652 -5.442 1.00 13.77 273 PHE B N 1
ATOM 6047 C CA . PHE B 2 241 ? 0.361 19.549 -5.091 1.00 16.05 273 PHE B CA 1
ATOM 6048 C C . PHE B 2 241 ? 0.338 19.456 -3.576 1.00 14.80 273 PHE B C 1
ATOM 6049 O O . PHE B 2 241 ? 1.397 19.426 -2.938 1.00 16.92 273 PHE B O 1
ATOM 6057 N N . MET B 2 242 ? -0.865 19.437 -3.005 1.00 12.04 274 MET B N 1
ATOM 6058 C CA . MET B 2 242 ? -1.053 19.527 -1.553 1.00 13.50 274 MET B CA 1
ATOM 6059 C C . MET B 2 242 ? -1.989 18.417 -1.064 1.00 12.53 274 MET B C 1
ATOM 6060 O O . MET B 2 242 ? -3.034 18.205 -1.657 1.00 17.31 274 MET B O 1
ATOM 6065 N N . TRP B 2 243 ? -1.610 17.719 0.007 1.00 14.15 275 TRP B N 1
ATOM 6066 C CA . TRP B 2 243 ? -2.395 16.601 0.535 1.00 13.67 275 TRP B CA 1
ATOM 6067 C C . TRP B 2 243 ? -2.321 16.663 2.053 1.00 13.18 275 TRP B C 1
ATOM 6068 O O . TRP B 2 243 ? -1.253 16.886 2.606 1.00 14.77 275 TRP B O 1
ATOM 6079 N N . GLU B 2 244 ? -3.455 16.472 2.722 1.00 15.14 276 GLU B N 1
ATOM 6080 C CA . GLU B 2 244 ? -3.472 16.567 4.159 1.00 17.36 276 GLU B CA 1
ATOM 6081 C C . GLU B 2 244 ? -4.531 15.685 4.794 1.00 17.21 276 GLU B C 1
ATOM 6082 O O . GLU B 2 244 ? -5.623 15.490 4.245 1.00 18.11 276 GLU B O 1
ATOM 6088 N N . VAL B 2 245 ? -4.153 15.128 5.936 1.00 17.21 277 VAL B N 1
ATOM 6089 C CA . VAL B 2 245 ? -5.070 14.504 6.867 1.00 18.82 277 VAL B CA 1
ATOM 6090 C C . VAL B 2 245 ? -5.083 15.419 8.082 1.00 17.30 277 VAL B C 1
ATOM 6091 O O . VAL B 2 245 ? -4.044 15.652 8.702 1.00 17.07 277 VAL B O 1
ATOM 6095 N N . GLN B 2 246 ? -6.251 15.952 8.420 1.00 20.04 278 GLN B N 1
ATOM 6096 C CA . GLN B 2 246 ? -6.339 16.962 9.483 1.00 25.95 278 GLN B CA 1
ATOM 6097 C C . GLN B 2 246 ? -5.711 16.523 10.809 1.00 22.38 278 GLN B C 1
ATOM 6098 O O . GLN B 2 246 ? -5.001 17.304 11.460 1.00 21.65 278 GLN B O 1
ATOM 6104 N N . GLY B 2 247 ? -5.955 15.277 11.200 1.00 19.90 279 GLY B N 1
ATOM 6105 C CA . GLY B 2 247 ? -5.423 14.755 12.447 1.00 21.76 279 GLY B CA 1
ATOM 6106 C C . GLY B 2 247 ? -6.449 14.707 13.566 1.00 23.22 279 GLY B C 1
ATOM 6107 O O . GLY B 2 247 ? -7.484 15.370 13.500 1.00 21.76 279 GLY B O 1
ATOM 6108 N N . LYS B 2 248 ? -6.157 13.911 14.590 1.00 23.66 280 LYS B N 1
ATOM 6109 C CA . LYS B 2 248 ? -6.998 13.801 15.776 1.00 23.64 280 LYS B CA 1
ATOM 6110 C C . LYS B 2 248 ? -6.145 14.170 16.967 1.00 25.25 280 LYS B C 1
ATOM 6111 O O . LYS B 2 248 ? -4.938 13.967 16.949 1.00 29.06 280 LYS B O 1
ATOM 6117 N N . GLU B 2 249 ? -6.768 14.705 18.009 1.00 26.90 281 GLU B N 1
ATOM 6118 C CA . GLU B 2 249 ? -6.035 15.110 19.204 1.00 27.25 281 GLU B CA 1
ATOM 6119 C C . GLU B 2 249 ? -5.470 13.918 19.977 1.00 26.38 281 GLU B C 1
ATOM 6120 O O . GLU B 2 249 ? -6.108 12.870 20.078 1.00 27.22 281 GLU B O 1
ATOM 6126 N N . GLU B 2 250 ? -4.273 14.094 20.529 1.00 26.22 282 GLU B N 1
ATOM 6127 C CA . GLU B 2 250 ? -3.638 13.056 21.337 1.00 31.60 282 GLU B CA 1
ATOM 6128 C C . GLU B 2 250 ? -3.633 11.689 20.659 1.00 31.92 282 GLU B C 1
ATOM 6129 O O . GLU B 2 250 ? -3.993 10.680 21.264 1.00 31.55 282 GLU B O 1
ATOM 6135 N N . SER B 2 251 ? -3.223 11.656 19.399 1.00 26.78 283 SER B N 1
ATOM 6136 C CA . SER B 2 251 ? -3.164 10.407 18.657 1.00 23.56 283 SER B CA 1
ATOM 6137 C C . SER B 2 251 ? -1.828 10.245 17.930 1.00 29.19 283 SER B C 1
ATOM 6138 O O . SER B 2 251 ? -1.466 11.070 17.089 1.00 25.58 283 SER B O 1
ATOM 6141 N N . LEU B 2 252 ? -1.106 9.173 18.247 1.00 24.20 284 LEU B N 1
ATOM 6142 C CA . LEU B 2 252 ? 0.206 8.938 17.641 1.00 24.97 284 LEU B CA 1
ATOM 6143 C C . LEU B 2 252 ? 0.072 8.489 16.190 1.00 25.02 284 LEU B C 1
ATOM 6144 O O . LEU B 2 252 ? 0.923 8.805 15.353 1.00 24.59 284 LEU B O 1
ATOM 6149 N N . THR B 2 253 ? -0.996 7.749 15.894 1.00 26.81 285 THR B N 1
ATOM 6150 C CA . THR B 2 253 ? -1.155 7.133 14.578 1.00 21.76 285 THR B CA 1
ATOM 6151 C C . THR B 2 253 ? -2.149 7.864 13.697 1.00 26.26 285 THR B C 1
ATOM 6152 O O . THR B 2 253 ? -2.302 7.543 12.522 1.00 26.26 285 THR B O 1
ATOM 6156 N N . GLU B 2 254 ? -2.817 8.865 14.262 1.00 21.06 286 GLU B N 1
ATOM 6157 C CA . GLU B 2 254 ? -3.684 9.711 13.470 1.00 23.04 286 GLU B CA 1
ATOM 6158 C C . GLU B 2 254 ? -3.300 11.166 13.674 1.00 26.01 286 GLU B C 1
ATOM 6159 O O . GLU B 2 254 ? -4.153 11.993 13.982 1.00 21.89 286 GLU B O 1
ATOM 6165 N N . PRO B 2 255 ? -2.005 11.485 13.512 1.00 20.62 287 PRO B N 1
ATOM 6166 C CA . PRO B 2 255 ? -1.603 12.878 13.699 1.00 18.95 287 PRO B CA 1
ATOM 6167 C C . PRO B 2 255 ? -1.969 13.683 12.465 1.00 19.13 287 PRO B C 1
ATOM 6168 O O . PRO B 2 255 ? -2.490 13.130 11.500 1.00 18.30 287 PRO B O 1
ATOM 6172 N N . ASN B 2 256 ? -1.715 14.983 12.490 1.00 19.22 288 ASN B N 1
ATOM 6173 C CA . ASN B 2 256 ? -1.818 15.746 11.267 1.00 16.73 288 ASN B CA 1
ATOM 6174 C C . ASN B 2 256 ? -0.744 15.221 10.309 1.00 16.69 288 ASN B C 1
ATOM 6175 O O . ASN B 2 256 ? 0.384 14.979 10.730 1.00 18.80 288 ASN B O 1
ATOM 6180 N N . LEU B 2 257 ? -1.110 15.012 9.044 1.00 15.76 289 LEU B N 1
ATOM 6181 C CA A LEU B 2 257 ? -0.174 14.494 8.051 0.59 16.23 289 LEU B CA 1
ATOM 6182 C CA B LEU B 2 257 ? -0.190 14.483 8.034 0.41 16.25 289 LEU B CA 1
ATOM 6183 C C . LEU B 2 257 ? -0.244 15.346 6.796 1.00 15.16 289 LEU B C 1
ATOM 6184 O O . LEU B 2 257 ? -1.318 15.636 6.300 1.00 15.61 289 LEU B O 1
ATOM 6193 N N . THR B 2 258 ? 0.907 15.747 6.275 1.00 14.84 290 THR B N 1
ATOM 6194 C CA . THR B 2 258 ? 0.886 16.463 5.015 1.00 16.02 290 THR B CA 1
ATOM 6195 C C . THR B 2 258 ? 1.867 15.830 4.033 1.00 12.71 290 THR B C 1
ATOM 6196 O O . THR B 2 258 ? 2.887 15.257 4.426 1.00 14.30 290 THR B O 1
ATOM 6200 N N . ALA B 2 259 ? 1.515 15.927 2.763 1.00 14.68 291 ALA B N 1
ATOM 6201 C CA . ALA B 2 259 ? 2.404 15.575 1.667 1.00 15.56 291 ALA B CA 1
ATOM 6202 C C . ALA B 2 259 ? 2.267 16.682 0.640 1.00 14.03 291 ALA B C 1
ATOM 6203 O O . ALA B 2 259 ? 1.162 17.159 0.365 1.00 14.50 291 ALA B O 1
ATOM 6205 N N . GLY B 2 260 ? 3.389 17.114 0.074 1.00 15.85 292 GLY B N 1
ATOM 6206 C CA . GLY B 2 260 ? 3.351 18.205 -0.885 1.00 15.46 292 GLY B CA 1
ATOM 6207 C C . GLY B 2 260 ? 4.416 18.013 -1.936 1.00 14.59 292 GLY B C 1
ATOM 6208 O O . GLY B 2 260 ? 5.477 17.473 -1.653 1.00 16.79 292 GLY B O 1
ATOM 6209 N N . LEU B 2 261 ? 4.115 18.438 -3.154 1.00 15.61 293 LEU B N 1
ATOM 6210 C CA . LEU B 2 261 ? 5.093 18.407 -4.226 1.00 14.60 293 LEU B CA 1
ATOM 6211 C C . LEU B 2 261 ? 5.045 19.743 -4.931 1.00 16.61 293 LEU B C 1
ATOM 6212 O O . LEU B 2 261 ? 3.989 20.175 -5.388 1.00 17.74 293 LEU B O 1
ATOM 6217 N N . ALA B 2 262 ? 6.188 20.411 -5.007 1.00 17.11 294 ALA B N 1
ATOM 6218 C CA . ALA B 2 262 ? 6.235 21.721 -5.641 1.00 16.70 294 ALA B CA 1
ATOM 6219 C C . ALA B 2 262 ? 7.312 21.786 -6.718 1.00 16.06 294 ALA B C 1
ATOM 6220 O O . ALA B 2 262 ? 8.364 21.149 -6.604 1.00 19.47 294 ALA B O 1
ATOM 6222 N N . VAL B 2 263 ? 7.028 22.565 -7.754 1.00 17.99 295 VAL B N 1
ATOM 6223 C CA . VAL B 2 263 ? 8.060 23.075 -8.656 1.00 16.09 295 VAL B CA 1
ATOM 6224 C C . VAL B 2 263 ? 7.928 24.585 -8.687 1.00 20.09 295 VAL B C 1
ATOM 6225 O O . VAL B 2 263 ? 7.003 25.118 -9.295 1.00 21.03 295 VAL B O 1
ATOM 6229 N N . LEU B 2 264 ? 8.841 25.265 -7.997 1.00 22.14 296 LEU B N 1
ATOM 6230 C CA . LEU B 2 264 ? 8.858 26.721 -7.948 1.00 22.94 296 LEU B CA 1
ATOM 6231 C C . LEU B 2 264 ? 9.629 27.277 -9.142 1.00 22.94 296 LEU B C 1
ATOM 6232 O O . LEU B 2 264 ? 10.235 26.530 -9.909 1.00 29.67 296 LEU B O 1
ATOM 6237 N N . GLU B 2 265 ? 9.576 28.589 -9.307 1.00 28.14 297 GLU B N 1
ATOM 6238 C CA . GLU B 2 265 ? 10.284 29.234 -10.404 1.00 28.40 297 GLU B CA 1
ATOM 6239 C C . GLU B 2 265 ? 11.773 28.912 -10.355 1.00 33.74 297 GLU B C 1
ATOM 6240 O O . GLU B 2 265 ? 12.392 28.973 -9.299 1.00 34.04 297 GLU B O 1
ATOM 6246 N N . ARG B 2 266 ? 12.333 28.544 -11.502 1.00 38.57 298 ARG B N 1
ATOM 6247 C CA . ARG B 2 266 ? 13.773 28.366 -11.646 1.00 35.40 298 ARG B CA 1
ATOM 6248 C C . ARG B 2 266 ? 14.236 29.211 -12.814 1.00 52.96 298 ARG B C 1
ATOM 6249 O O . ARG B 2 266 ? 13.425 29.787 -13.539 1.00 40.91 298 ARG B O 1
ATOM 6257 N N . SER B 2 267 ? 15.541 29.300 -13.017 1.00 51.23 299 SER B N 1
ATOM 6258 C CA . SER B 2 267 ? 15.992 30.229 -14.029 1.00 48.81 299 SER B CA 1
ATOM 6259 C C . SER B 2 267 ? 16.443 29.602 -15.327 1.00 58.43 299 SER B C 1
ATOM 6260 O O . SER B 2 267 ? 16.784 28.420 -15.402 1.00 55.73 299 SER B O 1
ATOM 6263 N N . ASN B 2 268 ? 16.419 30.436 -16.354 1.00 60.23 300 ASN B N 1
ATOM 6264 C CA . ASN B 2 268 ? 16.994 30.101 -17.628 1.00 65.41 300 ASN B CA 1
ATOM 6265 C C . ASN B 2 268 ? 18.476 29.865 -17.421 1.00 66.26 300 ASN B C 1
ATOM 6266 O O . ASN B 2 268 ? 19.117 30.541 -16.613 1.00 65.97 300 ASN B O 1
ATOM 6271 N N . GLU B 2 269 ? 19.010 28.876 -18.123 1.00 70.75 301 GLU B N 1
ATOM 6272 C CA . GLU B 2 269 ? 20.440 28.643 -18.127 1.00 72.76 301 GLU B CA 1
ATOM 6273 C C . GLU B 2 269 ? 21.000 29.489 -19.257 1.00 75.46 301 GLU B C 1
ATOM 6274 O O . GLU B 2 269 ? 20.644 29.290 -20.412 1.00 77.01 301 GLU B O 1
ATOM 6280 N N . ASN B 2 270 ? 21.853 30.452 -18.927 1.00 77.34 302 ASN B N 1
ATOM 6281 C CA . ASN B 2 270 ? 22.366 31.370 -19.939 1.00 77.14 302 ASN B CA 1
ATOM 6282 C C . ASN B 2 270 ? 21.295 31.750 -20.967 1.00 78.17 302 ASN B C 1
ATOM 6283 O O . ASN B 2 270 ? 21.391 31.396 -22.144 1.00 78.23 302 ASN B O 1
ATOM 6288 N N . GLY B 2 271 ? 20.266 32.455 -20.506 1.00 76.09 303 GLY B N 1
ATOM 6289 C CA . GLY B 2 271 ? 19.221 32.952 -21.385 1.00 75.50 303 GLY B CA 1
ATOM 6290 C C . GLY B 2 271 ? 18.406 31.892 -22.106 1.00 72.26 303 GLY B C 1
ATOM 6291 O O . GLY B 2 271 ? 17.823 32.163 -23.155 1.00 67.42 303 GLY B O 1
ATOM 6292 N N . LYS B 2 272 ? 18.359 30.685 -21.550 1.00 72.92 304 LYS B N 1
ATOM 6293 C CA . LYS B 2 272 ? 17.546 29.614 -22.121 1.00 68.45 304 LYS B CA 1
ATOM 6294 C C . LYS B 2 272 ? 16.601 29.034 -21.068 1.00 66.62 304 LYS B C 1
ATOM 6295 O O . LYS B 2 272 ? 17.040 28.641 -19.987 1.00 62.70 304 LYS B O 1
ATOM 6301 N N . PRO B 2 273 ? 15.297 28.978 -21.386 1.00 64.36 305 PRO B N 1
ATOM 6302 C CA . PRO B 2 273 ? 14.256 28.489 -20.474 1.00 65.47 305 PRO B CA 1
ATOM 6303 C C . PRO B 2 273 ? 14.704 27.257 -19.693 1.00 65.68 305 PRO B C 1
ATOM 6304 O O . PRO B 2 273 ? 15.170 26.287 -20.296 1.00 58.88 305 PRO B O 1
ATOM 6308 N N . PRO B 2 274 ? 14.543 27.289 -18.361 1.00 64.44 306 PRO B N 1
ATOM 6309 C CA . PRO B 2 274 ? 15.066 26.254 -17.463 1.00 58.68 306 PRO B CA 1
ATOM 6310 C C . PRO B 2 274 ? 14.629 24.868 -17.897 1.00 54.87 306 PRO B C 1
ATOM 6311 O O . PRO B 2 274 ? 13.610 24.735 -18.578 1.00 62.02 306 PRO B O 1
ATOM 6315 N N . PRO B 2 275 ? 15.389 23.838 -17.502 1.00 59.03 307 PRO B N 1
ATOM 6316 C CA . PRO B 2 275 ? 15.053 22.470 -17.907 1.00 47.79 307 PRO B CA 1
ATOM 6317 C C . PRO B 2 275 ? 13.837 21.971 -17.139 1.00 45.08 307 PRO B C 1
ATOM 6318 O O . PRO B 2 275 ? 13.803 22.093 -15.914 1.00 43.79 307 PRO B O 1
ATOM 6322 N N . PRO B 2 276 ? 12.848 21.420 -17.858 1.00 41.83 308 PRO B N 1
ATOM 6323 C CA . PRO B 2 276 ? 11.537 21.036 -17.320 1.00 44.25 308 PRO B CA 1
ATOM 6324 C C . PRO B 2 276 ? 11.650 20.016 -16.196 1.00 42.43 308 PRO B C 1
ATOM 6325 O O . PRO B 2 276 ? 12.443 19.080 -16.295 1.00 38.47 308 PRO B O 1
ATOM 6329 N N . ALA B 2 277 ? 10.859 20.195 -15.144 1.00 34.69 309 ALA B N 1
ATOM 6330 C CA . ALA B 2 277 ? 10.841 19.242 -14.048 1.00 28.34 309 ALA B CA 1
ATOM 6331 C C . ALA B 2 277 ? 10.218 17.937 -14.521 1.00 30.69 309 ALA B C 1
ATOM 6332 O O . ALA B 2 277 ? 10.697 16.858 -14.191 1.00 28.68 309 ALA B O 1
ATOM 6334 N N . PHE B 2 278 ? 9.149 18.048 -15.304 1.00 26.46 310 PHE B N 1
ATOM 6335 C CA . PHE B 2 278 ? 8.406 16.882 -15.767 1.00 30.56 310 PHE B CA 1
ATOM 6336 C C . PHE B 2 278 ? 8.120 16.978 -17.253 1.00 26.99 310 PHE B C 1
ATOM 6337 O O . PHE B 2 278 ? 8.029 18.076 -17.804 1.00 31.56 310 PHE B O 1
ATOM 6345 N N . LYS B 2 279 ? 7.959 15.820 -17.885 1.00 31.72 311 LYS B N 1
ATOM 6346 C CA . LYS B 2 279 ? 7.637 15.748 -19.307 1.00 31.65 311 LYS B CA 1
ATOM 6347 C C . LYS B 2 279 ? 6.207 16.205 -19.570 1.00 33.94 311 LYS B C 1
ATOM 6348 O O . LYS B 2 279 ? 5.886 16.654 -20.672 1.00 34.56 311 LYS B O 1
ATOM 6354 N N . SER B 2 280 ? 5.350 16.091 -18.557 1.00 26.31 312 SER B N 1
ATOM 6355 C CA . SER B 2 280 ? 3.940 16.429 -18.711 1.00 27.26 312 SER B CA 1
ATOM 6356 C C . SER B 2 280 ? 3.251 16.458 -17.352 1.00 23.53 312 SER B C 1
ATOM 6357 O O . SER B 2 280 ? 3.775 15.925 -16.373 1.00 24.82 312 SER B O 1
ATOM 6360 N N . ASP B 2 281 ? 2.070 17.060 -17.297 1.00 22.69 313 ASP B N 1
ATOM 6361 C CA . ASP B 2 281 ? 1.269 17.015 -16.082 1.00 24.76 313 ASP B CA 1
ATOM 6362 C C . ASP B 2 281 ? 0.966 15.575 -15.712 1.00 27.69 313 ASP B C 1
ATOM 6363 O O . ASP B 2 281 ? 0.926 15.218 -14.533 1.00 21.23 313 ASP B O 1
ATOM 6368 N N . LYS B 2 282 ? 0.739 14.743 -16.724 1.00 24.30 314 LYS B N 1
ATOM 6369 C CA . LYS B 2 282 ? 0.436 13.346 -16.460 1.00 21.41 314 LYS B CA 1
ATOM 6370 C C . LYS B 2 282 ? 1.588 12.684 -15.720 1.00 21.66 314 LYS B C 1
ATOM 6371 O O . LYS B 2 282 ? 1.374 11.947 -14.758 1.00 25.47 314 LYS B O 1
ATOM 6377 N N . GLU B 2 283 ? 2.815 12.966 -16.141 1.00 23.25 315 GLU B N 1
ATOM 6378 C CA . GLU B 2 283 ? 3.977 12.400 -15.465 1.00 21.79 315 GLU B CA 1
ATOM 6379 C C . GLU B 2 283 ? 4.084 12.878 -14.009 1.00 24.75 315 GLU B C 1
ATOM 6380 O O . GLU B 2 283 ? 4.370 12.087 -13.117 1.00 19.49 315 GLU B O 1
ATOM 6386 N N . ALA B 2 284 ? 3.856 14.169 -13.776 1.00 22.22 316 ALA B N 1
ATOM 6387 C CA . ALA B 2 284 ? 3.875 14.710 -12.416 1.00 20.47 316 ALA B CA 1
ATOM 6388 C C . ALA B 2 284 ? 2.812 14.073 -11.517 1.00 17.04 316 ALA B C 1
ATOM 6389 O O . ALA B 2 284 ? 3.080 13.732 -10.362 1.00 18.88 316 ALA B O 1
ATOM 6391 N N . LEU B 2 285 ? 1.606 13.912 -12.043 1.00 20.05 317 LEU B N 1
ATOM 6392 C CA . LEU B 2 285 ? 0.517 13.327 -11.282 1.00 20.43 317 LEU B CA 1
ATOM 6393 C C . LEU B 2 285 ? 0.807 11.866 -10.968 1.00 21.78 317 LEU B C 1
ATOM 6394 O O . LEU B 2 285 ? 0.456 11.378 -9.898 1.00 17.32 317 LEU B O 1
ATOM 6399 N N . GLU B 2 286 ? 1.447 11.177 -11.909 1.00 19.64 318 GLU B N 1
ATOM 6400 C CA . GLU B 2 286 ? 1.810 9.776 -11.715 1.00 22.58 318 GLU B CA 1
ATOM 6401 C C . GLU B 2 286 ? 2.770 9.604 -10.538 1.00 19.82 318 GLU B C 1
ATOM 6402 O O . GLU B 2 286 ? 2.571 8.739 -9.670 1.00 23.42 318 GLU B O 1
ATOM 6408 N N . LEU B 2 287 ? 3.811 10.427 -10.517 1.00 19.18 319 LEU B N 1
ATOM 6409 C CA . LEU B 2 287 ? 4.790 10.380 -9.440 1.00 17.62 319 LEU B CA 1
ATOM 6410 C C . LEU B 2 287 ? 4.103 10.725 -8.122 1.00 21.64 319 LEU B C 1
ATOM 6411 O O . LEU B 2 287 ? 4.229 10.010 -7.143 1.00 19.69 319 LEU B O 1
ATOM 6416 N N . TRP B 2 288 ? 3.368 11.831 -8.117 1.00 22.05 320 TRP B N 1
ATOM 6417 C CA . TRP B 2 288 ? 2.569 12.235 -6.960 1.00 15.74 320 TRP B CA 1
ATOM 6418 C C . TRP B 2 288 ? 1.693 11.098 -6.409 1.00 17.53 320 TRP B C 1
ATOM 6419 O O . TRP B 2 288 ? 1.792 10.738 -5.239 1.00 18.18 320 TRP B O 1
ATOM 6430 N N . ASP B 2 289 ? 0.831 10.533 -7.245 1.00 19.92 321 ASP B N 1
ATOM 6431 C CA . ASP B 2 289 ? -0.052 9.463 -6.796 1.00 18.55 321 ASP B CA 1
ATOM 6432 C C . ASP B 2 289 ? 0.714 8.259 -6.275 1.00 19.91 321 ASP B C 1
ATOM 6433 O O . ASP B 2 289 ? 0.337 7.658 -5.268 1.00 20.51 321 ASP B O 1
ATOM 6438 N N . THR B 2 290 ? 1.786 7.902 -6.966 1.00 18.11 322 THR B N 1
ATOM 6439 C CA . THR B 2 290 ? 2.549 6.719 -6.579 1.00 16.77 322 THR B CA 1
ATOM 6440 C C . THR B 2 290 ? 3.148 6.887 -5.177 1.00 18.98 322 THR B C 1
ATOM 6441 O O . THR B 2 290 ? 3.055 5.990 -4.334 1.00 20.17 322 THR B O 1
ATOM 6445 N N . ILE B 2 291 ? 3.739 8.049 -4.919 1.00 17.12 323 ILE B N 1
ATOM 6446 C CA . ILE B 2 291 ? 4.272 8.326 -3.587 1.00 15.74 323 ILE B CA 1
ATOM 6447 C C . ILE B 2 291 ? 3.188 8.410 -2.512 1.00 17.07 323 ILE B C 1
ATOM 6448 O O . ILE B 2 291 ? 3.282 7.768 -1.470 1.00 17.90 323 ILE B O 1
ATOM 6453 N N . VAL B 2 292 ? 2.166 9.224 -2.753 1.00 18.17 324 VAL B N 1
ATOM 6454 C CA . VAL B 2 292 ? 1.137 9.446 -1.738 1.00 14.81 324 VAL B CA 1
ATOM 6455 C C . VAL B 2 292 ? 0.402 8.145 -1.415 1.00 15.42 324 VAL B C 1
ATOM 6456 O O . VAL B 2 292 ? 0.138 7.842 -0.265 1.00 16.13 324 VAL B O 1
ATOM 6460 N N . ASP B 2 293 ? 0.108 7.357 -2.436 1.00 19.34 325 ASP B N 1
ATOM 6461 C CA . ASP B 2 293 ? -0.612 6.110 -2.215 1.00 18.25 325 ASP B CA 1
ATOM 6462 C C . ASP B 2 293 ? 0.213 5.079 -1.434 1.00 19.97 325 ASP B C 1
ATOM 6463 O O . ASP B 2 293 ? -0.322 4.066 -1.000 1.00 21.57 325 ASP B O 1
ATOM 6468 N N . SER B 2 294 ? 1.506 5.347 -1.243 1.00 19.10 326 SER B N 1
ATOM 6469 C CA . SER B 2 294 ? 2.368 4.452 -0.476 1.00 21.11 326 SER B CA 1
ATOM 6470 C C . SER B 2 294 ? 2.437 4.812 1.012 1.00 20.43 326 SER B C 1
ATOM 6471 O O . SER B 2 294 ? 3.077 4.112 1.792 1.00 19.75 326 SER B O 1
ATOM 6474 N N . ILE B 2 295 ? 1.798 5.914 1.404 1.00 16.71 327 ILE B N 1
ATOM 6475 C CA . ILE B 2 295 ? 1.833 6.354 2.798 1.00 16.19 327 ILE B CA 1
ATOM 6476 C C . ILE B 2 295 ? 0.938 5.494 3.682 1.00 20.80 327 ILE B C 1
ATOM 6477 O O . ILE B 2 295 ? -0.262 5.357 3.422 1.00 18.41 327 ILE B O 1
ATOM 6482 N N . ARG B 2 296 ? 1.520 4.913 4.722 1.00 20.02 328 ARG B N 1
ATOM 6483 C CA . ARG B 2 296 ? 0.745 4.143 5.689 1.00 21.20 328 ARG B CA 1
ATOM 6484 C C . ARG B 2 296 ? 1.416 4.096 7.057 1.00 18.10 328 ARG B C 1
ATOM 6485 O O . ARG B 2 296 ? 2.635 4.209 7.168 1.00 19.55 328 ARG B O 1
ATOM 6493 N N . VAL B 2 297 ? 0.607 3.942 8.100 1.00 18.42 329 VAL B N 1
ATOM 6494 C CA . VAL B 2 297 ? 1.112 3.737 9.438 1.00 17.68 329 VAL B CA 1
ATOM 6495 C C . VAL B 2 297 ? 1.924 2.457 9.432 1.00 22.84 329 VAL B C 1
ATOM 6496 O O . VAL B 2 297 ? 1.527 1.469 8.817 1.00 22.85 329 VAL B O 1
ATOM 6500 N N . ARG B 2 298 ? 3.062 2.471 10.111 1.00 18.63 330 ARG B N 1
ATOM 6501 C CA . ARG B 2 298 ? 3.893 1.280 10.179 1.00 23.30 330 ARG B CA 1
ATOM 6502 C C . ARG B 2 298 ? 3.142 0.211 10.965 1.00 23.42 330 ARG B C 1
ATOM 6503 O O . ARG B 2 298 ? 2.769 0.445 12.112 1.00 21.76 330 ARG B O 1
ATOM 6511 N N . PRO B 2 299 ? 2.913 -0.964 10.353 1.00 23.83 331 PRO B N 1
ATOM 6512 C CA . PRO B 2 299 ? 2.273 -2.045 11.118 1.00 27.68 331 PRO B CA 1
ATOM 6513 C C . PRO B 2 299 ? 3.150 -2.455 12.286 1.00 22.61 331 PRO B C 1
ATOM 6514 O O . PRO B 2 299 ? 4.353 -2.654 12.092 1.00 24.27 331 PRO B O 1
ATOM 6518 N N . THR B 2 300 ? 2.569 -2.593 13.478 1.00 22.22 332 THR B N 1
ATOM 6519 C CA . THR B 2 300 ? 3.340 -3.002 14.644 1.00 31.15 332 THR B CA 1
ATOM 6520 C C . THR B 2 300 ? 2.577 -4.043 15.446 1.00 31.23 332 THR B C 1
ATOM 6521 O O . THR B 2 300 ? 1.418 -4.334 15.158 1.00 36.95 332 THR B O 1
ATOM 6525 N N . SER B 2 301 ? 3.234 -4.597 16.457 1.00 36.12 333 SER B N 1
ATOM 6526 C CA . SER B 2 301 ? 2.607 -5.586 17.323 1.00 43.16 333 SER B CA 1
ATOM 6527 C C . SER B 2 301 ? 1.819 -4.915 18.439 1.00 45.58 333 SER B C 1
ATOM 6528 O O . SER B 2 301 ? 1.164 -5.588 19.236 1.00 59.19 333 SER B O 1
#

Sequence (818 aa):
QTAPLPVIFIPGIMGTNLRNKADKSEVWRPPNGLWPMDDLFASIGALWTWAWRGPKARQELLKAEQVEVDDQGTIDVGQSGLSEEEAARLRGWGKVMMRSAYNPVMGLMERRLDNIVSRRRELQAWWNDEALSPPGDQGEEQGKVGPIDEEELLRASRYQFDVWCAGYNWLQSNRQSALDVRDYIENTVLPFYQKECGLDPEQMRRRMKVILVTHSMMGGLVARALTQLHGYEERVLGVVHGVQPATGSSTIYHHMRCGYEGIAQVVLGRNAGEVTAIVANSAGALELAPSAEYREGRPWLFLCDAQGQVLKDIDGKPRAYPQNNQDPYEEIYKNTTWYGLVPEQNSQYLDMSDKKEGLRVGPRDNFEDLLIDSIIANFHGELSAAGYHSETYAHYGADDSRHSWRDLIWKGDPTPLETPGATLNDDENGTYNSWFRRGLPTIVQGPLETGNPLDASGSGGDETVPTDSGQAPALAGVKASFRHGSKGKGQANTKRGYEHQESYNDARAQWAALYGVIKITQLADWMDKTGWITHCFGRFLIDLPPDAVINAGYYLLWGDRIEYLDDKPTELAARVDRLEQEWRTQRHKSKGNMFLRKIDFGNESVGLLSWSSEVASKTYLLDTYVTSKKPTWHVYRWKGKVSVDREQHAVEISRALARNLRSRAPKEIPSEPGFCIDHAYIAGDSFQVERFGVGVTFPEHPGARFEFRSSTGAELNSLLERVDGFVQNMLSTFAGMETLRKGKHPVGSLPGEEYLVAGSDKGQRGYTFMWEVQGKEESLTEPNLLTAGLAVLERSNENGKPPPPAFKSDKEALELWDTIVDSIRVRPTS

Secondary structure (DSSP, 8-state):
---EEEEEEE--TT-B-EEETTT--EEE-S--SSTT---HHHHHHHIIIIIT--HHHHHHHS-GGGEEE---S----TTSS--HHHHHHTTGGGB-HHHHHHHHHHHHHHHT-SEETTEE-TTTTTGGG--GGGGTB-S-------HHHHHHHTTSEEEEEE----TTS-HHHHHHHHHHHIIIIIHHHHHHHHT--HHHHHH--EEEEEETTHHHHHHHHHHSS--TTEEEEEEES--TT--THHHHHHHH---TT-SS-S-SSHHHHHHHHTT-HHHHTTS--SSGGGG---EEEE-TTSPBPB-TTS-B-EE-SSS-HIIIIIS--STTSSS-GGGGGGT--SS-GGG-SS-HHHHHHHHHHHHHHHHHHHHHH---TTEEEEEE-BTT--TT-SEEEES--HHHHSTT------SSSB---SS--S--EEE----SS--GGGGGG--BSSSSBHHHHTHHHHTT-SEEEEESTTS--TT--SPPPPSTTGGGSHHHHHHHHHHHHHHHTT---/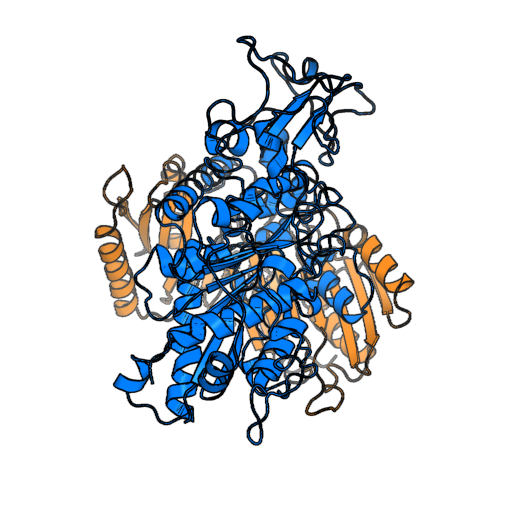---TT-EEEEEBTEEEEE-TT-EEEEEEEETTEEEEEE---HHHHHHHHHHHHHHHHH-B-SSSSBSEEEEEE-STT-EEEEEESSTT-SSEEEEEEEEE-BSS--EEEEEEEEEGGGHHHHHHHHHHHHHHEEE--TT---SSSEEEETTEEEE--S---EEEEEEEE-TTSTTEEEEEEEESS--SS-HHHHHHHHHHHHHHH-TTEEEEEEEE--BTTB--EEEEEEEEETTEEEEEEEEEE---TT-SSS-EEEEEEEE-----BTTB-PPPS-S-HHHHHHHHHHHHTT-EEPP--

Organism: Pseudomonas aeruginosa (strain ATCC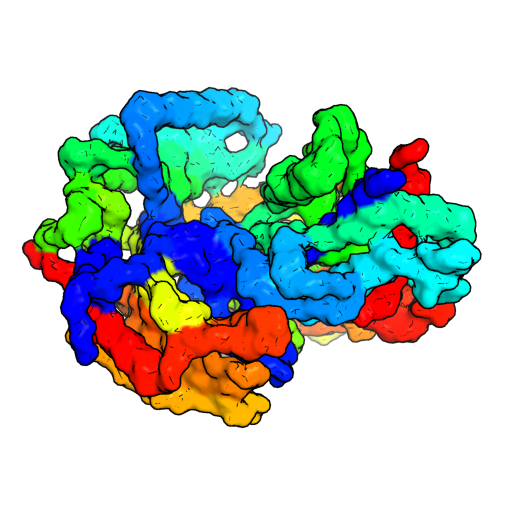 15692 / DSM 22644 / CIP 104116 / JCM 14847 / LMG 12228 / 1C / PRS 101 / PAO1) (NCBI:txid208964)